Protein AF-0000000085962885 (afdb_homodimer)

pLDDT: mean 85.79, std 17.44, range [25.09, 98.56]

Foldseek 3Di:
DVVVLVVVLVVLCVLQVCVQQLVFADDDPDQLLVSQQQPQPLVLFPQPVQSVLVVVLSVLSNQLSNLSRDDDDPPPPVSVVVSVVSNVQSVLSSLQSQQKFHDDPCVVLVQQERGGFQCSLQVRAGPVDRPWHKWKKKWWKFFPVLCVPHPDDRQPRPDTRIIIHIGTPSQDFVSVQSRSCSRHRCVVVTMHTYGMGTADSAFDDCDPLNVVLVVVVVVLVVLQVVLQVVCVVCVVPVPVCVVVCPDPVNVLSNLLHCNVLVCVLQPLDDDPPDLLLLLLLLLVLLLLVLLLVLLVCCCVFSRVVVSLVQLLPLVCLSNLLSLLSLLSQLLQLLQQVQLVVLVVCVVPVVLLVDPVSVVCLLVLVLLQQPFLQVSVLSCCLNCLRNLQDFDDVSSVCPQLNVLSVVPVVCLNVLNQLQFFLSNHRPSLSLSVSLSSVLSNCCCLQNVLVSVDVVSNVVSLVVLLVQLLVQLLVLCVVLVDALDLSLCVVPNDDSVSSRSCRNRESSDNSNSNLSSSLSNVLNNVCNVCPPPQDDDDLVRLVVLLVQLVVLLSCLSSVCSVVSNPDDDDSVVSSCSNRVSSNSNSSSVSSVSVCLSNVNCPVSNVVSSRSSSSSSQSLSSQLSSCLVSLLSSVVSVVNHGDDDDDSVCSCVVRSVVSSVVSSVVSSSSCSSTNSSSSVVVVVVVCVVVVVPDPDPPPPPDPVPDPPPPPPPPVPPVPDGD/DVVVLVVLLVVLCVLQVCVQALLQNADDPDQLLVSQQQQFPLVQFPQVVQSVLVVVLSVLSNQLSNLSRDDDDPPPPVSVVVSVVSNVQSVLSSLQSQQKFHDDPCVVLVQQERGGFQCSLQPRAGPVDRPWHKWKKKWWKFFPVLCVPHPDDRQPRPDTRIIIHIGTPSADFVSVQSRSCSSDHCSVVTMHTDGMGTADSAFDDCDPLNVVLVVVVVVLVVLQVVLQVVCVVCVVPVPVCVVVCVDPVNVLSNLLHCNVLVCVLQPLDDDPPDLLLLLLLLLVLLLLVLLLVLLVCCCVFSRVVVSLVQLLPLVCLSNLLSLLSLLSQLLQLLQVVQLVVLVVCVVPVVLVVDPVSVVCLLVLVLLQQPFLQVSVLSCCLNCLRNLQDFDDVSSVCPQLNVLSVVPVVCLNVLNQLQFFLSNHRPSLSLSVSLSSVLSNCCCLQNVLVSVDVVSNVVSLVVLLVQLLVQLLVLCVVLVDALDLSLCVVPNDDSVSSRSCRNRESSDNSNSNLSSSLSNVLNNVCNVCPPPQDDDDLVRLVVLLVQLVVLLCCLSSVCSVVSNPDDDDSVVSSCSNRVSSNSNSSSVSSVSVCLSNVNCPVSNVVSSRSSSSSSQSLSSQLSSCLVSLLSSVVSVVNHGDDDDDSVCSCVVRSVVSSVVSSVVSSSSCSSTNSSSSVVVVVVVCVVVVVPPPPPPPPPDPVPDPPPPPPPPVPPCPDGD

Secondary structure (DSSP, 8-state):
-HHHHHHHHHHHHHHHHTTTSS---------GGGTT-----GGG---HHHHHHHHHHHHHHHHHHHHHH----TT-HHHHHHHHHHHHHTHHHHHHHHTS--PPS-TTTT--EE---HHHHHT---SS-TT--EEEEEEEEEEGGGGTTSSS-GGGSS--EEEEEEEETT--HHHHHHHHHT--SSGGGTEEEEEEEEEPSSPPP--HHHHHHHHHHHHHHHHHHHHHHHHHHHHHTTTTTHHHHHSHHHHHHHTT-HHHHHHHHH--PPPTT--THHHHHHHHHHHHHHHHHHHHGGGGSTTHHHHHHGGGSGGGHHHHTTTHHHHHHHHHHHHHHHHHHHHHHHH-GGGGG-HHHHHHHHHHHHHHHHHHHHHHHHHHHHHHHHH--SS-STT-THHHHHHHHHHHHHHHTT-GGGS-GGG-SSGGGHHHHHHHHHHHHTHHHHHHHHH-HHHHHHHHHHHHHHHHHHHHHHHHHHT--SSHHHHHHH---HHHHHHHIIIIIT-HHHHHHHHHHHHHHHHHHHHTTTS-----HHHHHHHHHHHHHHHHHHHHTTHHHHHT----HHHHHHHHHHHHHHHHHHHHHHHHHHHTT--THHHHHHT-TTHHHHHHTHHHHHHHHHHHHHHHHHTT-S------HHHHIIIIIHHHHHHHHHHHHHHIIIIIIHHHHHHHHHHHHHHTTT-------SSTTS-----------------/-HHHHHHHHHHHIIIIITTTS-TT--S----GGGTT-----GGG---HHHHHHHHHHHHHHHHHHHHHH----TT-HHHHHHHHHHHHHTHHHHHHHHTS--PPS-TTTT--EE---HHHHHT---SS-TT--EEEEEEEEEEGGGTTTSSS-GGGSS--EEEEEEEETT--HHHHHHHHHT--SSGGGTEEEEEEEEEPSSPPP--HHHHHHHHHHHHHHHHHHHHHHHHHHHHHTTTTTHHHHHSHHHHHHHTT-HHHHHHHHH--PPPTT--THHHHHHHHHHHHHHHHHHHHGGGGSTTHHHHHHGGGSGGGHHHHTTTHHHHHHHHHHHHHHHHHHHHHHHH-GGGGG-HHHHHHHHHHHHHHHHHHHHHHHHHHHHHHHHH--SS-STT-THHHHHHHHHHHHHHHTT-GGGS-GGG-SSGGGHHHHHHHHHHHHTHHHHHHHHH-HHHHHHHHHHHHHHHHHHHHHHHHHHT--SSHHHHHHH---HHHHHHHIIIIIT-HHHHHHHHHHHHHHHHHHHHTTTS-----HHHHHHHHHHHHHHHHHHHHTTHHHHHT----HHHHHHHHHHHHHHHHHHHHHHHHHHHTT--THHHHHHT-TTHHHHHHTHHHHHHHHHHHHHHHHHTT-S------HHHHIIIIIHHHHHHHHHHHHHHIIIIIIHHHHHHHHHHHHHHTTT-------SSTTS-----------------

Radius of gyration: 35.57 Å; Cα contacts (8 Å, |Δi|>4): 2094; chains: 2; bounding box: 86×111×86 Å

Nearest PDB structures (foldseek):
  8y6i-assembly1_A  TM=1.573E-01  e=3.511E-01  Homo sapiens
  5k3i-assembly3_F  TM=1.698E-01  e=2.902E+00  Caenorhabditis elegans
  7q86-assembly1_A  TM=1.716E-01  e=5.558E+00  Homo sapiens
  8y6i-assembly1_A  TM=1.422E-01  e=3.717E-01  Homo sapiens
  5k3i-assembly1_B  TM=1.644E-01  e=3.182E+00  Caenorhabditis elegans

Sequence (1438 aa):
LASIVSAMKVIAVLLFGCVSSHVLSYSYYKPAKELAALPFNTSVVENQQCQDDANFWVASLNTFTSWVGMNCHETDRQCNDLKAKMITDNLFAAKQIDSFGRLPSGLLELNTIWQGSWEECMGVNTPQNSDYRTHYCWVAVAPNFLAEGTNVSVCSAGMSFRWSVCMPETCNNQDVKKLIQTMGGGVQTTLSFCRVNCRPRSGPEKSGAFWFVTAYCLLVALLMVISTTIDYVISNDSEAFKPFRASPGIRALLTFSVYTNGAEILSVEKRPGQIDCLHCIRAFSLAWVIFGHVTTLFLYGDNSTALLASTKEVQNDIVFNAFFAVDSFLFISGVLLAYIFYKEMDRNPRKMKNPIYWILFYVHRILRISPPYFFFIGFYTVMYPYFTNGPTELTAGASEVEYCKKYWWRNILYINNFFPLDEMCMGHSWYLSTDMQVHIFSPLLLVPLFYSKIAGAISVAFFFILSIASCYGVHFKYDFPATLFIYMIYGKDQSGIDDYMMFLYAAPWVRCTPYIMGILTGYFLHKTKGKKLTIHPLVAIILWCASVAIALACVLGLYNNIKGIPISIATAASYNNFSRVGWALALAWVVIACQNNVAGPVKNFMELGMWAPLSRLTFCAYLIHFFVVFVFMAQIRQPIHFVATISVFLQYAIPIFIITYFVSFFWSCGFEVSFGRLEKMGIAALTGGGRRKPHNEGDDQRQQTPPTDDLPQTQKNPVLASIVSAMKVIAVLLFGCVSSHVLSYSYYKPAKELAALPFNTSVVENQQCQDDANFWVASLNTFTSWVGMNCHETDRQCNDLKAKMITDNLFAAKQIDSFGRLPSGLLELNTIWQGSWEECMGVNTPQNSDYRTHYCWVAVAPNFLAEGTNVSVCSAGMSFRWSVCMPETCNNQDVKKLIQTMGGGVQTTLSFCRVNCRPRSGPEKSGAFWFVTAYCLLVALLMVISTTIDYVISNDSEAFKPFRASPGIRALLTFSVYTNGAEILSVEKRPGQIDCLHCIRAFSLAWVIFGHVTTLFLYGDNSTALLASTKEVQNDIVFNAFFAVDSFLFISGVLLAYIFYKEMDRNPRKMKNPIYWILFYVHRILRISPPYFFFIGFYTVMYPYFTNGPTELTAGASEVEYCKKYWWRNILYINNFFPLDEMCMGHSWYLSTDMQVHIFSPLLLVPLFYSKIAGAISVAFFFILSIASCYGVHFKYDFPATLFIYMIYGKDQSGIDDYMMFLYAAPWVRCTPYIMGILTGYFLHKTKGKKLTIHPLVAIILWCASVAIALACVLGLYNNIKGIPISIATAASYNNFSRVGWALALAWVVIACQNNVAGPVKNFMELGMWAPLSRLTFCAYLIHFFVVFVFMAQIRQPIHFVATISVFLQYAIPIFIITYFVSFFWSCGFEVSFGRLEKMGIAALTGGGRRKPHNEGDDQRQQTPPTDDLPQTQKNPV

Structure (mmCIF, N/CA/C/O backbone):
data_AF-0000000085962885-model_v1
#
loop_
_entity.id
_entity.type
_entity.pdbx_description
1 polymer 'Acyltransferase 3 domain-containing protein'
#
loop_
_atom_site.group_PDB
_atom_site.id
_atom_site.type_symbol
_atom_site.label_atom_id
_atom_site.label_alt_id
_atom_site.label_comp_id
_atom_site.label_asym_id
_atom_site.label_entity_id
_atom_site.label_seq_id
_atom_site.pdbx_PDB_ins_code
_atom_site.Cartn_x
_atom_site.Cartn_y
_atom_site.Cartn_z
_atom_site.occupancy
_atom_site.B_iso_or_equiv
_atom_site.auth_seq_id
_atom_site.auth_comp_id
_atom_site.auth_asym_id
_atom_site.auth_atom_id
_atom_site.pdbx_PDB_model_num
ATOM 1 N N . LEU A 1 1 ? 21.922 -18.969 -31.688 1 51.62 1 LEU A N 1
ATOM 2 C CA . LEU A 1 1 ? 20.797 -19.75 -32.219 1 51.62 1 LEU A CA 1
ATOM 3 C C . LEU A 1 1 ? 20.75 -21.125 -31.578 1 51.62 1 LEU A C 1
ATOM 5 O O . LEU A 1 1 ? 19.688 -21.562 -31.141 1 51.62 1 LEU A O 1
ATOM 9 N N . ALA A 1 2 ? 21.859 -21.797 -31.438 1 53.44 2 ALA A N 1
ATOM 10 C CA . ALA A 1 2 ? 21.906 -23.094 -30.797 1 53.44 2 ALA A CA 1
ATOM 11 C C . ALA A 1 2 ? 21.406 -23.016 -29.359 1 53.44 2 ALA A C 1
ATOM 13 O O . ALA A 1 2 ? 20.672 -23.891 -28.891 1 53.44 2 ALA A O 1
ATOM 14 N N . SER A 1 3 ? 21.656 -21.938 -28.75 1 62.03 3 SER A N 1
ATOM 15 C CA . SER A 1 3 ? 21.234 -21.734 -27.359 1 62.03 3 SER A CA 1
ATOM 16 C C . SER A 1 3 ? 19.719 -21.547 -27.281 1 62.03 3 SER A C 1
ATOM 18 O O . SER A 1 3 ? 19.078 -22.031 -26.344 1 62.03 3 SER A O 1
ATOM 20 N N . ILE A 1 4 ? 19.188 -20.969 -28.266 1 61.97 4 ILE A N 1
ATOM 21 C CA . ILE A 1 4 ? 17.75 -20.734 -28.297 1 61.97 4 ILE A CA 1
ATOM 22 C C . ILE A 1 4 ? 17.031 -22.062 -28.516 1 61.97 4 ILE A C 1
ATOM 24 O O . ILE A 1 4 ? 16.047 -22.359 -27.828 1 61.97 4 ILE A O 1
ATOM 28 N N . VAL A 1 5 ? 17.672 -22.844 -29.422 1 62.75 5 VAL A N 1
ATOM 29 C CA . VAL A 1 5 ? 17.047 -24.125 -29.734 1 62.75 5 VAL A CA 1
ATOM 30 C C . VAL A 1 5 ? 17.094 -25.031 -28.5 1 62.75 5 VAL A C 1
ATOM 32 O O . VAL A 1 5 ? 16.109 -25.688 -28.172 1 62.75 5 VAL A O 1
ATOM 35 N N . SER A 1 6 ? 18.234 -24.969 -27.891 1 65.88 6 SER A N 1
ATOM 36 C CA . SER A 1 6 ? 18.359 -25.781 -26.688 1 65.88 6 SER A CA 1
ATOM 37 C C . SER A 1 6 ? 17.422 -25.297 -25.594 1 65.88 6 SER A C 1
ATOM 39 O O . SER A 1 6 ? 16.812 -26.109 -24.875 1 65.88 6 SER A O 1
ATOM 41 N N . ALA A 1 7 ? 17.297 -24.016 -25.531 1 68.06 7 ALA A N 1
ATOM 42 C CA . ALA A 1 7 ? 16.375 -23.453 -24.547 1 68.06 7 ALA A CA 1
ATOM 43 C C . ALA A 1 7 ? 14.938 -23.859 -24.859 1 68.06 7 ALA A C 1
ATOM 45 O O . ALA A 1 7 ? 14.172 -24.203 -23.953 1 68.06 7 ALA A O 1
ATOM 46 N N . MET A 1 8 ? 14.664 -23.891 -26.078 1 67.19 8 MET A N 1
ATOM 47 C CA . MET A 1 8 ? 13.305 -24.219 -26.484 1 67.19 8 MET A CA 1
ATOM 48 C C . MET A 1 8 ? 13.023 -25.703 -26.266 1 67.19 8 MET A C 1
ATOM 50 O O . MET A 1 8 ? 11.891 -26.078 -25.953 1 67.19 8 MET A O 1
ATOM 54 N N . LYS A 1 9 ? 14.031 -26.484 -26.375 1 64.19 9 LYS A N 1
ATOM 55 C CA . LYS A 1 9 ? 13.859 -27.906 -26.062 1 64.19 9 LYS A CA 1
ATOM 56 C C . LYS A 1 9 ? 13.484 -28.109 -24.609 1 64.19 9 LYS A C 1
ATOM 58 O O . LYS A 1 9 ? 12.578 -28.875 -24.297 1 64.19 9 LYS A O 1
ATOM 63 N N . VAL A 1 10 ? 14.125 -27.438 -23.781 1 65.06 10 VAL A N 1
ATOM 64 C CA . VAL A 1 10 ? 13.852 -27.547 -22.344 1 65.06 10 VAL A CA 1
ATOM 65 C C . VAL A 1 10 ? 12.445 -27.031 -22.062 1 65.06 10 VAL A C 1
ATOM 67 O O . VAL A 1 10 ? 11.68 -27.688 -21.344 1 65.06 10 VAL A O 1
ATOM 70 N N . ILE A 1 11 ? 12.164 -25.906 -22.656 1 64.94 11 ILE A N 1
ATOM 71 C CA . ILE A 1 11 ? 10.859 -25.297 -22.438 1 64.94 11 ILE A CA 1
ATOM 72 C C . ILE A 1 11 ? 9.758 -26.219 -22.953 1 64.94 11 ILE A C 1
ATOM 74 O O . ILE A 1 11 ? 8.727 -26.391 -22.297 1 64.94 11 ILE A O 1
ATOM 78 N N . ALA A 1 12 ? 10.078 -26.812 -24.078 1 61.91 12 ALA A N 1
ATOM 79 C CA . ALA A 1 12 ? 9.102 -27.734 -24.656 1 61.91 12 ALA A CA 1
ATOM 80 C C . ALA A 1 12 ? 8.883 -28.938 -23.75 1 61.91 12 ALA A C 1
ATOM 82 O O . ALA A 1 12 ? 7.746 -29.375 -23.547 1 61.91 12 ALA A O 1
ATOM 83 N N . VAL A 1 13 ? 9.945 -29.406 -23.188 1 60.44 13 VAL A N 1
ATOM 84 C CA . VAL A 1 13 ? 9.836 -30.531 -22.266 1 60.44 13 VAL A CA 1
ATOM 85 C C . VAL A 1 13 ? 9.031 -30.125 -21.031 1 60.44 13 VAL A C 1
ATOM 87 O O . VAL A 1 13 ? 8.164 -30.875 -20.578 1 60.44 13 VAL A O 1
ATOM 90 N N . LEU A 1 14 ? 9.328 -28.984 -20.578 1 62.81 14 LEU A N 1
ATOM 91 C CA . LEU A 1 14 ? 8.617 -28.5 -19.391 1 62.81 14 LEU A CA 1
ATOM 92 C C . LEU A 1 14 ? 7.152 -28.219 -19.719 1 62.81 14 LEU A C 1
ATOM 94 O O . LEU A 1 14 ? 6.27 -28.484 -18.906 1 62.81 14 LEU A O 1
ATOM 98 N N . LEU A 1 15 ? 7 -27.594 -20.828 1 58.66 15 LEU A N 1
ATOM 99 C CA . LEU A 1 15 ? 5.656 -27.188 -21.234 1 58.66 15 LEU A CA 1
ATOM 100 C C . LEU A 1 15 ? 4.789 -28.406 -21.516 1 58.66 15 LEU A C 1
ATOM 102 O O . LEU A 1 15 ? 3.633 -28.469 -21.094 1 58.66 15 LEU A O 1
ATOM 106 N N . PHE A 1 16 ? 5.371 -29.391 -22.266 1 52.88 16 PHE A N 1
ATOM 107 C CA . PHE A 1 16 ? 4.547 -30.469 -22.781 1 52.88 16 PHE A CA 1
ATOM 108 C C . PHE A 1 16 ? 4.812 -31.766 -22.031 1 52.88 16 PHE A C 1
ATOM 110 O O . PHE A 1 16 ? 4.047 -32.719 -22.141 1 52.88 16 PHE A O 1
ATOM 117 N N . GLY A 1 17 ? 5.98 -31.75 -21.406 1 46.59 17 GLY A N 1
ATOM 118 C CA . GLY A 1 17 ? 6.234 -32.938 -20.594 1 46.59 17 GLY A CA 1
ATOM 119 C C . GLY A 1 17 ? 5.316 -33.062 -19.391 1 46.59 17 GLY A C 1
ATOM 120 O O . GLY A 1 17 ? 4.945 -34.156 -19 1 46.59 17 GLY A O 1
ATOM 121 N N . CYS A 1 18 ? 5.273 -31.938 -18.578 1 44.5 18 CYS A N 1
ATOM 122 C CA . CYS A 1 18 ? 4.473 -31.859 -17.359 1 44.5 18 CYS A CA 1
ATOM 123 C C . CYS A 1 18 ? 3.047 -31.422 -17.672 1 44.5 18 CYS A C 1
ATOM 125 O O . CYS A 1 18 ? 2.615 -30.344 -17.266 1 44.5 18 CYS A O 1
ATOM 127 N N . VAL A 1 19 ? 2.518 -31.5 -18.781 1 36.38 19 VAL A N 1
ATOM 128 C CA . VAL A 1 19 ? 1.221 -30.875 -18.984 1 36.38 19 VAL A CA 1
ATOM 129 C C . VAL A 1 19 ? 0.346 -31.047 -17.75 1 36.38 19 VAL A C 1
ATOM 131 O O . VAL A 1 19 ? -0.203 -32.125 -17.531 1 36.38 19 VAL A O 1
ATOM 134 N N . SER A 1 20 ? 0.666 -30.875 -16.656 1 35.31 20 SER A N 1
ATOM 135 C CA . SER A 1 20 ? -0.299 -30.688 -15.578 1 35.31 20 SER A CA 1
ATOM 136 C C . SER A 1 20 ? -1.564 -30 -16.078 1 35.31 20 SER A C 1
ATOM 138 O O . SER A 1 20 ? -2.676 -30.406 -15.75 1 35.31 20 SER A O 1
ATOM 140 N N . SER A 1 21 ? -1.428 -28.609 -16.234 1 35.22 21 SER A N 1
ATOM 141 C CA . SER A 1 21 ? -2.604 -27.75 -16.375 1 35.22 21 SER A CA 1
ATOM 142 C C . SER A 1 21 ? -3.506 -28.219 -17.5 1 35.22 21 SER A C 1
ATOM 144 O O . SER A 1 21 ? -4.629 -27.734 -17.656 1 35.22 21 SER A O 1
ATOM 146 N N . HIS A 1 22 ? -2.91 -28.516 -18.547 1 33.75 22 HIS A N 1
ATOM 147 C CA . HIS A 1 22 ? -4 -29 -19.375 1 33.75 22 HIS A CA 1
ATOM 148 C C . HIS A 1 22 ? -4.613 -30.281 -18.797 1 33.75 22 HIS A C 1
ATOM 150 O O . HIS A 1 22 ? -3.979 -31.344 -18.812 1 33.75 22 HIS A O 1
ATOM 156 N N . VAL A 1 23 ? -4.945 -30.203 -17.531 1 34.59 23 VAL A N 1
ATOM 157 C CA . VAL A 1 23 ? -5.688 -31.266 -16.859 1 34.59 23 VAL A CA 1
ATOM 158 C C . VAL A 1 23 ? -6.184 -32.281 -17.875 1 34.59 23 VAL A C 1
ATOM 160 O O . VAL A 1 23 ? -6.973 -33.188 -17.547 1 34.59 23 VAL A O 1
ATOM 163 N N . LEU A 1 24 ? -6.578 -31.75 -19.047 1 30.89 24 LEU A N 1
ATOM 164 C CA . LEU A 1 24 ? -6.965 -32.625 -20.141 1 30.89 24 LEU A CA 1
ATOM 165 C C . LEU A 1 24 ? -5.941 -33.75 -20.328 1 30.89 24 LEU A C 1
ATOM 167 O O . LEU A 1 24 ? -4.789 -33.625 -19.922 1 30.89 24 LEU A O 1
ATOM 171 N N . SER A 1 25 ? -6.133 -34.719 -21.203 1 29.94 25 SER A N 1
ATOM 172 C CA . SER A 1 25 ? -6.113 -36.156 -21.453 1 29.94 25 SER A CA 1
ATOM 173 C C . SER A 1 25 ? -4.688 -36.656 -21.641 1 29.94 25 SER A C 1
ATOM 175 O O . SER A 1 25 ? -4.281 -37.625 -21.016 1 29.94 25 SER A O 1
ATOM 177 N N . TYR A 1 26 ? -4.199 -36.844 -22.953 1 28.56 26 TYR A N 1
ATOM 178 C CA . TYR A 1 26 ? -4.141 -38.125 -23.641 1 28.56 26 TYR A CA 1
ATOM 179 C C . TYR A 1 26 ? -2.744 -38.75 -23.531 1 28.56 26 TYR A C 1
ATOM 181 O O . TYR A 1 26 ? -2.582 -39.875 -23.094 1 28.56 26 TYR A O 1
ATOM 189 N N . SER A 1 27 ? -1.978 -38.75 -24.875 1 28.73 27 SER A N 1
ATOM 190 C CA . SER A 1 27 ? -1.183 -39.812 -25.453 1 28.73 27 SER A CA 1
ATOM 191 C C . SER A 1 27 ? 0.171 -39.938 -24.766 1 28.73 27 SER A C 1
ATOM 193 O O . SER A 1 27 ? 0.665 -38.969 -24.188 1 28.73 27 SER A O 1
ATOM 195 N N . TYR A 1 28 ? 0.75 -41.094 -24.703 1 27.72 28 TYR A N 1
ATOM 196 C CA . TYR A 1 28 ? 1.896 -41.969 -24.5 1 27.72 28 TYR A CA 1
ATOM 197 C C . TYR A 1 28 ? 3.205 -41.219 -24.719 1 27.72 28 TYR A C 1
ATOM 199 O O . TYR A 1 28 ? 3.279 -40.344 -25.578 1 27.72 28 TYR A O 1
ATOM 207 N N . TYR A 1 29 ? 4.094 -41.281 -23.812 1 29.97 29 TYR A N 1
ATOM 208 C CA . TYR A 1 29 ? 5.516 -41.094 -24.062 1 29.97 29 TYR A CA 1
ATOM 209 C C . TYR A 1 29 ? 5.832 -41.344 -25.547 1 29.97 29 TYR A C 1
ATOM 211 O O . TYR A 1 29 ? 6.184 -42.438 -25.938 1 29.97 29 TYR A O 1
ATOM 219 N N . LYS A 1 30 ? 5.051 -40.844 -26.469 1 36.19 30 LYS A N 1
ATOM 220 C CA . LYS A 1 30 ? 5.781 -41.062 -27.719 1 36.19 30 LYS A CA 1
ATOM 221 C C . LYS A 1 30 ? 7.043 -40.188 -27.766 1 36.19 30 LYS A C 1
ATOM 223 O O . LYS A 1 30 ? 7.121 -39.156 -27.094 1 36.19 30 LYS A O 1
ATOM 228 N N . PRO A 1 31 ? 8.078 -40.656 -28.156 1 32.91 31 PRO A N 1
ATOM 229 C CA . PRO A 1 31 ? 9.227 -39.812 -28.516 1 32.91 31 PRO A CA 1
ATOM 230 C C . PRO A 1 31 ? 8.844 -38.375 -28.844 1 32.91 31 PRO A C 1
ATOM 232 O O . PRO A 1 31 ? 7.695 -38.125 -29.219 1 32.91 31 PRO A O 1
ATOM 235 N N . ALA A 1 32 ? 9.625 -37.344 -28.406 1 36.88 32 ALA A N 1
ATOM 236 C CA . ALA A 1 32 ? 9.461 -35.938 -28.766 1 36.88 32 ALA A CA 1
ATOM 237 C C . ALA A 1 32 ? 8.539 -35.781 -29.969 1 36.88 32 ALA A C 1
ATOM 239 O O . ALA A 1 32 ? 7.863 -34.781 -30.125 1 36.88 32 ALA A O 1
ATOM 240 N N . LYS A 1 33 ? 8.484 -36.625 -30.781 1 36.97 33 LYS A N 1
ATOM 241 C CA . LYS A 1 33 ? 7.715 -36.625 -32.031 1 36.97 33 LYS A CA 1
ATOM 242 C C . LYS A 1 33 ? 6.215 -36.625 -31.734 1 36.97 33 LYS A C 1
ATOM 244 O O . LYS A 1 33 ? 5.418 -36.125 -32.531 1 36.97 33 LYS A O 1
ATOM 249 N N . GLU A 1 34 ? 5.805 -37.188 -30.594 1 38.47 34 GLU A N 1
ATOM 250 C CA . GLU A 1 34 ? 4.371 -37.375 -30.406 1 38.47 34 GLU A CA 1
ATOM 251 C C . GLU A 1 34 ? 3.834 -36.438 -29.328 1 38.47 34 GLU A C 1
ATOM 253 O O . GLU A 1 34 ? 2.713 -36.594 -28.844 1 38.47 34 GLU A O 1
ATOM 258 N N . LEU A 1 35 ? 4.613 -35.625 -28.781 1 40.16 35 LEU A N 1
ATOM 259 C CA . LEU A 1 35 ? 4.254 -34.688 -27.734 1 40.16 35 LEU A CA 1
ATOM 260 C C . LEU A 1 35 ? 3.064 -33.812 -28.172 1 40.16 35 LEU A C 1
ATOM 262 O O . LEU A 1 35 ? 2.354 -33.281 -27.328 1 40.16 35 LEU A O 1
ATOM 266 N N . ALA A 1 36 ? 2.918 -33.406 -29.469 1 42.38 36 ALA A N 1
ATOM 267 C CA . ALA A 1 36 ? 2.254 -32.188 -29.938 1 42.38 36 ALA A CA 1
ATOM 268 C C . ALA A 1 36 ? 0.738 -32.312 -29.828 1 42.38 36 ALA A C 1
ATOM 270 O O . ALA A 1 36 ? 0.004 -31.406 -30.188 1 42.38 36 ALA A O 1
ATOM 271 N N . ALA A 1 37 ? 0.004 -33.375 -29.812 1 42.91 37 ALA A N 1
ATOM 272 C CA . ALA A 1 37 ? -1.327 -33.094 -30.328 1 42.91 37 ALA A CA 1
ATOM 273 C C . ALA A 1 37 ? -2.275 -32.656 -29.219 1 42.91 37 ALA A C 1
ATOM 275 O O . ALA A 1 37 ? -2.574 -33.438 -28.312 1 42.91 37 ALA A O 1
ATOM 276 N N . LEU A 1 38 ? -2.248 -31.328 -28.781 1 52.78 38 LEU A N 1
ATOM 277 C CA . LEU A 1 38 ? -3.463 -30.906 -28.094 1 52.78 38 LEU A CA 1
ATOM 278 C C . LEU A 1 38 ? -4.699 -31.5 -28.75 1 52.78 38 LEU A C 1
ATOM 280 O O . LEU A 1 38 ? -4.922 -31.281 -29.953 1 52.78 38 LEU A O 1
ATOM 284 N N . PRO A 1 39 ? -5.328 -32.594 -28.234 1 56.12 39 PRO A N 1
ATOM 285 C CA . PRO A 1 39 ? -6.383 -33.25 -29.031 1 56.12 39 PRO A CA 1
ATOM 286 C C . PRO A 1 39 ? -7.676 -32.406 -29.047 1 56.12 39 PRO A C 1
ATOM 288 O O . PRO A 1 39 ? -8.633 -32.75 -28.344 1 56.12 39 PRO A O 1
ATOM 291 N N . PHE A 1 40 ? -7.453 -31 -29.453 1 67.12 40 PHE A N 1
ATOM 292 C CA . PHE A 1 40 ? -8.766 -30.406 -29.656 1 67.12 40 PHE A CA 1
ATOM 293 C C . PHE A 1 40 ? -9.398 -30.891 -30.953 1 67.12 40 PHE A C 1
ATOM 295 O O . PHE A 1 40 ? -8.734 -30.969 -31.984 1 67.12 40 PHE A O 1
ATOM 302 N N . ASN A 1 41 ? -10.492 -31.484 -30.719 1 77.31 41 ASN A N 1
ATOM 303 C CA . ASN A 1 41 ? -11.305 -31.672 -31.906 1 77.31 41 ASN A CA 1
ATOM 304 C C . ASN A 1 41 ? -12 -30.375 -32.312 1 77.31 41 ASN A C 1
ATOM 306 O O . ASN A 1 41 ? -13.016 -30 -31.734 1 77.31 41 ASN A O 1
ATOM 310 N N . THR A 1 42 ? -11.398 -29.688 -33.281 1 86.62 42 THR A N 1
ATOM 311 C CA . THR A 1 42 ? -11.898 -28.359 -33.656 1 86.62 42 THR A CA 1
ATOM 312 C C . THR A 1 42 ? -13.195 -28.484 -34.469 1 86.62 42 THR A C 1
ATOM 314 O O . THR A 1 42 ? -13.914 -27.5 -34.625 1 86.62 42 THR A O 1
ATOM 317 N N . SER A 1 43 ? -13.586 -29.672 -34.875 1 86.12 43 SER A N 1
ATOM 318 C CA . SER A 1 43 ? -14.766 -29.859 -35.719 1 86.12 43 SER A CA 1
ATOM 319 C C . SER A 1 43 ? -16.047 -29.625 -34.906 1 86.12 43 SER A C 1
ATOM 321 O O . SER A 1 43 ? -17.109 -29.422 -35.5 1 86.12 43 SER A O 1
ATOM 323 N N . VAL A 1 44 ? -15.945 -29.578 -33.656 1 88.75 44 VAL A N 1
ATOM 324 C CA . VAL A 1 44 ? -17.125 -29.438 -32.812 1 88.75 44 VAL A CA 1
ATOM 325 C C . VAL A 1 44 ? -17.609 -28 -32.812 1 88.75 44 VAL A C 1
ATOM 327 O O . VAL A 1 44 ? -18.766 -27.719 -32.5 1 88.75 44 VAL A O 1
ATOM 330 N N . VAL A 1 45 ? -16.734 -27.125 -33.25 1 92.5 45 VAL A N 1
ATOM 331 C CA . VAL A 1 45 ? -17.062 -25.703 -33.25 1 92.5 45 VAL A CA 1
ATOM 332 C C . VAL A 1 45 ? -17.812 -25.344 -34.5 1 92.5 45 VAL A C 1
ATOM 334 O O . VAL A 1 45 ? -17.359 -25.656 -35.625 1 92.5 45 VAL A O 1
ATOM 337 N N . GLU A 1 46 ? -19.016 -24.672 -34.406 1 90.25 46 GLU A N 1
ATOM 338 C CA . GLU A 1 46 ? -19.844 -24.297 -35.531 1 90.25 46 GLU A CA 1
ATOM 339 C C . GLU A 1 46 ? -19.359 -23 -36.156 1 90.25 46 GLU A C 1
ATOM 341 O O . GLU A 1 46 ? -19.453 -22.828 -37.375 1 90.25 46 GLU A O 1
ATOM 346 N N . ASN A 1 47 ? -18.828 -22.141 -35.406 1 94.31 47 ASN A N 1
ATOM 347 C CA . ASN A 1 47 ? -18.25 -20.906 -35.906 1 94.31 47 ASN A CA 1
ATOM 348 C C . ASN A 1 47 ? -17.031 -21.172 -36.781 1 94.31 47 ASN A C 1
ATOM 350 O O . ASN A 1 47 ? -15.961 -21.516 -36.25 1 94.31 47 ASN A O 1
ATOM 354 N N . GLN A 1 48 ? -17.141 -20.953 -38.062 1 94.69 48 GLN A N 1
ATOM 355 C CA . GLN A 1 48 ? -16.109 -21.312 -39.031 1 94.69 48 GLN A CA 1
ATOM 356 C C . GLN A 1 48 ? -14.812 -20.547 -38.719 1 94.69 48 GLN A C 1
ATOM 358 O O . GLN A 1 48 ? -13.727 -21.109 -38.844 1 94.69 48 GLN A O 1
ATOM 363 N N . GLN A 1 49 ? -14.961 -19.297 -38.469 1 95.75 49 GLN A N 1
ATOM 364 C CA . GLN A 1 49 ? -13.766 -18.516 -38.219 1 95.75 49 GLN A CA 1
ATOM 365 C C . GLN A 1 49 ? -13.008 -19.047 -37 1 95.75 49 GLN A C 1
ATOM 367 O O . GLN A 1 49 ? -11.781 -19.109 -37 1 95.75 49 GLN A O 1
ATOM 372 N N . CYS A 1 50 ? -13.727 -19.344 -35.938 1 95.38 50 CYS A N 1
ATOM 373 C CA . CYS A 1 50 ? -13.109 -19.938 -34.75 1 95.38 50 CYS A CA 1
ATOM 374 C C . CYS A 1 50 ? -12.438 -21.266 -35.094 1 95.38 50 CYS A C 1
ATOM 376 O O . CYS A 1 50 ? -11.32 -21.516 -34.625 1 95.38 50 CYS A O 1
ATOM 378 N N . GLN A 1 51 ? -13.094 -22.062 -35.875 1 94.19 51 GLN A N 1
ATOM 379 C CA . GLN A 1 51 ? -12.539 -23.359 -36.25 1 94.19 51 GLN A CA 1
ATOM 380 C C . GLN A 1 51 ? -11.234 -23.172 -37.031 1 94.19 51 GLN A C 1
ATOM 382 O O . GLN A 1 51 ? -10.258 -23.891 -36.781 1 94.19 51 GLN A O 1
ATOM 387 N N . ASP A 1 52 ? -11.25 -22.234 -37.938 1 94.56 52 ASP A N 1
ATOM 388 C CA . ASP A 1 52 ? -10.062 -21.969 -38.75 1 94.56 52 ASP A CA 1
ATOM 389 C C . ASP A 1 52 ? -8.898 -21.5 -37.875 1 94.56 52 ASP A C 1
ATOM 391 O O . ASP A 1 52 ? -7.77 -21.953 -38.031 1 94.56 52 ASP A O 1
ATOM 395 N N . ASP A 1 53 ? -9.211 -20.594 -37 1 95.06 53 ASP A N 1
ATOM 396 C CA . ASP A 1 53 ? -8.172 -20.047 -36.125 1 95.06 53 ASP A CA 1
ATOM 397 C C . ASP A 1 53 ? -7.645 -21.125 -35.188 1 95.06 53 ASP A C 1
ATOM 399 O O . ASP A 1 53 ? -6.441 -21.188 -34.906 1 95.06 53 ASP A O 1
ATOM 403 N N . ALA A 1 54 ? -8.531 -21.953 -34.656 1 92.75 54 ALA A N 1
ATOM 404 C CA . ALA A 1 54 ? -8.117 -23.047 -33.812 1 92.75 54 ALA A CA 1
ATOM 405 C C . ALA A 1 54 ? -7.246 -24.047 -34.562 1 92.75 54 ALA A C 1
ATOM 407 O O . ALA A 1 54 ? -6.238 -24.516 -34.031 1 92.75 54 ALA A O 1
ATOM 408 N N . ASN A 1 55 ? -7.629 -24.297 -35.75 1 91.75 55 ASN A N 1
ATOM 409 C CA . ASN A 1 55 ? -6.824 -25.188 -36.562 1 91.75 55 ASN A CA 1
ATOM 410 C C . ASN A 1 55 ? -5.449 -24.594 -36.875 1 91.75 55 ASN A C 1
ATOM 412 O O . ASN A 1 55 ? -4.449 -25.312 -36.875 1 91.75 55 ASN A O 1
ATOM 416 N N . PHE A 1 56 ? -5.52 -23.344 -37.156 1 93.31 56 PHE A N 1
ATOM 417 C CA . PHE A 1 56 ? -4.266 -22.625 -37.406 1 93.31 56 PHE A CA 1
ATOM 418 C C . PHE A 1 56 ? -3.334 -22.766 -36.188 1 93.31 56 PHE A C 1
ATOM 420 O O . PHE A 1 56 ? -2.146 -23.047 -36.344 1 93.31 56 PHE A O 1
ATOM 427 N N . TRP A 1 57 ? -3.822 -22.594 -35.031 1 91.88 57 TRP A N 1
ATOM 428 C CA . TRP A 1 57 ? -3.061 -22.688 -33.781 1 91.88 57 TRP A CA 1
ATOM 429 C C . TRP A 1 57 ? -2.533 -24.109 -33.594 1 91.88 57 TRP A C 1
ATOM 431 O O . TRP A 1 57 ? -1.345 -24.297 -33.312 1 91.88 57 TRP A O 1
ATOM 441 N N . VAL A 1 58 ? -3.371 -25.109 -33.75 1 85.62 58 VAL A N 1
ATOM 442 C CA . VAL A 1 58 ? -3.002 -26.516 -33.531 1 85.62 58 VAL A CA 1
ATOM 443 C C . VAL A 1 58 ? -1.934 -26.922 -34.562 1 85.62 58 VAL A C 1
ATOM 445 O O . VAL A 1 58 ? -0.973 -27.609 -34.188 1 85.62 58 VAL A O 1
ATOM 448 N N . ALA A 1 59 ? -2.107 -26.484 -35.781 1 87.88 59 ALA A N 1
ATOM 449 C CA . ALA A 1 59 ? -1.13 -26.797 -36.812 1 87.88 59 ALA A CA 1
ATOM 450 C C . ALA A 1 59 ? 0.231 -26.188 -36.469 1 87.88 59 ALA A C 1
ATOM 452 O O . ALA A 1 59 ? 1.266 -26.828 -36.656 1 87.88 59 ALA A O 1
ATOM 453 N N . SER A 1 60 ? 0.183 -24.969 -36.062 1 89.56 60 SER A N 1
ATOM 454 C CA . SER A 1 60 ? 1.427 -24.297 -35.719 1 89.56 60 SER A CA 1
ATOM 455 C C . SER A 1 60 ? 2.088 -24.938 -34.5 1 89.56 60 SER A C 1
ATOM 457 O O . SER A 1 60 ? 3.316 -25.016 -34.438 1 89.56 60 SER A O 1
ATOM 459 N N . LEU A 1 61 ? 1.29 -25.328 -33.594 1 85.56 61 LEU A N 1
ATOM 460 C CA . LEU A 1 61 ? 1.813 -26.016 -32.406 1 85.56 61 LEU A CA 1
ATOM 461 C C . LEU A 1 61 ? 2.494 -27.328 -32.781 1 85.56 61 LEU A C 1
ATOM 463 O O . LEU A 1 61 ? 3.555 -27.656 -32.25 1 85.56 61 LEU A O 1
ATOM 467 N N . ASN A 1 62 ? 1.868 -28 -33.656 1 80 62 ASN A N 1
ATOM 468 C CA . ASN A 1 62 ? 2.453 -29.25 -34.156 1 80 62 ASN A CA 1
ATOM 469 C C . ASN A 1 62 ? 3.771 -28.984 -34.875 1 80 62 ASN A C 1
ATOM 471 O O . ASN A 1 62 ? 4.723 -29.75 -34.75 1 80 62 ASN A O 1
ATOM 475 N N . THR A 1 63 ? 3.77 -27.984 -35.625 1 85.19 63 THR A N 1
ATOM 476 C CA . THR A 1 63 ? 4.996 -27.625 -36.344 1 85.19 63 THR A CA 1
ATOM 477 C C . THR A 1 63 ? 6.098 -27.266 -35.344 1 85.19 63 THR A C 1
ATOM 479 O O . THR A 1 63 ? 7.242 -27.688 -35.5 1 85.19 63 THR A O 1
ATOM 482 N N . PHE A 1 64 ? 5.773 -26.484 -34.375 1 82.56 64 PHE A N 1
ATOM 483 C CA . PHE A 1 64 ? 6.719 -26.078 -33.344 1 82.56 64 PHE A CA 1
ATOM 484 C C . PHE A 1 64 ? 7.316 -27.297 -32.656 1 82.56 64 PHE A C 1
ATOM 486 O O . PHE A 1 64 ? 8.539 -27.422 -32.562 1 82.56 64 PHE A O 1
ATOM 493 N N . THR A 1 65 ? 6.461 -28.234 -32.219 1 76.81 65 THR A N 1
ATOM 494 C CA . THR A 1 65 ? 6.914 -29.391 -31.453 1 76.81 65 THR A CA 1
ATOM 495 C C . THR A 1 65 ? 7.742 -30.328 -32.344 1 76.81 65 THR A C 1
ATOM 497 O O . THR A 1 65 ? 8.727 -30.906 -31.875 1 76.81 65 THR A O 1
ATOM 500 N N . SER A 1 66 ? 7.34 -30.438 -33.625 1 76.75 66 SER A N 1
ATOM 501 C CA . SER A 1 66 ? 8.062 -31.297 -34.562 1 76.75 66 SER A CA 1
ATOM 502 C C . SER A 1 66 ? 9.477 -30.781 -34.781 1 76.75 66 SER A C 1
ATOM 504 O O . SER A 1 66 ? 10.43 -31.562 -34.812 1 76.75 66 SER A O 1
ATOM 506 N N . TRP A 1 67 ? 9.57 -29.562 -34.875 1 79.38 67 TRP A N 1
ATOM 507 C CA . TRP A 1 67 ? 10.875 -29 -35.188 1 79.38 67 TRP A CA 1
ATOM 508 C C . TRP A 1 67 ? 11.758 -28.922 -33.969 1 79.38 67 TRP A C 1
ATOM 510 O O . TRP A 1 67 ? 12.984 -29.031 -34.062 1 79.38 67 TRP A O 1
ATOM 520 N N . VAL A 1 68 ? 11.219 -28.734 -32.812 1 76.44 68 VAL A N 1
ATOM 521 C CA . VAL A 1 68 ? 11.992 -28.766 -31.578 1 76.44 68 VAL A CA 1
ATOM 522 C C . VAL A 1 68 ? 12.594 -30.156 -31.391 1 76.44 68 VAL A C 1
ATOM 524 O O . VAL A 1 68 ? 13.727 -30.281 -30.906 1 76.44 68 VAL A O 1
ATOM 527 N N . GLY A 1 69 ? 11.852 -31.141 -31.812 1 70.69 69 GLY A N 1
ATOM 528 C CA . GLY A 1 69 ? 12.297 -32.5 -31.641 1 70.69 69 GLY A CA 1
ATOM 529 C C . GLY A 1 69 ? 13.227 -32.969 -32.75 1 70.69 69 GLY A C 1
ATOM 530 O O . GLY A 1 69 ? 13.883 -34 -32.625 1 70.69 69 GLY A O 1
ATOM 531 N N . MET A 1 70 ? 13.305 -32.188 -33.781 1 75.56 70 MET A N 1
ATOM 532 C CA . MET A 1 70 ? 14.125 -32.594 -34.906 1 75.56 70 MET A CA 1
ATOM 533 C C . MET A 1 70 ? 15.609 -32.469 -34.594 1 75.56 70 MET A C 1
ATOM 535 O O . MET A 1 70 ? 16.031 -31.531 -33.906 1 75.56 70 MET A O 1
ATOM 539 N N . ASN A 1 71 ? 16.375 -33.5 -34.906 1 75.31 71 ASN A N 1
ATOM 540 C CA . ASN A 1 71 ? 17.828 -33.469 -34.688 1 75.31 71 ASN A CA 1
ATOM 541 C C . ASN A 1 71 ? 18.578 -33.094 -35.938 1 75.31 71 ASN A C 1
ATOM 543 O O . ASN A 1 71 ? 18.484 -33.781 -36.969 1 75.31 71 ASN A O 1
ATOM 547 N N . CYS A 1 72 ? 19.188 -31.938 -35.875 1 79.12 72 CYS A N 1
ATOM 548 C CA . CYS A 1 72 ? 20.078 -31.484 -36.969 1 79.12 72 CYS A CA 1
ATOM 549 C C . CYS A 1 72 ? 21.531 -31.719 -36.562 1 79.12 72 CYS A C 1
ATOM 551 O O . CYS A 1 72 ? 21.922 -31.516 -35.438 1 79.12 72 CYS A O 1
ATOM 553 N N . HIS A 1 73 ? 22.297 -32.25 -37.562 1 78.56 73 HIS A N 1
ATOM 554 C CA . HIS A 1 73 ? 23.719 -32.406 -37.312 1 78.56 73 HIS A CA 1
ATOM 555 C C . HIS A 1 73 ? 24.375 -31.047 -37.031 1 78.56 73 HIS A C 1
ATOM 557 O O . HIS A 1 73 ? 24.016 -30.047 -37.656 1 78.56 73 HIS A O 1
ATOM 563 N N . GLU A 1 74 ? 25.297 -30.984 -36.125 1 72.94 74 GLU A N 1
ATOM 564 C CA . GLU A 1 74 ? 25.938 -29.75 -35.688 1 72.94 74 GLU A CA 1
ATOM 565 C C . GLU A 1 74 ? 26.578 -29 -36.844 1 72.94 74 GLU A C 1
ATOM 567 O O . GLU A 1 74 ? 26.609 -27.766 -36.844 1 72.94 74 GLU A O 1
ATOM 572 N N . THR A 1 75 ? 27.016 -29.75 -37.969 1 80.44 75 THR A N 1
ATOM 573 C CA . THR A 1 75 ? 27.734 -29.109 -39.062 1 80.44 75 THR A CA 1
ATOM 574 C C . THR A 1 75 ? 26.781 -28.688 -40.188 1 80.44 75 THR A C 1
ATOM 576 O O . THR A 1 75 ? 27.172 -27.984 -41.094 1 80.44 75 THR A O 1
ATOM 579 N N . ASP A 1 76 ? 25.562 -29.156 -40.062 1 87.31 76 ASP A N 1
ATOM 580 C CA . ASP A 1 76 ? 24.578 -28.797 -41.094 1 87.31 76 ASP A CA 1
ATOM 581 C C . ASP A 1 76 ? 23.953 -27.422 -40.781 1 87.31 76 ASP A C 1
ATOM 583 O O . ASP A 1 76 ? 22.891 -27.344 -40.188 1 87.31 76 ASP A O 1
ATOM 587 N N . ARG A 1 77 ? 24.516 -26.406 -41.25 1 83.69 77 ARG A N 1
ATOM 588 C CA . ARG A 1 77 ? 24.109 -25.031 -41 1 83.69 77 ARG A CA 1
ATOM 589 C C . ARG A 1 77 ? 22.719 -24.75 -41.562 1 83.69 77 ARG A C 1
ATOM 591 O O . ARG A 1 77 ? 21.922 -24.016 -40.969 1 83.69 77 ARG A O 1
ATOM 598 N N . GLN A 1 78 ? 22.438 -25.359 -42.75 1 87.81 78 GLN A N 1
ATOM 599 C CA . GLN A 1 78 ? 21.141 -25.125 -43.375 1 87.81 78 GLN A CA 1
ATOM 600 C C . GLN A 1 78 ? 20 -25.703 -42.562 1 87.81 78 GLN A C 1
ATOM 602 O O . GLN A 1 78 ? 18.984 -25.047 -42.375 1 87.81 78 GLN A O 1
ATOM 607 N N . CYS A 1 79 ? 20.234 -26.859 -42.062 1 86.75 79 CYS A N 1
ATOM 608 C CA . CYS A 1 79 ? 19.219 -27.516 -41.219 1 86.75 79 CYS A CA 1
ATOM 609 C C . CYS A 1 79 ? 19.016 -26.766 -39.906 1 86.75 79 CYS A C 1
ATOM 611 O O . CYS A 1 79 ? 17.875 -26.578 -39.469 1 86.75 79 CYS A O 1
ATOM 613 N N . ASN A 1 80 ? 20.078 -26.312 -39.406 1 83.06 80 ASN A N 1
ATOM 614 C CA . ASN A 1 80 ? 19.984 -25.609 -38.125 1 83.06 80 ASN A CA 1
ATOM 615 C C . ASN A 1 80 ? 19.312 -24.25 -38.281 1 83.06 80 ASN A C 1
ATOM 617 O O . ASN A 1 80 ? 18.531 -23.828 -37.438 1 83.06 80 ASN A O 1
ATOM 621 N N . ASP A 1 81 ? 19.547 -23.625 -39.375 1 86.62 81 ASP A N 1
ATOM 622 C CA . ASP A 1 81 ? 18.906 -22.328 -39.625 1 86.62 81 ASP A CA 1
ATOM 623 C C . ASP A 1 81 ? 17.406 -22.484 -39.875 1 86.62 81 ASP A C 1
ATOM 625 O O . ASP A 1 81 ? 16.609 -21.688 -39.375 1 86.62 81 ASP A O 1
ATOM 629 N N . LEU A 1 82 ? 17.094 -23.531 -40.625 1 88 82 LEU A N 1
ATOM 630 C CA . LEU A 1 82 ? 15.68 -23.797 -40.875 1 88 82 LEU A CA 1
ATOM 631 C C . LEU A 1 82 ? 14.953 -24.156 -39.594 1 88 82 LEU A C 1
ATOM 633 O O . LEU A 1 82 ? 13.82 -23.734 -39.375 1 88 82 LEU A O 1
ATOM 637 N N . LYS A 1 83 ? 15.602 -24.906 -38.781 1 84.62 83 LYS A N 1
ATOM 638 C CA . LYS A 1 83 ? 15.047 -25.297 -37.5 1 84.62 83 LYS A CA 1
ATOM 639 C C . LYS A 1 83 ? 14.789 -24.062 -36.625 1 84.62 83 LYS A C 1
ATOM 641 O O . LYS A 1 83 ? 13.703 -23.922 -36.062 1 84.62 83 LYS A O 1
ATOM 646 N N . ALA A 1 84 ? 15.75 -23.219 -36.594 1 83.62 84 ALA A N 1
ATOM 647 C CA . ALA A 1 84 ? 15.609 -22 -35.812 1 83.62 84 ALA A CA 1
ATOM 648 C C . ALA A 1 84 ? 14.469 -21.125 -36.344 1 83.62 84 ALA A C 1
ATOM 650 O O . ALA A 1 84 ? 13.703 -20.562 -35.562 1 83.62 84 ALA A O 1
ATOM 651 N N . LYS A 1 85 ? 14.352 -21.047 -37.562 1 86.88 85 LYS A N 1
ATOM 652 C CA . LYS A 1 85 ? 13.312 -20.234 -38.188 1 86.88 85 LYS A CA 1
ATOM 653 C C . LYS A 1 85 ? 11.922 -20.797 -37.906 1 86.88 85 LYS A C 1
ATOM 655 O O . LYS A 1 85 ? 11.008 -20.062 -37.531 1 86.88 85 LYS A O 1
ATOM 660 N N . MET A 1 86 ? 11.789 -22.125 -38.094 1 86.44 86 MET A N 1
ATOM 661 C CA . MET A 1 86 ? 10.492 -22.766 -37.875 1 86.44 86 MET A CA 1
ATOM 662 C C . MET A 1 86 ? 10.055 -22.672 -36.406 1 86.44 86 MET A C 1
ATOM 664 O O . MET A 1 86 ? 8.875 -22.5 -36.125 1 86.44 86 MET A O 1
ATOM 668 N N . ILE A 1 87 ? 11.008 -22.766 -35.562 1 83.94 87 ILE A N 1
ATOM 669 C CA . ILE A 1 87 ? 10.711 -22.641 -34.125 1 83.94 87 ILE A CA 1
ATOM 670 C C . ILE A 1 87 ? 10.273 -21.219 -33.812 1 83.94 87 ILE A C 1
ATOM 672 O O . ILE A 1 87 ? 9.25 -21.016 -33.156 1 83.94 87 ILE A O 1
ATOM 676 N N . THR A 1 88 ? 10.969 -20.234 -34.375 1 85.94 88 THR A N 1
ATOM 677 C CA . THR A 1 88 ? 10.672 -18.844 -34.094 1 85.94 88 THR A CA 1
ATOM 678 C C . THR A 1 88 ? 9.336 -18.422 -34.719 1 85.94 88 THR A C 1
ATOM 680 O O . THR A 1 88 ? 8.555 -17.719 -34.062 1 85.94 88 THR A O 1
ATOM 683 N N . ASP A 1 89 ? 9.055 -18.938 -35.844 1 89.81 89 ASP A N 1
ATOM 684 C CA . ASP A 1 89 ? 7.836 -18.578 -36.562 1 89.81 89 ASP A CA 1
ATOM 685 C C . ASP A 1 89 ? 6.602 -19.156 -35.875 1 89.81 89 ASP A C 1
ATOM 687 O O . ASP A 1 89 ? 5.504 -18.609 -35.969 1 89.81 89 ASP A O 1
ATOM 691 N N . ASN A 1 90 ? 6.832 -20.281 -35.156 1 88.25 90 ASN A N 1
ATOM 692 C CA . ASN A 1 90 ? 5.691 -20.953 -34.562 1 88.25 90 ASN A CA 1
ATOM 693 C C . ASN A 1 90 ? 5.715 -20.828 -33.031 1 88.25 90 ASN A C 1
ATOM 695 O O . ASN A 1 90 ? 4.953 -21.5 -32.344 1 88.25 90 ASN A O 1
ATOM 699 N N . LEU A 1 91 ? 6.574 -19.953 -32.531 1 88 91 LEU A N 1
ATOM 700 C CA . LEU A 1 91 ? 6.734 -19.781 -31.109 1 88 91 LEU A CA 1
ATOM 701 C C . LEU A 1 91 ? 5.449 -19.25 -30.484 1 88 91 LEU A C 1
ATOM 703 O O . LEU A 1 91 ? 5.141 -19.562 -29.328 1 88 91 LEU A O 1
ATOM 707 N N . PHE A 1 92 ? 4.621 -18.484 -31.25 1 92 92 PHE A N 1
ATOM 708 C CA . PHE A 1 92 ? 3.395 -17.891 -30.734 1 92 92 PHE A CA 1
ATOM 709 C C . PHE A 1 92 ? 2.439 -18.984 -30.25 1 92 92 PHE A C 1
ATOM 711 O O . PHE A 1 92 ? 1.691 -18.766 -29.297 1 92 92 PHE A O 1
ATOM 718 N N . ALA A 1 93 ? 2.477 -20.156 -30.906 1 88.38 93 ALA A N 1
ATOM 719 C CA . ALA A 1 93 ? 1.585 -21.25 -30.547 1 88.38 93 ALA A CA 1
ATOM 720 C C . ALA A 1 93 ? 1.966 -21.844 -29.203 1 88.38 93 ALA A C 1
ATOM 722 O O . ALA A 1 93 ? 1.094 -22.219 -28.406 1 88.38 93 ALA A O 1
ATOM 723 N N . ALA A 1 94 ? 3.246 -21.891 -28.969 1 85.06 94 ALA A N 1
ATOM 724 C CA . ALA A 1 94 ? 3.73 -22.375 -27.672 1 85.06 94 ALA A CA 1
ATOM 725 C C . ALA A 1 94 ? 3.443 -21.359 -26.562 1 85.06 94 ALA A C 1
ATOM 727 O O . ALA A 1 94 ? 3.117 -21.719 -25.438 1 85.06 94 ALA A O 1
ATOM 728 N N . LYS A 1 95 ? 3.6 -20.094 -26.922 1 89.44 95 LYS A N 1
ATOM 729 C CA . LYS A 1 95 ? 3.307 -19.031 -25.969 1 89.44 95 LYS A CA 1
ATOM 730 C C . LYS A 1 95 ? 1.839 -19.047 -25.562 1 89.44 95 LYS A C 1
ATOM 732 O O . LYS A 1 95 ? 1.512 -18.797 -24.391 1 89.44 95 LYS A O 1
ATOM 737 N N . GLN A 1 96 ? 0.981 -19.312 -26.484 1 90.5 96 GLN A N 1
ATOM 738 C CA . GLN A 1 96 ? -0.452 -19.375 -26.219 1 90.5 96 GLN A CA 1
ATOM 739 C C . GLN A 1 96 ? -0.777 -20.453 -25.203 1 90.5 96 GLN A C 1
ATOM 741 O O . GLN A 1 96 ? -1.531 -20.219 -24.25 1 90.5 96 GLN A O 1
ATOM 746 N N . ILE A 1 97 ? -0.159 -21.578 -25.312 1 85.88 97 ILE A N 1
ATOM 747 C CA . ILE A 1 97 ? -0.38 -22.656 -24.359 1 85.88 97 ILE A CA 1
ATOM 748 C C . ILE A 1 97 ? 0.312 -22.328 -23.031 1 85.88 97 ILE A C 1
ATOM 750 O O . ILE A 1 97 ? -0.194 -22.656 -21.953 1 85.88 97 ILE A O 1
ATOM 754 N N . ASP A 1 98 ? 1.493 -21.75 -23.156 1 87.5 98 ASP A N 1
ATOM 755 C CA . ASP A 1 98 ? 2.26 -21.391 -21.969 1 87.5 98 ASP A CA 1
ATOM 756 C C . ASP A 1 98 ? 1.493 -20.406 -21.094 1 87.5 98 ASP A C 1
ATOM 758 O O . ASP A 1 98 ? 1.751 -20.297 -19.891 1 87.5 98 ASP A O 1
ATOM 762 N N . SER A 1 99 ? 0.537 -19.688 -21.656 1 92.12 99 SER A N 1
ATOM 763 C CA . SER A 1 99 ? -0.219 -18.688 -20.922 1 92.12 99 SER A CA 1
ATOM 764 C C . SER A 1 99 ? -1.381 -19.312 -20.172 1 92.12 99 SER A C 1
ATOM 766 O O . SER A 1 99 ? -2.016 -18.656 -19.344 1 92.12 99 SER A O 1
ATOM 768 N N . PHE A 1 100 ? -1.666 -20.625 -20.344 1 89.75 100 PHE A N 1
ATOM 769 C CA . PHE A 1 100 ? -2.754 -21.312 -19.656 1 89.75 100 PHE A CA 1
ATOM 770 C C . PHE A 1 100 ? -2.486 -21.391 -18.172 1 89.75 100 PHE A C 1
ATOM 772 O O . PHE A 1 100 ? -1.334 -21.484 -17.734 1 89.75 100 PHE A O 1
ATOM 779 N N . GLY A 1 101 ? -3.605 -21.312 -17.453 1 90.06 101 GLY A N 1
ATOM 780 C CA . GLY A 1 101 ? -3.469 -21.641 -16.047 1 90.06 101 GLY A CA 1
ATOM 781 C C . GLY A 1 101 ? -3.004 -23.062 -15.797 1 90.06 101 GLY A C 1
ATOM 782 O O . GLY A 1 101 ? -3.365 -23.969 -16.547 1 90.06 101 GLY A O 1
ATOM 783 N N . ARG A 1 102 ? -2.156 -23.125 -14.789 1 85.38 102 ARG A N 1
ATOM 784 C CA . ARG A 1 102 ? -1.676 -24.438 -14.359 1 85.38 102 ARG A CA 1
ATOM 785 C C . ARG A 1 102 ? -2.221 -24.797 -12.984 1 85.38 102 ARG A C 1
ATOM 787 O O . ARG A 1 102 ? -2.758 -23.938 -12.281 1 85.38 102 ARG A O 1
ATOM 794 N N . LEU A 1 103 ? -2.148 -26.109 -12.664 1 83.06 103 LEU A N 1
ATOM 795 C CA . LEU A 1 103 ? -2.566 -26.531 -11.328 1 83.06 103 LEU A CA 1
ATOM 796 C C . LEU A 1 103 ? -1.688 -25.906 -10.258 1 83.06 103 LEU A C 1
ATOM 798 O O . LEU A 1 103 ? -0.466 -26.062 -10.266 1 83.06 103 LEU A O 1
ATOM 802 N N . PRO A 1 104 ? -2.287 -25.234 -9.414 1 87.94 104 PRO A N 1
ATOM 803 C CA . PRO A 1 104 ? -1.499 -24.562 -8.375 1 87.94 104 PRO A CA 1
ATOM 804 C C . PRO A 1 104 ? -1.211 -25.469 -7.18 1 87.94 104 PRO A C 1
ATOM 806 O O . PRO A 1 104 ? -1.787 -26.547 -7.07 1 87.94 104 PRO A O 1
ATOM 809 N N . SER A 1 105 ? -0.288 -25.047 -6.363 1 88.31 105 SER A N 1
ATOM 810 C CA . SER A 1 105 ? -0.134 -25.672 -5.055 1 88.31 105 SER A CA 1
ATOM 811 C C . SER A 1 105 ? -1.271 -25.281 -4.117 1 88.31 105 SER A C 1
ATOM 813 O O . SER A 1 105 ? -1.975 -24.297 -4.359 1 88.31 105 SER A O 1
ATOM 815 N N . GLY A 1 106 ? -1.469 -26.031 -3.17 1 88.56 106 GLY A N 1
ATOM 816 C CA . GLY A 1 106 ? -2.455 -25.719 -2.15 1 88.56 106 GLY A CA 1
ATOM 817 C C . GLY A 1 106 ? -3.863 -26.141 -2.531 1 88.56 106 GLY A C 1
ATOM 818 O O . GLY A 1 106 ? -4.828 -25.438 -2.223 1 88.56 106 GLY A O 1
ATOM 819 N N . LEU A 1 107 ? -3.984 -27.234 -3.324 1 84.81 107 LEU A N 1
ATOM 820 C CA . LEU A 1 107 ? -5.297 -27.766 -3.658 1 84.81 107 LEU A CA 1
ATOM 821 C C . LEU A 1 107 ? -6.055 -28.172 -2.4 1 84.81 107 LEU A C 1
ATOM 823 O O . LEU A 1 107 ? -7.27 -27.969 -2.309 1 84.81 107 LEU A O 1
ATOM 827 N N . LEU A 1 108 ? -5.293 -28.703 -1.438 1 86.12 108 LEU A N 1
ATOM 828 C CA . LEU A 1 108 ? -5.906 -29.156 -0.195 1 86.12 108 LEU A CA 1
ATOM 829 C C . LEU A 1 108 ? -6.207 -27.984 0.722 1 86.12 108 LEU A C 1
ATOM 831 O O . LEU A 1 108 ? -6.918 -28.125 1.719 1 86.12 108 LEU A O 1
ATOM 835 N N . GLU A 1 109 ? -5.703 -26.828 0.319 1 86.69 109 GLU A N 1
ATOM 836 C CA . GLU A 1 109 ? -6.086 -25.594 0.972 1 86.69 109 GLU A CA 1
ATOM 837 C C . GLU A 1 109 ? -7.199 -24.875 0.204 1 86.69 109 GLU A C 1
ATOM 839 O O . GLU A 1 109 ? -7.504 -23.719 0.47 1 86.69 109 GLU A O 1
ATOM 844 N N . LEU A 1 110 ? -7.734 -25.547 -0.765 1 83.94 110 LEU A N 1
ATOM 845 C CA . LEU A 1 110 ? -8.852 -25.109 -1.589 1 83.94 110 LEU A CA 1
ATOM 846 C C . LEU A 1 110 ? -8.422 -23.953 -2.494 1 83.94 110 LEU A C 1
ATOM 848 O O . LEU A 1 110 ? -9.117 -22.938 -2.58 1 83.94 110 LEU A O 1
ATOM 852 N N . ASN A 1 111 ? -7.211 -24.031 -2.963 1 90.62 111 ASN A N 1
ATOM 853 C CA . ASN A 1 111 ? -6.828 -23.156 -4.066 1 90.62 111 ASN A CA 1
ATOM 854 C C . ASN A 1 111 ? -7.574 -23.516 -5.352 1 90.62 111 ASN A C 1
ATOM 856 O O . ASN A 1 111 ? -7.195 -24.453 -6.051 1 90.62 111 ASN A O 1
ATOM 860 N N . THR A 1 112 ? -8.609 -22.734 -5.633 1 87.56 112 THR A N 1
ATOM 861 C CA . THR A 1 112 ? -9.484 -23.078 -6.75 1 87.56 112 THR A CA 1
ATOM 862 C C . THR A 1 112 ? -9.172 -22.203 -7.965 1 87.56 112 THR A C 1
ATOM 864 O O . THR A 1 112 ? -9.914 -22.203 -8.945 1 87.56 112 THR A O 1
ATOM 867 N N . ILE A 1 113 ? -8.117 -21.453 -7.883 1 92.12 113 ILE A N 1
ATOM 868 C CA . ILE A 1 113 ? -7.824 -20.516 -8.961 1 92.12 113 ILE A CA 1
ATOM 869 C C . ILE A 1 113 ? -6.594 -20.984 -9.734 1 92.12 113 ILE A C 1
ATOM 871 O O . ILE A 1 113 ? -5.469 -20.891 -9.234 1 92.12 113 ILE A O 1
ATOM 875 N N . TRP A 1 114 ? -6.859 -21.469 -10.898 1 90.62 114 TRP A N 1
ATOM 876 C CA . TRP A 1 114 ? -5.801 -21.844 -11.828 1 90.62 114 TRP A CA 1
ATOM 877 C C . TRP A 1 114 ? -5.535 -20.734 -12.836 1 90.62 114 TRP A C 1
ATOM 879 O O . TRP A 1 114 ? -5.902 -20.859 -14.008 1 90.62 114 TRP A O 1
ATOM 889 N N . GLN A 1 115 ? -4.848 -19.75 -12.398 1 92.5 115 GLN A N 1
ATOM 890 C CA . GLN A 1 115 ? -4.68 -18.547 -13.203 1 92.5 115 GLN A CA 1
ATOM 891 C C . GLN A 1 115 ? -3.41 -18.625 -14.047 1 92.5 115 GLN A C 1
ATOM 893 O O . GLN A 1 115 ? -2.344 -18.984 -13.539 1 92.5 115 GLN A O 1
ATOM 898 N N . GLY A 1 116 ? -3.561 -18.359 -15.312 1 92.81 116 GLY A N 1
ATOM 899 C CA . GLY A 1 116 ? -2.424 -18.266 -16.219 1 92.81 116 GLY A CA 1
ATOM 900 C C . GLY A 1 116 ? -1.928 -16.844 -16.422 1 92.81 116 GLY A C 1
ATOM 901 O O . GLY A 1 116 ? -2.227 -15.961 -15.625 1 92.81 116 GLY A O 1
ATOM 902 N N . SER A 1 117 ? -1.088 -16.672 -17.406 1 93.5 117 SER A N 1
ATOM 903 C CA . SER A 1 117 ? -0.481 -15.375 -17.672 1 93.5 117 SER A CA 1
ATOM 904 C C . SER A 1 117 ? -1.347 -14.547 -18.609 1 93.5 117 SER A C 1
ATOM 906 O O . SER A 1 117 ? -1.463 -14.859 -19.797 1 93.5 117 SER A O 1
ATOM 908 N N . TRP A 1 118 ? -1.897 -13.477 -18.078 1 93.69 118 TRP A N 1
ATOM 909 C CA . TRP A 1 118 ? -2.723 -12.562 -18.875 1 93.69 118 TRP A CA 1
ATOM 910 C C . TRP A 1 118 ? -1.899 -11.875 -19.953 1 93.69 118 TRP A C 1
ATOM 912 O O . TRP A 1 118 ? -2.307 -11.828 -21.109 1 93.69 118 TRP A O 1
ATOM 922 N N . GLU A 1 119 ? -0.72 -11.367 -19.625 1 93.12 119 GLU A N 1
ATOM 923 C CA . GLU A 1 119 ? 0.109 -10.609 -20.562 1 93.12 119 GLU A CA 1
ATOM 924 C C . GLU A 1 119 ? 0.627 -11.492 -21.688 1 93.12 119 GLU A C 1
ATOM 926 O O . GLU A 1 119 ? 0.707 -11.047 -22.844 1 93.12 119 GLU A O 1
ATOM 931 N N . GLU A 1 120 ? 0.944 -12.734 -21.328 1 93.31 120 GLU A N 1
ATOM 932 C CA . GLU A 1 120 ? 1.413 -13.656 -22.344 1 93.31 120 GLU A CA 1
ATOM 933 C C . GLU A 1 120 ? 0.304 -13.977 -23.344 1 93.31 120 GLU A C 1
ATOM 935 O O . GLU A 1 120 ? 0.552 -14.07 -24.547 1 93.31 120 GLU A O 1
ATOM 940 N N . CYS A 1 121 ? -0.876 -14.148 -22.844 1 95.06 121 CYS A N 1
ATOM 941 C CA . CYS A 1 121 ? -2.021 -14.438 -23.703 1 95.06 121 CYS A CA 1
ATOM 942 C C . CYS A 1 121 ? -2.324 -13.258 -24.625 1 95.06 121 CYS A C 1
ATOM 944 O O . CYS A 1 121 ? -2.537 -13.445 -25.812 1 95.06 121 CYS A O 1
ATOM 946 N N . MET A 1 122 ? -2.277 -12.078 -24.078 1 93.88 122 MET A N 1
ATOM 947 C CA . MET A 1 122 ? -2.604 -10.883 -24.859 1 93.88 122 MET A CA 1
ATOM 948 C C . MET A 1 122 ? -1.47 -10.531 -25.812 1 93.88 122 MET A C 1
ATOM 950 O O . MET A 1 122 ? -1.682 -9.82 -26.797 1 93.88 122 MET A O 1
ATOM 954 N N . GLY A 1 123 ? -0.306 -11.055 -25.547 1 92.12 123 GLY A N 1
ATOM 955 C CA . GLY A 1 123 ? 0.863 -10.719 -26.344 1 92.12 123 GLY A CA 1
ATOM 956 C C . GLY A 1 123 ? 1.109 -11.703 -27.484 1 92.12 123 GLY A C 1
ATOM 957 O O . GLY A 1 123 ? 2.072 -11.562 -28.234 1 92.12 123 GLY A O 1
ATOM 958 N N . VAL A 1 124 ? 0.192 -12.664 -27.656 1 94.19 124 VAL A N 1
ATOM 959 C CA . VAL A 1 124 ? 0.351 -13.648 -28.719 1 94.19 124 VAL A CA 1
ATOM 960 C C . VAL A 1 124 ? 0.203 -12.969 -30.078 1 94.19 124 VAL A C 1
ATOM 962 O O . VAL A 1 124 ? -0.82 -12.336 -30.359 1 94.19 124 VAL A O 1
ATOM 965 N N . ASN A 1 125 ? 1.261 -12.969 -30.828 1 91.81 125 ASN A N 1
ATOM 966 C CA . ASN A 1 125 ? 1.296 -12.453 -32.188 1 91.81 125 ASN A CA 1
ATOM 967 C C . ASN A 1 125 ? 2.059 -13.383 -33.125 1 91.81 125 ASN A C 1
ATOM 969 O O . ASN A 1 125 ? 3.01 -14.047 -32.719 1 91.81 125 ASN A O 1
ATOM 973 N N . THR A 1 126 ? 1.547 -13.539 -34.281 1 90.44 126 THR A N 1
ATOM 974 C CA . THR A 1 126 ? 2.201 -14.398 -35.281 1 90.44 126 THR A CA 1
ATOM 975 C C . THR A 1 126 ? 2.584 -13.602 -36.5 1 90.44 126 THR A C 1
ATOM 977 O O . THR A 1 126 ? 1.842 -12.719 -36.938 1 90.44 126 THR A O 1
ATOM 980 N N . PRO A 1 127 ? 3.748 -13.859 -37 1 87.19 127 PRO A N 1
ATOM 981 C CA . PRO A 1 127 ? 4.148 -13.195 -38.25 1 87.19 127 PRO A CA 1
ATOM 982 C C . PRO A 1 127 ? 3.359 -13.695 -39.469 1 87.19 127 PRO A C 1
ATOM 984 O O . PRO A 1 127 ? 3.291 -13.008 -40.5 1 87.19 127 PRO A O 1
ATOM 987 N N . GLN A 1 128 ? 2.777 -14.844 -39.375 1 89.31 128 GLN A N 1
ATOM 988 C CA . GLN A 1 128 ? 2.111 -15.484 -40.5 1 89.31 128 GLN A CA 1
ATOM 989 C C . GLN A 1 128 ? 0.721 -14.898 -40.719 1 89.31 128 GLN A C 1
ATOM 991 O O . GLN A 1 128 ? 0.195 -14.945 -41.844 1 89.31 128 GLN A O 1
ATOM 996 N N . ASN A 1 129 ? 0.134 -14.492 -39.719 1 91.62 129 ASN A N 1
ATOM 997 C CA . ASN A 1 129 ? -1.233 -13.984 -39.75 1 91.62 129 ASN A CA 1
ATOM 998 C C . ASN A 1 129 ? -1.43 -12.805 -38.812 1 91.62 129 ASN A C 1
ATOM 1000 O O . ASN A 1 129 ? -1.702 -13 -37.625 1 91.62 129 ASN A O 1
ATOM 1004 N N . SER A 1 130 ? -1.429 -11.664 -39.312 1 90.25 130 SER A N 1
ATOM 1005 C CA . SER A 1 130 ? -1.522 -10.453 -38.469 1 90.25 130 SER A CA 1
ATOM 1006 C C . SER A 1 130 ? -2.902 -10.32 -37.844 1 90.25 130 SER A C 1
ATOM 1008 O O . SER A 1 130 ? -3.072 -9.594 -36.875 1 90.25 130 SER A O 1
ATOM 1010 N N . ASP A 1 131 ? -3.887 -11.078 -38.344 1 91.69 131 ASP A N 1
ATOM 1011 C CA . ASP A 1 131 ? -5.25 -10.961 -37.844 1 91.69 131 ASP A CA 1
ATOM 1012 C C . ASP A 1 131 ? -5.504 -11.938 -36.719 1 91.69 131 ASP A C 1
ATOM 1014 O O . ASP A 1 131 ? -6.512 -11.836 -36 1 91.69 131 ASP A O 1
ATOM 1018 N N . TYR A 1 132 ? -4.551 -12.852 -36.531 1 94.62 132 TYR A N 1
ATOM 1019 C CA . TYR A 1 132 ? -4.719 -13.828 -35.469 1 94.62 132 TYR A CA 1
ATOM 1020 C C . TYR A 1 132 ? -4.508 -13.18 -34.094 1 94.62 132 TYR A C 1
ATOM 1022 O O . TYR A 1 132 ? -3.439 -12.625 -33.844 1 94.62 132 TYR A O 1
ATOM 1030 N N . ARG A 1 133 ? -5.531 -13.172 -33.312 1 94.19 133 ARG A N 1
ATOM 1031 C CA . ARG A 1 133 ? -5.484 -12.641 -31.953 1 94.19 133 ARG A CA 1
ATOM 1032 C C . ARG A 1 133 ? -6.098 -13.625 -30.953 1 94.19 133 ARG A C 1
ATOM 1034 O O . ARG A 1 133 ? -6.828 -14.531 -31.344 1 94.19 133 ARG A O 1
ATOM 1041 N N . THR A 1 134 ? -5.68 -13.484 -29.688 1 95.94 134 THR A N 1
ATOM 1042 C CA . THR A 1 134 ? -6.188 -14.367 -28.656 1 95.94 134 THR A CA 1
ATOM 1043 C C . THR A 1 134 ? -6.891 -13.57 -27.562 1 95.94 134 THR A C 1
ATOM 1045 O O . THR A 1 134 ? -6.797 -12.336 -27.531 1 95.94 134 THR A O 1
ATOM 1048 N N . HIS A 1 135 ? -7.719 -14.203 -26.812 1 94 135 HIS A N 1
ATOM 1049 C CA . HIS A 1 135 ? -8.305 -13.609 -25.609 1 94 135 HIS A CA 1
ATOM 1050 C C . HIS A 1 135 ? -8.25 -14.57 -24.438 1 94 135 HIS A C 1
ATOM 1052 O O . HIS A 1 135 ? -8.031 -15.766 -24.609 1 94 135 HIS A O 1
ATOM 1058 N N . TYR A 1 136 ? -8.234 -14.016 -23.297 1 94.5 136 TYR A N 1
ATOM 1059 C CA . TYR A 1 136 ? -8.117 -14.711 -22.016 1 94.5 136 TYR A CA 1
ATOM 1060 C C . TYR A 1 136 ? -9.477 -15.172 -21.531 1 94.5 136 TYR A C 1
ATOM 1062 O O . TYR A 1 136 ? -10.398 -14.367 -21.359 1 94.5 136 TYR A O 1
ATOM 1070 N N . CYS A 1 137 ? -9.695 -16.516 -21.312 1 94.38 137 CYS A N 1
ATOM 1071 C CA . CYS A 1 137 ? -10.992 -17.062 -20.938 1 94.38 137 CYS A CA 1
ATOM 1072 C C . CYS A 1 137 ? -10.906 -17.844 -19.625 1 94.38 137 CYS A C 1
ATOM 1074 O O . CYS A 1 137 ? -9.938 -18.578 -19.406 1 94.38 137 CYS A O 1
ATOM 1076 N N . TRP A 1 138 ? -11.883 -17.656 -18.766 1 92.88 138 TRP A N 1
ATOM 1077 C CA . TRP A 1 138 ? -12.031 -18.453 -17.562 1 92.88 138 TRP A CA 1
ATOM 1078 C C . TRP A 1 138 ? -13.008 -19.609 -17.781 1 92.88 138 TRP A C 1
ATOM 1080 O O . TRP A 1 138 ? -14.109 -19.406 -18.297 1 92.88 138 TRP A O 1
ATOM 1090 N N . VAL A 1 139 ? -12.594 -20.781 -17.438 1 91 139 VAL A N 1
ATOM 1091 C CA . VAL A 1 139 ? -13.43 -21.969 -17.516 1 91 139 VAL A CA 1
ATOM 1092 C C . VAL A 1 139 ? -13.727 -22.5 -16.109 1 91 139 VAL A C 1
ATOM 1094 O O . VAL A 1 139 ? -12.805 -22.781 -15.344 1 91 139 VAL A O 1
ATOM 1097 N N . ALA A 1 140 ? -14.992 -22.562 -15.773 1 89.75 140 ALA A N 1
ATOM 1098 C CA . ALA A 1 140 ? -15.383 -23.203 -14.523 1 89.75 140 ALA A CA 1
ATOM 1099 C C . ALA A 1 140 ? -15.305 -24.719 -14.625 1 89.75 140 ALA A C 1
ATOM 1101 O O . ALA A 1 140 ? -15.891 -25.312 -15.539 1 89.75 140 ALA A O 1
ATOM 1102 N N . VAL A 1 141 ? -14.539 -25.297 -13.758 1 85.56 141 VAL A N 1
ATOM 1103 C CA . VAL A 1 141 ? -14.352 -26.75 -13.742 1 85.56 141 VAL A CA 1
ATOM 1104 C C . VAL A 1 141 ? -14.938 -27.328 -12.461 1 85.56 141 VAL A C 1
ATOM 1106 O O . VAL A 1 141 ? -14.469 -27.016 -11.359 1 85.56 141 VAL A O 1
ATOM 1109 N N . ALA A 1 142 ? -15.969 -28.141 -12.641 1 82.75 142 ALA A N 1
ATOM 1110 C CA . ALA A 1 142 ? -16.641 -28.703 -11.477 1 82.75 142 ALA A CA 1
ATOM 1111 C C . ALA A 1 142 ? -16.344 -30.188 -11.336 1 82.75 142 ALA A C 1
ATOM 1113 O O . ALA A 1 142 ? -16.312 -30.922 -12.336 1 82.75 142 ALA A O 1
ATOM 1114 N N . PRO A 1 143 ? -16.031 -30.594 -10.086 1 76.62 143 PRO A N 1
ATOM 1115 C CA . PRO A 1 143 ? -15.898 -32.031 -9.867 1 76.62 143 PRO A CA 1
ATOM 1116 C C . PRO A 1 143 ? -17.234 -32.781 -9.977 1 76.62 143 PRO A C 1
ATOM 1118 O O . PRO A 1 143 ? -18.219 -32.344 -9.383 1 76.62 143 PRO A O 1
ATOM 1121 N N . ASN A 1 144 ? -17.234 -33.844 -10.641 1 73.38 144 ASN A N 1
ATOM 1122 C CA . ASN A 1 144 ? -18.453 -34.594 -10.922 1 73.38 144 ASN A CA 1
ATOM 1123 C C . ASN A 1 144 ? -19.078 -35.156 -9.641 1 73.38 144 ASN A C 1
ATOM 1125 O O . ASN A 1 144 ? -20.297 -35.312 -9.555 1 73.38 144 ASN A O 1
ATOM 1129 N N . PHE A 1 145 ? -18.234 -35.406 -8.633 1 71 145 PHE A N 1
ATOM 1130 C CA . PHE A 1 145 ? -18.75 -36.062 -7.43 1 71 145 PHE A CA 1
ATOM 1131 C C . PHE A 1 145 ? -19.719 -35.156 -6.699 1 71 145 PHE A C 1
ATOM 1133 O O . PHE A 1 145 ? -20.547 -35.625 -5.91 1 71 145 PHE A O 1
ATOM 1140 N N . LEU A 1 146 ? -19.625 -33.906 -7.008 1 70.56 146 LEU A N 1
ATOM 1141 C CA . LEU A 1 146 ? -20.516 -32.938 -6.34 1 70.56 146 LEU A CA 1
ATOM 1142 C C . LEU A 1 146 ? -21.969 -33.156 -6.773 1 70.56 146 LEU A C 1
ATOM 1144 O O . LEU A 1 146 ? -22.891 -32.812 -6.035 1 70.56 146 LEU A O 1
ATOM 1148 N N . ALA A 1 147 ? -22.109 -33.688 -7.926 1 71.38 147 ALA A N 1
ATOM 1149 C CA . ALA A 1 147 ? -23.453 -33.906 -8.445 1 71.38 147 ALA A CA 1
ATOM 1150 C C . ALA A 1 147 ? -23.906 -35.344 -8.195 1 71.38 147 ALA A C 1
ATOM 1152 O O . ALA A 1 147 ? -25.078 -35.656 -8.406 1 71.38 147 ALA A O 1
ATOM 1153 N N . GLU A 1 148 ? -23.047 -36.125 -7.695 1 70.12 148 GLU A N 1
ATOM 1154 C CA . GLU A 1 148 ? -23.406 -37.5 -7.484 1 70.12 148 GLU A CA 1
ATOM 1155 C C . GLU A 1 148 ? -24.469 -37.656 -6.395 1 70.12 148 GLU A C 1
ATOM 1157 O O . GLU A 1 148 ? -24.297 -37.125 -5.289 1 70.12 148 GLU A O 1
ATOM 1162 N N . GLY A 1 149 ? -25.5 -38.281 -6.676 1 64 149 GLY A N 1
ATOM 1163 C CA . GLY A 1 149 ? -26.562 -38.531 -5.715 1 64 149 GLY A CA 1
ATOM 1164 C C . GLY A 1 149 ? -27.516 -37.344 -5.586 1 64 149 GLY A C 1
ATOM 1165 O O . GLY A 1 149 ? -28.406 -37.344 -4.727 1 64 149 GLY A O 1
ATOM 1166 N N . THR A 1 150 ? -27.031 -36.281 -6.309 1 70.62 150 THR A N 1
ATOM 1167 C CA . THR A 1 150 ? -27.922 -35.125 -6.246 1 70.62 150 THR A CA 1
ATOM 1168 C C . THR A 1 150 ? -28.656 -34.938 -7.57 1 70.62 150 THR A C 1
ATOM 1170 O O . THR A 1 150 ? -28.312 -35.594 -8.57 1 70.62 150 THR A O 1
ATOM 1173 N N . ASN A 1 151 ? -29.75 -34.281 -7.559 1 72.44 151 ASN A N 1
ATOM 1174 C CA . ASN A 1 151 ? -30.516 -33.938 -8.758 1 72.44 151 ASN A CA 1
ATOM 1175 C C . ASN A 1 151 ? -30.047 -32.656 -9.391 1 72.44 151 ASN A C 1
ATOM 1177 O O . ASN A 1 151 ? -30.734 -32.094 -10.266 1 72.44 151 ASN A O 1
ATOM 1181 N N . VAL A 1 152 ? -28.828 -32.25 -8.859 1 72.75 152 VAL A N 1
ATOM 1182 C CA . VAL A 1 152 ? -28.344 -30.984 -9.383 1 72.75 152 VAL A CA 1
ATOM 1183 C C . VAL A 1 152 ? -27.25 -31.234 -10.422 1 72.75 152 VAL A C 1
ATOM 1185 O O . VAL A 1 152 ? -26.531 -32.219 -10.336 1 72.75 152 VAL A O 1
ATOM 1188 N N . SER A 1 153 ? -27.312 -30.375 -11.391 1 80.25 153 SER A N 1
ATOM 1189 C CA . SER A 1 153 ? -26.25 -30.453 -12.383 1 80.25 153 SER A CA 1
ATOM 1190 C C . SER A 1 153 ? -24.891 -30.141 -11.766 1 80.25 153 SER A C 1
ATOM 1192 O O . SER A 1 153 ? -24.797 -29.344 -10.836 1 80.25 153 SER A O 1
ATOM 1194 N N . VAL A 1 154 ? -23.891 -30.812 -12.148 1 78.56 154 VAL A N 1
ATOM 1195 C CA . VAL A 1 154 ? -22.531 -30.641 -11.641 1 78.56 154 VAL A CA 1
ATOM 1196 C C . VAL A 1 154 ? -22.125 -29.172 -11.703 1 78.56 154 VAL A C 1
ATOM 1198 O O . VAL A 1 154 ? -21.5 -28.656 -10.781 1 78.56 154 VAL A O 1
ATOM 1201 N N . CYS A 1 155 ? -22.562 -28.5 -12.719 1 81.94 155 CYS A N 1
ATOM 1202 C CA . CYS A 1 155 ? -22.156 -27.125 -12.938 1 81.94 155 CYS A CA 1
ATOM 1203 C C . CYS A 1 155 ? -22.953 -26.172 -12.062 1 81.94 155 CYS A C 1
ATOM 1205 O O . CYS A 1 155 ? -22.609 -24.984 -11.945 1 81.94 155 CYS A O 1
ATOM 1207 N N . SER A 1 156 ? -23.906 -26.609 -11.43 1 73.81 156 SER A N 1
ATOM 1208 C CA . SER A 1 156 ? -24.688 -25.781 -10.523 1 73.81 156 SER A CA 1
ATOM 1209 C C . SER A 1 156 ? -24.359 -26.078 -9.07 1 73.81 156 SER A C 1
ATOM 1211 O O . SER A 1 156 ? -24.938 -25.484 -8.156 1 73.81 156 SER A O 1
ATOM 1213 N N . ALA A 1 157 ? -23.344 -27.031 -9.062 1 62.75 157 ALA A N 1
ATOM 1214 C CA . ALA A 1 157 ? -22.969 -27.422 -7.703 1 62.75 157 ALA A CA 1
ATOM 1215 C C . ALA A 1 157 ? -21.984 -26.406 -7.102 1 62.75 157 ALA A C 1
ATOM 1217 O O . ALA A 1 157 ? -21.297 -25.703 -7.828 1 62.75 157 ALA A O 1
ATOM 1218 N N . GLY A 1 158 ? -22.297 -25.562 -6.121 1 63.78 158 GLY A N 1
ATOM 1219 C CA . GLY A 1 158 ? -21.766 -24.5 -5.301 1 63.78 158 GLY A CA 1
ATOM 1220 C C . GLY A 1 158 ? -20.266 -24.297 -5.477 1 63.78 158 GLY A C 1
ATOM 1221 O O . GLY A 1 158 ? -19.766 -23.172 -5.387 1 63.78 158 GLY A O 1
ATOM 1222 N N . MET A 1 159 ? -19.281 -25.453 -5.707 1 72.56 159 MET A N 1
ATOM 1223 C CA . MET A 1 159 ? -17.844 -25.25 -5.719 1 72.56 159 MET A CA 1
ATOM 1224 C C . MET A 1 159 ? -17.25 -25.594 -7.082 1 72.56 159 MET A C 1
ATOM 1226 O O . MET A 1 159 ? -17.594 -26.641 -7.656 1 72.56 159 MET A O 1
ATOM 1230 N N . SER A 1 160 ? -16.547 -24.672 -7.762 1 83.38 160 SER A N 1
ATOM 1231 C CA . SER A 1 160 ? -15.859 -24.922 -9.023 1 83.38 160 SER A CA 1
ATOM 1232 C C . SER A 1 160 ? -14.453 -24.328 -9.016 1 83.38 160 SER A C 1
ATOM 1234 O O . SER A 1 160 ? -14.188 -23.359 -8.312 1 83.38 160 SER A O 1
ATOM 1236 N N . PHE A 1 161 ? -13.602 -25.078 -9.641 1 85.56 161 PHE A N 1
ATOM 1237 C CA . PHE A 1 161 ? -12.297 -24.5 -9.945 1 85.56 161 PHE A CA 1
ATOM 1238 C C . PHE A 1 161 ? -12.391 -23.531 -11.109 1 85.56 161 PHE A C 1
ATOM 1240 O O . PHE A 1 161 ? -13.273 -23.656 -11.961 1 85.56 161 PHE A O 1
ATOM 1247 N N . ARG A 1 162 ? -11.617 -22.562 -11.07 1 90.19 162 ARG A N 1
ATOM 1248 C CA . ARG A 1 162 ? -11.523 -21.609 -12.164 1 90.19 162 ARG A CA 1
ATOM 1249 C C . ARG A 1 162 ? -10.211 -21.766 -12.922 1 90.19 162 ARG A C 1
ATOM 1251 O O . ARG A 1 162 ? -9.141 -21.5 -12.375 1 90.19 162 ARG A O 1
ATOM 1258 N N . TRP A 1 163 ? -10.312 -22.188 -14.125 1 90 163 TRP A N 1
ATOM 1259 C CA . TRP A 1 163 ? -9.148 -22.453 -14.969 1 90 163 TRP A CA 1
ATOM 1260 C C . TRP A 1 163 ? -9.07 -21.438 -16.109 1 90 163 TRP A C 1
ATOM 1262 O O . TRP A 1 163 ? -10.031 -21.281 -16.875 1 90 163 TRP A O 1
ATOM 1272 N N . SER A 1 164 ? -7.949 -20.766 -16.219 1 93.06 164 SER A N 1
ATOM 1273 C CA . SER A 1 164 ? -7.824 -19.797 -17.312 1 93.06 164 SER A CA 1
ATOM 1274 C C . SER A 1 164 ? -7.137 -20.406 -18.516 1 93.06 164 SER A C 1
ATOM 1276 O O . SER A 1 164 ? -6.184 -21.172 -18.375 1 93.06 164 SER A O 1
ATOM 1278 N N . VAL A 1 165 ? -7.656 -20.078 -19.703 1 91.75 165 VAL A N 1
ATOM 1279 C CA . VAL A 1 165 ? -7.098 -20.562 -20.953 1 91.75 165 VAL A CA 1
ATOM 1280 C C . VAL A 1 165 ? -6.973 -19.406 -21.938 1 91.75 165 VAL A C 1
ATOM 1282 O O . VAL A 1 165 ? -7.562 -18.328 -21.734 1 91.75 165 VAL A O 1
ATOM 1285 N N . CYS A 1 166 ? -6.129 -19.562 -22.875 1 94.12 166 CYS A N 1
ATOM 1286 C CA . CYS A 1 166 ? -5.906 -18.594 -23.938 1 94.12 166 CYS A CA 1
ATOM 1287 C C . CYS A 1 166 ? -6.375 -19.125 -25.281 1 94.12 166 CYS A C 1
ATOM 1289 O O . CYS A 1 166 ? -5.805 -20.078 -25.797 1 94.12 166 CYS A O 1
ATOM 1291 N N . MET A 1 167 ? -7.449 -18.562 -25.812 1 94.31 167 MET A N 1
ATOM 1292 C CA . MET A 1 167 ? -8.094 -19.062 -27.016 1 94.31 167 MET A CA 1
ATOM 1293 C C . MET A 1 167 ? -8.156 -17.984 -28.094 1 94.31 167 MET A C 1
ATOM 1295 O O . MET A 1 167 ? -8.023 -16.797 -27.797 1 94.31 167 MET A O 1
ATOM 1299 N N . PRO A 1 168 ? -8.352 -18.453 -29.344 1 94.69 168 PRO A N 1
ATOM 1300 C CA . PRO A 1 168 ? -8.516 -17.422 -30.375 1 94.69 168 PRO A CA 1
ATOM 1301 C C . PRO A 1 168 ? -9.68 -16.469 -30.094 1 94.69 168 PRO A C 1
ATOM 1303 O O . PRO A 1 168 ? -10.734 -16.906 -29.625 1 94.69 168 PRO A O 1
ATOM 1306 N N . GLU A 1 169 ? -9.43 -15.273 -30.391 1 94.81 169 GLU A N 1
ATOM 1307 C CA . GLU A 1 169 ? -10.406 -14.234 -30.094 1 94.81 169 GLU A CA 1
ATOM 1308 C C . GLU A 1 169 ? -11.711 -14.461 -30.844 1 94.81 169 GLU A C 1
ATOM 1310 O O . GLU A 1 169 ? -12.773 -14.016 -30.406 1 94.81 169 GLU A O 1
ATOM 1315 N N . THR A 1 170 ? -11.672 -15.156 -31.953 1 95.12 170 THR A N 1
ATOM 1316 C CA . THR A 1 170 ? -12.844 -15.414 -32.781 1 95.12 170 THR A CA 1
ATOM 1317 C C . THR A 1 170 ? -13.75 -16.453 -32.125 1 95.12 170 THR A C 1
ATOM 1319 O O . THR A 1 170 ? -14.898 -16.625 -32.531 1 95.12 170 THR A O 1
ATOM 1322 N N . CYS A 1 171 ? -13.234 -17.156 -31.141 1 95.38 171 CYS A N 1
ATOM 1323 C CA . CYS A 1 171 ? -14.023 -18.156 -30.438 1 95.38 171 CYS A CA 1
ATOM 1324 C C . CYS A 1 171 ? -14.836 -17.516 -29.312 1 95.38 171 CYS A C 1
ATOM 1326 O O . CYS A 1 171 ? -14.266 -16.953 -28.375 1 95.38 171 CYS A O 1
ATOM 1328 N N . ASN A 1 172 ? -16.109 -17.688 -29.375 1 94.62 172 ASN A N 1
ATOM 1329 C CA . ASN A 1 172 ? -16.938 -17.188 -28.297 1 94.62 172 ASN A CA 1
ATOM 1330 C C . ASN A 1 172 ? -16.984 -18.156 -27.125 1 94.62 172 ASN A C 1
ATOM 1332 O O . ASN A 1 172 ? -16.328 -19.203 -27.141 1 94.62 172 ASN A O 1
ATOM 1336 N N . ASN A 1 173 ? -17.734 -17.844 -26.062 1 94.88 173 ASN A N 1
ATOM 1337 C CA . ASN A 1 173 ? -17.781 -18.641 -24.844 1 94.88 173 ASN A CA 1
ATOM 1338 C C . ASN A 1 173 ? -18.234 -20.078 -25.125 1 94.88 173 ASN A C 1
ATOM 1340 O O . ASN A 1 173 ? -17.656 -21.031 -24.594 1 94.88 173 ASN A O 1
ATOM 1344 N N . GLN A 1 174 ? -19.172 -20.188 -26 1 94.75 174 GLN A N 1
ATOM 1345 C CA . GLN A 1 174 ? -19.703 -21.516 -26.312 1 94.75 174 GLN A CA 1
ATOM 1346 C C . GLN A 1 174 ? -18.703 -22.328 -27.125 1 94.75 174 GLN A C 1
ATOM 1348 O O . GLN A 1 174 ? -18.562 -23.531 -26.938 1 94.75 174 GLN A O 1
ATOM 1353 N N . ASP A 1 175 ? -18.031 -21.641 -28 1 95.31 175 ASP A N 1
ATOM 1354 C CA . ASP A 1 175 ? -17.016 -22.312 -28.812 1 95.31 175 ASP A CA 1
ATOM 1355 C C . ASP A 1 175 ? -15.898 -22.859 -27.922 1 95.31 175 ASP A C 1
ATOM 1357 O O . ASP A 1 175 ? -15.484 -24.016 -28.094 1 95.31 175 ASP A O 1
ATOM 1361 N N . VAL A 1 176 ? -15.484 -22.031 -27.031 1 94.25 176 VAL A N 1
ATOM 1362 C CA . VAL A 1 176 ? -14.391 -22.422 -26.141 1 94.25 176 VAL A CA 1
ATOM 1363 C C . VAL A 1 176 ? -14.828 -23.594 -25.266 1 94.25 176 VAL A C 1
ATOM 1365 O O . VAL A 1 176 ? -14.062 -24.531 -25.047 1 94.25 176 VAL A O 1
ATOM 1368 N N . LYS A 1 177 ? -16.062 -23.516 -24.75 1 91.38 177 LYS A N 1
ATOM 1369 C CA . LYS A 1 177 ? -16.594 -24.609 -23.938 1 91.38 177 LYS A CA 1
ATOM 1370 C C . LYS A 1 177 ? -16.578 -25.922 -24.703 1 91.38 177 LYS A C 1
ATOM 1372 O O . LYS A 1 177 ? -16.109 -26.938 -24.203 1 91.38 177 LYS A O 1
ATOM 1377 N N . LYS A 1 178 ? -17 -25.875 -25.953 1 90.25 178 LYS A N 1
ATOM 1378 C CA . LYS A 1 178 ? -17.047 -27.078 -26.797 1 90.25 178 LYS A CA 1
ATOM 1379 C C . LYS A 1 178 ? -15.648 -27.609 -27.078 1 90.25 178 LYS A C 1
ATOM 1381 O O . LYS A 1 178 ? -15.422 -28.812 -27.047 1 90.25 178 LYS A O 1
ATOM 1386 N N . LEU A 1 179 ? -14.773 -26.719 -27.328 1 87.81 179 LEU A N 1
ATOM 1387 C CA . LEU A 1 179 ? -13.406 -27.125 -27.625 1 87.81 179 LEU A CA 1
ATOM 1388 C C . LEU A 1 179 ? -12.758 -27.797 -26.422 1 87.81 179 LEU A C 1
ATOM 1390 O O . LEU A 1 179 ? -12.148 -28.859 -26.531 1 87.81 179 LEU A O 1
ATOM 1394 N N . ILE A 1 180 ? -12.938 -27.219 -25.297 1 85.44 180 ILE A N 1
ATOM 1395 C CA . ILE A 1 180 ? -12.281 -27.703 -24.094 1 85.44 180 ILE A CA 1
ATOM 1396 C C . ILE A 1 180 ? -12.867 -29.047 -23.688 1 85.44 180 ILE A C 1
ATOM 1398 O O . ILE A 1 180 ? -12.156 -29.922 -23.188 1 85.44 180 ILE A O 1
ATOM 1402 N N . GLN A 1 181 ? -14.102 -29.203 -23.938 1 82 181 GLN A N 1
ATOM 1403 C CA . GLN A 1 181 ? -14.773 -30.453 -23.594 1 82 181 GLN A CA 1
ATOM 1404 C C . GLN A 1 181 ? -14.234 -31.625 -24.422 1 82 181 GLN A C 1
ATOM 1406 O O . GLN A 1 181 ? -14.383 -32.781 -24.031 1 82 181 GLN A O 1
ATOM 1411 N N . THR A 1 182 ? -13.609 -31.25 -25.531 1 77.94 182 THR A N 1
ATOM 1412 C CA . THR A 1 182 ? -13.062 -32.312 -26.375 1 77.94 182 THR A CA 1
ATOM 1413 C C . THR A 1 182 ? -11.664 -32.719 -25.891 1 77.94 182 THR A C 1
ATOM 1415 O O . THR A 1 182 ? -11.094 -33.688 -26.375 1 77.94 182 THR A O 1
ATOM 1418 N N . MET A 1 183 ? -11.141 -31.781 -25.047 1 67.62 183 MET A N 1
ATOM 1419 C CA . MET A 1 183 ? -9.797 -32.094 -24.578 1 67.62 183 MET A CA 1
ATOM 1420 C C . MET A 1 183 ? -9.75 -33.438 -23.891 1 67.62 183 MET A C 1
ATOM 1422 O O . MET A 1 183 ? -10.625 -33.781 -23.078 1 67.62 183 MET A O 1
ATOM 1426 N N . GLY A 1 184 ? -9.539 -34.531 -24.516 1 55.72 184 GLY A N 1
ATOM 1427 C CA . GLY A 1 184 ? -9.508 -35.938 -24.156 1 55.72 184 GLY A CA 1
ATOM 1428 C C . GLY A 1 184 ? -8.68 -36.219 -22.922 1 55.72 184 GLY A C 1
ATOM 1429 O O . GLY A 1 184 ? -8.234 -35.281 -22.25 1 55.72 184 GLY A O 1
ATOM 1430 N N . GLY A 1 185 ? -8.633 -37.344 -22.203 1 52.41 185 GLY A N 1
ATOM 1431 C CA . GLY A 1 185 ? -7.668 -37.938 -21.297 1 52.41 185 GLY A CA 1
ATOM 1432 C C . GLY A 1 185 ? -8.297 -38.438 -20.016 1 52.41 185 GLY A C 1
ATOM 1433 O O . GLY A 1 185 ? -7.621 -38.594 -19 1 52.41 185 GLY A O 1
ATOM 1434 N N . GLY A 1 186 ? -9.586 -38.812 -20.062 1 51.72 186 GLY A N 1
ATOM 1435 C CA . GLY A 1 186 ? -10.203 -39.438 -18.891 1 51.72 186 GLY A CA 1
ATOM 1436 C C . GLY A 1 186 ? -10.617 -38.438 -17.844 1 51.72 186 GLY A C 1
ATOM 1437 O O . GLY A 1 186 ? -11.289 -38.781 -16.859 1 51.72 186 GLY A O 1
ATOM 1438 N N . VAL A 1 187 ? -10.25 -37.156 -18.078 1 58.53 187 VAL A N 1
ATOM 1439 C CA . VAL A 1 187 ? -10.547 -36.125 -17.062 1 58.53 187 VAL A CA 1
ATOM 1440 C C . VAL A 1 187 ? -12.047 -35.875 -17.031 1 58.53 187 VAL A C 1
ATOM 1442 O O . VAL A 1 187 ? -12.602 -35.531 -15.984 1 58.53 187 VAL A O 1
ATOM 1445 N N . GLN A 1 188 ? -12.688 -36.156 -18.109 1 61.38 188 GLN A N 1
ATOM 1446 C CA . GLN A 1 188 ? -14.109 -35.844 -18.203 1 61.38 188 GLN A CA 1
ATOM 1447 C C . GLN A 1 188 ? -14.938 -36.719 -17.281 1 61.38 188 GLN A C 1
ATOM 1449 O O . GLN A 1 188 ? -16.078 -36.406 -16.953 1 61.38 188 GLN A O 1
ATOM 1454 N N . THR A 1 189 ? -14.219 -37.75 -16.875 1 62.44 189 THR A N 1
ATOM 1455 C CA . THR A 1 189 ? -14.938 -38.625 -15.953 1 62.44 189 THR A CA 1
ATOM 1456 C C . THR A 1 189 ? -14.945 -38.062 -14.547 1 62.44 189 THR A C 1
ATOM 1458 O O . THR A 1 189 ? -15.82 -38.375 -13.734 1 62.44 189 THR A O 1
ATOM 1461 N N . THR A 1 190 ? -14.008 -37.188 -14.32 1 67 190 THR A N 1
ATOM 1462 C CA . THR A 1 190 ? -13.867 -36.688 -12.961 1 67 190 THR A CA 1
ATOM 1463 C C . THR A 1 190 ? -14.227 -35.219 -12.891 1 67 190 THR A C 1
ATOM 1465 O O . THR A 1 190 ? -14.68 -34.719 -11.852 1 67 190 THR A O 1
ATOM 1468 N N . LEU A 1 191 ? -14.008 -34.562 -14.078 1 76.06 191 LEU A N 1
ATOM 1469 C CA . LEU A 1 191 ? -14.234 -33.125 -14.094 1 76.06 191 LEU A CA 1
ATOM 1470 C C . LEU A 1 191 ? -15.18 -32.75 -15.219 1 76.06 191 LEU A C 1
ATOM 1472 O O . LEU A 1 191 ? -15.148 -33.344 -16.297 1 76.06 191 LEU A O 1
ATOM 1476 N N . SER A 1 192 ? -16.031 -31.828 -14.906 1 80.5 192 SER A N 1
ATOM 1477 C CA . SER A 1 192 ? -16.922 -31.25 -15.906 1 80.5 192 SER A CA 1
ATOM 1478 C C . SER A 1 192 ? -16.578 -29.781 -16.172 1 80.5 192 SER A C 1
ATOM 1480 O O . SER A 1 192 ? -16.234 -29.047 -15.242 1 80.5 192 SER A O 1
ATOM 1482 N N . PHE A 1 193 ? -16.547 -29.516 -17.453 1 85.88 193 PHE A N 1
ATOM 1483 C CA . PHE A 1 193 ? -16.281 -28.141 -17.859 1 85.88 193 PHE A CA 1
ATOM 1484 C C . PHE A 1 193 ? -17.594 -27.375 -18.031 1 85.88 193 PHE A C 1
ATOM 1486 O O . PHE A 1 193 ? -18.438 -27.75 -18.828 1 85.88 193 PHE A O 1
ATOM 1493 N N . CYS A 1 194 ? -17.703 -26.375 -17.234 1 88.56 194 CYS A N 1
ATOM 1494 C CA . CYS A 1 194 ? -18.969 -25.656 -17.094 1 88.56 194 CYS A CA 1
ATOM 1495 C C . CYS A 1 194 ? -18.906 -24.312 -17.828 1 88.56 194 CYS A C 1
ATOM 1497 O O . CYS A 1 194 ? -18.406 -24.234 -18.953 1 88.56 194 CYS A O 1
ATOM 1499 N N . ARG A 1 195 ? -19.25 -23.266 -17.203 1 89.38 195 ARG A N 1
ATOM 1500 C CA . ARG A 1 195 ? -19.375 -21.953 -17.812 1 89.38 195 ARG A CA 1
ATOM 1501 C C . ARG A 1 195 ? -18 -21.391 -18.203 1 89.38 195 ARG A C 1
ATOM 1503 O O . ARG A 1 195 ? -17.016 -21.594 -17.5 1 89.38 195 ARG A O 1
ATOM 1510 N N . VAL A 1 196 ? -17.984 -20.797 -19.391 1 92.5 196 VAL A N 1
ATOM 1511 C CA . VAL A 1 196 ? -16.781 -20.125 -19.875 1 92.5 196 VAL A CA 1
ATOM 1512 C C . VAL A 1 196 ? -17.047 -18.609 -19.953 1 92.5 196 VAL A C 1
ATOM 1514 O O . VAL A 1 196 ? -18.141 -18.188 -20.328 1 92.5 196 VAL A O 1
ATOM 1517 N N . ASN A 1 197 ? -16.125 -17.828 -19.453 1 91.31 197 ASN A N 1
ATOM 1518 C CA . ASN A 1 197 ? -16.188 -16.375 -19.531 1 91.31 197 ASN A CA 1
ATOM 1519 C C . ASN A 1 197 ? -14.898 -15.789 -20.094 1 91.31 197 ASN A C 1
ATOM 1521 O O . ASN A 1 197 ? -13.922 -15.633 -19.359 1 91.31 197 ASN A O 1
ATOM 1525 N N . CYS A 1 198 ? -14.922 -15.453 -21.375 1 92.75 198 CYS A N 1
ATOM 1526 C CA . CYS A 1 198 ? -13.75 -14.859 -22.016 1 92.75 198 CYS A CA 1
ATOM 1527 C C . CYS A 1 198 ? -13.711 -13.352 -21.766 1 92.75 198 CYS A C 1
ATOM 1529 O O . CYS A 1 198 ? -14.742 -12.688 -21.812 1 92.75 198 CYS A O 1
ATOM 1531 N N . ARG A 1 199 ? -12.57 -12.883 -21.5 1 89.31 199 ARG A N 1
ATOM 1532 C CA . ARG A 1 199 ? -12.367 -11.461 -21.219 1 89.31 199 ARG A CA 1
ATOM 1533 C C . ARG A 1 199 ? -11.906 -10.719 -22.469 1 89.31 199 ARG A C 1
ATOM 1535 O O . ARG A 1 199 ? -11.109 -11.25 -23.25 1 89.31 199 ARG A O 1
ATOM 1542 N N . PRO A 1 200 ? -12.414 -9.578 -22.562 1 83.56 200 PRO A N 1
ATOM 1543 C CA . PRO A 1 200 ? -11.977 -8.812 -23.719 1 83.56 200 PRO A CA 1
ATOM 1544 C C . PRO A 1 200 ? -10.523 -8.359 -23.625 1 83.56 200 PRO A C 1
ATOM 1546 O O . PRO A 1 200 ? -10.023 -8.109 -22.531 1 83.56 200 PRO A O 1
ATOM 1549 N N . ARG A 1 201 ? -9.867 -8.227 -24.734 1 82.06 201 ARG A N 1
ATOM 1550 C CA . ARG A 1 201 ? -8.469 -7.816 -24.844 1 82.06 201 ARG A CA 1
ATOM 1551 C C . ARG A 1 201 ? -8.289 -6.375 -24.375 1 82.06 201 ARG A C 1
ATOM 1553 O O . ARG A 1 201 ? -7.277 -6.031 -23.766 1 82.06 201 ARG A O 1
ATOM 1560 N N . SER A 1 202 ? -9.211 -5.598 -24.828 1 78.81 202 SER A N 1
ATOM 1561 C CA . SER A 1 202 ? -9.148 -4.184 -24.484 1 78.81 202 SER A CA 1
ATOM 1562 C C . SER A 1 202 ? -10.484 -3.678 -23.953 1 78.81 202 SER A C 1
ATOM 1564 O O . SER A 1 202 ? -11.453 -4.438 -23.891 1 78.81 202 SER A O 1
ATOM 1566 N N . GLY A 1 203 ? -10.469 -2.555 -23.453 1 75.25 203 GLY A N 1
ATOM 1567 C CA . GLY A 1 203 ? -11.711 -1.94 -23.016 1 75.25 203 GLY A CA 1
ATOM 1568 C C . GLY A 1 203 ? -12.758 -1.848 -24.125 1 75.25 203 GLY A C 1
ATOM 1569 O O . GLY A 1 203 ? -12.453 -2.1 -25.281 1 75.25 203 GLY A O 1
ATOM 1570 N N . PRO A 1 204 ? -13.984 -1.607 -23.75 1 80.06 204 PRO A N 1
ATOM 1571 C CA . PRO A 1 204 ? -15.047 -1.487 -24.75 1 80.06 204 PRO A CA 1
ATOM 1572 C C . PRO A 1 204 ? -14.781 -0.381 -25.766 1 80.06 204 PRO A C 1
ATOM 1574 O O . PRO A 1 204 ? -13.953 0.504 -25.516 1 80.06 204 PRO A O 1
ATOM 1577 N N . GLU A 1 205 ? -15.328 -0.654 -26.844 1 85.31 205 GLU A N 1
ATOM 1578 C CA . GLU A 1 205 ? -15.242 0.411 -27.828 1 85.31 205 GLU A CA 1
ATOM 1579 C C . GLU A 1 205 ? -15.758 1.732 -27.281 1 85.31 205 GLU A C 1
ATOM 1581 O O . GLU A 1 205 ? -16.719 1.751 -26.5 1 85.31 205 GLU A O 1
ATOM 1586 N N . LYS A 1 206 ? -15.133 2.77 -27.656 1 90.81 206 LYS A N 1
ATOM 1587 C CA . LYS A 1 206 ? -15.5 4.094 -27.156 1 90.81 206 LYS A CA 1
ATOM 1588 C C . LYS A 1 206 ? -16.844 4.535 -27.719 1 90.81 206 LYS A C 1
ATOM 1590 O O . LYS A 1 206 ? -16.969 4.801 -28.922 1 90.81 206 LYS A O 1
ATOM 1595 N N . SER A 1 207 ? -17.891 4.508 -26.984 1 91.25 207 SER A N 1
ATOM 1596 C CA . SER A 1 207 ? -19.25 4.863 -27.344 1 91.25 207 SER A CA 1
ATOM 1597 C C . SER A 1 207 ? -19.531 6.344 -27.094 1 91.25 207 SER A C 1
ATOM 1599 O O . SER A 1 207 ? -18.625 7.09 -26.719 1 91.25 207 SER A O 1
ATOM 1601 N N . GLY A 1 208 ? -20.75 6.742 -27.469 1 93.69 208 GLY A N 1
ATOM 1602 C CA . GLY A 1 208 ? -21.172 8.102 -27.156 1 93.69 208 GLY A CA 1
ATOM 1603 C C . GLY A 1 208 ? -21.109 8.438 -25.688 1 93.69 208 GLY A C 1
ATOM 1604 O O . GLY A 1 208 ? -20.719 9.539 -25.312 1 93.69 208 GLY A O 1
ATOM 1605 N N . ALA A 1 209 ? -21.391 7.406 -24.906 1 93.5 209 ALA A N 1
ATOM 1606 C CA . ALA A 1 209 ? -21.328 7.59 -23.469 1 93.5 209 ALA A CA 1
ATOM 1607 C C . ALA A 1 209 ? -19.906 7.855 -23 1 93.5 209 ALA A C 1
ATOM 1609 O O . ALA A 1 209 ? -19.688 8.68 -22.094 1 93.5 209 ALA A O 1
ATOM 1610 N N . PHE A 1 210 ? -18.953 7.141 -23.562 1 95 210 PHE A N 1
ATOM 1611 C CA . PHE A 1 210 ? -17.562 7.34 -23.219 1 95 210 PHE A CA 1
ATOM 1612 C C . PHE A 1 210 ? -17.141 8.773 -23.5 1 95 210 PHE A C 1
ATOM 1614 O O . PHE A 1 210 ? -16.516 9.422 -22.641 1 95 210 PHE A O 1
ATOM 1621 N N . TRP A 1 211 ? -17.484 9.305 -24.641 1 95.62 211 TRP A N 1
ATOM 1622 C CA . TRP A 1 211 ? -17.078 10.641 -25.031 1 95.62 211 TRP A CA 1
ATOM 1623 C C . TRP A 1 211 ? -17.797 11.703 -24.203 1 95.62 211 TRP A C 1
ATOM 1625 O O . TRP A 1 211 ? -17.219 12.75 -23.875 1 95.62 211 TRP A O 1
ATOM 1635 N N . PHE A 1 212 ? -19.047 11.398 -23.875 1 96.25 212 PHE A N 1
ATOM 1636 C CA . PHE A 1 212 ? -19.797 12.336 -23.047 1 96.25 212 PHE A CA 1
ATOM 1637 C C . PHE A 1 212 ? -19.172 12.453 -21.656 1 96.25 212 PHE A C 1
ATOM 1639 O O . PHE A 1 212 ? -18.953 13.562 -21.172 1 96.25 212 PHE A O 1
ATOM 1646 N N . VAL A 1 213 ? -18.922 11.289 -21.031 1 96.19 213 VAL A N 1
ATOM 1647 C CA . VAL A 1 213 ? -18.328 11.281 -19.703 1 96.19 213 VAL A CA 1
ATOM 1648 C C . VAL A 1 213 ? -16.922 11.883 -19.75 1 96.19 213 VAL A C 1
ATOM 1650 O O . VAL A 1 213 ? -16.547 12.664 -18.875 1 96.19 213 VAL A O 1
ATOM 1653 N N . THR A 1 214 ? -16.141 11.57 -20.797 1 96.38 214 THR A N 1
ATOM 1654 C CA . THR A 1 214 ? -14.805 12.133 -20.953 1 96.38 214 THR A CA 1
ATOM 1655 C C . THR A 1 214 ? -14.875 13.648 -21.125 1 96.38 214 THR A C 1
ATOM 1657 O O . THR A 1 214 ? -14.07 14.383 -20.562 1 96.38 214 THR A O 1
ATOM 1660 N N . ALA A 1 215 ? -15.875 14.094 -21.844 1 96.62 215 ALA A N 1
ATOM 1661 C CA . ALA A 1 215 ? -16.031 15.516 -22.109 1 96.62 215 ALA A CA 1
ATOM 1662 C C . ALA A 1 215 ? -16.344 16.281 -20.844 1 96.62 215 ALA A C 1
ATOM 1664 O O . ALA A 1 215 ? -15.758 17.344 -20.578 1 96.62 215 ALA A O 1
ATOM 1665 N N . TYR A 1 216 ? -17.297 15.766 -20 1 95.12 216 TYR A N 1
ATOM 1666 C CA . TYR A 1 216 ? -17.609 16.562 -18.828 1 95.12 216 TYR A CA 1
ATOM 1667 C C . TYR A 1 216 ? -16.484 16.5 -17.812 1 95.12 216 TYR A C 1
ATOM 1669 O O . TYR A 1 216 ? -16.25 17.469 -17.062 1 95.12 216 TYR A O 1
ATOM 1677 N N . CYS A 1 217 ? -15.766 15.367 -17.719 1 96.62 217 CYS A N 1
ATOM 1678 C CA . CYS A 1 217 ? -14.602 15.312 -16.828 1 96.62 217 CYS A CA 1
ATOM 1679 C C . CYS A 1 217 ? -13.531 16.297 -17.297 1 96.62 217 CYS A C 1
ATOM 1681 O O . CYS A 1 217 ? -12.945 17 -16.469 1 96.62 217 CYS A O 1
ATOM 1683 N N . LEU A 1 218 ? -13.273 16.391 -18.594 1 97.25 218 LEU A N 1
ATOM 1684 C CA . LEU A 1 218 ? -12.273 17.297 -19.141 1 97.25 218 LEU A CA 1
ATOM 1685 C C . LEU A 1 218 ? -12.711 18.75 -18.969 1 97.25 218 LEU A C 1
ATOM 1687 O O . LEU A 1 218 ? -11.875 19.625 -18.719 1 97.25 218 LEU A O 1
ATOM 1691 N N . LEU A 1 219 ? -14 18.969 -19.172 1 97.38 219 LEU A N 1
ATOM 1692 C CA . LEU A 1 219 ? -14.523 20.312 -18.984 1 97.38 219 LEU A CA 1
ATOM 1693 C C . LEU A 1 219 ? -14.32 20.781 -17.547 1 97.38 219 LEU A C 1
ATOM 1695 O O . LEU A 1 219 ? -13.852 21.906 -17.328 1 97.38 219 LEU A O 1
ATOM 1699 N N . VAL A 1 220 ? -14.633 19.938 -16.594 1 97.38 220 VAL A N 1
ATOM 1700 C CA . VAL A 1 220 ? -14.477 20.297 -15.18 1 97.38 220 VAL A CA 1
ATOM 1701 C C . VAL A 1 220 ? -13 20.469 -14.852 1 97.38 220 VAL A C 1
ATOM 1703 O O . VAL A 1 220 ? -12.625 21.391 -14.117 1 97.38 220 VAL A O 1
ATOM 1706 N N . ALA A 1 221 ? -12.164 19.562 -15.43 1 97.62 221 ALA A N 1
ATOM 1707 C CA . ALA A 1 221 ? -10.727 19.688 -15.227 1 97.62 221 ALA A CA 1
ATOM 1708 C C . ALA A 1 221 ? -10.211 21.016 -15.781 1 97.62 221 ALA A C 1
ATOM 1710 O O . ALA A 1 221 ? -9.391 21.688 -15.148 1 97.62 221 ALA A O 1
ATOM 1711 N N . LEU A 1 222 ? -10.695 21.406 -16.922 1 97.62 222 LEU A N 1
ATOM 1712 C CA . LEU A 1 222 ? -10.305 22.672 -17.547 1 97.62 222 LEU A CA 1
ATOM 1713 C C . LEU A 1 222 ? -10.781 23.859 -16.719 1 97.62 222 LEU A C 1
ATOM 1715 O O . LEU A 1 222 ? -10.039 24.828 -16.531 1 97.62 222 LEU A O 1
ATOM 1719 N N . LEU A 1 223 ? -12.016 23.766 -16.234 1 97.56 223 LEU A N 1
ATOM 1720 C CA . LEU A 1 223 ? -12.539 24.812 -15.367 1 97.56 223 LEU A CA 1
ATOM 1721 C C . LEU A 1 223 ? -11.695 24.938 -14.102 1 97.56 223 LEU A C 1
ATOM 1723 O O . LEU A 1 223 ? -11.414 26.062 -13.648 1 97.56 223 LEU A O 1
ATOM 1727 N N . MET A 1 224 ? -11.305 23.844 -13.508 1 97.75 224 MET A N 1
ATOM 1728 C CA . MET A 1 224 ? -10.469 23.859 -12.312 1 97.75 224 MET A CA 1
ATOM 1729 C C . MET A 1 224 ? -9.125 24.516 -12.594 1 97.75 224 MET A C 1
ATOM 1731 O O . MET A 1 224 ? -8.641 25.328 -11.805 1 97.75 224 MET A O 1
ATOM 1735 N N . VAL A 1 225 ? -8.523 24.219 -13.773 1 97.19 225 VAL A N 1
ATOM 1736 C CA . VAL A 1 225 ? -7.211 24.75 -14.125 1 97.19 225 VAL A CA 1
ATOM 1737 C C . VAL A 1 225 ? -7.32 26.25 -14.398 1 97.19 225 VAL A C 1
ATOM 1739 O O . VAL A 1 225 ? -6.539 27.047 -13.859 1 97.19 225 VAL A O 1
ATOM 1742 N N . ILE A 1 226 ? -8.297 26.688 -15.188 1 97.06 226 ILE A N 1
ATOM 1743 C CA . ILE A 1 226 ? -8.477 28.094 -15.562 1 97.06 226 ILE A CA 1
ATOM 1744 C C . ILE A 1 226 ? -8.812 28.922 -14.328 1 97.06 226 ILE A C 1
ATOM 1746 O O . ILE A 1 226 ? -8.211 29.969 -14.094 1 97.06 226 ILE A O 1
ATOM 1750 N N . SER A 1 227 ? -9.773 28.375 -13.57 1 97.12 227 SER A N 1
ATOM 1751 C CA . SER A 1 227 ? -10.188 29.109 -12.375 1 97.12 227 SER A CA 1
ATOM 1752 C C . SER A 1 227 ? -9.039 29.203 -11.367 1 97.12 227 SER A C 1
ATOM 1754 O O . SER A 1 227 ? -8.891 30.219 -10.695 1 97.12 227 SER A O 1
ATOM 1756 N N . THR A 1 228 ? -8.273 28.156 -11.227 1 95.75 228 THR A N 1
ATOM 1757 C CA . THR A 1 228 ? -7.141 28.156 -10.305 1 95.75 228 THR A CA 1
ATOM 1758 C C . THR A 1 228 ? -6.098 29.188 -10.727 1 95.75 228 THR A C 1
ATOM 1760 O O . THR A 1 228 ? -5.57 29.922 -9.891 1 95.75 228 THR A O 1
ATOM 1763 N N . THR A 1 229 ? -5.816 29.328 -12.039 1 94.31 229 THR A N 1
ATOM 1764 C CA . THR A 1 229 ? -4.84 30.281 -12.562 1 94.31 229 THR A CA 1
ATOM 1765 C C . THR A 1 229 ? -5.309 31.703 -12.352 1 94.31 229 THR A C 1
ATOM 1767 O O . THR A 1 229 ? -4.547 32.562 -11.867 1 94.31 229 THR A O 1
ATOM 1770 N N . ILE A 1 230 ? -6.543 31.953 -12.602 1 94.31 230 ILE A N 1
ATOM 1771 C CA . ILE A 1 230 ? -7.113 33.281 -12.43 1 94.31 230 ILE A CA 1
ATOM 1772 C C . ILE A 1 230 ? -7.125 33.656 -10.945 1 94.31 230 ILE A C 1
ATOM 1774 O O . ILE A 1 230 ? -6.715 34.75 -10.578 1 94.31 230 ILE A O 1
ATOM 1778 N N . ASP A 1 231 ? -7.598 32.719 -10.148 1 93.56 231 ASP A N 1
ATOM 1779 C CA . ASP A 1 231 ? -7.676 32.938 -8.711 1 93.56 231 ASP A CA 1
ATOM 1780 C C . ASP A 1 231 ? -6.301 33.25 -8.125 1 93.56 231 ASP A C 1
ATOM 1782 O O . ASP A 1 231 ? -6.172 34.188 -7.316 1 93.56 231 ASP A O 1
ATOM 1786 N N . TYR A 1 232 ? -5.316 32.562 -8.547 1 90.06 232 TYR A N 1
ATOM 1787 C CA . TYR A 1 232 ? -3.959 32.781 -8.047 1 90.06 232 TYR A CA 1
ATOM 1788 C C . TYR A 1 232 ? -3.432 34.125 -8.453 1 90.06 232 TYR A C 1
ATOM 1790 O O . TYR A 1 232 ? -2.83 34.844 -7.637 1 90.06 232 TYR A O 1
ATOM 1798 N N . VAL A 1 233 ? -3.684 34.594 -9.664 1 88.06 233 VAL A N 1
ATOM 1799 C CA . VAL A 1 233 ? -3.189 35.844 -10.188 1 88.06 233 VAL A CA 1
ATOM 1800 C C . VAL A 1 233 ? -3.906 37 -9.5 1 88.06 233 VAL A C 1
ATOM 1802 O O . VAL A 1 233 ? -3.273 38 -9.102 1 88.06 233 VAL A O 1
ATOM 1805 N N . ILE A 1 234 ? -5.176 36.875 -9.305 1 89.38 234 ILE A N 1
ATOM 1806 C CA . ILE A 1 234 ? -5.953 37.969 -8.742 1 89.38 234 ILE A CA 1
ATOM 1807 C C . ILE A 1 234 ? -5.695 38.062 -7.246 1 89.38 234 ILE A C 1
ATOM 1809 O O . ILE A 1 234 ? -5.836 39.156 -6.656 1 89.38 234 ILE A O 1
ATOM 1813 N N . SER A 1 235 ? -5.398 36.938 -6.605 1 85.94 235 SER A N 1
ATOM 1814 C CA . SER A 1 235 ? -5.133 36.938 -5.172 1 85.94 235 SER A CA 1
ATOM 1815 C C . SER A 1 235 ? -3.826 37.656 -4.852 1 85.94 235 SER A C 1
ATOM 1817 O O . SER A 1 235 ? -3.633 38.156 -3.732 1 85.94 235 SER A O 1
ATOM 1819 N N . ASN A 1 236 ? -2.812 37.781 -5.781 1 78.44 236 ASN A N 1
ATOM 1820 C CA . ASN A 1 236 ? -1.543 38.469 -5.586 1 78.44 236 ASN A CA 1
ATOM 1821 C C . ASN A 1 236 ? -1.727 39.969 -5.551 1 78.44 236 ASN A C 1
ATOM 1823 O O . ASN A 1 236 ? -0.932 40.688 -4.938 1 78.44 236 ASN A O 1
ATOM 1827 N N . ASP A 1 237 ? -2.754 40.5 -6.273 1 78.31 237 ASP A N 1
ATOM 1828 C CA . ASP A 1 237 ? -3.131 41.906 -6.223 1 78.31 237 ASP A CA 1
ATOM 1829 C C . ASP A 1 237 ? -4.633 42.062 -5.988 1 78.31 237 ASP A C 1
ATOM 1831 O O . ASP A 1 237 ? -5.371 42.469 -6.895 1 78.31 237 ASP A O 1
ATOM 1835 N N . SER A 1 238 ? -4.988 41.844 -4.754 1 75.25 238 SER A N 1
ATOM 1836 C CA . SER A 1 238 ? -6.402 41.719 -4.406 1 75.25 238 SER A CA 1
ATOM 1837 C C . SER A 1 238 ? -7.129 43.031 -4.559 1 75.25 238 SER A C 1
ATOM 1839 O O . SER A 1 238 ? -8.281 43.062 -5 1 75.25 238 SER A O 1
ATOM 1841 N N . GLU A 1 239 ? -6.484 44.094 -4.332 1 83.44 239 GLU A N 1
ATOM 1842 C CA . GLU A 1 239 ? -7.133 45.406 -4.387 1 83.44 239 GLU A CA 1
ATOM 1843 C C . GLU A 1 239 ? -7.422 45.812 -5.824 1 83.44 239 GLU A C 1
ATOM 1845 O O . GLU A 1 239 ? -8.5 46.344 -6.125 1 83.44 239 GLU A O 1
ATOM 1850 N N . ALA A 1 240 ? -6.523 45.531 -6.75 1 83.81 240 ALA A N 1
ATOM 1851 C CA . ALA A 1 240 ? -6.664 45.938 -8.148 1 83.81 240 ALA A CA 1
ATOM 1852 C C . ALA A 1 240 ? -7.758 45.125 -8.844 1 83.81 240 ALA A C 1
ATOM 1854 O O . ALA A 1 240 ? -8.422 45.625 -9.75 1 83.81 240 ALA A O 1
ATOM 1855 N N . PHE A 1 241 ? -8.008 43.906 -8.352 1 87.94 241 PHE A N 1
ATOM 1856 C CA . PHE A 1 241 ? -8.906 43.031 -9.078 1 87.94 241 PHE A CA 1
ATOM 1857 C C . PHE A 1 241 ? -10.227 42.844 -8.32 1 87.94 241 PHE A C 1
ATOM 1859 O O . PHE A 1 241 ? -11.016 41.969 -8.633 1 87.94 241 PHE A O 1
ATOM 1866 N N . LYS A 1 242 ? -10.469 43.594 -7.359 1 87.25 242 LYS A N 1
ATOM 1867 C CA . LYS A 1 242 ? -11.664 43.5 -6.531 1 87.25 242 LYS A CA 1
ATOM 1868 C C . LYS A 1 242 ? -12.93 43.625 -7.383 1 87.25 242 LYS A C 1
ATOM 1870 O O . LYS A 1 242 ? -13.836 42.781 -7.258 1 87.25 242 LYS A O 1
ATOM 1875 N N . PRO A 1 243 ? -13.008 44.656 -8.297 1 87.5 243 PRO A N 1
ATOM 1876 C CA . PRO A 1 243 ? -14.219 44.75 -9.117 1 87.5 243 PRO A CA 1
ATOM 1877 C C . PRO A 1 243 ? -14.367 43.531 -10.047 1 87.5 243 PRO A C 1
ATOM 1879 O O . PRO A 1 243 ? -15.484 43.062 -10.281 1 87.5 243 PRO A O 1
ATOM 1882 N N . PHE A 1 244 ? -13.242 43.062 -10.5 1 88.5 244 PHE A N 1
ATOM 1883 C CA . PHE A 1 244 ? -13.242 41.906 -11.383 1 88.5 244 PHE A CA 1
ATOM 1884 C C . PHE A 1 244 ? -13.734 40.656 -10.648 1 88.5 244 PHE A C 1
ATOM 1886 O O . PHE A 1 244 ? -14.539 39.875 -11.18 1 88.5 244 PHE A O 1
ATOM 1893 N N . ARG A 1 245 ? -13.383 40.5 -9.484 1 88.88 245 ARG A N 1
ATOM 1894 C CA . ARG A 1 245 ? -13.742 39.344 -8.664 1 88.88 245 ARG A CA 1
ATOM 1895 C C . ARG A 1 245 ? -15.219 39.406 -8.266 1 88.88 245 ARG A C 1
ATOM 1897 O O . ARG A 1 245 ? -15.844 38.375 -8.039 1 88.88 245 ARG A O 1
ATOM 1904 N N . ALA A 1 246 ? -15.766 40.625 -8.281 1 87.12 246 ALA A N 1
ATOM 1905 C CA . ALA A 1 246 ? -17.141 40.812 -7.816 1 87.12 246 ALA A CA 1
ATOM 1906 C C . ALA A 1 246 ? -18.141 40.5 -8.922 1 87.12 246 ALA A C 1
ATOM 1908 O O . ALA A 1 246 ? -19.328 40.281 -8.641 1 87.12 246 ALA A O 1
ATOM 1909 N N . SER A 1 247 ? -17.703 40.375 -10.148 1 90 247 SER A N 1
ATOM 1910 C CA . SER A 1 247 ? -18.609 40.031 -11.25 1 90 247 SER A CA 1
ATOM 1911 C C . SER A 1 247 ? -19.188 38.625 -11.078 1 90 247 SER A C 1
ATOM 1913 O O . SER A 1 247 ? -18.469 37.719 -10.703 1 90 247 SER A O 1
ATOM 1915 N N . PRO A 1 248 ? -20.5 38.5 -11.312 1 88.75 248 PRO A N 1
ATOM 1916 C CA . PRO A 1 248 ? -21.172 37.188 -11.086 1 88.75 248 PRO A CA 1
ATOM 1917 C C . PRO A 1 248 ? -20.562 36.062 -11.922 1 88.75 248 PRO A C 1
ATOM 1919 O O . PRO A 1 248 ? -20.453 34.938 -11.453 1 88.75 248 PRO A O 1
ATOM 1922 N N . GLY A 1 249 ? -20.203 36.344 -13.133 1 92 249 GLY A N 1
ATOM 1923 C CA . GLY A 1 249 ? -19.594 35.344 -13.977 1 92 249 GLY A CA 1
ATOM 1924 C C . GLY A 1 249 ? -18.266 34.812 -13.453 1 92 249 GLY A C 1
ATOM 1925 O O . GLY A 1 249 ? -18.016 33.625 -13.461 1 92 249 GLY A O 1
ATOM 1926 N N . ILE A 1 250 ? -17.531 35.75 -13.008 1 93.62 250 ILE A N 1
ATOM 1927 C CA . ILE A 1 250 ? -16.219 35.406 -12.492 1 93.62 250 ILE A CA 1
ATOM 1928 C C . ILE A 1 250 ? -16.359 34.656 -11.156 1 93.62 250 ILE A C 1
ATOM 1930 O O . ILE A 1 250 ? -15.625 33.719 -10.875 1 93.62 250 ILE A O 1
ATOM 1934 N N . ARG A 1 251 ? -17.328 35.094 -10.391 1 92.75 251 ARG A N 1
ATOM 1935 C CA . ARG A 1 251 ? -17.578 34.438 -9.117 1 92.75 251 ARG A CA 1
ATOM 1936 C C . ARG A 1 251 ? -17.984 32.969 -9.344 1 92.75 251 ARG A C 1
ATOM 1938 O O . ARG A 1 251 ? -17.547 32.094 -8.602 1 92.75 251 ARG A O 1
ATOM 1945 N N . ALA A 1 252 ? -18.781 32.812 -10.32 1 95.06 252 ALA A N 1
ATOM 1946 C CA . ALA A 1 252 ? -19.203 31.453 -10.656 1 95.06 252 ALA A CA 1
ATOM 1947 C C . ALA A 1 252 ? -18.016 30.609 -11.141 1 95.06 252 ALA A C 1
ATOM 1949 O O . ALA A 1 252 ? -17.891 29.438 -10.789 1 95.06 252 ALA A O 1
ATOM 1950 N N . LEU A 1 253 ? -17.203 31.188 -11.914 1 95.69 253 LEU A N 1
ATOM 1951 C CA . LEU A 1 253 ? -16.031 30.484 -12.438 1 95.69 253 LEU A CA 1
ATOM 1952 C C . LEU A 1 253 ? -15.07 30.125 -11.305 1 95.69 253 LEU A C 1
ATOM 1954 O O . LEU A 1 253 ? -14.516 29.016 -11.289 1 95.69 253 LEU A O 1
ATOM 1958 N N . LEU A 1 254 ? -14.93 30.969 -10.328 1 95.62 254 LEU A N 1
ATOM 1959 C CA . LEU A 1 254 ? -13.945 30.797 -9.258 1 95.62 254 LEU A CA 1
ATOM 1960 C C . LEU A 1 254 ? -14.391 29.719 -8.273 1 95.62 254 LEU A C 1
ATOM 1962 O O . LEU A 1 254 ? -13.594 29.266 -7.453 1 95.62 254 LEU A O 1
ATOM 1966 N N . THR A 1 255 ? -15.68 29.266 -8.375 1 96.31 255 THR A N 1
ATOM 1967 C CA . THR A 1 255 ? -16.125 28.188 -7.508 1 96.31 255 THR A CA 1
ATOM 1968 C C . THR A 1 255 ? -15.367 26.906 -7.805 1 96.31 255 THR A C 1
ATOM 1970 O O . THR A 1 255 ? -15.32 26 -6.965 1 96.31 255 THR A O 1
ATOM 1973 N N . PHE A 1 256 ? -14.695 26.812 -8.961 1 97.56 256 PHE A N 1
ATOM 1974 C CA . PHE A 1 256 ? -13.984 25.609 -9.375 1 97.56 256 PHE A CA 1
ATOM 1975 C C . PHE A 1 256 ? -12.5 25.719 -9.078 1 97.56 256 PHE A C 1
ATOM 1977 O O . PHE A 1 256 ? -11.719 24.828 -9.414 1 97.56 256 PHE A O 1
ATOM 1984 N N . SER A 1 257 ? -12.109 26.812 -8.438 1 97.19 257 SER A N 1
ATOM 1985 C CA . SER A 1 257 ? -10.688 27.047 -8.188 1 97.19 257 SER A CA 1
ATOM 1986 C C . SER A 1 257 ? -10.148 26.078 -7.145 1 97.19 257 SER A C 1
ATOM 1988 O O . SER A 1 257 ? -10.625 26.047 -6.008 1 97.19 257 SER A O 1
ATOM 1990 N N . VAL A 1 258 ? -9.125 25.328 -7.5 1 95.62 258 VAL A N 1
ATOM 1991 C CA . VAL A 1 258 ? -8.484 24.391 -6.582 1 95.62 258 VAL A CA 1
ATOM 1992 C C . VAL A 1 258 ? -7.66 25.156 -5.551 1 95.62 258 VAL A C 1
ATOM 1994 O O . VAL A 1 258 ? -7.461 24.688 -4.43 1 95.62 258 VAL A O 1
ATOM 1997 N N . TYR A 1 259 ? -7.281 26.359 -5.902 1 92.81 259 TYR A N 1
ATOM 1998 C CA . TYR A 1 259 ? -6.508 27.203 -4.996 1 92.81 259 TYR A CA 1
ATOM 1999 C C . TYR A 1 259 ? -7.312 27.547 -3.748 1 92.81 259 TYR A C 1
ATOM 2001 O O . TYR A 1 259 ? -6.848 27.344 -2.625 1 92.81 259 TYR A O 1
ATOM 2009 N N . THR A 1 260 ? -8.5 27.969 -3.943 1 93.31 260 THR A N 1
ATOM 2010 C CA . THR A 1 260 ? -9.352 28.344 -2.826 1 93.31 260 THR A CA 1
ATOM 2011 C C . THR A 1 260 ? -10 27.125 -2.191 1 93.31 260 THR A C 1
ATOM 2013 O O . THR A 1 260 ? -9.969 26.953 -0.97 1 93.31 260 THR A O 1
ATOM 2016 N N . ASN A 1 261 ? -10.578 26.234 -3.064 1 95.75 261 ASN A N 1
ATOM 2017 C CA . ASN A 1 261 ? -11.25 25.047 -2.559 1 95.75 261 ASN A CA 1
ATOM 2018 C C . ASN A 1 261 ? -10.273 24.109 -1.861 1 95.75 261 ASN A C 1
ATOM 2020 O O . ASN A 1 261 ? -10.594 23.531 -0.821 1 95.75 261 ASN A O 1
ATOM 2024 N N . GLY A 1 262 ? -9.133 23.938 -2.496 1 93.69 262 GLY A N 1
ATOM 2025 C CA . GLY A 1 262 ? -8.125 23.094 -1.889 1 93.69 262 GLY A CA 1
ATOM 2026 C C . GLY A 1 262 ? -7.637 23.609 -0.545 1 93.69 262 GLY A C 1
ATOM 2027 O O . GLY A 1 262 ? -7.465 22.828 0.395 1 93.69 262 GLY A O 1
ATOM 2028 N N . ALA A 1 263 ? -7.453 24.938 -0.465 1 89.88 263 ALA A N 1
ATOM 2029 C CA . ALA A 1 263 ? -7.031 25.547 0.793 1 89.88 263 ALA A CA 1
ATOM 2030 C C . ALA A 1 263 ? -8.086 25.344 1.88 1 89.88 263 ALA A C 1
ATOM 2032 O O . ALA A 1 263 ? -7.746 25.094 3.041 1 89.88 263 ALA A O 1
ATOM 2033 N N . GLU A 1 264 ? -9.281 25.438 1.446 1 92.5 264 GLU A N 1
ATOM 2034 C CA . GLU A 1 264 ? -10.367 25.234 2.396 1 92.5 264 GLU A CA 1
ATOM 2035 C C . GLU A 1 264 ? -10.445 23.781 2.859 1 92.5 264 GLU A C 1
ATOM 2037 O O . GLU A 1 264 ? -10.617 23.516 4.051 1 92.5 264 GLU A O 1
ATOM 2042 N N . ILE A 1 265 ? -10.336 22.891 1.964 1 94.69 265 ILE A N 1
ATOM 2043 C CA . ILE A 1 265 ? -10.438 21.469 2.266 1 94.69 265 ILE A CA 1
ATOM 2044 C C . ILE A 1 265 ? -9.273 21.047 3.152 1 94.69 265 ILE A C 1
ATOM 2046 O O . ILE A 1 265 ? -9.453 20.297 4.117 1 94.69 265 ILE A O 1
ATOM 2050 N N . LEU A 1 266 ? -8.047 21.578 2.883 1 91.44 266 LEU A N 1
ATOM 2051 C CA . LEU A 1 266 ? -6.84 21.125 3.557 1 91.44 266 LEU A CA 1
ATOM 2052 C C . LEU A 1 266 ? -6.57 21.953 4.809 1 91.44 266 LEU A C 1
ATOM 2054 O O . LEU A 1 266 ? -5.617 21.688 5.547 1 91.44 266 LEU A O 1
ATOM 2058 N N . SER A 1 267 ? -7.457 22.922 5.09 1 89.44 267 SER A N 1
ATOM 2059 C CA . SER A 1 267 ? -7.254 23.781 6.246 1 89.44 267 SER A CA 1
ATOM 2060 C C . SER A 1 267 ? -7.332 22.984 7.547 1 89.44 267 SER A C 1
ATOM 2062 O O . SER A 1 267 ? -8.211 22.141 7.711 1 89.44 267 SER A O 1
ATOM 2064 N N . VAL A 1 268 ? -6.418 23.234 8.422 1 87.56 268 VAL A N 1
ATOM 2065 C CA . VAL A 1 268 ? -6.387 22.531 9.703 1 87.56 268 VAL A CA 1
ATOM 2066 C C . VAL A 1 268 ? -6.875 23.469 10.812 1 87.56 268 VAL A C 1
ATOM 2068 O O . VAL A 1 268 ? -6.883 23.094 11.984 1 87.56 268 VAL A O 1
ATOM 2071 N N . GLU A 1 269 ? -7.305 24.641 10.414 1 85.31 269 GLU A N 1
ATOM 2072 C CA . GLU A 1 269 ? -7.762 25.609 11.391 1 85.31 269 GLU A CA 1
ATOM 2073 C C . GLU A 1 269 ? -9.133 25.25 11.945 1 85.31 269 GLU A C 1
ATOM 2075 O O . GLU A 1 269 ? -10 24.766 11.211 1 85.31 269 GLU A O 1
ATOM 2080 N N . LYS A 1 270 ? -9.242 25.406 13.211 1 86.88 270 LYS A N 1
ATOM 2081 C CA . LYS A 1 270 ? -10.516 25.125 13.867 1 86.88 270 LYS A CA 1
ATOM 2082 C C . LYS A 1 270 ? -11.523 26.234 13.602 1 86.88 270 LYS A C 1
ATOM 2084 O O . LYS A 1 270 ? -11.172 27.422 13.617 1 86.88 270 LYS A O 1
ATOM 2089 N N . ARG A 1 271 ? -12.648 25.797 13.219 1 83.19 271 ARG A N 1
ATOM 2090 C CA . ARG A 1 271 ? -13.727 26.75 13 1 83.19 271 ARG A CA 1
ATOM 2091 C C . ARG A 1 271 ? -14.625 26.859 14.227 1 83.19 271 ARG A C 1
ATOM 2093 O O . ARG A 1 271 ? -14.922 25.859 14.867 1 83.19 271 ARG A O 1
ATOM 2100 N N . PRO A 1 272 ? -14.977 28.062 14.516 1 82.94 272 PRO A N 1
ATOM 2101 C CA . PRO A 1 272 ? -15.836 28.219 15.688 1 82.94 272 PRO A CA 1
ATOM 2102 C C . PRO A 1 272 ? -17.172 27.5 15.547 1 82.94 272 PRO A C 1
ATOM 2104 O O . PRO A 1 272 ? -17.75 27.484 14.453 1 82.94 272 PRO A O 1
ATOM 2107 N N . GLY A 1 273 ? -17.609 26.844 16.531 1 79.5 273 GLY A N 1
ATOM 2108 C CA . GLY A 1 273 ? -18.906 26.219 16.547 1 79.5 273 GLY A CA 1
ATOM 2109 C C . GLY A 1 273 ? -18.891 24.781 16.062 1 79.5 273 GLY A C 1
ATOM 2110 O O . GLY A 1 273 ? -19.891 24.062 16.156 1 79.5 273 GLY A O 1
ATOM 2111 N N . GLN A 1 274 ? -17.797 24.344 15.602 1 86 274 GLN A N 1
ATOM 2112 C CA . GLN A 1 274 ? -17.703 22.969 15.109 1 86 274 GLN A CA 1
ATOM 2113 C C . GLN A 1 274 ? -17.328 22.016 16.234 1 86 274 GLN A C 1
ATOM 2115 O O . GLN A 1 274 ? -16.641 22.391 17.172 1 86 274 GLN A O 1
ATOM 2120 N N . ILE A 1 275 ? -17.891 20.859 16.141 1 91.44 275 ILE A N 1
ATOM 2121 C CA . ILE A 1 275 ? -17.516 19.781 17.031 1 91.44 275 ILE A CA 1
ATOM 2122 C C . ILE A 1 275 ? -16.297 19.031 16.469 1 91.44 275 ILE A C 1
ATOM 2124 O O . ILE A 1 275 ? -16.453 18.109 15.672 1 91.44 275 ILE A O 1
ATOM 2128 N N . ASP A 1 276 ? -15.172 19.297 16.906 1 92.62 276 ASP A N 1
ATOM 2129 C CA . ASP A 1 276 ? -13.914 18.906 16.281 1 92.62 276 ASP A CA 1
ATOM 2130 C C . ASP A 1 276 ? -13.688 17.406 16.391 1 92.62 276 ASP A C 1
ATOM 2132 O O . ASP A 1 276 ? -13.102 16.781 15.5 1 92.62 276 ASP A O 1
ATOM 2136 N N . CYS A 1 277 ? -14.219 16.844 17.453 1 95.12 277 CYS A N 1
ATOM 2137 C CA . CYS A 1 277 ? -13.969 15.43 17.672 1 95.12 277 CYS A CA 1
ATOM 2138 C C . CYS A 1 277 ? -14.633 14.586 16.594 1 95.12 277 CYS A C 1
ATOM 2140 O O . CYS A 1 277 ? -14.242 13.438 16.359 1 95.12 277 CYS A O 1
ATOM 2142 N N . LEU A 1 278 ? -15.633 15.102 15.93 1 96.88 278 LEU A N 1
ATOM 2143 C CA . LEU A 1 278 ? -16.344 14.352 14.898 1 96.88 278 LEU A CA 1
ATOM 2144 C C . LEU A 1 278 ? -15.453 14.086 13.695 1 96.88 278 LEU A C 1
ATOM 2146 O O . LEU A 1 278 ? -15.633 13.094 12.992 1 96.88 278 LEU A O 1
ATOM 2150 N N . HIS A 1 279 ? -14.445 15 13.453 1 96.94 279 HIS A N 1
ATOM 2151 C CA . HIS A 1 279 ? -13.531 14.82 12.328 1 96.94 279 HIS A CA 1
ATOM 2152 C C . HIS A 1 279 ? -12.75 13.516 12.461 1 96.94 279 HIS A C 1
ATOM 2154 O O . HIS A 1 279 ? -12.625 12.766 11.492 1 96.94 279 HIS A O 1
ATOM 2160 N N . CYS A 1 280 ? -12.344 13.25 13.617 1 97.25 280 CYS A N 1
ATOM 2161 C CA . CYS A 1 280 ? -11.578 12.039 13.875 1 97.25 280 CYS A CA 1
ATOM 2162 C C . CYS A 1 280 ? -12.438 10.797 13.703 1 97.25 280 CYS A C 1
ATOM 2164 O O . CYS A 1 280 ? -12 9.812 13.109 1 97.25 280 CYS A O 1
ATOM 2166 N N . ILE A 1 281 ? -13.656 10.828 14.172 1 97.88 281 ILE A N 1
ATOM 2167 C CA . ILE A 1 281 ? -14.562 9.688 14.07 1 97.88 281 ILE A CA 1
ATOM 2168 C C . ILE A 1 281 ? -14.844 9.375 12.602 1 97.88 281 ILE A C 1
ATOM 2170 O O . ILE A 1 281 ? -14.812 8.211 12.195 1 97.88 281 ILE A O 1
ATOM 2174 N N . ARG A 1 282 ? -15.031 10.398 11.828 1 97.75 282 ARG A N 1
ATOM 2175 C CA . ARG A 1 282 ? -15.312 10.211 10.406 1 97.75 282 ARG A CA 1
ATOM 2176 C C . ARG A 1 282 ? -14.125 9.562 9.695 1 97.75 282 ARG A C 1
ATOM 2178 O O . ARG A 1 282 ? -14.297 8.609 8.93 1 97.75 282 ARG A O 1
ATOM 2185 N N . ALA A 1 283 ? -12.969 10.109 9.969 1 97.25 283 ALA A N 1
ATOM 2186 C CA . ALA A 1 283 ? -11.758 9.625 9.305 1 97.25 283 ALA A CA 1
ATOM 2187 C C . ALA A 1 283 ? -11.5 8.156 9.641 1 97.25 283 ALA A C 1
ATOM 2189 O O . ALA A 1 283 ? -11.266 7.34 8.75 1 97.25 283 ALA A O 1
ATOM 2190 N N . PHE A 1 284 ? -11.641 7.773 10.875 1 96.81 284 PHE A N 1
ATOM 2191 C CA . PHE A 1 284 ? -11.383 6.406 11.312 1 96.81 284 PHE A CA 1
ATOM 2192 C C . PHE A 1 284 ? -12.453 5.461 10.789 1 96.81 284 PHE A C 1
ATOM 2194 O O . PHE A 1 284 ? -12.164 4.312 10.445 1 96.81 284 PHE A O 1
ATOM 2201 N N . SER A 1 285 ? -13.641 5.969 10.773 1 97.81 285 SER A N 1
ATOM 2202 C CA . SER A 1 285 ? -14.742 5.125 10.32 1 97.81 285 SER A CA 1
ATOM 2203 C C . SER A 1 285 ? -14.594 4.762 8.844 1 97.81 285 SER A C 1
ATOM 2205 O O . SER A 1 285 ? -14.805 3.613 8.453 1 97.81 285 SER A O 1
ATOM 2207 N N . LEU A 1 286 ? -14.172 5.746 8.062 1 97.81 286 LEU A N 1
ATOM 2208 C CA . LEU A 1 286 ? -14.016 5.43 6.648 1 97.81 286 LEU A CA 1
ATOM 2209 C C . LEU A 1 286 ? -12.812 4.516 6.43 1 97.81 286 LEU A C 1
ATOM 2211 O O . LEU A 1 286 ? -12.859 3.623 5.582 1 97.81 286 LEU A O 1
ATOM 2215 N N . ALA A 1 287 ? -11.742 4.73 7.168 1 97.38 287 ALA A N 1
ATOM 2216 C CA . ALA A 1 287 ? -10.609 3.816 7.105 1 97.38 287 ALA A CA 1
ATOM 2217 C C . ALA A 1 287 ? -11.031 2.393 7.449 1 97.38 287 ALA A C 1
ATOM 2219 O O . ALA A 1 287 ? -10.594 1.436 6.805 1 97.38 287 ALA A O 1
ATOM 2220 N N . TRP A 1 288 ? -11.867 2.326 8.438 1 97.56 288 TRP A N 1
ATOM 2221 C CA . TRP A 1 288 ? -12.375 1.036 8.891 1 97.56 288 TRP A CA 1
ATOM 2222 C C . TRP A 1 288 ? -13.258 0.392 7.82 1 97.56 288 TRP A C 1
ATOM 2224 O O . TRP A 1 288 ? -13.18 -0.819 7.598 1 97.56 288 TRP A O 1
ATOM 2234 N N . VAL A 1 289 ? -14.031 1.188 7.098 1 97.25 289 VAL A N 1
ATOM 2235 C CA . VAL A 1 289 ? -14.875 0.707 6.004 1 97.25 289 VAL A CA 1
ATOM 2236 C C . VAL A 1 289 ? -14 0.141 4.891 1 97.25 289 VAL A C 1
ATOM 2238 O O . VAL A 1 289 ? -14.227 -0.974 4.414 1 97.25 289 VAL A O 1
ATOM 2241 N N . ILE A 1 290 ? -12.992 0.819 4.52 1 97.38 290 ILE A N 1
ATOM 2242 C CA . ILE A 1 290 ? -12.109 0.398 3.438 1 97.38 290 ILE A CA 1
ATOM 2243 C C . ILE A 1 290 ? -11.398 -0.895 3.83 1 97.38 290 ILE A C 1
ATOM 2245 O O . ILE A 1 290 ? -11.336 -1.84 3.041 1 97.38 290 ILE A O 1
ATOM 2249 N N . PHE A 1 291 ? -10.922 -0.949 5.09 1 96.62 291 PHE A N 1
ATOM 2250 C CA . PHE A 1 291 ? -10.234 -2.131 5.594 1 96.62 291 PHE A CA 1
ATOM 2251 C C . PHE A 1 291 ? -11.148 -3.346 5.57 1 96.62 291 PHE A C 1
ATOM 2253 O O . PHE A 1 291 ? -10.742 -4.434 5.152 1 96.62 291 PHE A O 1
ATOM 2260 N N . GLY A 1 292 ? -12.391 -3.133 6.008 1 95.12 292 GLY A N 1
ATOM 2261 C CA . GLY A 1 292 ? -13.367 -4.211 5.988 1 95.12 292 GLY A CA 1
ATOM 2262 C C . GLY A 1 292 ? -13.688 -4.699 4.586 1 95.12 292 GLY A C 1
ATOM 2263 O O . GLY A 1 292 ? -13.719 -5.902 4.336 1 95.12 292 GLY A O 1
ATOM 2264 N N . HIS A 1 293 ? -13.867 -3.789 3.646 1 94.25 293 HIS A N 1
ATOM 2265 C CA . HIS A 1 293 ? -14.211 -4.152 2.277 1 94.25 293 HIS A CA 1
ATOM 2266 C C . HIS A 1 293 ? -13.062 -4.891 1.6 1 94.25 293 HIS A C 1
ATOM 2268 O O . HIS A 1 293 ? -13.281 -5.898 0.923 1 94.25 293 HIS A O 1
ATOM 2274 N N . VAL A 1 294 ? -11.906 -4.469 1.832 1 94.81 294 VAL A N 1
ATOM 2275 C CA . VAL A 1 294 ? -10.742 -5.113 1.227 1 94.81 294 VAL A CA 1
ATOM 2276 C C . VAL A 1 294 ? -10.586 -6.527 1.785 1 94.81 294 VAL A C 1
ATOM 2278 O O . VAL A 1 294 ? -10.32 -7.473 1.037 1 94.81 294 VAL A O 1
ATOM 2281 N N . THR A 1 295 ? -10.75 -6.66 3.109 1 94.12 295 THR A N 1
ATOM 2282 C CA . THR A 1 295 ? -10.57 -7.957 3.756 1 94.12 295 THR A CA 1
ATOM 2283 C C . THR A 1 295 ? -11.602 -8.961 3.252 1 94.12 295 THR A C 1
ATOM 2285 O O . THR A 1 295 ? -11.289 -10.133 3.037 1 94.12 295 THR A O 1
ATOM 2288 N N . THR A 1 296 ? -12.789 -8.508 2.967 1 89.88 296 THR A N 1
ATOM 2289 C CA . THR A 1 296 ? -13.852 -9.398 2.514 1 89.88 296 THR A CA 1
ATOM 2290 C C . THR A 1 296 ? -13.539 -9.953 1.128 1 89.88 296 THR A C 1
ATOM 2292 O O . THR A 1 296 ? -13.93 -11.078 0.801 1 89.88 296 THR A O 1
ATOM 2295 N N . LEU A 1 297 ? -12.797 -9.25 0.379 1 90.81 297 LEU A N 1
ATOM 2296 C CA . LEU A 1 297 ? -12.477 -9.703 -0.972 1 90.81 297 LEU A CA 1
ATOM 2297 C C . LEU A 1 297 ? -11.547 -10.914 -0.939 1 90.81 297 LEU A C 1
ATOM 2299 O O . LEU A 1 297 ? -11.445 -11.648 -1.92 1 90.81 297 LEU A O 1
ATOM 2303 N N . PHE A 1 298 ? -10.906 -11.141 0.179 1 91.25 298 PHE A N 1
ATOM 2304 C CA . PHE A 1 298 ? -9.992 -12.273 0.299 1 91.25 298 PHE A CA 1
ATOM 2305 C C . PHE A 1 298 ? -10.766 -13.586 0.406 1 91.25 298 PHE A C 1
ATOM 2307 O O . PHE A 1 298 ? -10.18 -14.664 0.291 1 91.25 298 PHE A O 1
ATOM 2314 N N . LEU A 1 299 ? -12.109 -13.523 0.541 1 86.44 299 LEU A N 1
ATOM 2315 C CA . LEU A 1 299 ? -12.945 -14.719 0.448 1 86.44 299 LEU A CA 1
ATOM 2316 C C . LEU A 1 299 ? -12.891 -15.312 -0.955 1 86.44 299 LEU A C 1
ATOM 2318 O O . LEU A 1 299 ? -13.195 -16.484 -1.145 1 86.44 299 LEU A O 1
ATOM 2322 N N . TYR A 1 300 ? -12.445 -14.453 -1.884 1 85.5 300 TYR A N 1
ATOM 2323 C CA . TYR A 1 300 ? -12.391 -14.891 -3.275 1 85.5 300 TYR A CA 1
ATOM 2324 C C . TYR A 1 300 ? -10.953 -15.086 -3.73 1 85.5 300 TYR A C 1
ATOM 2326 O O . TYR A 1 300 ? -10.672 -15.133 -4.934 1 85.5 300 TYR A O 1
ATOM 2334 N N . GLY A 1 301 ? -10.078 -15.18 -2.773 1 89.88 301 GLY A N 1
ATOM 2335 C CA . GLY A 1 301 ? -8.672 -15.391 -3.064 1 89.88 301 GLY A CA 1
ATOM 2336 C C . GLY A 1 301 ? -8.305 -16.859 -3.221 1 89.88 301 GLY A C 1
ATOM 2337 O O . GLY A 1 301 ? -9.188 -17.719 -3.299 1 89.88 301 GLY A O 1
ATOM 2338 N N . ASP A 1 302 ? -7.047 -17.172 -3.354 1 92.25 302 ASP A N 1
ATOM 2339 C CA . ASP A 1 302 ? -6.562 -18.516 -3.668 1 92.25 302 ASP A CA 1
ATOM 2340 C C . ASP A 1 302 ? -6.453 -19.375 -2.406 1 92.25 302 ASP A C 1
ATOM 2342 O O . ASP A 1 302 ? -6.133 -20.562 -2.48 1 92.25 302 ASP A O 1
ATOM 2346 N N . ASN A 1 303 ? -6.68 -18.781 -1.234 1 92.44 303 ASN A N 1
ATOM 2347 C CA . ASN A 1 303 ? -6.637 -19.516 0.026 1 92.44 303 ASN A CA 1
ATOM 2348 C C . ASN A 1 303 ? -7.684 -19 1.011 1 92.44 303 ASN A C 1
ATOM 2350 O O . ASN A 1 303 ? -7.359 -18.672 2.152 1 92.44 303 ASN A O 1
ATOM 2354 N N . SER A 1 304 ? -8.883 -19.016 0.63 1 87.31 304 SER A N 1
ATOM 2355 C CA . SER A 1 304 ? -9.984 -18.484 1.432 1 87.31 304 SER A CA 1
ATOM 2356 C C . SER A 1 304 ? -10.078 -19.203 2.775 1 87.31 304 SER A C 1
ATOM 2358 O O . SER A 1 304 ? -10.555 -18.625 3.756 1 87.31 304 SER A O 1
ATOM 2360 N N . THR A 1 305 ? -9.531 -20.422 2.857 1 88.12 305 THR A N 1
ATOM 2361 C CA . THR A 1 305 ? -9.562 -21.172 4.109 1 88.12 305 THR A CA 1
ATOM 2362 C C . THR A 1 305 ? -8.695 -20.5 5.168 1 88.12 305 THR A C 1
ATOM 2364 O O . THR A 1 305 ? -8.992 -20.578 6.363 1 88.12 305 THR A O 1
ATOM 2367 N N . ALA A 1 306 ? -7.656 -19.859 4.648 1 90.81 306 ALA A N 1
ATOM 2368 C CA . ALA A 1 306 ? -6.789 -19.141 5.586 1 90.81 306 ALA A CA 1
ATOM 2369 C C . ALA A 1 306 ? -7.527 -17.969 6.23 1 90.81 306 ALA A C 1
ATOM 2371 O O . ALA A 1 306 ? -7.359 -17.703 7.422 1 90.81 306 ALA A O 1
ATOM 2372 N N . LEU A 1 307 ? -8.312 -17.297 5.457 1 89.5 307 LEU A N 1
ATOM 2373 C CA . LEU A 1 307 ? -9.125 -16.219 6.012 1 89.5 307 LEU A CA 1
ATOM 2374 C C . LEU A 1 307 ? -10.141 -16.75 7.008 1 89.5 307 LEU A C 1
ATOM 2376 O O . LEU A 1 307 ? -10.328 -16.188 8.086 1 89.5 307 LEU A O 1
ATOM 2380 N N . LEU A 1 308 ? -10.758 -17.859 6.699 1 88.81 308 LEU A N 1
ATOM 2381 C CA . LEU A 1 308 ? -11.734 -18.484 7.59 1 88.81 308 LEU A CA 1
ATOM 2382 C C . LEU A 1 308 ? -11.07 -18.938 8.883 1 88.81 308 LEU A C 1
ATOM 2384 O O . LEU A 1 308 ? -11.641 -18.781 9.969 1 88.81 308 LEU A O 1
ATOM 2388 N N . ALA A 1 309 ? -9.883 -19.406 8.734 1 89.94 309 ALA A N 1
ATOM 2389 C CA . ALA A 1 309 ? -9.148 -19.844 9.922 1 89.94 309 ALA A CA 1
ATOM 2390 C C . ALA A 1 309 ? -8.789 -18.656 10.812 1 89.94 309 ALA A C 1
ATOM 2392 O O . ALA A 1 309 ? -8.703 -18.781 12.031 1 89.94 309 ALA A O 1
ATOM 2393 N N . SER A 1 310 ? -8.664 -17.531 10.195 1 91.88 310 SER A N 1
ATOM 2394 C CA . SER A 1 310 ? -8.266 -16.344 10.938 1 91.88 310 SER A CA 1
ATOM 2395 C C . SER A 1 310 ? -9.398 -15.844 11.828 1 91.88 310 SER A C 1
ATOM 2397 O O . SER A 1 310 ? -9.188 -15.016 12.711 1 91.88 310 SER A O 1
ATOM 2399 N N . THR A 1 311 ? -10.625 -16.359 11.68 1 88.94 311 THR A N 1
ATOM 2400 C CA . THR A 1 311 ? -11.766 -15.977 12.508 1 88.94 311 THR A CA 1
ATOM 2401 C C . THR A 1 311 ? -11.578 -16.5 13.938 1 88.94 311 THR A C 1
ATOM 2403 O O . THR A 1 311 ? -12.266 -16.047 14.859 1 88.94 311 THR A O 1
ATOM 2406 N N . LYS A 1 312 ? -10.648 -17.422 14.133 1 90.38 312 LYS A N 1
ATOM 2407 C CA . LYS A 1 312 ? -10.391 -18 15.445 1 90.38 312 LYS A CA 1
ATOM 2408 C C . LYS A 1 312 ? -9.578 -17.047 16.312 1 90.38 312 LYS A C 1
ATOM 2410 O O . LYS A 1 312 ? -9.492 -17.234 17.531 1 90.38 312 LYS A O 1
ATOM 2415 N N . GLU A 1 313 ? -9.023 -16.109 15.648 1 92.19 313 GLU A N 1
ATOM 2416 C CA . GLU A 1 313 ? -8.266 -15.094 16.391 1 92.19 313 GLU A CA 1
ATOM 2417 C C . GLU A 1 313 ? -9.148 -13.922 16.781 1 92.19 313 GLU A C 1
ATOM 2419 O O . GLU A 1 313 ? -9.648 -13.188 15.914 1 92.19 313 GLU A O 1
ATOM 2424 N N . VAL A 1 314 ? -9.219 -13.602 17.984 1 92.06 314 VAL A N 1
ATOM 2425 C CA . VAL A 1 314 ? -10.195 -12.672 18.531 1 92.06 314 VAL A CA 1
ATOM 2426 C C . VAL A 1 314 ? -9.922 -11.266 18.016 1 92.06 314 VAL A C 1
ATOM 2428 O O . VAL A 1 314 ? -10.852 -10.492 17.766 1 92.06 314 VAL A O 1
ATOM 2431 N N . GLN A 1 315 ? -8.664 -10.977 17.797 1 90.31 315 GLN A N 1
ATOM 2432 C CA . GLN A 1 315 ? -8.312 -9.625 17.375 1 90.31 315 GLN A CA 1
ATOM 2433 C C . GLN A 1 315 ? -8.852 -9.336 15.969 1 90.31 315 GLN A C 1
ATOM 2435 O O . GLN A 1 315 ? -9.07 -8.172 15.617 1 90.31 315 GLN A O 1
ATOM 2440 N N . ASN A 1 316 ? -9.102 -10.359 15.211 1 93.12 316 ASN A N 1
ATOM 2441 C CA . ASN A 1 316 ? -9.547 -10.172 13.836 1 93.12 316 ASN A CA 1
ATOM 2442 C C . ASN A 1 316 ? -11.023 -9.805 13.766 1 93.12 316 ASN A C 1
ATOM 2444 O O . ASN A 1 316 ? -11.516 -9.352 12.727 1 93.12 316 ASN A O 1
ATOM 2448 N N . ASP A 1 317 ? -11.695 -9.867 14.891 1 93.5 317 ASP A N 1
ATOM 2449 C CA . ASP A 1 317 ? -13.094 -9.445 14.938 1 93.5 317 ASP A CA 1
ATOM 2450 C C . ASP A 1 317 ? -13.227 -7.945 14.68 1 93.5 317 ASP A C 1
ATOM 2452 O O . ASP A 1 317 ? -14.289 -7.477 14.258 1 93.5 317 ASP A O 1
ATOM 2456 N N . ILE A 1 318 ? -12.172 -7.281 14.945 1 93.25 318 ILE A N 1
ATOM 2457 C CA . ILE A 1 318 ? -12.164 -5.848 14.68 1 93.25 318 ILE A CA 1
ATOM 2458 C C . ILE A 1 318 ? -12.414 -5.59 13.195 1 93.25 318 ILE A C 1
ATOM 2460 O O . ILE A 1 318 ? -13.094 -4.633 12.836 1 93.25 318 ILE A O 1
ATOM 2464 N N . VAL A 1 319 ? -11.938 -6.473 12.438 1 92.69 319 VAL A N 1
ATOM 2465 C CA . VAL A 1 319 ? -12.062 -6.27 10.992 1 92.69 319 VAL A CA 1
ATOM 2466 C C . VAL A 1 319 ? -13.344 -6.93 10.484 1 92.69 319 VAL A C 1
ATOM 2468 O O . VAL A 1 319 ? -14.023 -6.387 9.617 1 92.69 319 VAL A O 1
ATOM 2471 N N . PHE A 1 320 ? -13.742 -8.016 11.047 1 90.69 320 PHE A N 1
ATOM 2472 C CA . PHE A 1 320 ? -14.906 -8.758 10.578 1 90.69 320 PHE A CA 1
ATOM 2473 C C . PHE A 1 320 ? -16.188 -8.062 11 1 90.69 320 PHE A C 1
ATOM 2475 O O . PHE A 1 320 ? -17.25 -8.297 10.406 1 90.69 320 PHE A O 1
ATOM 2482 N N . ASN A 1 321 ? -16.062 -7.191 11.977 1 92.12 321 ASN A N 1
ATOM 2483 C CA . ASN A 1 321 ? -17.219 -6.426 12.438 1 92.12 321 ASN A CA 1
ATOM 2484 C C . ASN A 1 321 ? -17.062 -4.938 12.148 1 92.12 321 ASN A C 1
ATOM 2486 O O . ASN A 1 321 ? -17.422 -4.098 12.969 1 92.12 321 ASN A O 1
ATOM 2490 N N . ALA A 1 322 ? -16.484 -4.695 11.062 1 92.75 322 ALA A N 1
ATOM 2491 C CA . ALA A 1 322 ? -16.281 -3.309 10.656 1 92.75 322 ALA A CA 1
ATOM 2492 C C . ALA A 1 322 ? -17.594 -2.629 10.305 1 92.75 322 ALA A C 1
ATOM 2494 O O . ALA A 1 322 ? -17.625 -1.454 9.93 1 92.75 322 ALA A O 1
ATOM 2495 N N . PHE A 1 323 ? -18.703 -3.23 10.531 1 93.5 323 PHE A N 1
ATOM 2496 C CA . PHE A 1 323 ? -20.031 -2.727 10.188 1 93.5 323 PHE A CA 1
ATOM 2497 C C . PHE A 1 323 ? -20.391 -1.509 11.039 1 93.5 323 PHE A C 1
ATOM 2499 O O . PHE A 1 323 ? -21.172 -0.655 10.617 1 93.5 323 PHE A O 1
ATOM 2506 N N . PHE A 1 324 ? -19.734 -1.406 12.164 1 96.81 324 PHE A N 1
ATOM 2507 C CA . PHE A 1 324 ? -20.047 -0.316 13.086 1 96.81 324 PHE A CA 1
ATOM 2508 C C . PHE A 1 324 ? -19.531 1.013 12.539 1 96.81 324 PHE A C 1
ATOM 2510 O O . PHE A 1 324 ? -19.953 2.078 13 1 96.81 324 PHE A O 1
ATOM 2517 N N . ALA A 1 325 ? -18.656 0.918 11.547 1 96.88 325 ALA A N 1
ATOM 2518 C CA . ALA A 1 325 ? -18.219 2.145 10.898 1 96.88 325 ALA A CA 1
ATOM 2519 C C . ALA A 1 325 ? -19.391 2.883 10.258 1 96.88 325 ALA A C 1
ATOM 2521 O O . ALA A 1 325 ? -19.469 4.113 10.312 1 96.88 325 ALA A O 1
ATOM 2522 N N . VAL A 1 326 ? -20.297 2.152 9.68 1 96.62 326 VAL A N 1
ATOM 2523 C CA . VAL A 1 326 ? -21.484 2.73 9.055 1 96.62 326 VAL A CA 1
ATOM 2524 C C . VAL A 1 326 ? -22.391 3.338 10.117 1 96.62 326 VAL A C 1
ATOM 2526 O O . VAL A 1 326 ? -22.953 4.422 9.922 1 96.62 326 VAL A O 1
ATOM 2529 N N . ASP A 1 327 ? -22.484 2.691 11.219 1 97.94 327 ASP A N 1
ATOM 2530 C CA . ASP A 1 327 ? -23.297 3.193 12.336 1 97.94 327 ASP A CA 1
ATOM 2531 C C . ASP A 1 327 ? -22.719 4.504 12.875 1 97.94 327 ASP A C 1
ATOM 2533 O O . ASP A 1 327 ? -23.469 5.375 13.32 1 97.94 327 ASP A O 1
ATOM 2537 N N . SER A 1 328 ? -21.406 4.582 12.844 1 98.31 328 SER A N 1
ATOM 2538 C CA . SER A 1 328 ? -20.781 5.836 13.242 1 98.31 328 SER A CA 1
ATOM 2539 C C . SER A 1 328 ? -21.234 6.988 12.352 1 98.31 328 SER A C 1
ATOM 2541 O O . SER A 1 328 ? -21.5 8.094 12.836 1 98.31 328 SER A O 1
ATOM 2543 N N . PHE A 1 329 ? -21.359 6.727 11.094 1 98.06 329 PHE A N 1
ATOM 2544 C CA . PHE A 1 329 ? -21.766 7.77 10.156 1 98.06 329 PHE A CA 1
ATOM 2545 C C . PHE A 1 329 ? -23.219 8.148 10.359 1 98.06 329 PHE A C 1
ATOM 2547 O O . PHE A 1 329 ? -23.578 9.328 10.289 1 98.06 329 PHE A O 1
ATOM 2554 N N . LEU A 1 330 ? -24.094 7.168 10.602 1 98.25 330 LEU A N 1
ATOM 2555 C CA . LEU A 1 330 ? -25.484 7.461 10.891 1 98.25 330 LEU A CA 1
ATOM 2556 C C . LEU A 1 330 ? -25.625 8.281 12.164 1 98.25 330 LEU A C 1
ATOM 2558 O O . LEU A 1 330 ? -26.391 9.242 12.211 1 98.25 330 LEU A O 1
ATOM 2562 N N . PHE A 1 331 ? -24.844 7.883 13.156 1 98.25 331 PHE A N 1
ATOM 2563 C CA . PHE A 1 331 ? -24.828 8.602 14.422 1 98.25 331 PHE A CA 1
ATOM 2564 C C . PHE A 1 331 ? -24.406 10.055 14.211 1 98.25 331 PHE A C 1
ATOM 2566 O O . PHE A 1 331 ? -25.078 10.969 14.695 1 98.25 331 PHE A O 1
ATOM 2573 N N . ILE A 1 332 ? -23.328 10.305 13.453 1 98.25 332 ILE A N 1
ATOM 2574 C CA . ILE A 1 332 ? -22.797 11.641 13.211 1 98.25 332 ILE A CA 1
ATOM 2575 C C . ILE A 1 332 ? -23.828 12.469 12.445 1 98.25 332 ILE A C 1
ATOM 2577 O O . ILE A 1 332 ? -24.016 13.656 12.734 1 98.25 332 ILE A O 1
ATOM 2581 N N . SER A 1 333 ? -24.484 11.859 11.453 1 97.5 333 SER A N 1
ATOM 2582 C CA . SER A 1 333 ? -25.531 12.547 10.695 1 97.5 333 SER A CA 1
ATOM 2583 C C . SER A 1 333 ? -26.641 13.039 11.609 1 97.5 333 SER A C 1
ATOM 2585 O O . SER A 1 333 ? -27.109 14.18 11.484 1 97.5 333 SER A O 1
ATOM 2587 N N . GLY A 1 334 ? -27.031 12.211 12.578 1 98.12 334 GLY A N 1
ATOM 2588 C CA . GLY A 1 334 ? -28.047 12.609 13.539 1 98.12 334 GLY A CA 1
ATOM 2589 C C . GLY A 1 334 ? -27.594 13.734 14.453 1 98.12 334 GLY A C 1
ATOM 2590 O O . GLY A 1 334 ? -28.344 14.68 14.703 1 98.12 334 GLY A O 1
ATOM 2591 N N . VAL A 1 335 ? -26.359 13.656 14.891 1 98.06 335 VAL A N 1
ATOM 2592 C CA . VAL A 1 335 ? -25.812 14.656 15.805 1 98.06 335 VAL A CA 1
ATOM 2593 C C . VAL A 1 335 ? -25.812 16.031 15.125 1 98.06 335 VAL A C 1
ATOM 2595 O O . VAL A 1 335 ? -26.312 17 15.68 1 98.06 335 VAL A O 1
ATOM 2598 N N . LEU A 1 336 ? -25.281 16.062 13.938 1 95.69 336 LEU A N 1
ATOM 2599 C CA . LEU A 1 336 ? -25.094 17.328 13.234 1 95.69 336 LEU A CA 1
ATOM 2600 C C . LEU A 1 336 ? -26.438 17.906 12.812 1 95.69 336 LEU A C 1
ATOM 2602 O O . LEU A 1 336 ? -26.656 19.125 12.922 1 95.69 336 LEU A O 1
ATOM 2606 N N . LEU A 1 337 ? -27.312 17.047 12.344 1 96.75 337 LEU A N 1
ATOM 2607 C CA . LEU A 1 337 ? -28.641 17.516 11.945 1 96.75 337 LEU A CA 1
ATOM 2608 C C . LEU A 1 337 ? -29.359 18.172 13.117 1 96.75 337 LEU A C 1
ATOM 2610 O O . LEU A 1 337 ? -29.875 19.281 12.992 1 96.75 337 LEU A O 1
ATOM 2614 N N . ALA A 1 338 ? -29.375 17.5 14.242 1 97.44 338 ALA A N 1
ATOM 2615 C CA . ALA A 1 338 ? -30.078 18.016 15.422 1 97.44 338 ALA A CA 1
ATOM 2616 C C . ALA A 1 338 ? -29.406 19.266 15.969 1 97.44 338 ALA A C 1
ATOM 2618 O O . ALA A 1 338 ? -30.078 20.25 16.297 1 97.44 338 ALA A O 1
ATOM 2619 N N . TYR A 1 339 ? -28.125 19.203 16.078 1 95.19 339 TYR A N 1
ATOM 2620 C CA . TYR A 1 339 ? -27.375 20.328 16.625 1 95.19 339 TYR A CA 1
ATOM 2621 C C . TYR A 1 339 ? -27.625 21.594 15.812 1 95.19 339 TYR A C 1
ATOM 2623 O O . TYR A 1 339 ? -27.906 22.656 16.359 1 95.19 339 TYR A O 1
ATOM 2631 N N . ILE A 1 340 ? -27.578 21.531 14.508 1 93 340 ILE A N 1
ATOM 2632 C CA . ILE A 1 340 ? -27.734 22.672 13.609 1 93 340 ILE A CA 1
ATOM 2633 C C . ILE A 1 340 ? -29.203 23.094 13.594 1 93 340 ILE A C 1
ATOM 2635 O O . ILE A 1 340 ? -29.516 24.297 13.609 1 93 340 ILE A O 1
ATOM 2639 N N . PHE A 1 341 ? -30.094 22.188 13.539 1 95.75 341 PHE A N 1
ATOM 2640 C CA . PHE A 1 341 ? -31.516 22.453 13.5 1 95.75 341 PHE A CA 1
ATOM 2641 C C . PHE A 1 341 ? -31.953 23.25 14.719 1 95.75 341 PHE A C 1
ATOM 2643 O O . PHE A 1 341 ? -32.625 24.281 14.586 1 95.75 341 PHE A O 1
ATOM 2650 N N . TYR A 1 342 ? -31.609 22.875 15.859 1 95.81 342 TYR A N 1
ATOM 2651 C CA . TYR A 1 342 ? -32.062 23.531 17.078 1 95.81 342 TYR A CA 1
ATOM 2652 C C . TYR A 1 342 ? -31.391 24.875 17.25 1 95.81 342 TYR A C 1
ATOM 2654 O O . TYR A 1 342 ? -31.984 25.812 17.797 1 95.81 342 TYR A O 1
ATOM 2662 N N . LYS A 1 343 ? -30.156 24.906 16.859 1 92.62 343 LYS A N 1
ATOM 2663 C CA . LYS A 1 343 ? -29.5 26.203 16.844 1 92.62 343 LYS A CA 1
ATOM 2664 C C . LYS A 1 343 ? -30.25 27.203 15.984 1 92.62 343 LYS A C 1
ATOM 2666 O O . LYS A 1 343 ? -30.438 28.359 16.375 1 92.62 343 LYS A O 1
ATOM 2671 N N . GLU A 1 344 ? -30.703 26.734 14.875 1 93.19 344 GLU A N 1
ATOM 2672 C CA . GLU A 1 344 ? -31.438 27.578 13.953 1 93.19 344 GLU A CA 1
ATOM 2673 C C . GLU A 1 344 ? -32.812 27.922 14.508 1 93.19 344 GLU A C 1
ATOM 2675 O O . GLU A 1 344 ? -33.281 29.062 14.383 1 93.19 344 GLU A O 1
ATOM 2680 N N . MET A 1 345 ? -33.531 27.047 15.094 1 94.19 345 MET A N 1
ATOM 2681 C CA . MET A 1 345 ? -34.875 27.25 15.625 1 94.19 345 MET A CA 1
ATOM 2682 C C . MET A 1 345 ? -34.844 28.156 16.859 1 94.19 345 MET A C 1
ATOM 2684 O O . MET A 1 345 ? -35.781 28.891 17.125 1 94.19 345 MET A O 1
ATOM 2688 N N . ASP A 1 346 ? -33.781 28.016 17.578 1 91.44 346 ASP A N 1
ATOM 2689 C CA . ASP A 1 346 ? -33.625 28.906 18.734 1 91.44 346 ASP A CA 1
ATOM 2690 C C . ASP A 1 346 ? -33.438 30.359 18.281 1 91.44 346 ASP A C 1
ATOM 2692 O O . ASP A 1 346 ? -33.906 31.281 18.938 1 91.44 346 ASP A O 1
ATOM 2696 N N . ARG A 1 347 ? -32.812 30.5 17.234 1 91.88 347 ARG A N 1
ATOM 2697 C CA . ARG A 1 347 ? -32.594 31.844 16.688 1 91.88 347 ARG A CA 1
ATOM 2698 C C . ARG A 1 347 ? -33.875 32.406 16.109 1 91.88 347 ARG A C 1
ATOM 2700 O O . ARG A 1 347 ? -34.188 33.594 16.266 1 91.88 347 ARG A O 1
ATOM 2707 N N . ASN A 1 348 ? -34.656 31.531 15.367 1 93.75 348 ASN A N 1
ATOM 2708 C CA . ASN A 1 348 ? -35.906 31.953 14.766 1 93.75 348 ASN A CA 1
ATOM 2709 C C . ASN A 1 348 ? -36.969 30.844 14.836 1 93.75 348 ASN A C 1
ATOM 2711 O O . ASN A 1 348 ? -37.188 30.141 13.852 1 93.75 348 ASN A O 1
ATOM 2715 N N . PRO A 1 349 ? -37.688 30.734 15.82 1 90.69 349 PRO A N 1
ATOM 2716 C CA . PRO A 1 349 ? -38.688 29.672 16.031 1 90.69 349 PRO A CA 1
ATOM 2717 C C . PRO A 1 349 ? -39.812 29.703 15.008 1 90.69 349 PRO A C 1
ATOM 2719 O O . PRO A 1 349 ? -40.5 28.703 14.797 1 90.69 349 PRO A O 1
ATOM 2722 N N . ARG A 1 350 ? -40.125 30.922 14.367 1 90.5 350 ARG A N 1
ATOM 2723 C CA . ARG A 1 350 ? -41.188 31.062 13.398 1 90.5 350 ARG A CA 1
ATOM 2724 C C . ARG A 1 350 ? -40.969 30.172 12.18 1 90.5 350 ARG A C 1
ATOM 2726 O O . ARG A 1 350 ? -41.906 29.844 11.453 1 90.5 350 ARG A O 1
ATOM 2733 N N . LYS A 1 351 ? -39.75 29.75 12 1 92 351 LYS A N 1
ATOM 2734 C CA . LYS A 1 351 ? -39.375 28.906 10.867 1 92 351 LYS A CA 1
ATOM 2735 C C . LYS A 1 351 ? -40.062 27.531 10.961 1 92 351 LYS A C 1
ATOM 2737 O O . LYS A 1 351 ? -40.281 26.891 9.945 1 92 351 LYS A O 1
ATOM 2742 N N . MET A 1 352 ? -40.438 27.156 12.141 1 92.19 352 MET A N 1
ATOM 2743 C CA . MET A 1 352 ? -41.094 25.859 12.383 1 92.19 352 MET A CA 1
ATOM 2744 C C . MET A 1 352 ? -42.406 25.766 11.648 1 92.19 352 MET A C 1
ATOM 2746 O O . MET A 1 352 ? -42.812 24.688 11.219 1 92.19 352 MET A O 1
ATOM 2750 N N . LYS A 1 353 ? -43.062 26.891 11.5 1 92.25 353 LYS A N 1
ATOM 2751 C CA . LYS A 1 353 ? -44.375 26.906 10.898 1 92.25 353 LYS A CA 1
ATOM 2752 C C . LYS A 1 353 ? -44.312 27.312 9.43 1 92.25 353 LYS A C 1
ATOM 2754 O O . LYS A 1 353 ? -45.312 27.312 8.727 1 92.25 353 LYS A O 1
ATOM 2759 N N . ASN A 1 354 ? -43.156 27.609 8.898 1 93.38 354 ASN A N 1
ATOM 2760 C CA . ASN A 1 354 ? -42.969 28.047 7.52 1 93.38 354 ASN A CA 1
ATOM 2761 C C . ASN A 1 354 ? -42.781 26.859 6.578 1 93.38 354 ASN A C 1
ATOM 2763 O O . ASN A 1 354 ? -41.781 26.141 6.656 1 93.38 354 ASN A O 1
ATOM 2767 N N . PRO A 1 355 ? -43.688 26.656 5.695 1 93.06 355 PRO A N 1
ATOM 2768 C CA . PRO A 1 355 ? -43.594 25.531 4.766 1 93.06 355 PRO A CA 1
ATOM 2769 C C . PRO A 1 355 ? -42.375 25.625 3.857 1 93.06 355 PRO A C 1
ATOM 2771 O O . PRO A 1 355 ? -41.812 24.609 3.443 1 93.06 355 PRO A O 1
ATOM 2774 N N . ILE A 1 356 ? -41.938 26.766 3.562 1 91.31 356 ILE A N 1
ATOM 2775 C CA . ILE A 1 356 ? -40.781 26.969 2.689 1 91.31 356 ILE A CA 1
ATOM 2776 C C . ILE A 1 356 ? -39.531 26.438 3.367 1 91.31 356 ILE A C 1
ATOM 2778 O O . ILE A 1 356 ? -38.656 25.906 2.703 1 91.31 356 ILE A O 1
ATOM 2782 N N . TYR A 1 357 ? -39.438 26.625 4.637 1 93 357 TYR A N 1
ATOM 2783 C CA . TYR A 1 357 ? -38.312 26.109 5.387 1 93 357 TYR A CA 1
ATOM 2784 C C . TYR A 1 357 ? -38.188 24.609 5.211 1 93 357 TYR A C 1
ATOM 2786 O O . TYR A 1 357 ? -37.094 24.094 4.973 1 93 357 TYR A O 1
ATOM 2794 N N . TRP A 1 358 ? -39.25 23.953 5.316 1 94.62 358 TRP A N 1
ATOM 2795 C CA . TRP A 1 358 ? -39.219 22.484 5.266 1 94.62 358 TRP A CA 1
ATOM 2796 C C . TRP A 1 358 ? -38.938 22 3.852 1 94.62 358 TRP A C 1
ATOM 2798 O O . TRP A 1 358 ? -38.281 20.969 3.668 1 94.62 358 TRP A O 1
ATOM 2808 N N . ILE A 1 359 ? -39.406 22.703 2.857 1 93.56 359 ILE A N 1
ATOM 2809 C CA . ILE A 1 359 ? -39.062 22.375 1.484 1 93.56 359 ILE A CA 1
ATOM 2810 C C . ILE A 1 359 ? -37.531 22.531 1.303 1 93.56 359 ILE A C 1
ATOM 2812 O O . ILE A 1 359 ? -36.875 21.641 0.748 1 93.56 359 ILE A O 1
ATOM 2816 N N . LEU A 1 360 ? -37 23.562 1.814 1 89.5 360 LEU A N 1
ATOM 2817 C CA . LEU A 1 360 ? -35.594 23.828 1.684 1 89.5 360 LEU A CA 1
ATOM 2818 C C . LEU A 1 360 ? -34.781 22.844 2.52 1 89.5 360 LEU A C 1
ATOM 2820 O O . LEU A 1 360 ? -33.656 22.484 2.15 1 89.5 360 LEU A O 1
ATOM 2824 N N . PHE A 1 361 ? -35.469 22.406 3.645 1 92.94 361 PHE A N 1
ATOM 2825 C CA . PHE A 1 361 ? -34.844 21.406 4.504 1 92.94 361 PHE A CA 1
ATOM 2826 C C . PHE A 1 361 ? -34.469 20.156 3.707 1 92.94 361 PHE A C 1
ATOM 2828 O O . PHE A 1 361 ? -33.375 19.625 3.865 1 92.94 361 PHE A O 1
ATOM 2835 N N . TYR A 1 362 ? -35.281 19.719 2.803 1 94.56 362 TYR A N 1
ATOM 2836 C CA . TYR A 1 362 ? -35.062 18.531 1.995 1 94.56 362 TYR A CA 1
ATOM 2837 C C . TYR A 1 362 ? -34.219 18.859 0.764 1 94.56 362 TYR A C 1
ATOM 2839 O O . TYR A 1 362 ? -33.312 18.094 0.409 1 94.56 362 TYR A O 1
ATOM 2847 N N . VAL A 1 363 ? -34.438 19.969 0.151 1 90.25 363 VAL A N 1
ATOM 2848 C CA . VAL A 1 363 ? -33.75 20.344 -1.091 1 90.25 363 VAL A CA 1
ATOM 2849 C C . VAL A 1 363 ? -32.281 20.562 -0.834 1 90.25 363 VAL A C 1
ATOM 2851 O O . VAL A 1 363 ? -31.422 20.156 -1.638 1 90.25 363 VAL A O 1
ATOM 2854 N N . HIS A 1 364 ? -31.938 21.172 0.233 1 88.38 364 HIS A N 1
ATOM 2855 C CA . HIS A 1 364 ? -30.547 21.438 0.572 1 88.38 364 HIS A CA 1
ATOM 2856 C C . HIS A 1 364 ? -29.75 20.141 0.688 1 88.38 364 HIS A C 1
ATOM 2858 O O . HIS A 1 364 ? -28.625 20.047 0.193 1 88.38 364 HIS A O 1
ATOM 2864 N N . ARG A 1 365 ? -30.281 19.219 1.315 1 90 365 ARG A N 1
ATOM 2865 C CA . ARG A 1 365 ? -29.594 17.953 1.491 1 90 365 ARG A CA 1
ATOM 2866 C C . ARG A 1 365 ? -29.406 17.234 0.155 1 90 365 ARG A C 1
ATOM 2868 O O . ARG A 1 365 ? -28.328 16.719 -0.132 1 90 365 ARG A O 1
ATOM 2875 N N . ILE A 1 366 ? -30.453 17.219 -0.644 1 93 366 ILE A N 1
ATOM 2876 C CA . ILE A 1 366 ? -30.391 16.562 -1.943 1 93 366 ILE A CA 1
ATOM 2877 C C . ILE A 1 366 ? -29.359 17.234 -2.828 1 93 366 ILE A C 1
ATOM 2879 O O . ILE A 1 366 ? -28.547 16.562 -3.465 1 93 366 ILE A O 1
ATOM 2883 N N . LEU A 1 367 ? -29.328 18.531 -2.785 1 90.69 367 LEU A N 1
ATOM 2884 C CA . LEU A 1 367 ? -28.438 19.266 -3.656 1 90.69 367 LEU A CA 1
ATOM 2885 C C . LEU A 1 367 ? -27 19.188 -3.146 1 90.69 367 LEU A C 1
ATOM 2887 O O . LEU A 1 367 ? -26.047 19.312 -3.924 1 90.69 367 LEU A O 1
ATOM 2891 N N . ARG A 1 368 ? -26.875 18.938 -1.922 1 88.69 368 ARG A N 1
ATOM 2892 C CA . ARG A 1 368 ? -25.547 18.828 -1.331 1 88.69 368 ARG A CA 1
ATOM 2893 C C . ARG A 1 368 ? -24.891 17.5 -1.689 1 88.69 368 ARG A C 1
ATOM 2895 O O . ARG A 1 368 ? -23.703 17.453 -1.991 1 88.69 368 ARG A O 1
ATOM 2902 N N . ILE A 1 369 ? -25.562 16.453 -1.771 1 93.88 369 ILE A N 1
ATOM 2903 C CA . ILE A 1 369 ? -24.953 15.141 -1.892 1 93.88 369 ILE A CA 1
ATOM 2904 C C . ILE A 1 369 ? -25.078 14.641 -3.33 1 93.88 369 ILE A C 1
ATOM 2906 O O . ILE A 1 369 ? -24.266 13.836 -3.783 1 93.88 369 ILE A O 1
ATOM 2910 N N . SER A 1 370 ? -26 15.172 -4.137 1 96.38 370 SER A N 1
ATOM 2911 C CA . SER A 1 370 ? -26.375 14.562 -5.406 1 96.38 370 SER A CA 1
ATOM 2912 C C . SER A 1 370 ? -25.344 14.852 -6.492 1 96.38 370 SER A C 1
ATOM 2914 O O . SER A 1 370 ? -25 13.969 -7.27 1 96.38 370 SER A O 1
ATOM 2916 N N . PRO A 1 371 ? -24.812 16.047 -6.594 1 95.88 371 PRO A N 1
ATOM 2917 C CA . PRO A 1 371 ? -23.953 16.312 -7.742 1 95.88 371 PRO A CA 1
ATOM 2918 C C . PRO A 1 371 ? -22.719 15.398 -7.777 1 95.88 371 PRO A C 1
ATOM 2920 O O . PRO A 1 371 ? -22.531 14.664 -8.75 1 95.88 371 PRO A O 1
ATOM 2923 N N . PRO A 1 372 ? -21.891 15.359 -6.719 1 97.56 372 PRO A N 1
ATOM 2924 C CA . PRO A 1 372 ? -20.75 14.438 -6.797 1 97.56 372 PRO A CA 1
ATOM 2925 C C . PRO A 1 372 ? -21.188 12.984 -6.961 1 97.56 372 PRO A C 1
ATOM 2927 O O . PRO A 1 372 ? -20.516 12.203 -7.633 1 97.56 372 PRO A O 1
ATOM 2930 N N . TYR A 1 373 ? -22.359 12.625 -6.414 1 97.94 373 TYR A N 1
ATOM 2931 C CA . TYR A 1 373 ? -22.875 11.266 -6.473 1 97.94 373 TYR A CA 1
ATOM 2932 C C . TYR A 1 373 ? -23.344 10.914 -7.879 1 97.94 373 TYR A C 1
ATOM 2934 O O . TYR A 1 373 ? -22.922 9.906 -8.445 1 97.94 373 TYR A O 1
ATOM 2942 N N . PHE A 1 374 ? -24.094 11.812 -8.484 1 97.38 374 PHE A N 1
ATOM 2943 C CA . PHE A 1 374 ? -24.672 11.555 -9.797 1 97.38 374 PHE A CA 1
ATOM 2944 C C . PHE A 1 374 ? -23.594 11.539 -10.875 1 97.38 374 PHE A C 1
ATOM 2946 O O . PHE A 1 374 ? -23.562 10.656 -11.727 1 97.38 374 PHE A O 1
ATOM 2953 N N . PHE A 1 375 ? -22.688 12.477 -10.836 1 97.31 375 PHE A N 1
ATOM 2954 C CA . PHE A 1 375 ? -21.609 12.508 -11.812 1 97.31 375 PHE A CA 1
ATOM 2955 C C . PHE A 1 375 ? -20.703 11.289 -11.664 1 97.31 375 PHE A C 1
ATOM 2957 O O . PHE A 1 375 ? -20.172 10.789 -12.648 1 97.31 375 PHE A O 1
ATOM 2964 N N . PHE A 1 376 ? -20.562 10.82 -10.453 1 97.69 376 PHE A N 1
ATOM 2965 C CA . PHE A 1 376 ? -19.703 9.656 -10.258 1 97.69 376 PHE A CA 1
ATOM 2966 C C . PHE A 1 376 ? -20.375 8.391 -10.758 1 97.69 376 PHE A C 1
ATOM 2968 O O . PHE A 1 376 ? -19.703 7.473 -11.242 1 97.69 376 PHE A O 1
ATOM 2975 N N . ILE A 1 377 ? -21.719 8.297 -10.609 1 96.69 377 ILE A N 1
ATOM 2976 C CA . ILE A 1 377 ? -22.453 7.172 -11.18 1 96.69 377 ILE A CA 1
ATOM 2977 C C . ILE A 1 377 ? -22.156 7.074 -12.68 1 96.69 377 ILE A C 1
ATOM 2979 O O . ILE A 1 377 ? -21.891 5.988 -13.195 1 96.69 377 ILE A O 1
ATOM 2983 N N . GLY A 1 378 ? -22.203 8.242 -13.352 1 95.88 378 GLY A N 1
ATOM 2984 C CA . GLY A 1 378 ? -21.875 8.266 -14.766 1 95.88 378 GLY A CA 1
ATOM 2985 C C . GLY A 1 378 ? -20.438 7.82 -15.047 1 95.88 378 GLY A C 1
ATOM 2986 O O . GLY A 1 378 ? -20.203 6.98 -15.914 1 95.88 378 GLY A O 1
ATOM 2987 N N . PHE A 1 379 ? -19.516 8.367 -14.305 1 96.56 379 PHE A N 1
ATOM 2988 C CA . PHE A 1 379 ? -18.109 8 -14.461 1 96.56 379 PHE A CA 1
ATOM 2989 C C . PHE A 1 379 ? -17.906 6.512 -14.203 1 96.56 379 PHE A C 1
ATOM 2991 O O . PHE A 1 379 ? -17.25 5.828 -14.992 1 96.56 379 PHE A O 1
ATOM 2998 N N . TYR A 1 380 ? -18.5 6.066 -13.109 1 94.88 380 TYR A N 1
ATOM 2999 C CA . TYR A 1 380 ? -18.391 4.668 -12.703 1 94.88 380 TYR A CA 1
ATOM 3000 C C . TYR A 1 380 ? -18.922 3.74 -13.789 1 94.88 380 TYR A C 1
ATOM 3002 O O . TYR A 1 380 ? -18.25 2.77 -14.164 1 94.88 380 TYR A O 1
ATOM 3010 N N . THR A 1 381 ? -20.016 4.035 -14.32 1 93.06 381 THR A N 1
ATOM 3011 C CA . THR A 1 381 ? -20.703 3.189 -15.281 1 93.06 381 THR A CA 1
ATOM 3012 C C . THR A 1 381 ? -19.906 3.102 -16.594 1 93.06 381 THR A C 1
ATOM 3014 O O . THR A 1 381 ? -19.812 2.029 -17.188 1 93.06 381 THR A O 1
ATOM 3017 N N . VAL A 1 382 ? -19.297 4.168 -16.969 1 93.12 382 VAL A N 1
ATOM 3018 C CA . VAL A 1 382 ? -18.703 4.23 -18.297 1 93.12 382 VAL A CA 1
ATOM 3019 C C . VAL A 1 382 ? -17.219 3.881 -18.219 1 93.12 382 VAL A C 1
ATOM 3021 O O . VAL A 1 382 ? -16.688 3.168 -19.078 1 93.12 382 VAL A O 1
ATOM 3024 N N . MET A 1 383 ? -16.531 4.301 -17.188 1 92.62 383 MET A N 1
ATOM 3025 C CA . MET A 1 383 ? -15.07 4.238 -17.172 1 92.62 383 MET A CA 1
ATOM 3026 C C . MET A 1 383 ? -14.602 2.961 -16.484 1 92.62 383 MET A C 1
ATOM 3028 O O . MET A 1 383 ? -13.445 2.551 -16.656 1 92.62 383 MET A O 1
ATOM 3032 N N . TYR A 1 384 ? -15.406 2.27 -15.703 1 91 384 TYR A N 1
ATOM 3033 C CA . TYR A 1 384 ? -15.039 1.106 -14.906 1 91 384 TYR A CA 1
ATOM 3034 C C . TYR A 1 384 ? -14.344 0.054 -15.758 1 91 384 TYR A C 1
ATOM 3036 O O . TYR A 1 384 ? -13.258 -0.418 -15.414 1 91 384 TYR A O 1
ATOM 3044 N N . PRO A 1 385 ? -14.852 -0.31 -16.969 1 87.75 385 PRO A N 1
ATOM 3045 C CA . PRO A 1 385 ? -14.219 -1.373 -17.75 1 87.75 385 PRO A CA 1
ATOM 3046 C C . PRO A 1 385 ? -12.836 -0.98 -18.266 1 87.75 385 PRO A C 1
ATOM 3048 O O . PRO A 1 385 ? -12 -1.851 -18.531 1 87.75 385 PRO A O 1
ATOM 3051 N N . TYR A 1 386 ? -12.602 0.283 -18.422 1 88.81 386 TYR A N 1
ATOM 3052 C CA . TYR A 1 386 ? -11.328 0.738 -18.969 1 88.81 386 TYR A CA 1
ATOM 3053 C C . TYR A 1 386 ? -10.227 0.666 -17.906 1 88.81 386 TYR A C 1
ATOM 3055 O O . TYR A 1 386 ? -9.039 0.598 -18.25 1 88.81 386 TYR A O 1
ATOM 3063 N N . PHE A 1 387 ? -10.617 0.616 -16.656 1 88.69 387 PHE A N 1
ATOM 3064 C CA . PHE A 1 387 ? -9.625 0.635 -15.594 1 88.69 387 PHE A CA 1
ATOM 3065 C C . PHE A 1 387 ? -9.469 -0.75 -14.977 1 88.69 387 PHE A C 1
ATOM 3067 O O . PHE A 1 387 ? -8.555 -0.98 -14.18 1 88.69 387 PHE A O 1
ATOM 3074 N N . THR A 1 388 ? -10.289 -1.713 -15.289 1 88 388 THR A N 1
ATOM 3075 C CA . THR A 1 388 ? -10.273 -2.992 -14.586 1 88 388 THR A CA 1
ATOM 3076 C C . THR A 1 388 ? -9.969 -4.133 -15.555 1 88 388 THR A C 1
ATOM 3078 O O . THR A 1 388 ? -10.227 -5.301 -15.242 1 88 388 THR A O 1
ATOM 3081 N N . ASN A 1 389 ? -9.398 -3.773 -16.656 1 85.19 389 ASN A N 1
ATOM 3082 C CA . ASN A 1 389 ? -8.977 -4.82 -17.578 1 85.19 389 ASN A CA 1
ATOM 3083 C C . ASN A 1 389 ? -7.859 -5.672 -16.984 1 85.19 389 ASN A C 1
ATOM 3085 O O . ASN A 1 389 ? -6.949 -5.148 -16.344 1 85.19 389 ASN A O 1
ATOM 3089 N N . GLY A 1 390 ? -7.992 -7.008 -17.016 1 86.12 390 GLY A N 1
ATOM 3090 C CA . GLY A 1 390 ? -7.023 -7.938 -16.453 1 86.12 390 GLY A CA 1
ATOM 3091 C C . GLY A 1 390 ? -7.602 -9.312 -16.188 1 86.12 390 GLY A C 1
ATOM 3092 O O . GLY A 1 390 ? -8.758 -9.586 -16.531 1 86.12 390 GLY A O 1
ATOM 3093 N N . PRO A 1 391 ? -6.816 -10.133 -15.641 1 89.06 391 PRO A N 1
ATOM 3094 C CA . PRO A 1 391 ? -7.223 -11.523 -15.477 1 89.06 391 PRO A CA 1
ATOM 3095 C C . PRO A 1 391 ? -8.203 -11.719 -14.32 1 89.06 391 PRO A C 1
ATOM 3097 O O . PRO A 1 391 ? -8.898 -12.742 -14.258 1 89.06 391 PRO A O 1
ATOM 3100 N N . THR A 1 392 ? -8.289 -10.812 -13.406 1 82.5 392 THR A N 1
ATOM 3101 C CA . THR A 1 392 ? -9.047 -11.062 -12.188 1 82.5 392 THR A CA 1
ATOM 3102 C C . THR A 1 392 ? -10.547 -11.023 -12.469 1 82.5 392 THR A C 1
ATOM 3104 O O . THR A 1 392 ? -11.047 -10.086 -13.086 1 82.5 392 THR A O 1
ATOM 3107 N N . GLU A 1 393 ? -11.242 -12.031 -11.961 1 70.81 393 GLU A N 1
ATOM 3108 C CA . GLU A 1 393 ? -12.695 -12.117 -12.117 1 70.81 393 GLU A CA 1
ATOM 3109 C C . GLU A 1 393 ? -13.406 -11.203 -11.133 1 70.81 393 GLU A C 1
ATOM 3111 O O . GLU A 1 393 ? -14.539 -10.773 -11.375 1 70.81 393 GLU A O 1
ATOM 3116 N N . LEU A 1 394 ? -12.688 -11.055 -10.023 1 60.28 394 LEU A N 1
ATOM 3117 C CA . LEU A 1 394 ? -13.266 -10.227 -8.969 1 60.28 394 LEU A CA 1
ATOM 3118 C C . LEU A 1 394 ? -13.719 -8.883 -9.516 1 60.28 394 LEU A C 1
ATOM 3120 O O . LEU A 1 394 ? -14.711 -8.312 -9.039 1 60.28 394 LEU A O 1
ATOM 3124 N N . THR A 1 395 ? -12.906 -8.477 -10.398 1 55.22 395 THR A N 1
ATOM 3125 C CA . THR A 1 395 ? -13.125 -7.125 -10.914 1 55.22 395 THR A CA 1
ATOM 3126 C C . THR A 1 395 ? -13.867 -7.164 -12.242 1 55.22 395 THR A C 1
ATOM 3128 O O . THR A 1 395 ? -14.109 -6.121 -12.852 1 55.22 395 THR A O 1
ATOM 3131 N N . ALA A 1 396 ? -14.031 -8.492 -12.641 1 52.69 396 ALA A N 1
ATOM 3132 C CA . ALA A 1 396 ? -14.68 -8.602 -13.945 1 52.69 396 ALA A CA 1
ATOM 3133 C C . ALA A 1 396 ? -16.047 -7.93 -13.938 1 52.69 396 ALA A C 1
ATOM 3135 O O . ALA A 1 396 ? -17 -8.469 -13.367 1 52.69 396 ALA A O 1
ATOM 3136 N N . GLY A 1 397 ? -16.125 -6.664 -13.516 1 53.44 397 GLY A N 1
ATOM 3137 C CA . GLY A 1 397 ? -16.984 -5.496 -13.516 1 53.44 397 GLY A CA 1
ATOM 3138 C C . GLY A 1 397 ? -18.219 -5.664 -14.398 1 53.44 397 GLY A C 1
ATOM 3139 O O . GLY A 1 397 ? -19.047 -4.762 -14.484 1 53.44 397 GLY A O 1
ATOM 3140 N N . ALA A 1 398 ? -18.234 -6.82 -15.086 1 56.31 398 ALA A N 1
ATOM 3141 C CA . ALA A 1 398 ? -19.297 -6.867 -16.094 1 56.31 398 ALA A CA 1
ATOM 3142 C C . ALA A 1 398 ? -20.672 -6.785 -15.445 1 56.31 398 ALA A C 1
ATOM 3144 O O . ALA A 1 398 ? -21.531 -6.035 -15.906 1 56.31 398 ALA A O 1
ATOM 3145 N N . SER A 1 399 ? -20.594 -7.328 -14.219 1 67.81 399 SER A N 1
ATOM 3146 C CA . SER A 1 399 ? -21.922 -7.309 -13.625 1 67.81 399 SER A CA 1
ATOM 3147 C C . SER A 1 399 ? -22.203 -5.973 -12.953 1 67.81 399 SER A C 1
ATOM 3149 O O . SER A 1 399 ? -23.297 -5.418 -13.109 1 67.81 399 SER A O 1
ATOM 3151 N N . GLU A 1 400 ? -21.188 -5.297 -12.484 1 75.38 400 GLU A N 1
ATOM 3152 C CA . GLU A 1 400 ? -21.406 -4.031 -11.789 1 75.38 400 GLU A CA 1
ATOM 3153 C C . GLU A 1 400 ? -21.844 -2.938 -12.766 1 75.38 400 GLU A C 1
ATOM 3155 O O . GLU A 1 400 ? -22.75 -2.166 -12.477 1 75.38 400 GLU A O 1
ATOM 3160 N N . VAL A 1 401 ? -21.188 -2.984 -13.906 1 83.38 401 VAL A N 1
ATOM 3161 C CA . VAL A 1 401 ? -21.453 -1.965 -14.914 1 83.38 401 VAL A CA 1
ATOM 3162 C C . VAL A 1 401 ? -22.828 -2.184 -15.523 1 83.38 401 VAL A C 1
ATOM 3164 O O . VAL A 1 401 ? -23.562 -1.225 -15.781 1 83.38 401 VAL A O 1
ATOM 3167 N N . GLU A 1 402 ? -23.172 -3.455 -15.688 1 86.44 402 GLU A N 1
ATOM 3168 C CA . GLU A 1 402 ? -24.484 -3.76 -16.25 1 86.44 402 GLU A CA 1
ATOM 3169 C C . GLU A 1 402 ? -25.609 -3.35 -15.312 1 86.44 402 GLU A C 1
ATOM 3171 O O . GLU A 1 402 ? -26.656 -2.881 -15.758 1 86.44 402 GLU A O 1
ATOM 3176 N N . TYR A 1 403 ? -25.391 -3.486 -14.055 1 89.75 403 TYR A N 1
ATOM 3177 C CA . TYR A 1 403 ? -26.375 -3.047 -13.07 1 89.75 403 TYR A CA 1
ATOM 3178 C C . TYR A 1 403 ? -26.547 -1.533 -13.117 1 89.75 403 TYR A C 1
ATOM 3180 O O . TYR A 1 403 ? -27.656 -1.027 -13.023 1 89.75 403 TYR A O 1
ATOM 3188 N N . CYS A 1 404 ? -25.484 -0.854 -13.281 1 92.44 404 CYS A N 1
ATOM 3189 C CA . CYS A 1 404 ? -25.547 0.603 -13.297 1 92.44 404 CYS A CA 1
ATOM 3190 C C . CYS A 1 404 ? -26.203 1.104 -14.578 1 92.44 404 CYS A C 1
ATOM 3192 O O . CYS A 1 404 ? -26.922 2.102 -14.562 1 92.44 404 CYS A O 1
ATOM 3194 N N . LYS A 1 405 ? -25.984 0.41 -15.68 1 91.44 405 LYS A N 1
ATOM 3195 C CA . LYS A 1 405 ? -26.625 0.79 -16.938 1 91.44 405 LYS A CA 1
ATOM 3196 C C . LYS A 1 405 ? -28.141 0.621 -16.859 1 91.44 405 LYS A C 1
ATOM 3198 O O . LYS A 1 405 ? -28.891 1.472 -17.344 1 91.44 405 LYS A O 1
ATOM 3203 N N . LYS A 1 406 ? -28.531 -0.378 -16.172 1 93.5 406 LYS A N 1
ATOM 3204 C CA . LYS A 1 406 ? -29.953 -0.731 -16.156 1 93.5 406 LYS A CA 1
ATOM 3205 C C . LYS A 1 406 ? -30.672 -0.021 -15.023 1 93.5 406 LYS A C 1
ATOM 3207 O O . LYS A 1 406 ? -31.828 0.388 -15.172 1 93.5 406 LYS A O 1
ATOM 3212 N N . TYR A 1 407 ? -29.984 0.159 -13.828 1 95.31 407 TYR A N 1
ATOM 3213 C CA . TYR A 1 407 ? -30.734 0.519 -12.633 1 95.31 407 TYR A CA 1
ATOM 3214 C C . TYR A 1 407 ? -30.219 1.821 -12.031 1 95.31 407 TYR A C 1
ATOM 3216 O O . TYR A 1 407 ? -30.547 2.16 -10.898 1 95.31 407 TYR A O 1
ATOM 3224 N N . TRP A 1 408 ? -29.438 2.637 -12.766 1 94.88 408 TRP A N 1
ATOM 3225 C CA . TRP A 1 408 ? -28.875 3.879 -12.258 1 94.88 408 TRP A CA 1
ATOM 3226 C C . TRP A 1 408 ? -29.969 4.801 -11.727 1 94.88 408 TRP A C 1
ATOM 3228 O O . TRP A 1 408 ? -29.734 5.578 -10.797 1 94.88 408 TRP A O 1
ATOM 3238 N N . TRP A 1 409 ? -31.203 4.789 -12.281 1 95.94 409 TRP A N 1
ATOM 3239 C CA . TRP A 1 409 ? -32.281 5.695 -11.93 1 95.94 409 TRP A CA 1
ATOM 3240 C C . TRP A 1 409 ? -32.75 5.441 -10.508 1 95.94 409 TRP A C 1
ATOM 3242 O O . TRP A 1 409 ? -33.281 6.352 -9.844 1 95.94 409 TRP A O 1
ATOM 3252 N N . ARG A 1 410 ? -32.594 4.207 -9.992 1 97.44 410 ARG A N 1
ATOM 3253 C CA . ARG A 1 410 ? -32.938 3.912 -8.602 1 97.44 410 ARG A CA 1
ATOM 3254 C C . ARG A 1 410 ? -32.031 4.652 -7.637 1 97.44 410 ARG A C 1
ATOM 3256 O O . ARG A 1 410 ? -32.438 5.047 -6.551 1 97.44 410 ARG A O 1
ATOM 3263 N N . ASN A 1 411 ? -30.75 4.785 -8.055 1 96.88 411 ASN A N 1
ATOM 3264 C CA . ASN A 1 411 ? -29.781 5.535 -7.258 1 96.88 411 ASN A CA 1
ATOM 3265 C C . ASN A 1 411 ? -30.141 7.02 -7.207 1 96.88 411 ASN A C 1
ATOM 3267 O O . ASN A 1 411 ? -30.047 7.648 -6.152 1 96.88 411 ASN A O 1
ATOM 3271 N N . ILE A 1 412 ? -30.578 7.562 -8.312 1 96.44 412 ILE A N 1
ATOM 3272 C CA . ILE A 1 412 ? -30.922 8.977 -8.414 1 96.44 412 ILE A CA 1
ATOM 3273 C C . ILE A 1 412 ? -32.125 9.289 -7.52 1 96.44 412 ILE A C 1
ATOM 3275 O O . ILE A 1 412 ? -32.188 10.359 -6.914 1 96.44 412 ILE A O 1
ATOM 3279 N N . LEU A 1 413 ? -32.938 8.312 -7.348 1 96.88 413 LEU A N 1
ATOM 3280 C CA . LEU A 1 413 ? -34.156 8.492 -6.543 1 96.88 413 LEU A CA 1
ATOM 3281 C C . LEU A 1 413 ? -33.906 8.086 -5.094 1 96.88 413 LEU A C 1
ATOM 3283 O O . LEU A 1 413 ? -34.781 8.219 -4.242 1 96.88 413 LEU A O 1
ATOM 3287 N N . TYR A 1 414 ? -32.75 7.609 -4.781 1 97.19 414 TYR A N 1
ATOM 3288 C CA . TYR A 1 414 ? -32.375 7.172 -3.443 1 97.19 414 TYR A CA 1
ATOM 3289 C C . TYR A 1 414 ? -33.281 6.062 -2.945 1 97.19 414 TYR A C 1
ATOM 3291 O O . TYR A 1 414 ? -33.781 6.109 -1.81 1 97.19 414 TYR A O 1
ATOM 3299 N N . ILE A 1 415 ? -33.531 4.988 -3.828 1 97.38 415 ILE A N 1
ATOM 3300 C CA . ILE A 1 415 ? -34.375 3.885 -3.424 1 97.38 415 ILE A CA 1
ATOM 3301 C C . ILE A 1 415 ? -33.719 2.557 -3.762 1 97.38 415 ILE A C 1
ATOM 3303 O O . ILE A 1 415 ? -34.344 1.502 -3.721 1 97.38 415 ILE A O 1
ATOM 3307 N N . ASN A 1 416 ? -32.438 2.58 -4.156 1 96.12 416 ASN A N 1
ATOM 3308 C CA . ASN A 1 416 ? -31.766 1.381 -4.617 1 96.12 416 ASN A CA 1
ATOM 3309 C C . ASN A 1 416 ? -31.641 0.345 -3.502 1 96.12 416 ASN A C 1
ATOM 3311 O O . ASN A 1 416 ? -31.531 -0.853 -3.771 1 96.12 416 ASN A O 1
ATOM 3315 N N . ASN A 1 417 ? -31.703 0.72 -2.182 1 96.19 417 ASN A N 1
ATOM 3316 C CA . ASN A 1 417 ? -31.562 -0.205 -1.062 1 96.19 417 ASN A CA 1
ATOM 3317 C C . ASN A 1 417 ? -32.781 -1.096 -0.906 1 96.19 417 ASN A C 1
ATOM 3319 O O . ASN A 1 417 ? -32.75 -2.078 -0.164 1 96.19 417 ASN A O 1
ATOM 3323 N N . PHE A 1 418 ? -33.875 -0.759 -1.632 1 96.31 418 PHE A N 1
ATOM 3324 C CA . PHE A 1 418 ? -35.094 -1.551 -1.565 1 96.31 418 PHE A CA 1
ATOM 3325 C C . PHE A 1 418 ? -35.062 -2.689 -2.576 1 96.31 418 PHE A C 1
ATOM 3327 O O . PHE A 1 418 ? -36 -3.479 -2.666 1 96.31 418 PHE A O 1
ATOM 3334 N N . PHE A 1 419 ? -33.969 -2.803 -3.277 1 94.69 419 PHE A N 1
ATOM 3335 C CA . PHE A 1 419 ? -33.812 -3.824 -4.305 1 94.69 419 PHE A CA 1
ATOM 3336 C C . PHE A 1 419 ? -32.594 -4.711 -4.008 1 94.69 419 PHE A C 1
ATOM 3338 O O . PHE A 1 419 ? -31.734 -4.348 -3.209 1 94.69 419 PHE A O 1
ATOM 3345 N N . PRO A 1 420 ? -32.562 -5.883 -4.68 1 90.38 420 PRO A N 1
ATOM 3346 C CA . PRO A 1 420 ? -31.453 -6.816 -4.414 1 90.38 420 PRO A CA 1
ATOM 3347 C C . PRO A 1 420 ? -30.094 -6.246 -4.797 1 90.38 420 PRO A C 1
ATOM 3349 O O . PRO A 1 420 ? -30 -5.406 -5.699 1 90.38 420 PRO A O 1
ATOM 3352 N N . LEU A 1 421 ? -29.125 -6.75 -4.102 1 82.81 421 LEU A N 1
ATOM 3353 C CA . LEU A 1 421 ? -27.75 -6.293 -4.293 1 82.81 421 LEU A CA 1
ATOM 3354 C C . LEU A 1 421 ? -27.312 -6.496 -5.738 1 82.81 421 LEU A C 1
ATOM 3356 O O . LEU A 1 421 ? -26.562 -5.684 -6.281 1 82.81 421 LEU A O 1
ATOM 3360 N N . ASP A 1 422 ? -27.719 -7.586 -6.379 1 79.12 422 ASP A N 1
ATOM 3361 C CA . ASP A 1 422 ? -27.312 -7.91 -7.738 1 79.12 422 ASP A CA 1
ATOM 3362 C C . ASP A 1 422 ? -28.031 -7.027 -8.758 1 79.12 422 ASP A C 1
ATOM 3364 O O . ASP A 1 422 ? -27.906 -7.246 -9.969 1 79.12 422 ASP A O 1
ATOM 3368 N N . GLU A 1 423 ? -28.734 -6.016 -8.258 1 86.06 423 GLU A N 1
ATOM 3369 C CA . GLU A 1 423 ? -29.391 -5.031 -9.117 1 86.06 423 GLU A CA 1
ATOM 3370 C C . GLU A 1 423 ? -29.062 -3.609 -8.672 1 86.06 423 GLU A C 1
ATOM 3372 O O . GLU A 1 423 ? -29.734 -2.658 -9.078 1 86.06 423 GLU A O 1
ATOM 3377 N N . MET A 1 424 ? -28.109 -3.549 -7.891 1 89.44 424 MET A N 1
ATOM 3378 C CA . MET A 1 424 ? -27.797 -2.225 -7.363 1 89.44 424 MET A CA 1
ATOM 3379 C C . MET A 1 424 ? -26.562 -1.646 -8.055 1 89.44 424 MET A C 1
ATOM 3381 O O . MET A 1 424 ? -25.562 -2.334 -8.211 1 89.44 424 MET A O 1
ATOM 3385 N N . CYS A 1 425 ? -26.781 -0.449 -8.547 1 92.88 425 CYS A N 1
ATOM 3386 C CA . CYS A 1 425 ? -25.625 0.283 -9.055 1 92.88 425 CYS A CA 1
ATOM 3387 C C . CYS A 1 425 ? -24.75 0.775 -7.91 1 92.88 425 CYS A C 1
ATOM 3389 O O . CYS A 1 425 ? -25.219 1.475 -7.012 1 92.88 425 CYS A O 1
ATOM 3391 N N . MET A 1 426 ? -23.438 0.435 -7.984 1 92.12 426 MET A N 1
ATOM 3392 C CA . MET A 1 426 ? -22.531 0.798 -6.895 1 92.12 426 MET A CA 1
ATOM 3393 C C . MET A 1 426 ? -23.047 0.238 -5.566 1 92.12 426 MET A C 1
ATOM 3395 O O . MET A 1 426 ? -23.516 0.987 -4.711 1 92.12 426 MET A O 1
ATOM 3399 N N . GLY A 1 427 ? -22.906 -1.012 -5.363 1 90.25 427 GLY A N 1
ATOM 3400 C CA . GLY A 1 427 ? -23.469 -1.764 -4.25 1 90.25 427 GLY A CA 1
ATOM 3401 C C . GLY A 1 427 ? -23.328 -1.051 -2.918 1 90.25 427 GLY A C 1
ATOM 3402 O O . GLY A 1 427 ? -24.219 -1.139 -2.066 1 90.25 427 GLY A O 1
ATOM 3403 N N . HIS A 1 428 ? -22.297 -0.244 -2.672 1 92.44 428 HIS A N 1
ATOM 3404 C CA . HIS A 1 428 ? -22.078 0.408 -1.387 1 92.44 428 HIS A CA 1
ATOM 3405 C C . HIS A 1 428 ? -22.938 1.658 -1.245 1 92.44 428 HIS A C 1
ATOM 3407 O O . HIS A 1 428 ? -23.062 2.211 -0.149 1 92.44 428 HIS A O 1
ATOM 3413 N N . SER A 1 429 ? -23.656 2.037 -2.336 1 95.44 429 SER A N 1
ATOM 3414 C CA . SER A 1 429 ? -24.438 3.268 -2.318 1 95.44 429 SER A CA 1
ATOM 3415 C C . SER A 1 429 ? -25.75 3.068 -1.574 1 95.44 429 SER A C 1
ATOM 3417 O O . SER A 1 429 ? -26.516 4.023 -1.38 1 95.44 429 SER A O 1
ATOM 3419 N N . TRP A 1 430 ? -26.047 1.861 -1.124 1 96 430 TRP A N 1
ATOM 3420 C CA . TRP A 1 430 ? -27.234 1.64 -0.303 1 96 430 TRP A CA 1
ATOM 3421 C C . TRP A 1 430 ? -27.266 2.602 0.88 1 96 430 TRP A C 1
ATOM 3423 O O . TRP A 1 430 ? -28.328 3.066 1.282 1 96 430 TRP A O 1
ATOM 3433 N N . TYR A 1 431 ? -26.125 2.865 1.448 1 96.75 431 TYR A N 1
ATOM 3434 C CA . TYR A 1 431 ? -26.016 3.713 2.631 1 96.75 431 TYR A CA 1
ATOM 3435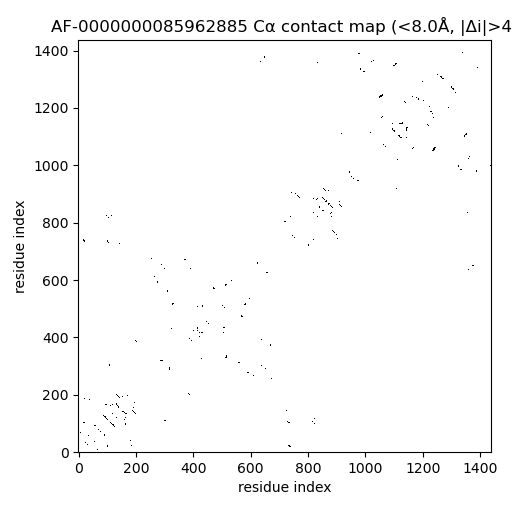 C C . TYR A 1 431 ? -26.594 5.098 2.365 1 96.75 431 TYR A C 1
ATOM 3437 O O . TYR A 1 431 ? -27.281 5.664 3.221 1 96.75 431 TYR A O 1
ATOM 3445 N N . LEU A 1 432 ? -26.297 5.688 1.197 1 96.81 432 LEU A N 1
ATOM 3446 C CA . LEU A 1 432 ? -26.781 7.02 0.862 1 96.81 432 LEU A CA 1
ATOM 3447 C C . LEU A 1 432 ? -28.312 7.031 0.793 1 96.81 432 LEU A C 1
ATOM 3449 O O . LEU A 1 432 ? -28.953 7.996 1.226 1 96.81 432 LEU A O 1
ATOM 3453 N N . SER A 1 433 ? -28.859 5.969 0.232 1 97.38 433 SER A N 1
ATOM 3454 C CA . SER A 1 433 ? -30.312 5.859 0.165 1 97.38 433 SER A CA 1
ATOM 3455 C C . SER A 1 433 ? -30.906 5.727 1.558 1 97.38 433 SER A C 1
ATOM 3457 O O . SER A 1 433 ? -31.906 6.387 1.873 1 97.38 433 SER A O 1
ATOM 3459 N N . THR A 1 434 ? -30.312 4.914 2.357 1 97.56 434 THR A N 1
ATOM 3460 C CA . THR A 1 434 ? -30.781 4.738 3.729 1 97.56 434 THR A CA 1
ATOM 3461 C C . THR A 1 434 ? -30.672 6.047 4.508 1 97.56 434 THR A C 1
ATOM 3463 O O . THR A 1 434 ? -31.625 6.441 5.195 1 97.56 434 THR A O 1
ATOM 3466 N N . ASP A 1 435 ? -29.562 6.695 4.406 1 96.88 435 ASP A N 1
ATOM 3467 C CA . ASP A 1 435 ? -29.328 7.961 5.098 1 96.88 435 ASP A CA 1
ATOM 3468 C C . ASP A 1 435 ? -30.344 9.016 4.664 1 96.88 435 ASP A C 1
ATOM 3470 O O . ASP A 1 435 ? -30.891 9.742 5.496 1 96.88 435 ASP A O 1
ATOM 3474 N N . MET A 1 436 ? -30.594 9.094 3.359 1 97 436 MET A N 1
ATOM 3475 C CA . MET A 1 436 ? -31.562 10.047 2.82 1 97 436 MET A CA 1
ATOM 3476 C C . MET A 1 436 ? -32.969 9.734 3.328 1 97 436 MET A C 1
ATOM 3478 O O . MET A 1 436 ? -33.719 10.641 3.705 1 97 436 MET A O 1
ATOM 3482 N N . GLN A 1 437 ? -33.312 8.531 3.359 1 97.56 437 GLN A N 1
ATOM 3483 C CA . GLN A 1 437 ? -34.656 8.109 3.801 1 97.56 437 GLN A CA 1
ATOM 3484 C C . GLN A 1 437 ? -34.844 8.406 5.281 1 97.56 437 GLN A C 1
ATOM 3486 O O . GLN A 1 437 ? -35.906 8.898 5.684 1 97.56 437 GLN A O 1
ATOM 3491 N N . VAL A 1 438 ? -33.875 8.133 6.082 1 97.44 438 VAL A N 1
ATOM 3492 C CA . VAL A 1 438 ? -33.969 8.445 7.504 1 97.44 438 VAL A CA 1
ATOM 3493 C C . VAL A 1 438 ? -34.031 9.961 7.691 1 97.44 438 VAL A C 1
ATOM 3495 O O . VAL A 1 438 ? -34.781 10.445 8.547 1 97.44 438 VAL A O 1
ATOM 3498 N N . HIS A 1 439 ? -33.312 10.703 6.914 1 96.88 439 HIS A N 1
ATOM 3499 C CA . HIS A 1 43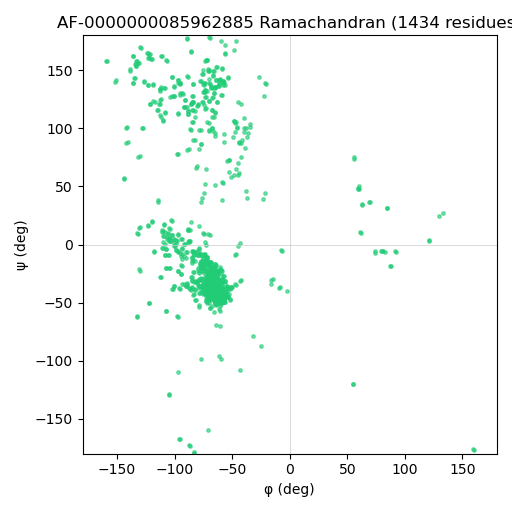9 ? -33.344 12.164 6.961 1 96.88 439 HIS A CA 1
ATOM 3500 C C . HIS A 1 439 ? -34.719 12.695 6.637 1 96.88 439 HIS A C 1
ATOM 3502 O O . HIS A 1 439 ? -35.219 13.625 7.285 1 96.88 439 HIS A O 1
ATOM 3508 N N . ILE A 1 440 ? -35.344 12.133 5.66 1 96.56 440 ILE A N 1
ATOM 3509 C CA . ILE A 1 440 ? -36.656 12.562 5.219 1 96.56 440 ILE A CA 1
ATOM 3510 C C . ILE A 1 440 ? -37.656 12.445 6.375 1 96.56 440 ILE A C 1
ATOM 3512 O O . ILE A 1 440 ? -38.531 13.297 6.539 1 96.56 440 ILE A O 1
ATOM 3516 N N . PHE A 1 441 ? -37.438 11.539 7.246 1 95.62 441 PHE A N 1
ATOM 3517 C CA . PHE A 1 441 ? -38.406 11.312 8.328 1 95.62 441 PHE A CA 1
ATOM 3518 C C . PHE A 1 441 ? -37.875 11.883 9.641 1 95.62 441 PHE A C 1
ATOM 3520 O O . PHE A 1 441 ? -38.562 11.773 10.672 1 95.62 441 PHE A O 1
ATOM 3527 N N . SER A 1 442 ? -36.812 12.508 9.648 1 97.25 442 SER A N 1
ATOM 3528 C CA . SER A 1 442 ? -36.188 13.023 10.852 1 97.25 442 SER A CA 1
ATOM 3529 C C . SER A 1 442 ? -37.031 14.094 11.523 1 97.25 442 SER A C 1
ATOM 3531 O O . SER A 1 442 ? -36.969 14.273 12.742 1 97.25 442 SER A O 1
ATOM 3533 N N . PRO A 1 443 ? -37.906 14.898 10.758 1 96.75 443 PRO A N 1
ATOM 3534 C CA . PRO A 1 443 ? -38.75 15.898 11.414 1 96.75 443 PRO A CA 1
ATOM 3535 C C . PRO A 1 443 ? -39.719 15.289 12.414 1 96.75 443 PRO A C 1
ATOM 3537 O O . PRO A 1 443 ? -40.125 15.953 13.375 1 96.75 443 PRO A O 1
ATOM 3540 N N . LEU A 1 444 ? -40 14.047 12.242 1 97 444 LEU A N 1
ATOM 3541 C CA . LEU A 1 444 ? -40.906 13.359 13.164 1 97 444 LEU A CA 1
ATOM 3542 C C . LEU A 1 444 ? -40.281 13.227 14.547 1 97 444 LEU A C 1
ATOM 3544 O O . LEU A 1 444 ? -40.969 13.023 15.539 1 97 444 LEU A O 1
ATOM 3548 N N . LEU A 1 445 ? -38.969 13.344 14.617 1 97.69 445 LEU A N 1
ATOM 3549 C CA . LEU A 1 445 ? -38.25 13.297 15.875 1 97.69 445 LEU A CA 1
ATOM 3550 C C . LEU A 1 445 ? -37.844 14.695 16.328 1 97.69 445 LEU A C 1
ATOM 3552 O O . LEU A 1 445 ? -37.969 15.031 17.516 1 97.69 445 LEU A O 1
ATOM 3556 N N . LEU A 1 446 ? -37.438 15.578 15.43 1 97.62 446 LEU A N 1
ATOM 3557 C CA . LEU A 1 446 ? -36.906 16.906 15.711 1 97.62 446 LEU A CA 1
ATOM 3558 C C . LEU A 1 446 ? -38 17.828 16.25 1 97.62 446 LEU A C 1
ATOM 3560 O O . LEU A 1 446 ? -37.812 18.531 17.25 1 97.62 446 LEU A O 1
ATOM 3564 N N . VAL A 1 447 ? -39.219 17.75 15.625 1 96.69 447 VAL A N 1
ATOM 3565 C CA . VAL A 1 447 ? -40.281 18.719 15.914 1 96.69 447 VAL A CA 1
ATOM 3566 C C . VAL A 1 447 ? -40.844 18.453 17.312 1 96.69 447 VAL A C 1
ATOM 3568 O O . VAL A 1 447 ? -40.938 19.359 18.125 1 96.69 447 VAL A O 1
ATOM 3571 N N . PRO A 1 448 ? -41.188 17.188 17.578 1 96.75 448 PRO A N 1
ATOM 3572 C CA . PRO A 1 448 ? -41.688 16.953 18.938 1 96.75 448 PRO A CA 1
ATOM 3573 C C . PRO A 1 448 ? -40.656 17.297 20.016 1 96.75 448 PRO A C 1
ATOM 3575 O O . PRO A 1 448 ? -41.031 17.797 21.078 1 96.75 448 PRO A O 1
ATOM 3578 N N . LEU A 1 449 ? -39.438 17 19.812 1 95.19 449 LEU A N 1
ATOM 3579 C CA . LEU A 1 449 ? -38.375 17.281 20.781 1 95.19 449 LEU A CA 1
ATOM 3580 C C . LEU A 1 449 ? -38.219 18.781 20.984 1 95.19 449 LEU A C 1
ATOM 3582 O O . LEU A 1 449 ? -37.781 19.219 22.062 1 95.19 449 LEU A O 1
ATOM 3586 N N . PHE A 1 450 ? -38.469 19.547 19.938 1 93.94 450 PHE A N 1
ATOM 3587 C CA . PHE A 1 450 ? -38.375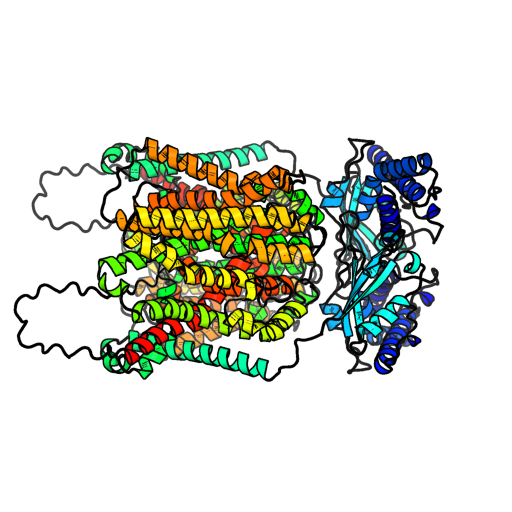 21 20.016 1 93.94 450 PHE A CA 1
ATOM 3588 C C . PHE A 1 450 ? -39.438 21.578 20.922 1 93.94 450 PHE A C 1
ATOM 3590 O O . PHE A 1 450 ? -39.188 22.469 21.734 1 93.94 450 PHE A O 1
ATOM 3597 N N . TYR A 1 451 ? -40.688 21.031 20.875 1 93.19 451 TYR A N 1
ATOM 3598 C CA . TYR A 1 451 ? -41.844 21.609 21.578 1 93.19 451 TYR A CA 1
ATOM 3599 C C . TYR A 1 451 ? -41.875 21.141 23.031 1 93.19 451 TYR A C 1
ATOM 3601 O O . TYR A 1 451 ? -42.25 21.906 23.922 1 93.19 451 TYR A O 1
ATOM 3609 N N . SER A 1 452 ? -41.625 19.859 23.203 1 94.69 452 SER A N 1
ATOM 3610 C CA . SER A 1 452 ? -41.656 19.328 24.562 1 94.69 452 SER A CA 1
ATOM 3611 C C . SER A 1 452 ? -40.719 18.141 24.719 1 94.69 452 SER A C 1
ATOM 3613 O O . SER A 1 452 ? -40.625 17.281 23.828 1 94.69 452 SER A O 1
ATOM 3615 N N . LYS A 1 453 ? -40.062 18.062 25.844 1 94.06 453 LYS A N 1
ATOM 3616 C CA . LYS A 1 453 ? -39.188 16.938 26.156 1 94.06 453 LYS A CA 1
ATOM 3617 C C . LYS A 1 453 ? -40 15.633 26.219 1 94.06 453 LYS A C 1
ATOM 3619 O O . LYS A 1 453 ? -39.5 14.578 25.797 1 94.06 453 LYS A O 1
ATOM 3624 N N . ILE A 1 454 ? -41.156 15.727 26.75 1 96.5 454 ILE A N 1
ATOM 3625 C CA . ILE A 1 454 ? -42 14.547 26.906 1 96.5 454 ILE A CA 1
ATOM 3626 C C . ILE A 1 454 ? -42.5 14.062 25.547 1 96.5 454 ILE A C 1
ATOM 3628 O O . ILE A 1 454 ? -42.438 12.867 25.25 1 96.5 454 ILE A O 1
ATOM 3632 N N . ALA A 1 455 ? -42.969 14.945 24.719 1 96.06 455 ALA A N 1
ATOM 3633 C CA . ALA A 1 455 ? -43.406 14.586 23.375 1 96.06 455 ALA A CA 1
ATOM 3634 C C . ALA A 1 455 ? -42.25 13.984 22.578 1 96.06 455 ALA A C 1
ATOM 3636 O O . ALA A 1 455 ? -42.438 13.031 21.812 1 96.06 455 ALA A O 1
ATOM 3637 N N . GLY A 1 456 ? -41.125 14.664 22.75 1 96.75 456 GLY A N 1
ATOM 3638 C CA . GLY A 1 456 ? -39.938 14.133 22.109 1 96.75 456 GLY A CA 1
ATOM 3639 C C . GLY A 1 456 ? -39.562 12.734 22.578 1 96.75 456 GLY A C 1
ATOM 3640 O O . GLY A 1 456 ? -39.25 11.859 21.766 1 96.75 456 GLY A O 1
ATOM 3641 N N . ALA A 1 457 ? -39.594 12.5 23.875 1 96.56 457 ALA A N 1
ATOM 3642 C CA . ALA A 1 457 ? -39.281 11.195 24.438 1 96.56 457 ALA A CA 1
ATOM 3643 C C . ALA A 1 457 ? -40.281 10.133 23.953 1 96.56 457 ALA A C 1
ATOM 3645 O O . ALA A 1 457 ? -39.875 8.992 23.688 1 96.56 457 ALA A O 1
ATOM 3646 N N . ILE A 1 458 ? -41.5 10.469 23.844 1 97.19 458 ILE A N 1
ATOM 3647 C CA . ILE A 1 458 ? -42.531 9.555 23.359 1 97.19 458 ILE A CA 1
ATOM 3648 C C . ILE A 1 458 ? -42.281 9.203 21.891 1 97.19 458 ILE A C 1
ATOM 3650 O O . ILE A 1 458 ? -42.375 8.039 21.5 1 97.19 458 ILE A O 1
ATOM 3654 N N . SER A 1 459 ? -41.969 10.211 21.109 1 97.44 459 SER A N 1
ATOM 3655 C CA . SER A 1 459 ? -41.656 9.977 19.703 1 97.44 459 SER A CA 1
ATOM 3656 C C . SER A 1 459 ? -40.438 9.07 19.547 1 97.44 459 SER A C 1
ATOM 3658 O O . SER A 1 459 ? -40.469 8.125 18.75 1 97.44 459 SER A O 1
ATOM 3660 N N . VAL A 1 460 ? -39.375 9.367 20.266 1 97.44 460 VAL A N 1
ATOM 3661 C CA . VAL A 1 460 ? -38.156 8.57 20.219 1 97.44 460 VAL A CA 1
ATOM 3662 C C . VAL A 1 460 ? -38.469 7.133 20.641 1 97.44 460 VAL A C 1
ATOM 3664 O O . VAL A 1 460 ? -38.062 6.188 19.969 1 97.44 460 VAL A O 1
ATOM 3667 N N . ALA A 1 461 ? -39.188 6.965 21.719 1 97.12 461 ALA A N 1
ATOM 3668 C CA . ALA A 1 461 ? -39.531 5.633 22.203 1 97.12 461 ALA A CA 1
ATOM 3669 C C . ALA A 1 461 ? -40.344 4.879 21.156 1 97.12 461 ALA A C 1
ATOM 3671 O O . ALA A 1 461 ? -40.156 3.68 20.953 1 97.12 461 ALA A O 1
ATOM 3672 N N . PHE A 1 462 ? -41.25 5.574 20.547 1 97.19 462 PHE A N 1
ATOM 3673 C CA . PHE A 1 462 ? -42.094 4.973 19.531 1 97.19 462 PHE A CA 1
ATOM 3674 C C . PHE A 1 462 ? -41.281 4.418 18.375 1 97.19 462 PHE A C 1
ATOM 3676 O O . PHE A 1 462 ? -41.438 3.254 18 1 97.19 462 PHE A O 1
ATOM 3683 N N . PHE A 1 463 ? -40.406 5.199 17.812 1 96.75 463 PHE A N 1
ATOM 3684 C CA . PHE A 1 463 ? -39.625 4.781 16.656 1 96.75 463 PHE A CA 1
ATOM 3685 C C . PHE A 1 463 ? -38.594 3.738 17.062 1 96.75 463 PHE A C 1
ATOM 3687 O O . PHE A 1 463 ? -38.25 2.846 16.281 1 96.75 463 PHE A O 1
ATOM 3694 N N . PHE A 1 464 ? -38.031 3.77 18.297 1 95.94 464 PHE A N 1
ATOM 3695 C CA . PHE A 1 464 ? -37.156 2.732 18.797 1 95.94 464 PHE A CA 1
ATOM 3696 C C . PHE A 1 464 ? -37.875 1.393 18.891 1 95.94 464 PHE A C 1
ATOM 3698 O O . PHE A 1 464 ? -37.344 0.368 18.453 1 95.94 464 PHE A O 1
ATOM 3705 N N . ILE A 1 465 ? -39.031 1.46 19.453 1 96.12 465 ILE A N 1
ATOM 3706 C CA . ILE A 1 465 ? -39.812 0.234 19.641 1 96.12 465 ILE A CA 1
ATOM 3707 C C . ILE A 1 465 ? -40.188 -0.348 18.266 1 96.12 465 ILE A C 1
ATOM 3709 O O . ILE A 1 465 ? -40.094 -1.561 18.062 1 96.12 465 ILE A O 1
ATOM 3713 N N . LEU A 1 466 ? -40.562 0.523 17.359 1 96.81 466 LEU A N 1
ATOM 3714 C CA . LEU A 1 466 ? -40.906 0.073 16.016 1 96.81 466 LEU A CA 1
ATOM 3715 C C . LEU A 1 466 ? -39.688 -0.547 15.328 1 96.81 466 LEU A C 1
ATOM 3717 O O . LEU A 1 466 ? -39.812 -1.566 14.648 1 96.81 466 LEU A O 1
ATOM 3721 N N . SER A 1 467 ? -38.562 0.054 15.445 1 97.31 467 SER A N 1
ATOM 3722 C CA . SER A 1 467 ? -37.312 -0.452 14.859 1 97.31 467 SER A CA 1
ATOM 3723 C C . SER A 1 467 ? -36.906 -1.793 15.469 1 97.31 467 SER A C 1
ATOM 3725 O O . SER A 1 467 ? -36.562 -2.723 14.75 1 97.31 467 SER A O 1
ATOM 3727 N N . ILE A 1 468 ? -37.031 -1.91 16.797 1 96.25 468 ILE A N 1
ATOM 3728 C CA . ILE A 1 468 ? -36.688 -3.139 17.5 1 96.25 468 ILE A CA 1
ATOM 3729 C C . ILE A 1 468 ? -37.625 -4.262 17.062 1 96.25 468 ILE A C 1
ATOM 3731 O O . ILE A 1 468 ? -37.188 -5.371 16.766 1 96.25 468 ILE A O 1
ATOM 3735 N N . ALA A 1 469 ? -38.875 -3.92 17.016 1 97 469 ALA A N 1
ATOM 3736 C CA . ALA A 1 469 ? -39.875 -4.91 16.609 1 97 469 ALA A CA 1
ATOM 3737 C C . ALA A 1 469 ? -39.625 -5.387 15.188 1 97 469 ALA A C 1
ATOM 3739 O O . ALA A 1 469 ? -39.75 -6.578 14.891 1 97 469 ALA A O 1
ATOM 3740 N N . SER A 1 470 ? -39.312 -4.488 14.359 1 97.44 470 SER A N 1
ATOM 3741 C CA . SER A 1 470 ? -39 -4.844 12.977 1 97.44 470 SER A CA 1
ATOM 3742 C C . SER A 1 470 ? -37.781 -5.719 12.883 1 97.44 470 SER A C 1
ATOM 3744 O O . SER A 1 470 ? -37.75 -6.684 12.117 1 97.44 470 SER A O 1
ATOM 3746 N N . CYS A 1 471 ? -36.719 -5.414 13.641 1 97.5 471 CYS A N 1
ATOM 3747 C CA . CYS A 1 471 ? -35.5 -6.184 13.648 1 97.5 471 CYS A CA 1
ATOM 3748 C C . CYS A 1 471 ? -35.75 -7.617 14.102 1 97.5 471 CYS A C 1
ATOM 3750 O O . CYS A 1 471 ? -35.344 -8.57 13.43 1 97.5 471 CYS A O 1
ATOM 3752 N N . TYR A 1 472 ? -36.5 -7.719 15.227 1 97.62 472 TYR A N 1
ATOM 3753 C CA . TYR A 1 472 ? -36.812 -9.047 15.727 1 97.62 472 TYR A CA 1
ATOM 3754 C C . TYR A 1 472 ? -37.719 -9.797 14.75 1 97.62 472 TYR A C 1
ATOM 3756 O O . TYR A 1 472 ? -37.5 -10.984 14.484 1 97.62 472 TYR A O 1
ATOM 3764 N N . GLY A 1 473 ? -38.688 -9.141 14.211 1 97.69 473 GLY A N 1
ATOM 3765 C CA . GLY A 1 473 ? -39.594 -9.758 13.258 1 97.69 473 GLY A CA 1
ATOM 3766 C C . GLY A 1 473 ? -38.906 -10.328 12.039 1 97.69 473 GLY A C 1
ATOM 3767 O O . GLY A 1 473 ? -39.156 -11.461 11.633 1 97.69 473 GLY A O 1
ATOM 3768 N N . VAL A 1 474 ? -38 -9.609 11.469 1 96.88 474 VAL A N 1
ATOM 3769 C CA . VAL A 1 474 ? -37.312 -10.031 10.266 1 96.88 474 VAL A CA 1
ATOM 3770 C C . VAL A 1 474 ? -36.375 -11.172 10.594 1 96.88 474 VAL A C 1
ATOM 3772 O O . VAL A 1 474 ? -36.219 -12.117 9.805 1 96.88 474 VAL A O 1
ATOM 3775 N N . HIS A 1 475 ? -35.656 -11.133 11.766 1 96.88 475 HIS A N 1
ATOM 3776 C CA . HIS A 1 475 ? -34.781 -12.227 12.172 1 96.88 475 HIS A CA 1
ATOM 3777 C C . HIS A 1 475 ? -35.531 -13.531 12.32 1 96.88 475 HIS A C 1
ATOM 3779 O O . HIS A 1 475 ? -35.094 -14.578 11.859 1 96.88 475 HIS A O 1
ATOM 3785 N N . PHE A 1 476 ? -36.75 -13.484 12.906 1 96.56 476 PHE A N 1
ATOM 3786 C CA . PHE A 1 476 ? -37.562 -14.68 13.148 1 96.56 476 PHE A CA 1
ATOM 3787 C C . PHE A 1 476 ? -38.219 -15.164 11.859 1 96.56 476 PHE A C 1
ATOM 3789 O O . PHE A 1 476 ? -38.375 -16.375 11.648 1 96.56 476 PHE A O 1
ATOM 3796 N N . LYS A 1 477 ? -38.5 -14.312 10.977 1 96.25 477 LYS A N 1
ATOM 3797 C CA . LYS A 1 477 ? -39.156 -14.68 9.727 1 96.25 477 LYS A CA 1
ATOM 3798 C C . LYS A 1 477 ? -38.156 -15.375 8.781 1 96.25 477 LYS A C 1
ATOM 3800 O O . LYS A 1 477 ? -38.5 -16.375 8.141 1 96.25 477 LYS A O 1
ATOM 3805 N N . TYR A 1 478 ? -36.938 -14.875 8.68 1 93.75 478 TYR A N 1
ATOM 3806 C CA . TYR A 1 478 ? -36.031 -15.352 7.656 1 93.75 478 TYR A CA 1
ATOM 3807 C C . TYR A 1 478 ? -34.875 -16.156 8.273 1 93.75 478 TYR A C 1
ATOM 3809 O O . TYR A 1 478 ? -33.969 -16.609 7.559 1 93.75 478 TYR A O 1
ATOM 3817 N N . ASP A 1 479 ? -34.781 -16.281 9.578 1 92.94 479 ASP A N 1
ATOM 3818 C CA . ASP A 1 479 ? -33.75 -17.016 10.289 1 92.94 479 ASP A CA 1
ATOM 3819 C C . ASP A 1 479 ? -32.375 -16.438 9.977 1 92.94 479 ASP A C 1
ATOM 3821 O O . ASP A 1 479 ? -31.453 -17.156 9.57 1 92.94 479 ASP A O 1
ATOM 3825 N N . PHE A 1 480 ? -32.312 -15.164 10.125 1 94.12 480 PHE A N 1
ATOM 3826 C CA . PHE A 1 480 ? -31.094 -14.453 9.781 1 94.12 480 PHE A CA 1
ATOM 3827 C C . PHE A 1 480 ? -30.047 -14.609 10.875 1 94.12 480 PHE A C 1
ATOM 3829 O O . PHE A 1 480 ? -30.375 -14.633 12.062 1 94.12 480 PHE A O 1
ATOM 3836 N N . PRO A 1 481 ? -28.734 -14.773 10.438 1 94.38 481 PRO A N 1
ATOM 3837 C CA . PRO A 1 481 ? -27.672 -14.695 11.438 1 94.38 481 PRO A CA 1
ATOM 3838 C C . PRO A 1 481 ? -27.484 -13.281 11.984 1 94.38 481 PRO A C 1
ATOM 3840 O O . PRO A 1 481 ? -28.141 -12.344 11.539 1 94.38 481 PRO A O 1
ATOM 3843 N N . ALA A 1 482 ? -26.562 -13.156 12.914 1 94.56 482 ALA A N 1
ATOM 3844 C CA . ALA A 1 482 ? -26.391 -11.906 13.648 1 94.56 482 ALA A CA 1
ATOM 3845 C C . ALA A 1 482 ? -25.797 -10.82 12.758 1 94.56 482 ALA A C 1
ATOM 3847 O O . ALA A 1 482 ? -26.094 -9.633 12.93 1 94.56 482 ALA A O 1
ATOM 3848 N N . THR A 1 483 ? -24.906 -11.203 11.875 1 92.94 483 THR A N 1
ATOM 3849 C CA . THR A 1 483 ? -24.266 -10.211 11.016 1 92.94 483 THR A CA 1
ATOM 3850 C C . THR A 1 483 ? -24.203 -10.703 9.578 1 92.94 483 THR A C 1
ATOM 3852 O O . THR A 1 483 ? -24.359 -11.898 9.312 1 92.94 483 THR A O 1
ATOM 3855 N N . LEU A 1 484 ? -23.984 -9.75 8.703 1 89.38 484 LEU A N 1
ATOM 3856 C CA . LEU A 1 484 ? -23.828 -10.055 7.281 1 89.38 484 LEU A CA 1
ATOM 3857 C C . LEU A 1 484 ? -22.594 -10.914 7.039 1 89.38 484 LEU A C 1
ATOM 3859 O O . LEU A 1 484 ? -22.594 -11.781 6.16 1 89.38 484 LEU A O 1
ATOM 3863 N N . PHE A 1 485 ? -21.578 -10.703 7.762 1 86.5 485 PHE A N 1
ATOM 3864 C CA . PHE A 1 485 ? -20.344 -11.469 7.613 1 86.5 485 PHE A CA 1
ATOM 3865 C C . PHE A 1 485 ? -20.594 -12.945 7.891 1 86.5 485 PHE A C 1
ATOM 3867 O O . PHE A 1 485 ? -20.125 -13.805 7.141 1 86.5 485 PHE A O 1
ATOM 3874 N N . ILE A 1 486 ? -21.297 -13.227 8.906 1 86.69 486 ILE A N 1
ATOM 3875 C CA . ILE A 1 486 ? -21.609 -14.609 9.266 1 86.69 486 ILE A CA 1
ATOM 3876 C C . ILE A 1 486 ? -22.469 -15.25 8.172 1 86.69 486 ILE A C 1
ATOM 3878 O O . ILE A 1 486 ? -22.281 -16.422 7.844 1 86.69 486 ILE A O 1
ATOM 3882 N N . TYR A 1 487 ? -23.297 -14.422 7.617 1 86.81 487 TYR A N 1
ATOM 3883 C CA . TYR A 1 487 ? -24.078 -14.93 6.5 1 86.81 487 TYR A CA 1
ATOM 3884 C C . TYR A 1 487 ? -23.188 -15.258 5.309 1 86.81 487 TYR A C 1
ATOM 3886 O O . TYR A 1 487 ? -23.391 -16.266 4.633 1 86.81 487 TYR A O 1
ATOM 3894 N N . MET A 1 488 ? -22.25 -14.492 5.062 1 82.69 488 MET A N 1
ATOM 3895 C CA . MET A 1 488 ? -21.359 -14.656 3.91 1 82.69 488 MET A CA 1
ATOM 3896 C C . MET A 1 488 ? -20.484 -15.898 4.07 1 82.69 488 MET A C 1
ATOM 3898 O O . MET A 1 488 ? -20.188 -16.578 3.092 1 82.69 488 MET A O 1
ATOM 3902 N N . ILE A 1 489 ? -20.141 -16.219 5.285 1 81.38 489 ILE A N 1
ATOM 3903 C CA . ILE A 1 489 ? -19.203 -17.312 5.516 1 81.38 489 ILE A CA 1
ATOM 3904 C C . ILE A 1 489 ? -19.984 -18.625 5.648 1 81.38 489 ILE A C 1
ATOM 3906 O O . ILE A 1 489 ? -19.531 -19.672 5.168 1 81.38 489 ILE A O 1
ATOM 3910 N N . TYR A 1 490 ? -21.188 -18.5 6.215 1 76.44 490 TYR A N 1
ATOM 3911 C CA . TYR A 1 490 ? -21.859 -19.75 6.535 1 76.44 490 TYR A CA 1
ATOM 3912 C C . TYR A 1 490 ? -23.172 -19.875 5.766 1 76.44 490 TYR A C 1
ATOM 3914 O O . TYR A 1 490 ? -23.828 -20.922 5.793 1 76.44 490 TYR A O 1
ATOM 3922 N N . GLY A 1 491 ? -23.438 -18.766 5.098 1 71.38 491 GLY A N 1
ATOM 3923 C CA . GLY A 1 491 ? -24.719 -18.781 4.422 1 71.38 491 GLY A CA 1
ATOM 3924 C C . GLY A 1 491 ? -24.766 -19.703 3.227 1 71.38 491 GLY A C 1
ATOM 3925 O O . GLY A 1 491 ? -23.719 -20 2.629 1 71.38 491 GLY A O 1
ATOM 3926 N N . LYS A 1 492 ? -25.891 -20.219 2.971 1 61.97 492 LYS A N 1
ATOM 3927 C CA . LYS A 1 492 ? -26.094 -21.281 1.985 1 61.97 492 LYS A CA 1
ATOM 3928 C C . LYS A 1 492 ? -26.328 -20.703 0.595 1 61.97 492 LYS A C 1
ATOM 3930 O O . LYS A 1 492 ? -25.953 -21.312 -0.411 1 61.97 492 LYS A O 1
ATOM 3935 N N . ASP A 1 493 ? -27.047 -19.594 0.532 1 67.5 493 ASP A N 1
ATOM 3936 C CA . ASP A 1 493 ? -27.484 -19.156 -0.792 1 67.5 493 ASP A CA 1
ATOM 3937 C C . ASP A 1 493 ? -27.344 -17.641 -0.952 1 67.5 493 ASP A C 1
ATOM 3939 O O . ASP A 1 493 ? -27.344 -16.906 0.036 1 67.5 493 ASP A O 1
ATOM 3943 N N . GLN A 1 494 ? -27.109 -17.25 -2.141 1 70.44 494 GLN A N 1
ATOM 3944 C CA . GLN A 1 494 ? -26.984 -15.844 -2.494 1 70.44 494 GLN A CA 1
ATOM 3945 C C . GLN A 1 494 ? -28.297 -15.094 -2.27 1 70.44 494 GLN A C 1
ATOM 3947 O O . GLN A 1 494 ? -28.297 -13.938 -1.851 1 70.44 494 GLN A O 1
ATOM 3952 N N . SER A 1 495 ? -29.375 -15.734 -2.465 1 77.38 495 SER A N 1
ATOM 3953 C CA . SER A 1 495 ? -30.672 -15.109 -2.301 1 77.38 495 SER A CA 1
ATOM 3954 C C . SER A 1 495 ? -30.906 -14.68 -0.856 1 77.38 495 SER A C 1
ATOM 3956 O O . SER A 1 495 ? -31.516 -13.633 -0.603 1 77.38 495 SER A O 1
ATOM 3958 N N . GLY A 1 496 ? -30.312 -15.383 -0.04 1 85.38 496 GLY A N 1
ATOM 3959 C CA . GLY A 1 496 ? -30.438 -15.031 1.364 1 85.38 496 GLY A CA 1
ATOM 3960 C C . GLY A 1 496 ? -29.656 -13.773 1.733 1 85.38 496 GLY A C 1
ATOM 3961 O O . GLY A 1 496 ? -30.109 -12.992 2.576 1 85.38 496 GLY A O 1
ATOM 3962 N N . ILE A 1 497 ? -28.656 -13.539 1.057 1 86.81 497 ILE A N 1
ATOM 3963 C CA . ILE A 1 497 ? -27.859 -12.344 1.29 1 86.81 497 ILE A CA 1
ATOM 3964 C C . ILE A 1 497 ? -28.625 -11.109 0.823 1 86.81 497 ILE A C 1
ATOM 3966 O O . ILE A 1 497 ? -28.609 -10.07 1.488 1 86.81 497 ILE A O 1
ATOM 3970 N N . ASP A 1 498 ? -29.312 -11.219 -0.262 1 89.69 498 ASP A N 1
ATOM 3971 C CA . ASP A 1 498 ? -30.125 -10.117 -0.78 1 89.69 498 ASP A CA 1
ATOM 3972 C C . ASP A 1 498 ? -31.219 -9.742 0.204 1 89.69 498 ASP A C 1
ATOM 3974 O O . ASP A 1 498 ? -31.438 -8.555 0.474 1 89.69 498 ASP A O 1
ATOM 3978 N N . ASP A 1 499 ? -31.859 -10.742 0.731 1 92.31 499 ASP A N 1
ATOM 3979 C CA . ASP A 1 499 ? -32.906 -10.492 1.72 1 92.31 499 ASP A CA 1
ATOM 3980 C C . ASP A 1 499 ? -32.312 -9.836 2.975 1 92.31 499 ASP A C 1
ATOM 3982 O O . ASP A 1 499 ? -32.906 -8.898 3.521 1 92.31 499 ASP A O 1
ATOM 3986 N N . TYR A 1 500 ? -31.234 -10.367 3.344 1 94.12 500 TYR A N 1
ATOM 3987 C CA . TYR A 1 500 ? -30.578 -9.805 4.516 1 94.12 500 TYR A CA 1
ATOM 3988 C C . TYR A 1 500 ? -30.266 -8.328 4.301 1 94.12 500 TYR A C 1
ATOM 3990 O O . TYR A 1 500 ? -30.469 -7.504 5.195 1 94.12 500 TYR A O 1
ATOM 3998 N N . MET A 1 501 ? -29.812 -8.008 3.139 1 93.56 501 MET A N 1
ATOM 3999 C CA . MET A 1 501 ? -29.453 -6.633 2.803 1 93.56 501 MET A CA 1
ATOM 4000 C C . MET A 1 501 ? -30.703 -5.746 2.75 1 93.56 501 MET A C 1
ATOM 4002 O O . MET A 1 501 ? -30.719 -4.672 3.355 1 93.56 501 MET A O 1
ATOM 4006 N N . MET A 1 502 ? -31.766 -6.16 2.207 1 94.25 502 MET A N 1
ATOM 4007 C CA . MET A 1 502 ? -32.969 -5.355 1.938 1 94.25 502 MET A CA 1
ATOM 4008 C C . MET A 1 502 ? -33.781 -5.141 3.211 1 94.25 502 MET A C 1
ATOM 4010 O O . MET A 1 502 ? -34.281 -4.047 3.449 1 94.25 502 MET A O 1
ATOM 4014 N N . PHE A 1 503 ? -33.75 -6.188 4.02 1 95.31 503 PHE A N 1
ATOM 4015 C CA . PHE A 1 503 ? -34.75 -6.137 5.094 1 95.31 503 PHE A CA 1
ATOM 4016 C C . PHE A 1 503 ? -34.062 -5.871 6.434 1 95.31 503 PHE A C 1
ATOM 4018 O O . PHE A 1 503 ? -34.75 -5.57 7.422 1 95.31 503 PHE A O 1
ATOM 4025 N N . LEU A 1 504 ? -32.75 -5.934 6.395 1 95.44 504 LEU A N 1
ATOM 4026 C CA . LEU A 1 504 ? -32.094 -5.77 7.688 1 95.44 504 LEU A CA 1
ATOM 4027 C C . LEU A 1 504 ? -30.953 -4.777 7.59 1 95.44 504 LEU A C 1
ATOM 4029 O O . LEU A 1 504 ? -31.047 -3.662 8.109 1 95.44 504 LEU A O 1
ATOM 4033 N N . TYR A 1 505 ? -29.984 -5.062 6.809 1 95.12 505 TYR A N 1
ATOM 4034 C CA . TYR A 1 505 ? -28.734 -4.305 6.844 1 95.12 505 TYR A CA 1
ATOM 4035 C C . TYR A 1 505 ? -28.906 -2.941 6.184 1 95.12 505 TYR A C 1
ATOM 4037 O O . TYR A 1 505 ? -28.297 -1.955 6.617 1 95.12 505 TYR A O 1
ATOM 4045 N N . ALA A 1 506 ? -29.703 -2.828 5.141 1 96.06 506 ALA A N 1
ATOM 4046 C CA . ALA A 1 506 ? -29.859 -1.559 4.434 1 96.06 506 ALA A CA 1
ATOM 4047 C C . ALA A 1 506 ? -31.234 -0.959 4.668 1 96.06 506 ALA A C 1
ATOM 4049 O O . ALA A 1 506 ? -31.594 0.053 4.062 1 96.06 506 ALA A O 1
ATOM 4050 N N . ALA A 1 507 ? -32 -1.569 5.574 1 97 507 ALA A N 1
ATOM 4051 C CA . ALA A 1 507 ? -33.375 -1.12 5.824 1 97 507 ALA A CA 1
ATOM 4052 C C . ALA A 1 507 ? -33.406 0.099 6.742 1 97 507 ALA A C 1
ATOM 4054 O O . ALA A 1 507 ? -32.969 0.023 7.895 1 97 507 ALA A O 1
ATOM 4055 N N . PRO A 1 508 ? -33.938 1.205 6.262 1 97.19 508 PRO A N 1
ATOM 4056 C CA . PRO A 1 508 ? -33.906 2.422 7.074 1 97.19 508 PRO A CA 1
ATOM 4057 C C . PRO A 1 508 ? -34.688 2.279 8.383 1 97.19 508 PRO A C 1
ATOM 4059 O O . PRO A 1 508 ? -34.312 2.881 9.391 1 97.19 508 PRO A O 1
ATOM 4062 N N . TRP A 1 509 ? -35.75 1.419 8.414 1 96.25 509 TRP A N 1
ATOM 4063 C CA . TRP A 1 509 ? -36.562 1.28 9.609 1 96.25 509 TRP A CA 1
ATOM 4064 C C . TRP A 1 509 ? -35.844 0.439 10.664 1 96.25 509 TRP A C 1
ATOM 4066 O O . TRP A 1 509 ? -36.219 0.477 11.844 1 96.25 509 TRP A O 1
ATOM 4076 N N . VAL A 1 510 ? -34.844 -0.26 10.289 1 96 510 VAL A N 1
ATOM 4077 C CA . VAL A 1 510 ? -34.062 -1.029 11.242 1 96 510 VAL A CA 1
ATOM 4078 C C . VAL A 1 510 ? -32.781 -0.269 11.586 1 96 510 VAL A C 1
ATOM 4080 O O . VAL A 1 510 ? -32.375 -0.238 12.75 1 96 510 VAL A O 1
ATOM 4083 N N . ARG A 1 511 ? -32.219 0.424 10.609 1 95.75 511 ARG A N 1
ATOM 4084 C CA . ARG A 1 511 ? -30.906 1.023 10.727 1 95.75 511 ARG A CA 1
ATOM 4085 C C . ARG A 1 511 ? -30.984 2.422 11.328 1 95.75 511 ARG A C 1
ATOM 4087 O O . ARG A 1 511 ? -29.969 3.059 11.578 1 95.75 511 ARG A O 1
ATOM 4094 N N . CYS A 1 512 ? -32.156 2.895 11.719 1 97.25 512 CYS A N 1
ATOM 4095 C CA . CYS A 1 512 ? -32.312 4.289 12.109 1 97.25 512 CYS A CA 1
ATOM 4096 C C . CYS A 1 512 ? -31.906 4.496 13.562 1 97.25 512 CYS A C 1
ATOM 4098 O O . CYS A 1 512 ? -31.766 5.637 14.016 1 97.25 512 CYS A O 1
ATOM 4100 N N . THR A 1 513 ? -31.641 3.463 14.344 1 97.25 513 THR A N 1
ATOM 4101 C CA . THR A 1 513 ? -31.406 3.578 15.781 1 97.25 513 THR A CA 1
ATOM 4102 C C . THR A 1 513 ? -30.156 4.41 16.062 1 97.25 513 THR A C 1
ATOM 4104 O O . THR A 1 513 ? -30.172 5.293 16.922 1 97.25 513 THR A O 1
ATOM 4107 N N . PRO A 1 514 ? -29.016 4.137 15.344 1 97.94 514 PRO A N 1
ATOM 4108 C CA . PRO A 1 514 ? -27.859 5.012 15.586 1 97.94 514 PRO A CA 1
ATOM 4109 C C . PRO A 1 514 ? -28.141 6.469 15.227 1 97.94 514 PRO A C 1
ATOM 4111 O O . PRO A 1 514 ? -27.641 7.379 15.883 1 97.94 514 PRO A O 1
ATOM 4114 N N . TYR A 1 515 ? -28.906 6.711 14.219 1 98.25 515 TYR A N 1
ATOM 4115 C CA . TYR A 1 515 ? -29.297 8.055 13.805 1 98.25 515 TYR A CA 1
ATOM 4116 C C . TYR A 1 515 ? -30.125 8.742 14.891 1 98.25 515 TYR A C 1
ATOM 4118 O O . TYR A 1 515 ? -29.906 9.914 15.195 1 98.25 515 TYR A O 1
ATOM 4126 N N . ILE A 1 516 ? -31.062 8.016 15.492 1 98.06 516 ILE A N 1
ATOM 4127 C CA . ILE A 1 516 ? -31.891 8.539 16.562 1 98.06 516 ILE A CA 1
ATOM 4128 C C . ILE A 1 516 ? -31.031 8.891 17.781 1 98.06 516 ILE A C 1
ATOM 4130 O O . ILE A 1 516 ? -31.203 9.953 18.375 1 98.06 516 ILE A O 1
ATOM 4134 N N . MET A 1 517 ? -30.094 8.016 18.094 1 98.06 517 MET A N 1
ATOM 4135 C CA . MET A 1 517 ? -29.156 8.312 19.172 1 98.06 517 MET A CA 1
ATOM 4136 C C . MET A 1 517 ? -28.344 9.562 18.859 1 98.06 517 MET A C 1
ATOM 4138 O O . MET A 1 517 ? -28.016 10.336 19.75 1 98.06 517 MET A O 1
ATOM 4142 N N . GLY A 1 518 ? -28 9.75 17.609 1 98.56 518 GLY A N 1
ATOM 4143 C CA . GLY A 1 518 ? -27.328 10.961 17.156 1 98.56 518 GLY A CA 1
ATOM 4144 C C . GLY A 1 518 ? -28.156 12.211 17.375 1 98.56 518 GLY A C 1
ATOM 4145 O O . GLY A 1 518 ? -27.656 13.211 17.906 1 98.56 518 GLY A O 1
ATOM 4146 N N . ILE A 1 519 ? -29.422 12.148 17.031 1 98.12 519 ILE A N 1
ATOM 4147 C CA . ILE A 1 519 ? -30.328 13.273 17.219 1 98.12 519 ILE A CA 1
ATOM 4148 C C . ILE A 1 519 ? -30.406 13.633 18.703 1 98.12 519 ILE A C 1
ATOM 4150 O O . ILE A 1 519 ? -30.312 14.805 19.078 1 98.12 519 ILE A O 1
ATOM 4154 N N . LEU A 1 520 ? -30.516 12.617 19.531 1 97.94 520 LEU A N 1
ATOM 4155 C CA . LEU A 1 520 ? -30.578 12.844 20.969 1 97.94 520 LEU A CA 1
ATOM 4156 C C . LEU A 1 520 ? -29.297 13.484 21.484 1 97.94 520 LEU A C 1
ATOM 4158 O O . LEU A 1 520 ? -29.328 14.375 22.328 1 97.94 520 LEU A O 1
ATOM 4162 N N . THR A 1 521 ? -28.188 13.031 21 1 97.88 521 THR A N 1
ATOM 4163 C CA . THR A 1 521 ? -26.906 13.586 21.391 1 97.88 521 THR A CA 1
ATOM 4164 C C . THR A 1 521 ? -26.781 15.039 20.938 1 97.88 521 THR A C 1
ATOM 4166 O O . THR A 1 521 ? -26.328 15.898 21.703 1 97.88 521 THR A O 1
ATOM 4169 N N . GLY A 1 522 ? -27.188 15.312 19.656 1 97.25 522 GLY A N 1
ATOM 4170 C CA . GLY A 1 522 ? -27.172 16.688 19.172 1 97.25 522 GLY A CA 1
ATOM 4171 C C . GLY A 1 522 ? -28.062 17.609 19.984 1 97.25 522 GLY A C 1
ATOM 4172 O O . GLY A 1 522 ? -27.703 18.75 20.281 1 97.25 522 GLY A O 1
ATOM 4173 N N . TYR A 1 523 ? -29.203 17.094 20.344 1 96.75 523 TYR A N 1
ATOM 4174 C CA . TYR A 1 523 ? -30.141 17.828 21.188 1 96.75 523 TYR A CA 1
ATOM 4175 C C . TYR A 1 523 ? -29.531 18.125 22.547 1 96.75 523 TYR A C 1
ATOM 4177 O O . TYR A 1 523 ? -29.609 19.25 23.047 1 96.75 523 TYR A O 1
ATOM 4185 N N . PHE A 1 524 ? -28.922 17.141 23.094 1 95.56 524 PHE A N 1
ATOM 4186 C CA . PHE A 1 524 ? -28.281 17.281 24.391 1 95.56 524 PHE A CA 1
ATOM 4187 C C . PHE A 1 524 ? -27.172 18.328 24.344 1 95.56 524 PHE A C 1
ATOM 4189 O O . PHE A 1 524 ? -27.078 19.172 25.234 1 95.56 524 PHE A O 1
ATOM 4196 N N . LEU A 1 525 ? -26.344 18.312 23.359 1 94.88 525 LEU A N 1
ATOM 4197 C CA . LEU A 1 525 ? -25.234 19.234 23.203 1 94.88 525 LEU A CA 1
ATOM 4198 C C . LEU A 1 525 ? -25.75 20.672 23.047 1 94.88 525 LEU A C 1
ATOM 4200 O O . LEU A 1 525 ? -25.156 21.609 23.562 1 94.88 525 LEU A O 1
ATOM 4204 N N . HIS A 1 526 ? -26.812 20.75 22.297 1 93.5 526 HIS A N 1
ATOM 4205 C CA . HIS A 1 526 ? -27.406 22.062 22.094 1 93.5 526 HIS A CA 1
ATOM 4206 C C . HIS A 1 526 ? -27.953 22.625 23.406 1 93.5 526 HIS A C 1
ATOM 4208 O O . HIS A 1 526 ? -27.703 23.797 23.734 1 93.5 526 HIS A O 1
ATOM 4214 N N . LYS A 1 527 ? -28.625 21.828 24.156 1 91.5 527 LYS A N 1
ATOM 4215 C CA . LYS A 1 527 ? -29.266 22.266 25.391 1 91.5 527 LYS A CA 1
ATOM 4216 C C . LYS A 1 527 ? -28.219 22.578 26.469 1 91.5 527 LYS A C 1
ATOM 4218 O O . LYS A 1 527 ? -28.453 23.406 27.359 1 91.5 527 LYS A O 1
ATOM 4223 N N . THR A 1 528 ? -27.125 21.953 26.375 1 90 528 THR A N 1
ATOM 4224 C CA . THR A 1 528 ? -26.109 22.141 27.406 1 90 528 THR A CA 1
ATOM 4225 C C . THR A 1 528 ? -25.031 23.109 26.922 1 90 528 THR A C 1
ATOM 4227 O O . THR A 1 528 ? -24.016 23.312 27.609 1 90 528 THR A O 1
ATOM 4230 N N . LYS A 1 529 ? -25.281 23.609 25.797 1 85.25 529 LYS A N 1
ATOM 4231 C CA . LYS A 1 529 ? -24.312 24.562 25.281 1 85.25 529 LYS A CA 1
ATOM 4232 C C . LYS A 1 529 ? -24.141 25.75 26.219 1 85.25 529 LYS A C 1
ATOM 4234 O O . LYS A 1 529 ? -25.125 26.359 26.656 1 85.25 529 LYS A O 1
ATOM 4239 N N . GLY A 1 530 ? -22.969 26.094 26.594 1 77.75 530 GLY A N 1
ATOM 4240 C CA . GLY A 1 530 ? -22.703 27.234 27.469 1 77.75 530 GLY A CA 1
ATOM 4241 C C . GLY A 1 530 ? -22.766 26.891 28.938 1 77.75 530 GLY A C 1
ATOM 4242 O O . GLY A 1 530 ? -22.344 27.688 29.781 1 77.75 530 GLY A O 1
ATOM 4243 N N . LYS A 1 531 ? -23.422 25.75 29.203 1 80.38 531 LYS A N 1
ATOM 4244 C CA . LYS A 1 531 ? -23.453 25.312 30.594 1 80.38 531 LYS A CA 1
ATOM 4245 C C . LYS A 1 531 ? -22.266 24.422 30.922 1 80.38 531 LYS A C 1
ATOM 4247 O O . LYS A 1 531 ? -21.891 23.562 30.125 1 80.38 531 LYS A O 1
ATOM 4252 N N . LYS A 1 532 ? -21.469 24.828 31.797 1 74.31 532 LYS A N 1
ATOM 4253 C CA . LYS A 1 532 ? -20.344 24 32.188 1 74.31 532 LYS A CA 1
ATOM 4254 C C . LYS A 1 532 ? -20.797 22.719 32.906 1 74.31 532 LYS A C 1
ATOM 4256 O O . LYS A 1 532 ? -21.375 22.766 33.969 1 74.31 532 LYS A O 1
ATOM 4261 N N . LEU A 1 533 ? -20.875 21.641 32.156 1 80.31 533 LEU A N 1
ATOM 4262 C CA . LEU A 1 533 ? -21.172 20.359 32.781 1 80.31 533 LEU A CA 1
ATOM 4263 C C . LEU A 1 533 ? -20 19.859 33.625 1 80.31 533 LEU A C 1
ATOM 4265 O O . LEU A 1 533 ? -18.906 19.609 33.094 1 80.31 533 LEU A O 1
ATOM 4269 N N . THR A 1 534 ? -20.047 20.078 34.938 1 85.19 534 THR A N 1
ATOM 4270 C CA . THR A 1 534 ? -18.984 19.578 35.812 1 85.19 534 THR A CA 1
ATOM 4271 C C . THR A 1 534 ? -19.25 18.125 36.219 1 85.19 534 THR A C 1
ATOM 4273 O O . THR A 1 534 ? -20.25 17.828 36.844 1 85.19 534 THR A O 1
ATOM 4276 N N . ILE A 1 535 ? -18.5 17.281 35.625 1 89.56 535 ILE A N 1
ATOM 4277 C CA . ILE A 1 535 ? -18.625 15.867 35.938 1 89.56 535 ILE A CA 1
ATOM 4278 C C . ILE A 1 535 ? -17.5 15.453 36.906 1 89.56 535 ILE A C 1
ATOM 4280 O O . ILE A 1 535 ? -16.328 15.758 36.656 1 89.56 535 ILE A O 1
ATOM 4284 N N . HIS A 1 536 ? -17.859 14.82 38.031 1 92.06 536 HIS A N 1
ATOM 4285 C CA . HIS A 1 536 ? -16.859 14.305 38.969 1 92.06 536 HIS A CA 1
ATOM 4286 C C . HIS A 1 536 ? -15.906 13.344 38.281 1 92.06 536 HIS A C 1
ATOM 4288 O O . HIS A 1 536 ? -16.328 12.523 37.438 1 92.06 536 HIS A O 1
ATOM 4294 N N . PRO A 1 537 ? -14.672 13.445 38.562 1 89.69 537 PRO A N 1
ATOM 4295 C CA . PRO A 1 537 ? -13.68 12.617 37.875 1 89.69 537 PRO A CA 1
ATOM 4296 C C . PRO A 1 537 ? -13.977 11.125 37.969 1 89.69 537 PRO A C 1
ATOM 4298 O O . PRO A 1 537 ? -13.75 10.375 37.031 1 89.69 537 PRO A O 1
ATOM 4301 N N . LEU A 1 538 ? -14.469 10.688 39.094 1 94.12 538 LEU A N 1
ATOM 4302 C CA . LEU A 1 538 ? -14.797 9.281 39.25 1 94.12 538 LEU A CA 1
ATOM 4303 C C . LEU A 1 538 ? -15.93 8.867 38.344 1 94.12 538 LEU A C 1
ATOM 4305 O O . LEU A 1 538 ? -15.922 7.758 37.781 1 94.12 538 LEU A O 1
ATOM 4309 N N . VAL A 1 539 ? -16.906 9.727 38.25 1 94.69 539 VAL A N 1
ATOM 4310 C CA . VAL A 1 539 ? -18.016 9.461 37.344 1 94.69 539 VAL A CA 1
ATOM 4311 C C . VAL A 1 539 ? -17.531 9.414 35.906 1 94.69 539 VAL A C 1
ATOM 4313 O O . VAL A 1 539 ? -17.969 8.562 35.125 1 94.69 539 VAL A O 1
ATOM 4316 N N . ALA A 1 540 ? -16.672 10.32 35.594 1 94.5 540 ALA A N 1
ATOM 4317 C CA . ALA A 1 540 ? -16.109 10.336 34.25 1 94.5 540 ALA A CA 1
ATOM 4318 C C . ALA A 1 540 ? -15.367 9.031 33.969 1 94.5 540 ALA A C 1
ATOM 4320 O O . ALA A 1 540 ? -15.508 8.477 32.875 1 94.5 540 ALA A O 1
ATOM 4321 N N . ILE A 1 541 ? -14.586 8.562 34.875 1 95.12 541 ILE A N 1
ATOM 4322 C CA . ILE A 1 541 ? -13.828 7.332 34.719 1 95.12 541 ILE A CA 1
ATOM 4323 C C . ILE A 1 541 ? -14.789 6.16 34.531 1 95.12 541 ILE A C 1
ATOM 4325 O O . ILE A 1 541 ? -14.57 5.305 33.656 1 95.12 541 ILE A O 1
ATOM 4329 N N . ILE A 1 542 ? -15.828 6.141 35.281 1 96.88 542 ILE A N 1
ATOM 4330 C CA . ILE A 1 542 ? -16.812 5.07 35.188 1 96.88 542 ILE A CA 1
ATOM 4331 C C . ILE A 1 542 ? -17.484 5.105 33.812 1 96.88 542 ILE A C 1
ATOM 4333 O O . ILE A 1 542 ? -17.672 4.062 33.188 1 96.88 542 ILE A O 1
ATOM 4337 N N . LEU A 1 543 ? -17.812 6.262 33.375 1 96.75 543 LEU A N 1
ATOM 4338 C CA . LEU A 1 543 ? -18.469 6.41 32.094 1 96.75 543 LEU A CA 1
ATOM 4339 C C . LEU A 1 543 ? -17.531 6.008 30.953 1 96.75 543 LEU A C 1
ATOM 4341 O O . LEU A 1 543 ? -17.969 5.414 29.969 1 96.75 543 LEU A O 1
ATOM 4345 N N . TRP A 1 544 ? -16.297 6.344 31.094 1 96.94 544 TRP A N 1
ATOM 4346 C CA . TRP A 1 544 ? -15.312 5.934 30.094 1 96.94 544 TRP A CA 1
ATOM 4347 C C . TRP A 1 544 ? -15.156 4.418 30.078 1 96.94 544 TRP A C 1
ATOM 4349 O O . TRP A 1 544 ? -15.156 3.799 29.016 1 96.94 544 TRP A O 1
ATOM 4359 N N . CYS A 1 545 ? -14.992 3.812 31.25 1 97.69 545 CYS A N 1
ATOM 4360 C CA . CYS A 1 545 ? -14.859 2.363 31.328 1 97.69 545 CYS A CA 1
ATOM 4361 C C . CYS A 1 545 ? -16.094 1.666 30.766 1 97.69 545 CYS A C 1
ATOM 4363 O O . CYS A 1 545 ? -15.977 0.683 30.031 1 97.69 545 CYS A O 1
ATOM 4365 N N . ALA A 1 546 ? -17.25 2.191 31.109 1 97.81 546 ALA A N 1
ATOM 4366 C CA . ALA A 1 546 ? -18.5 1.629 30.594 1 97.81 546 ALA A CA 1
ATOM 4367 C C . ALA A 1 546 ? -18.578 1.755 29.078 1 97.81 546 ALA A C 1
ATOM 4369 O O . ALA A 1 546 ? -18.984 0.812 28.391 1 97.81 546 ALA A O 1
ATOM 4370 N N . SER A 1 547 ? -18.266 2.898 28.594 1 97.75 547 SER A N 1
ATOM 4371 C CA . SER A 1 547 ? -18.312 3.133 27.156 1 97.75 547 SER A CA 1
ATOM 4372 C C . SER A 1 547 ? -17.359 2.209 26.406 1 97.75 547 SER A C 1
ATOM 4374 O O . SER A 1 547 ? -17.703 1.645 25.375 1 97.75 547 SER A O 1
ATOM 4376 N N . VAL A 1 548 ? -16.156 2.037 26.906 1 97.44 548 VAL A N 1
ATOM 4377 C CA . VAL A 1 548 ? -15.164 1.155 26.297 1 97.44 548 VAL A CA 1
ATOM 4378 C C . VAL A 1 548 ? -15.656 -0.291 26.359 1 97.44 548 VAL A C 1
ATOM 4380 O O . VAL A 1 548 ? -15.523 -1.043 25.391 1 97.44 548 VAL A O 1
ATOM 4383 N N . ALA A 1 549 ? -16.156 -0.64 27.5 1 98 549 ALA A N 1
ATOM 4384 C CA . ALA A 1 549 ? -16.672 -1.997 27.656 1 98 549 ALA A CA 1
ATOM 4385 C C . ALA A 1 549 ? -17.812 -2.277 26.672 1 98 549 ALA A C 1
ATOM 4387 O O . ALA A 1 549 ? -17.859 -3.355 26.078 1 98 549 ALA A O 1
ATOM 4388 N N . ILE A 1 550 ? -18.672 -1.353 26.5 1 98.06 550 ILE A N 1
ATOM 4389 C CA . ILE A 1 550 ? -19.781 -1.497 25.578 1 98.06 550 ILE A CA 1
ATOM 4390 C C . ILE A 1 550 ? -19.266 -1.604 24.141 1 98.06 550 ILE A C 1
ATOM 4392 O O . ILE A 1 550 ? -19.688 -2.477 23.375 1 98.06 550 ILE A O 1
ATOM 4396 N N . ALA A 1 551 ? -18.375 -0.735 23.812 1 97.69 551 ALA A N 1
ATOM 4397 C CA . ALA A 1 551 ? -17.797 -0.752 22.469 1 97.69 551 ALA A CA 1
ATOM 4398 C C . ALA A 1 551 ? -17.094 -2.08 22.188 1 97.69 551 ALA A C 1
ATOM 4400 O O . ALA A 1 551 ? -17.25 -2.652 21.094 1 97.69 551 ALA A O 1
ATOM 4401 N N . LEU A 1 552 ? -16.344 -2.594 23.125 1 97.38 552 LEU A N 1
ATOM 4402 C CA . LEU A 1 552 ? -15.641 -3.863 22.969 1 97.38 552 LEU A CA 1
ATOM 4403 C C . LEU A 1 552 ? -16.641 -5.016 22.859 1 97.38 552 LEU A C 1
ATOM 4405 O O . LEU A 1 552 ? -16.422 -5.953 22.078 1 97.38 552 LEU A O 1
ATOM 4409 N N . ALA A 1 553 ? -17.656 -4.902 23.641 1 97 553 ALA A N 1
ATOM 4410 C CA . ALA A 1 553 ? -18.688 -5.938 23.547 1 97 553 ALA A CA 1
ATOM 4411 C C . ALA A 1 553 ? -19.344 -5.938 22.172 1 97 553 ALA A C 1
ATOM 4413 O O . ALA A 1 553 ? -19.688 -7 21.656 1 97 553 ALA A O 1
ATOM 4414 N N . CYS A 1 554 ? -19.562 -4.785 21.641 1 97.06 554 CYS A N 1
ATOM 4415 C CA . CYS A 1 554 ? -20.141 -4.676 20.297 1 97.06 554 CYS A CA 1
ATOM 4416 C C . CYS A 1 554 ? -19.234 -5.309 19.25 1 97.06 554 CYS A C 1
ATOM 4418 O O . CYS A 1 554 ? -19.688 -6.086 18.422 1 97.06 554 CYS A O 1
ATOM 4420 N N . VAL A 1 555 ? -17.953 -5.121 19.312 1 96.25 555 VAL A N 1
ATOM 4421 C CA . VAL A 1 555 ? -17.016 -5.531 18.281 1 96.25 555 VAL A CA 1
ATOM 4422 C C . VAL A 1 555 ? -16.625 -6.992 18.484 1 96.25 555 VAL A C 1
ATOM 4424 O O . VAL A 1 555 ? -16.516 -7.754 17.531 1 96.25 555 VAL A O 1
ATOM 4427 N N . LEU A 1 556 ? -16.469 -7.461 19.781 1 96.12 556 LEU A N 1
ATOM 4428 C CA . LEU A 1 556 ? -15.906 -8.773 20.078 1 96.12 556 LEU A CA 1
ATOM 4429 C C . LEU A 1 556 ? -17 -9.734 20.562 1 96.12 556 LEU A C 1
ATOM 4431 O O . LEU A 1 556 ? -16.734 -10.922 20.766 1 96.12 556 LEU A O 1
ATOM 4435 N N . GLY A 1 557 ? -18.156 -9.273 20.703 1 94.31 557 GLY A N 1
ATOM 4436 C CA . GLY A 1 557 ? -19.2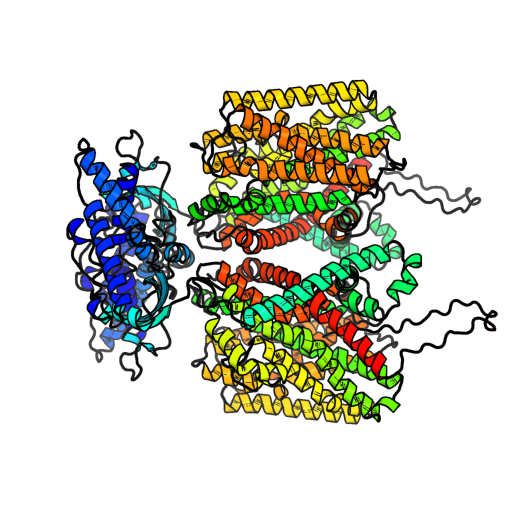19 -10.047 21.312 1 94.31 557 GLY A CA 1
ATOM 4437 C C . GLY A 1 557 ? -19.594 -11.289 20.531 1 94.31 557 GLY A C 1
ATOM 4438 O O . GLY A 1 557 ? -20.109 -12.258 21.094 1 94.31 557 GLY A O 1
ATOM 4439 N N . LEU A 1 558 ? -19.312 -11.336 19.266 1 94.5 558 LEU A N 1
ATOM 4440 C CA . LEU A 1 558 ? -19.719 -12.461 18.422 1 94.5 558 LEU A CA 1
ATOM 4441 C C . LEU A 1 558 ? -18.531 -13.383 18.141 1 94.5 558 LEU A C 1
ATOM 4443 O O . LEU A 1 558 ? -18.547 -14.141 17.172 1 94.5 558 LEU A O 1
ATOM 4447 N N . TYR A 1 559 ? -17.531 -13.32 18.953 1 93.88 559 TYR A N 1
ATOM 4448 C CA . TYR A 1 559 ? -16.312 -14.094 18.719 1 93.88 559 TYR A CA 1
ATOM 4449 C C . TYR A 1 559 ? -16.641 -15.578 18.547 1 93.88 559 TYR A C 1
ATOM 4451 O O . TYR A 1 559 ? -16.219 -16.188 17.547 1 93.88 559 TYR A O 1
ATOM 4459 N N . ASN A 1 560 ? -17.5 -16.109 19.391 1 92.62 560 ASN A N 1
ATOM 4460 C CA . ASN A 1 560 ? -17.844 -17.531 19.344 1 92.62 560 ASN A CA 1
ATOM 4461 C C . ASN A 1 560 ? -18.734 -17.844 18.141 1 92.62 560 ASN A C 1
ATOM 4463 O O . ASN A 1 560 ? -18.562 -18.875 17.5 1 92.62 560 ASN A O 1
ATOM 4467 N N . ASN A 1 561 ? -19.609 -16.969 17.844 1 92.62 561 ASN A N 1
ATOM 4468 C CA . ASN A 1 561 ? -20.484 -17.156 16.688 1 92.62 561 ASN A CA 1
ATOM 4469 C C . ASN A 1 561 ? -19.703 -17.078 15.383 1 92.62 561 ASN A C 1
ATOM 4471 O O . ASN A 1 561 ? -19.953 -17.844 14.453 1 92.62 561 ASN A O 1
ATOM 4475 N N . ILE A 1 562 ? -18.75 -16.203 15.312 1 90.06 562 ILE A N 1
ATOM 4476 C CA . ILE A 1 562 ? -17.938 -16.047 14.109 1 90.06 562 ILE A CA 1
ATOM 4477 C C . ILE A 1 562 ? -17.062 -17.281 13.922 1 90.06 562 ILE A C 1
ATOM 4479 O O . ILE A 1 562 ? -16.812 -17.703 12.789 1 90.06 562 ILE A O 1
ATOM 4483 N N . LYS A 1 563 ? -16.688 -17.953 15.031 1 87.75 563 LYS A N 1
ATOM 4484 C CA . LYS A 1 563 ? -15.875 -19.156 14.977 1 87.75 563 LYS A CA 1
ATOM 4485 C C . LYS A 1 563 ? -16.703 -20.359 14.547 1 87.75 563 LYS A C 1
ATOM 4487 O O . LYS A 1 563 ? -16.156 -21.422 14.211 1 87.75 563 LYS A O 1
ATOM 4492 N N . GLY A 1 564 ? -18.078 -20.219 14.57 1 87.06 564 GLY A N 1
ATOM 4493 C CA . GLY A 1 564 ? -18.906 -21.281 14.039 1 87.06 564 GLY A CA 1
ATOM 4494 C C . GLY A 1 564 ? -19.875 -21.859 15.062 1 87.06 564 GLY A C 1
ATOM 4495 O O . GLY A 1 564 ? -20.656 -22.766 14.75 1 87.06 564 GLY A O 1
ATOM 4496 N N . ILE A 1 565 ? -19.859 -21.281 16.234 1 91.62 565 ILE A N 1
ATOM 4497 C CA . ILE A 1 565 ? -20.797 -21.75 17.25 1 91.62 565 ILE A CA 1
ATOM 4498 C C . ILE A 1 565 ? -22.156 -21.094 17.078 1 91.62 565 ILE A C 1
ATOM 4500 O O . ILE A 1 565 ? -22.266 -19.859 17.172 1 91.62 565 ILE A O 1
ATOM 4504 N N . PRO A 1 566 ? -23.125 -21.875 16.781 1 92.12 566 PRO A N 1
ATOM 4505 C CA . PRO A 1 566 ? -24.438 -21.297 16.5 1 92.12 566 PRO A CA 1
ATOM 4506 C C . PRO A 1 566 ? -25.062 -20.625 17.734 1 92.12 566 PRO A C 1
ATOM 4508 O O . PRO A 1 566 ? -24.781 -21.016 18.859 1 92.12 566 PRO A O 1
ATOM 4511 N N . ILE A 1 567 ? -25.812 -19.641 17.5 1 95.56 567 ILE A N 1
ATOM 4512 C CA . ILE A 1 567 ? -26.578 -18.953 18.547 1 95.56 567 ILE A CA 1
ATOM 4513 C C . ILE A 1 567 ? -28.047 -18.953 18.188 1 95.56 567 ILE A C 1
ATOM 4515 O O . ILE A 1 567 ? -28.422 -19.219 17.031 1 95.56 567 ILE A O 1
ATOM 4519 N N . SER A 1 568 ? -28.891 -18.656 19.172 1 96.5 568 SER A N 1
ATOM 4520 C CA . SER A 1 568 ? -30.328 -18.609 18.922 1 96.5 568 SER A CA 1
ATOM 4521 C C . SER A 1 568 ? -30.719 -17.406 18.094 1 96.5 568 SER A C 1
ATOM 4523 O O . SER A 1 568 ? -29.984 -16.406 18.047 1 96.5 568 SER A O 1
ATOM 4525 N N . ILE A 1 569 ? -31.875 -17.5 17.453 1 96.75 569 ILE A N 1
ATOM 4526 C CA . ILE A 1 569 ? -32.375 -16.406 16.625 1 96.75 569 ILE A CA 1
ATOM 4527 C C . ILE A 1 569 ? -32.625 -15.172 17.484 1 96.75 569 ILE A C 1
ATOM 4529 O O . ILE A 1 569 ? -32.344 -14.047 17.062 1 96.75 569 ILE A O 1
ATOM 4533 N N . ALA A 1 570 ? -33.125 -15.344 18.656 1 97.06 570 ALA A N 1
ATOM 4534 C CA . ALA A 1 570 ? -33.375 -14.242 19.578 1 97.06 570 ALA A CA 1
ATOM 4535 C C . ALA A 1 570 ? -32.094 -13.539 19.969 1 97.06 570 ALA A C 1
ATOM 4537 O O . ALA A 1 570 ? -32.031 -12.312 20.062 1 97.06 570 ALA A O 1
ATOM 4538 N N . THR A 1 571 ? -31.062 -14.391 20.172 1 97.12 571 THR A N 1
ATOM 4539 C CA . THR A 1 571 ? -29.766 -13.82 20.5 1 97.12 571 THR A CA 1
ATOM 4540 C C . THR A 1 571 ? -29.172 -13.062 19.328 1 97.12 571 THR A C 1
ATOM 4542 O O . THR A 1 571 ? -28.578 -11.992 19.5 1 97.12 571 THR A O 1
ATOM 4545 N N . ALA A 1 572 ? -29.312 -13.633 18.172 1 97.12 572 ALA A N 1
ATOM 4546 C CA . ALA A 1 572 ? -28.844 -12.969 16.953 1 97.12 572 ALA A CA 1
ATOM 4547 C C . ALA A 1 572 ? -29.547 -11.633 16.75 1 97.12 572 ALA A C 1
ATOM 4549 O O . ALA A 1 572 ? -28.922 -10.617 16.469 1 97.12 572 ALA A O 1
ATOM 4550 N N . ALA A 1 573 ? -30.875 -11.633 16.922 1 97.62 573 ALA A N 1
ATOM 4551 C CA . ALA A 1 573 ? -31.672 -10.422 16.781 1 97.62 573 ALA A CA 1
ATOM 4552 C C . ALA A 1 573 ? -31.281 -9.391 17.844 1 97.62 573 ALA A C 1
ATOM 4554 O O . ALA A 1 573 ? -31.188 -8.195 17.547 1 97.62 573 ALA A O 1
ATOM 4555 N N . SER A 1 574 ? -31.078 -9.812 19.047 1 97.62 574 SER A N 1
ATOM 4556 C CA . SER A 1 574 ? -30.703 -8.93 20.141 1 97.62 574 SER A CA 1
ATOM 4557 C C . SER A 1 574 ? -29.344 -8.281 19.875 1 97.62 574 SER A C 1
ATOM 4559 O O . SER A 1 574 ? -29.172 -7.078 20.094 1 97.62 574 SER A O 1
ATOM 4561 N N . TYR A 1 575 ? -28.438 -9.148 19.469 1 97.19 575 TYR A N 1
ATOM 4562 C CA . TYR A 1 575 ? -27.125 -8.586 19.156 1 97.19 575 TYR A CA 1
ATOM 4563 C C . TYR A 1 575 ? -27.203 -7.562 18.031 1 97.19 575 TYR A C 1
ATOM 4565 O O . TYR A 1 575 ? -26.656 -6.465 18.141 1 97.19 575 TYR A O 1
ATOM 4573 N N . ASN A 1 576 ? -27.859 -7.938 16.938 1 96.56 576 ASN A N 1
ATOM 4574 C CA . ASN A 1 576 ? -27.953 -7.047 15.797 1 96.56 576 ASN A CA 1
ATOM 4575 C C . ASN A 1 576 ? -28.547 -5.691 16.172 1 96.56 576 ASN A C 1
ATOM 4577 O O . ASN A 1 576 ? -28.062 -4.648 15.734 1 96.56 576 ASN A O 1
ATOM 4581 N N . ASN A 1 577 ? -29.562 -5.699 17 1 95.94 577 ASN A N 1
ATOM 4582 C CA . ASN A 1 577 ? -30.234 -4.473 17.391 1 95.94 577 ASN A CA 1
ATOM 4583 C C . ASN A 1 577 ? -29.453 -3.703 18.453 1 95.94 577 ASN A C 1
ATOM 4585 O O . ASN A 1 577 ? -29.109 -2.537 18.25 1 95.94 577 ASN A O 1
ATOM 4589 N N . PHE A 1 578 ? -29.109 -4.309 19.469 1 96.81 578 PHE A N 1
ATOM 4590 C CA . PHE A 1 578 ? -28.625 -3.596 20.641 1 96.81 578 PHE A CA 1
ATOM 4591 C C . PHE A 1 578 ? -27.141 -3.283 20.516 1 96.81 578 PHE A C 1
ATOM 4593 O O . PHE A 1 578 ? -26.625 -2.391 21.188 1 96.81 578 PHE A O 1
ATOM 4600 N N . SER A 1 579 ? -26.422 -4.031 19.734 1 97.19 579 SER A N 1
ATOM 4601 C CA . SER A 1 579 ? -25.031 -3.637 19.484 1 97.19 579 SER A CA 1
ATOM 4602 C C . SER A 1 579 ? -24.953 -2.291 18.766 1 97.19 579 SER A C 1
ATOM 4604 O O . SER A 1 579 ? -24.078 -1.479 19.062 1 97.19 579 SER A O 1
ATOM 4606 N N . ARG A 1 580 ? -25.875 -2.006 17.875 1 96.88 580 ARG A N 1
ATOM 4607 C CA . ARG A 1 580 ? -25.891 -0.74 17.156 1 96.88 580 ARG A CA 1
ATOM 4608 C C . ARG A 1 580 ? -26.266 0.414 18.078 1 96.88 580 ARG A C 1
ATOM 4610 O O . ARG A 1 580 ? -25.688 1.498 18 1 96.88 580 ARG A O 1
ATOM 4617 N N . VAL A 1 581 ? -27.203 0.154 18.953 1 97.31 581 VAL A N 1
ATOM 4618 C CA . VAL A 1 581 ? -27.578 1.143 19.953 1 97.31 581 VAL A CA 1
ATOM 4619 C C . VAL A 1 581 ? -26.406 1.377 20.906 1 97.31 581 VAL A C 1
ATOM 4621 O O . VAL A 1 581 ? -26.094 2.521 21.234 1 97.31 581 VAL A O 1
ATOM 4624 N N . GLY A 1 582 ? -25.844 0.232 21.328 1 98.12 582 GLY A N 1
ATOM 4625 C CA . GLY A 1 582 ? -24.703 0.328 22.234 1 98.12 582 GLY A CA 1
ATOM 4626 C C . GLY A 1 582 ? -23.531 1.082 21.641 1 98.12 582 GLY A C 1
ATOM 4627 O O . GLY A 1 582 ? -22.922 1.918 22.312 1 98.12 582 GLY A O 1
ATOM 4628 N N . TRP A 1 583 ? -23.188 0.81 20.406 1 98.31 583 TRP A N 1
ATOM 4629 C CA . TRP A 1 583 ? -22.109 1.507 19.719 1 98.31 583 TRP A CA 1
ATOM 4630 C C . TRP A 1 583 ? -22.375 3.008 19.656 1 98.31 583 TRP A C 1
ATOM 4632 O O . TRP A 1 583 ? -21.484 3.814 19.953 1 98.31 583 TRP A O 1
ATOM 4642 N N . ALA A 1 584 ? -23.594 3.371 19.297 1 98.5 584 ALA A N 1
ATOM 4643 C CA . ALA A 1 584 ? -23.969 4.781 19.234 1 98.5 584 ALA A CA 1
ATOM 4644 C C . ALA A 1 584 ? -23.891 5.434 20.609 1 98.5 584 ALA A C 1
ATOM 4646 O O . ALA A 1 584 ? -23.516 6.602 20.734 1 98.5 584 ALA A O 1
ATOM 4647 N N . LEU A 1 585 ? -24.25 4.703 21.625 1 98.19 585 LEU A N 1
ATOM 4648 C CA . LEU A 1 585 ? -24.156 5.199 22.984 1 98.19 585 LEU A CA 1
ATOM 4649 C C . LEU A 1 585 ? -22.703 5.469 23.375 1 98.19 585 LEU A C 1
ATOM 4651 O O . LEU A 1 585 ? -22.406 6.48 24.016 1 98.19 585 LEU A O 1
ATOM 4655 N N . ALA A 1 586 ? -21.875 4.559 23.047 1 98.44 586 ALA A N 1
ATOM 4656 C CA . ALA A 1 586 ? -20.453 4.75 23.312 1 98.44 586 ALA A CA 1
ATOM 4657 C C . ALA A 1 586 ? -19.922 5.988 22.578 1 98.44 586 ALA A C 1
ATOM 4659 O O . ALA A 1 586 ? -19.172 6.777 23.172 1 98.44 586 ALA A O 1
ATOM 4660 N N . LEU A 1 587 ? -20.328 6.184 21.359 1 98.25 587 LEU A N 1
ATOM 4661 C CA . LEU A 1 587 ? -19.906 7.352 20.594 1 98.25 587 LEU A CA 1
ATOM 4662 C C . LEU A 1 587 ? -20.469 8.633 21.203 1 98.25 587 LEU A C 1
ATOM 4664 O O . LEU A 1 587 ? -19.797 9.672 21.203 1 98.25 587 LEU A O 1
ATOM 4668 N N . ALA A 1 588 ? -21.719 8.523 21.703 1 98.44 588 ALA A N 1
ATOM 4669 C CA . ALA A 1 588 ? -22.328 9.68 22.344 1 98.44 588 ALA A CA 1
ATOM 4670 C C . ALA A 1 588 ? -21.484 10.18 23.516 1 98.44 588 ALA A C 1
ATOM 4672 O O . ALA A 1 588 ? -21.266 11.383 23.656 1 98.44 588 ALA A O 1
ATOM 4673 N N . TRP A 1 589 ? -21 9.25 24.25 1 97.56 589 TRP A N 1
ATOM 4674 C CA . TRP A 1 589 ? -20.172 9.633 25.391 1 97.56 589 TRP A CA 1
ATOM 4675 C C . TRP A 1 589 ? -18.875 10.289 24.906 1 97.56 589 TRP A C 1
ATOM 4677 O O . TRP A 1 589 ? -18.438 11.305 25.453 1 97.56 589 TRP A O 1
ATOM 4687 N N . VAL A 1 590 ? -18.266 9.742 23.891 1 97.25 590 VAL A N 1
ATOM 4688 C CA . VAL A 1 590 ? -17.016 10.281 23.359 1 97.25 590 VAL A CA 1
ATOM 4689 C C . VAL A 1 590 ? -17.234 11.734 22.938 1 97.25 590 VAL A C 1
ATOM 4691 O O . VAL A 1 590 ? -16.438 12.617 23.281 1 97.25 590 VAL A O 1
ATOM 4694 N N . VAL A 1 591 ? -18.312 12.008 22.25 1 97.25 591 VAL A N 1
ATOM 4695 C CA . VAL A 1 591 ? -18.594 13.336 21.719 1 97.25 591 VAL A CA 1
ATOM 4696 C C . VAL A 1 591 ? -18.906 14.297 22.859 1 97.25 591 VAL A C 1
ATOM 4698 O O . VAL A 1 591 ? -18.391 15.414 22.906 1 97.25 591 VAL A O 1
ATOM 4701 N N . ILE A 1 592 ? -19.703 13.844 23.859 1 95.81 592 ILE A N 1
ATOM 4702 C CA . ILE A 1 592 ? -20.078 14.672 25 1 95.81 592 ILE A CA 1
ATOM 4703 C C . ILE A 1 592 ? -18.859 14.977 25.859 1 95.81 592 ILE A C 1
ATOM 4705 O O . ILE A 1 592 ? -18.656 16.109 26.266 1 95.81 592 ILE A O 1
ATOM 4709 N N . ALA A 1 593 ? -18.031 13.938 26.047 1 95.19 593 ALA A N 1
ATOM 4710 C CA . ALA A 1 593 ? -16.812 14.102 26.844 1 95.19 593 ALA A CA 1
ATOM 4711 C C . ALA A 1 593 ? -15.852 15.086 26.172 1 95.19 593 ALA A C 1
ATOM 4713 O O . ALA A 1 593 ? -15.219 15.891 26.859 1 95.19 593 ALA A O 1
ATOM 4714 N N . CYS A 1 594 ? -15.742 15.055 24.922 1 93.75 594 CYS A N 1
ATOM 4715 C CA . CYS A 1 594 ? -14.867 15.961 24.172 1 93.75 594 CYS A CA 1
ATOM 4716 C C . CYS A 1 594 ? -15.375 17.391 24.25 1 93.75 594 CYS A C 1
ATOM 4718 O O . CYS A 1 594 ? -14.609 18.312 24.516 1 93.75 594 CYS A O 1
ATOM 4720 N N . GLN A 1 595 ? -16.672 17.547 24.047 1 91.56 595 GLN A N 1
ATOM 4721 C CA . GLN A 1 595 ? -17.266 18.875 24 1 91.56 595 GLN A CA 1
ATOM 4722 C C . GLN A 1 595 ? -17.234 19.531 25.391 1 91.56 595 GLN A C 1
ATOM 4724 O O . GLN A 1 595 ? -17.188 20.75 25.5 1 91.56 595 GLN A O 1
ATOM 4729 N N . ASN A 1 596 ? -17.172 18.672 26.453 1 90.31 596 ASN A N 1
ATOM 4730 C CA . ASN A 1 596 ? -17.188 19.203 27.812 1 90.31 596 ASN A CA 1
ATOM 4731 C C . ASN A 1 596 ? -15.812 19.141 28.469 1 90.31 596 ASN A C 1
ATOM 4733 O O . ASN A 1 596 ? -15.688 19.281 29.688 1 90.31 596 ASN A O 1
ATOM 4737 N N . ASN A 1 597 ? -14.742 18.828 27.734 1 88.25 597 ASN A N 1
ATOM 4738 C CA . ASN A 1 597 ? -13.344 18.859 28.156 1 88.25 597 ASN A CA 1
ATOM 4739 C C . ASN A 1 597 ? -13.078 17.875 29.281 1 88.25 597 ASN A C 1
ATOM 4741 O O . ASN A 1 597 ? -12.352 18.188 30.234 1 88.25 597 ASN A O 1
ATOM 4745 N N . VAL A 1 598 ? -13.742 16.797 29.266 1 89.69 598 VAL A N 1
ATOM 4746 C CA . VAL A 1 598 ? -13.531 15.75 30.266 1 89.69 598 VAL A CA 1
ATOM 4747 C C . VAL A 1 598 ? -12.797 14.57 29.625 1 89.69 598 VAL A C 1
ATOM 4749 O O . VAL A 1 598 ? -12.531 13.57 30.297 1 89.69 598 VAL A O 1
ATOM 4752 N N . ALA A 1 599 ? -12.375 14.688 28.422 1 91.38 599 ALA A N 1
ATOM 4753 C CA . ALA A 1 599 ? -11.773 13.57 27.703 1 91.38 599 ALA A CA 1
ATOM 4754 C C . ALA A 1 599 ? -10.25 13.594 27.812 1 91.38 599 ALA A C 1
ATOM 4756 O O . ALA A 1 599 ? -9.578 12.625 27.453 1 91.38 599 ALA A O 1
ATOM 4757 N N . GLY A 1 600 ? -9.633 14.586 28.344 1 87.56 600 GLY A N 1
ATOM 4758 C CA . GLY A 1 600 ? -8.203 14.656 28.578 1 87.56 600 GLY A CA 1
ATOM 4759 C C . GLY A 1 600 ? -7.391 14.406 27.312 1 87.56 600 GLY A C 1
ATOM 4760 O O . GLY A 1 600 ? -7.582 15.078 26.297 1 87.56 600 GLY A O 1
ATOM 4761 N N . PRO A 1 601 ? -6.5 13.305 27.328 1 85.56 601 PRO A N 1
ATOM 4762 C CA . PRO A 1 601 ? -5.641 13.008 26.172 1 85.56 601 PRO A CA 1
ATOM 4763 C C . PRO A 1 601 ? -6.43 12.539 24.953 1 85.56 601 PRO A C 1
ATOM 4765 O O . PRO A 1 601 ? -5.992 12.742 23.812 1 85.56 601 PRO A O 1
ATOM 4768 N N . VAL A 1 602 ? -7.539 11.984 25.219 1 92 602 VAL A N 1
ATOM 4769 C CA . VAL A 1 602 ? -8.375 11.523 24.109 1 92 602 VAL A CA 1
ATOM 4770 C C . VAL A 1 602 ? -8.844 12.727 23.281 1 92 602 VAL A C 1
ATOM 4772 O O . VAL A 1 602 ? -8.836 12.68 22.062 1 92 602 VAL A O 1
ATOM 4775 N N . LYS A 1 603 ? -9.227 13.734 23.953 1 93.31 603 LYS A N 1
ATOM 4776 C CA . LYS A 1 603 ? -9.656 14.953 23.281 1 93.31 603 LYS A CA 1
ATOM 4777 C C . LYS A 1 603 ? -8.516 15.555 22.469 1 93.31 603 LYS A C 1
ATOM 4779 O O . LYS A 1 603 ? -8.719 15.961 21.312 1 93.31 603 LYS A O 1
ATOM 4784 N N . ASN A 1 604 ? -7.352 15.578 23.125 1 88.12 604 ASN A N 1
ATOM 4785 C CA . ASN A 1 604 ? -6.191 16.141 22.453 1 88.12 604 ASN A CA 1
ATOM 4786 C C . ASN A 1 604 ? -5.895 15.414 21.141 1 88.12 604 ASN A C 1
ATOM 4788 O O . ASN A 1 604 ? -5.543 16.031 20.141 1 88.12 604 ASN A O 1
ATOM 4792 N N . PHE A 1 605 ? -6.035 14.227 21.156 1 91.25 605 PHE A N 1
ATOM 4793 C CA . PHE A 1 605 ? -5.785 13.422 19.969 1 91.25 605 PHE A CA 1
ATOM 4794 C C . PHE A 1 605 ? -6.895 13.617 18.938 1 91.25 605 PHE A C 1
ATOM 4796 O O . PHE A 1 605 ? -6.617 13.82 17.75 1 91.25 605 PHE A O 1
ATOM 4803 N N . MET A 1 606 ? -8.102 13.539 19.312 1 95.62 606 MET A N 1
ATOM 4804 C CA . MET A 1 606 ? -9.242 13.539 18.406 1 95.62 606 MET A CA 1
ATOM 4805 C C . MET A 1 606 ? -9.469 14.922 17.797 1 95.62 606 MET A C 1
ATOM 4807 O O . MET A 1 606 ? -10.172 15.062 16.797 1 95.62 606 MET A O 1
ATOM 4811 N N . GLU A 1 607 ? -8.875 15.945 18.406 1 93.44 607 GLU A N 1
ATOM 4812 C CA . GLU A 1 607 ? -9.07 17.297 17.891 1 93.44 607 GLU A CA 1
ATOM 4813 C C . GLU A 1 607 ? -7.84 17.797 17.141 1 93.44 607 GLU A C 1
ATOM 4815 O O . GLU A 1 607 ? -7.688 18.984 16.906 1 93.44 607 GLU A O 1
ATOM 4820 N N . LEU A 1 608 ? -6.961 16.844 16.844 1 88.31 608 LEU A N 1
ATOM 4821 C CA . LEU A 1 608 ? -5.832 17.203 16 1 88.31 608 LEU A CA 1
ATOM 4822 C C . LEU A 1 608 ? -6.316 17.75 14.664 1 88.31 608 LEU A C 1
ATOM 4824 O O . LEU A 1 608 ? -7.289 17.25 14.094 1 88.31 608 LEU A O 1
ATOM 4828 N N . GLY A 1 609 ? -5.625 18.797 14.219 1 88.44 609 GLY A N 1
ATOM 4829 C CA . GLY A 1 609 ? -6.02 19.469 12.992 1 88.44 609 GLY A CA 1
ATOM 4830 C C . GLY A 1 609 ? -5.945 18.578 11.766 1 88.44 609 GLY A C 1
ATOM 4831 O O . GLY A 1 609 ? -6.688 18.781 10.805 1 88.44 609 GLY A O 1
ATOM 4832 N N . MET A 1 610 ? -5.172 17.547 11.766 1 87.81 610 MET A N 1
ATOM 4833 C CA . MET A 1 610 ? -4.953 16.688 10.594 1 87.81 610 MET A CA 1
ATOM 4834 C C . MET A 1 610 ? -6.215 15.914 10.242 1 87.81 610 MET A C 1
ATOM 4836 O O . MET A 1 610 ? -6.371 15.453 9.109 1 87.81 610 MET A O 1
ATOM 4840 N N . TRP A 1 611 ? -7.141 15.789 11.18 1 94.44 611 TRP A N 1
ATOM 4841 C CA . TRP A 1 611 ? -8.336 14.992 10.938 1 94.44 611 TRP A CA 1
ATOM 4842 C C . TRP A 1 611 ? -9.344 15.766 10.094 1 94.44 611 TRP A C 1
ATOM 4844 O O . TRP A 1 611 ? -10.164 15.172 9.391 1 94.44 611 TRP A O 1
ATOM 4854 N N . ALA A 1 612 ? -9.273 17.094 10.133 1 94.81 612 ALA A N 1
ATOM 4855 C CA . ALA A 1 612 ? -10.281 17.938 9.492 1 94.81 612 ALA A CA 1
ATOM 4856 C C . ALA A 1 612 ? -10.273 17.75 7.977 1 94.81 612 ALA A C 1
ATOM 4858 O O . ALA A 1 612 ? -11.305 17.469 7.375 1 94.81 612 ALA A O 1
ATOM 4859 N N . PRO A 1 613 ? -9.078 17.828 7.352 1 94.44 613 PRO A N 1
ATOM 4860 C CA . PRO A 1 613 ? -9.086 17.594 5.91 1 94.44 613 PRO A CA 1
ATOM 4861 C C . PRO A 1 613 ? -9.57 16.188 5.547 1 94.44 613 PRO A C 1
ATOM 4863 O O . PRO A 1 613 ? -10.305 16.016 4.566 1 94.44 613 PRO A O 1
ATOM 4866 N N . LEU A 1 614 ? -9.242 15.18 6.27 1 96.62 614 LEU A N 1
ATOM 4867 C CA . LEU A 1 614 ? -9.688 13.82 6.012 1 96.62 614 LEU A CA 1
ATOM 4868 C C . LEU A 1 614 ? -11.203 13.703 6.176 1 96.62 614 LEU A C 1
ATOM 4870 O O . LEU A 1 614 ? -11.867 13.031 5.383 1 96.62 614 LEU A O 1
ATOM 4874 N N . SER A 1 615 ? -11.625 14.383 7.141 1 96.94 615 SER A N 1
ATOM 4875 C CA . SER A 1 615 ? -13.062 14.375 7.414 1 96.94 615 SER A CA 1
ATOM 4876 C C . SER A 1 615 ? -13.844 15.031 6.281 1 96.94 615 SER A C 1
ATOM 4878 O O . SER A 1 615 ? -14.867 14.508 5.84 1 96.94 615 SER A O 1
ATOM 4880 N N . ARG A 1 616 ? -13.344 16.109 5.766 1 96.25 616 ARG A N 1
ATOM 4881 C CA . ARG A 1 616 ? -14.039 16.875 4.73 1 96.25 616 ARG A CA 1
ATOM 4882 C C . ARG A 1 616 ? -14.086 16.094 3.42 1 96.25 616 ARG A C 1
ATOM 4884 O O . ARG A 1 616 ? -14.969 16.312 2.592 1 96.25 616 ARG A O 1
ATOM 4891 N N . LEU A 1 617 ? -13.203 15.141 3.312 1 97.94 617 LEU A N 1
ATOM 4892 C CA . LEU A 1 617 ? -13.117 14.375 2.072 1 97.94 617 LEU A CA 1
ATOM 4893 C C . LEU A 1 617 ? -13.828 13.039 2.213 1 97.94 617 LEU A C 1
ATOM 4895 O O . LEU A 1 617 ? -13.914 12.266 1.252 1 97.94 617 LEU A O 1
ATOM 4899 N N . THR A 1 618 ? -14.398 12.766 3.35 1 97.56 618 THR A N 1
ATOM 4900 C CA . THR A 1 618 ? -14.93 11.438 3.662 1 97.56 618 THR A CA 1
ATOM 4901 C C . THR A 1 618 ? -16.062 11.078 2.711 1 97.56 618 THR A C 1
ATOM 4903 O O . THR A 1 618 ? -16.188 9.922 2.289 1 97.56 618 THR A O 1
ATOM 4906 N N . PHE A 1 619 ? -16.938 12.047 2.365 1 97 619 PHE A N 1
ATOM 4907 C CA . PHE A 1 619 ? -18.062 11.742 1.492 1 97 619 PHE A CA 1
ATOM 4908 C C . PHE A 1 619 ? -17.578 11.312 0.112 1 97 619 PHE A C 1
ATOM 4910 O O . PHE A 1 619 ? -17.969 10.258 -0.392 1 97 619 PHE A O 1
ATOM 4917 N N . CYS A 1 620 ? -16.719 12.102 -0.496 1 98.38 620 CYS A N 1
ATOM 4918 C CA . CYS A 1 620 ? -16.188 11.742 -1.805 1 98.38 620 CYS A CA 1
ATOM 4919 C C . CYS A 1 620 ? -15.344 10.469 -1.722 1 98.38 620 CYS A C 1
ATOM 4921 O O . CYS A 1 620 ? -15.344 9.656 -2.646 1 98.38 620 CYS A O 1
ATOM 4923 N N . ALA A 1 621 ? -14.609 10.336 -0.656 1 98.56 621 ALA A N 1
ATOM 4924 C CA . ALA A 1 621 ? -13.836 9.109 -0.465 1 98.56 621 ALA A CA 1
ATOM 4925 C C . ALA A 1 621 ? -14.758 7.891 -0.383 1 98.56 621 ALA A C 1
ATOM 4927 O O . ALA A 1 621 ? -14.43 6.824 -0.905 1 98.56 621 ALA A O 1
ATOM 4928 N N . TYR A 1 622 ? -15.867 8.086 0.276 1 97.56 622 TYR A N 1
ATOM 4929 C CA . TYR A 1 622 ? -16.859 7.02 0.353 1 97.56 622 TYR A CA 1
ATOM 4930 C C . TYR A 1 622 ? -17.375 6.652 -1.034 1 97.56 622 TYR A C 1
ATOM 4932 O O . TYR A 1 622 ? -17.484 5.469 -1.371 1 97.56 622 TYR A O 1
ATOM 4940 N N . LEU A 1 623 ? -17.625 7.613 -1.837 1 97.94 623 LEU A N 1
ATOM 4941 C CA . LEU A 1 623 ? -18.141 7.379 -3.18 1 97.94 623 LEU A CA 1
ATOM 4942 C C . LEU A 1 623 ? -17.125 6.637 -4.035 1 97.94 623 LEU A C 1
ATOM 4944 O O . LEU A 1 623 ? -17.469 5.707 -4.766 1 97.94 623 LEU A O 1
ATOM 4948 N N . ILE A 1 624 ? -15.891 6.949 -3.844 1 97.81 624 ILE A N 1
ATOM 4949 C CA . ILE A 1 624 ? -14.859 6.578 -4.812 1 97.81 624 ILE A CA 1
ATOM 4950 C C . ILE A 1 624 ? -14.172 5.293 -4.367 1 97.81 624 ILE A C 1
ATOM 4952 O O . ILE A 1 624 ? -13.586 4.582 -5.184 1 97.81 624 ILE A O 1
ATOM 4956 N N . HIS A 1 625 ? -14.188 4.934 -3.115 1 97.44 625 HIS A N 1
ATOM 4957 C CA . HIS A 1 625 ? -13.273 3.953 -2.547 1 97.44 625 HIS A CA 1
ATOM 4958 C C . HIS A 1 625 ? -13.453 2.588 -3.199 1 97.44 625 HIS A C 1
ATOM 4960 O O . HIS A 1 625 ? -12.477 1.889 -3.473 1 97.44 625 HIS A O 1
ATOM 4966 N N . PHE A 1 626 ? -14.633 2.195 -3.486 1 94.38 626 PHE A N 1
ATOM 4967 C CA . PHE A 1 626 ? -14.82 0.852 -4.023 1 94.38 626 PHE A CA 1
ATOM 4968 C C . PHE A 1 626 ? -14.32 0.771 -5.461 1 94.38 626 PHE A C 1
ATOM 4970 O O . PHE A 1 626 ? -13.828 -0.273 -5.895 1 94.38 626 PHE A O 1
ATOM 4977 N N . PHE A 1 627 ? -14.492 1.878 -6.25 1 94.31 627 PHE A N 1
ATOM 4978 C CA . PHE A 1 627 ? -13.891 1.953 -7.578 1 94.31 627 PHE A CA 1
ATOM 4979 C C . PHE A 1 627 ? -12.383 1.752 -7.504 1 94.31 627 PHE A C 1
ATOM 4981 O O . PHE A 1 627 ? -11.812 0.984 -8.281 1 94.31 627 PHE A O 1
ATOM 4988 N N . VAL A 1 628 ? -11.742 2.408 -6.516 1 95.94 628 VAL A N 1
ATOM 4989 C CA . VAL A 1 628 ? -10.297 2.326 -6.336 1 95.94 628 VAL A CA 1
ATOM 4990 C C . VAL A 1 628 ? -9.914 0.913 -5.91 1 95.94 628 VAL A C 1
ATOM 4992 O O . VAL A 1 628 ? -8.883 0.385 -6.348 1 95.94 628 VAL A O 1
ATOM 4995 N N . VAL A 1 629 ? -10.711 0.288 -5.055 1 95 629 VAL A N 1
ATOM 4996 C CA . VAL A 1 629 ? -10.445 -1.081 -4.625 1 95 629 VAL A CA 1
ATOM 4997 C C . VAL A 1 629 ? -10.398 -2.004 -5.84 1 95 629 VAL A C 1
ATOM 4999 O O . VAL A 1 629 ? -9.453 -2.781 -6 1 95 629 VAL A O 1
ATOM 5002 N N . PHE A 1 630 ? -11.328 -1.867 -6.77 1 92.25 630 PHE A N 1
ATOM 5003 C CA . PHE A 1 630 ? -11.406 -2.75 -7.93 1 92.25 630 PHE A CA 1
ATOM 5004 C C . PHE A 1 630 ? -10.266 -2.471 -8.898 1 92.25 630 PHE A C 1
ATOM 5006 O O . PHE A 1 630 ? -9.688 -3.398 -9.477 1 92.25 630 PHE A O 1
ATOM 5013 N N . VAL A 1 631 ? -9.984 -1.216 -9.062 1 92.19 631 VAL A N 1
ATOM 5014 C CA . VAL A 1 631 ? -8.883 -0.86 -9.945 1 92.19 631 VAL A CA 1
ATOM 5015 C C . VAL A 1 631 ? -7.57 -1.393 -9.367 1 92.19 631 VAL A C 1
ATOM 5017 O O . VAL A 1 631 ? -6.734 -1.926 -10.102 1 92.19 631 VAL A O 1
ATOM 5020 N N . PHE A 1 632 ? -7.41 -1.244 -8.062 1 93.69 632 PHE A N 1
ATOM 5021 C CA . PHE A 1 632 ? -6.227 -1.731 -7.363 1 93.69 632 PHE A CA 1
ATOM 5022 C C . PHE A 1 632 ? -6.09 -3.242 -7.512 1 93.69 632 PHE A C 1
ATOM 5024 O O . PHE A 1 632 ? -5.012 -3.748 -7.82 1 93.69 632 PHE A O 1
ATOM 5031 N N . MET A 1 633 ? -7.148 -3.969 -7.375 1 91.38 633 MET A N 1
ATOM 5032 C CA . MET A 1 633 ? -7.137 -5.426 -7.465 1 91.38 633 MET A CA 1
ATOM 5033 C C . MET A 1 633 ? -6.875 -5.883 -8.898 1 91.38 633 MET A C 1
ATOM 5035 O O . MET A 1 633 ? -6.199 -6.887 -9.117 1 91.38 633 MET A O 1
ATOM 5039 N N . ALA A 1 634 ? -7.414 -5.145 -9.836 1 89.06 634 ALA A N 1
ATOM 5040 C CA . ALA A 1 634 ? -7.199 -5.484 -11.242 1 89.06 634 ALA A CA 1
ATOM 5041 C C . ALA A 1 634 ? -5.727 -5.348 -11.617 1 89.06 634 ALA A C 1
ATOM 5043 O O . ALA A 1 634 ? -5.238 -6.062 -12.492 1 89.06 634 ALA A O 1
ATOM 5044 N N . GLN A 1 635 ? -5.008 -4.539 -10.898 1 90.12 635 GLN A N 1
ATOM 5045 C CA . GLN A 1 635 ?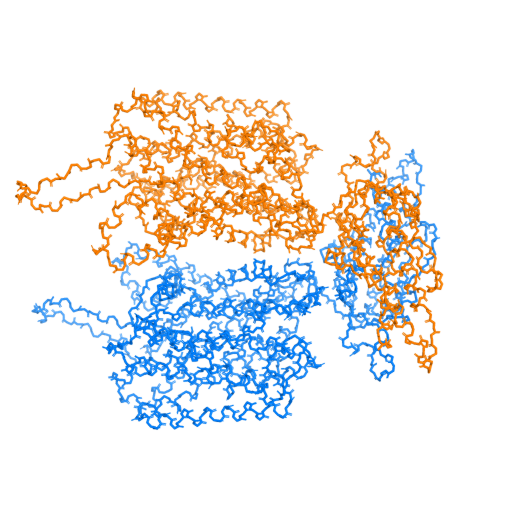 -3.615 -4.258 -11.234 1 90.12 635 GLN A CA 1
ATOM 5046 C C . GLN A 1 635 ? -2.674 -5.25 -10.555 1 90.12 635 GLN A C 1
ATOM 5048 O O . GLN A 1 635 ? -1.483 -5.301 -10.875 1 90.12 635 GLN A O 1
ATOM 5053 N N . ILE A 1 636 ? -3.102 -6.074 -9.734 1 88 636 ILE A N 1
ATOM 5054 C CA . ILE A 1 636 ? -2.26 -7.074 -9.078 1 88 636 ILE A CA 1
ATOM 5055 C C . ILE A 1 636 ? -1.942 -8.203 -10.062 1 88 636 ILE A C 1
ATOM 5057 O O . ILE A 1 636 ? -0.825 -8.719 -10.078 1 88 636 ILE A O 1
ATOM 5061 N N . ARG A 1 637 ? -2.797 -8.586 -10.992 1 90.75 637 ARG A N 1
ATOM 5062 C CA . ARG A 1 637 ? -2.635 -9.562 -12.07 1 90.75 637 ARG A CA 1
ATOM 5063 C C . ARG A 1 637 ? -2.344 -10.953 -11.516 1 90.75 637 ARG A C 1
ATOM 5065 O O . ARG A 1 637 ? -1.824 -11.812 -12.227 1 90.75 637 ARG A O 1
ATOM 5072 N N . GLN A 1 638 ? -2.477 -11.188 -10.195 1 91.5 638 GLN A N 1
ATOM 5073 C CA . GLN A 1 638 ? -2.346 -12.469 -9.508 1 91.5 638 GLN A CA 1
ATOM 5074 C C . GLN A 1 638 ? -3.484 -12.688 -8.516 1 91.5 638 GLN A C 1
ATOM 5076 O O . GLN A 1 638 ? -4.129 -11.727 -8.086 1 91.5 638 GLN A O 1
ATOM 5081 N N . PRO A 1 639 ? -3.734 -13.992 -8.258 1 92.31 639 PRO A N 1
ATOM 5082 C CA . PRO A 1 639 ? -4.73 -14.211 -7.207 1 92.31 639 PRO A CA 1
ATOM 5083 C C . PRO A 1 639 ? -4.309 -13.633 -5.859 1 92.31 639 PRO A C 1
ATOM 5085 O O . PRO A 1 639 ? -3.131 -13.688 -5.5 1 92.31 639 PRO A O 1
ATOM 5088 N N . ILE A 1 640 ? -5.203 -13.031 -5.191 1 91.88 640 ILE A N 1
ATOM 5089 C CA . ILE A 1 640 ? -4.867 -12.453 -3.891 1 91.88 640 ILE A CA 1
ATOM 5090 C C . ILE A 1 640 ? -4.719 -13.57 -2.857 1 91.88 640 ILE A C 1
ATOM 5092 O O . ILE A 1 640 ? -5.453 -14.562 -2.893 1 91.88 640 ILE A O 1
ATOM 5096 N N . HIS A 1 641 ? -3.748 -13.477 -1.997 1 93.62 641 HIS A N 1
ATOM 5097 C CA . HIS A 1 641 ? -3.359 -14.477 -1.008 1 93.62 641 HIS A CA 1
ATOM 5098 C C . HIS A 1 641 ? -3.42 -13.906 0.405 1 93.62 641 HIS A C 1
ATOM 5100 O O . HIS A 1 641 ? -2.766 -12.898 0.703 1 93.62 641 HIS A O 1
ATOM 5106 N N . PHE A 1 642 ? -4.23 -14.531 1.26 1 94.62 642 PHE A N 1
ATOM 5107 C CA . PHE A 1 642 ? -4.395 -14.055 2.629 1 94.62 642 PHE A CA 1
ATOM 5108 C C . PHE A 1 642 ? -3.289 -14.602 3.525 1 94.62 642 PHE A C 1
ATOM 5110 O O . PHE A 1 642 ? -3.119 -15.82 3.637 1 94.62 642 PHE A O 1
ATOM 5117 N N . VAL A 1 643 ? -2.553 -13.75 4.16 1 93.12 643 VAL A N 1
ATOM 5118 C CA . VAL A 1 643 ? -1.504 -14.148 5.098 1 93.12 643 VAL A CA 1
ATOM 5119 C C . VAL A 1 643 ? -1.95 -13.852 6.527 1 93.12 643 VAL A C 1
ATOM 5121 O O . VAL A 1 643 ? -2 -14.758 7.367 1 93.12 643 VAL A O 1
ATOM 5124 N N . ALA A 1 644 ? -2.268 -12.656 6.781 1 93.5 644 ALA A N 1
ATOM 5125 C CA . ALA A 1 644 ? -2.752 -12.164 8.062 1 93.5 644 ALA A CA 1
ATOM 5126 C C . ALA A 1 644 ? -3.506 -10.844 7.898 1 93.5 644 ALA A C 1
ATOM 5128 O O . ALA A 1 644 ? -3.328 -10.141 6.898 1 93.5 644 ALA A O 1
ATOM 5129 N N . THR A 1 645 ? -4.359 -10.555 8.898 1 94.62 645 THR A N 1
ATOM 5130 C CA . THR A 1 645 ? -5.148 -9.328 8.812 1 94.62 645 THR A CA 1
ATOM 5131 C C . THR A 1 645 ? -4.238 -8.102 8.805 1 94.62 645 THR A C 1
ATOM 5133 O O . THR A 1 645 ? -4.523 -7.117 8.125 1 94.62 645 THR A O 1
ATOM 5136 N N . ILE A 1 646 ? -3.166 -8.164 9.523 1 93.69 646 ILE A N 1
ATOM 5137 C CA . ILE A 1 646 ? -2.244 -7.035 9.57 1 93.69 646 ILE A CA 1
ATOM 5138 C C . ILE A 1 646 ? -1.592 -6.844 8.203 1 93.69 646 ILE A C 1
ATOM 5140 O O . ILE A 1 646 ? -1.313 -5.715 7.793 1 93.69 646 ILE A O 1
ATOM 5144 N N . SER A 1 647 ? -1.31 -7.949 7.461 1 94.06 647 SER A N 1
ATOM 5145 C CA . SER A 1 647 ? -0.753 -7.859 6.117 1 94.06 647 SER A CA 1
ATOM 5146 C C . SER A 1 647 ? -1.741 -7.211 5.152 1 94.06 647 SER A C 1
ATOM 5148 O O . SER A 1 647 ? -1.353 -6.402 4.305 1 94.06 647 SER A O 1
ATOM 5150 N N . VAL A 1 648 ? -3.037 -7.566 5.316 1 95.81 648 VAL A N 1
ATOM 5151 C CA . VAL A 1 648 ? -4.074 -6.969 4.48 1 95.81 648 VAL A CA 1
ATOM 5152 C C . VAL A 1 648 ? -4.148 -5.469 4.742 1 95.81 648 VAL A C 1
ATOM 5154 O O . VAL A 1 648 ? -4.273 -4.676 3.807 1 95.81 648 VAL A O 1
ATOM 5157 N N . PHE A 1 649 ? -4 -5.113 5.992 1 95.88 649 PHE A N 1
ATOM 5158 C CA . PHE A 1 649 ? -4.055 -3.705 6.371 1 95.88 649 PHE A CA 1
ATOM 5159 C C . PHE A 1 649 ? -2.891 -2.936 5.754 1 95.88 649 PHE A C 1
ATOM 5161 O O . PHE A 1 649 ? -3.094 -1.9 5.113 1 95.88 649 PHE A O 1
ATOM 5168 N N . LEU A 1 650 ? -1.713 -3.441 5.836 1 94.88 650 LEU A N 1
ATOM 5169 C CA . LEU A 1 650 ? -0.496 -2.738 5.445 1 94.88 650 LEU A CA 1
ATOM 5170 C C . LEU A 1 650 ? -0.321 -2.752 3.93 1 94.88 650 LEU A C 1
ATOM 5172 O O . LEU A 1 650 ? 0.094 -1.751 3.34 1 94.88 650 LEU A O 1
ATOM 5176 N N . GLN A 1 651 ? -0.695 -3.811 3.301 1 95.06 651 GLN A N 1
ATOM 5177 C CA . GLN A 1 651 ? -0.353 -3.99 1.893 1 95.06 651 GLN A CA 1
ATOM 5178 C C . GLN A 1 651 ? -1.483 -3.512 0.987 1 95.06 651 GLN A C 1
ATOM 5180 O O . GLN A 1 651 ? -1.248 -3.137 -0.164 1 95.06 651 GLN A O 1
ATOM 5185 N N . TYR A 1 652 ? -2.723 -3.514 1.495 1 96.38 652 TYR A N 1
ATOM 5186 C CA . TYR A 1 652 ? -3.855 -3.209 0.627 1 96.38 652 TYR A CA 1
ATOM 5187 C C . TYR A 1 652 ? -4.648 -2.021 1.161 1 96.38 652 TYR A C 1
ATOM 5189 O O . TYR A 1 652 ? -4.797 -1.007 0.476 1 96.38 652 TYR A O 1
ATOM 5197 N N . ALA A 1 653 ? -5.008 -2.057 2.445 1 97 653 ALA A N 1
ATOM 5198 C CA . ALA A 1 653 ? -5.906 -1.044 2.992 1 97 653 ALA A CA 1
ATOM 5199 C C . ALA A 1 653 ? -5.246 0.332 2.996 1 97 653 ALA A C 1
ATOM 5201 O O . ALA A 1 653 ? -5.871 1.327 2.617 1 97 653 ALA A O 1
ATOM 5202 N N . ILE A 1 654 ? -3.965 0.398 3.311 1 95.44 654 ILE A N 1
ATOM 5203 C CA . ILE A 1 654 ? -3.271 1.675 3.43 1 95.44 654 ILE A CA 1
ATOM 5204 C C . ILE A 1 654 ? -3.141 2.322 2.055 1 95.44 654 ILE A C 1
ATOM 5206 O O . ILE A 1 654 ? -3.57 3.461 1.854 1 95.44 654 ILE A O 1
ATOM 5210 N N . PRO A 1 655 ? -2.584 1.616 1.122 1 96.38 655 PRO A N 1
ATOM 5211 C CA . PRO A 1 655 ? -2.461 2.281 -0.177 1 96.38 655 PRO A CA 1
ATOM 5212 C C . PRO A 1 655 ? -3.816 2.635 -0.789 1 96.38 655 PRO A C 1
ATOM 5214 O O . PRO A 1 655 ? -3.963 3.695 -1.401 1 96.38 655 PRO A O 1
ATOM 5217 N N . ILE A 1 656 ? -4.816 1.81 -0.645 1 97.81 656 ILE A N 1
ATOM 5218 C CA . ILE A 1 656 ? -6.145 2.094 -1.18 1 97.81 656 ILE A CA 1
ATOM 5219 C C . ILE A 1 656 ? -6.719 3.334 -0.5 1 97.81 656 ILE A C 1
ATOM 5221 O O . ILE A 1 656 ? -7.336 4.176 -1.153 1 97.81 656 ILE A O 1
ATOM 5225 N N . PHE A 1 657 ? -6.492 3.398 0.844 1 97.44 657 PHE A N 1
ATOM 5226 C CA . PHE A 1 657 ? -6.93 4.566 1.596 1 97.44 657 PHE A CA 1
ATOM 5227 C C . PHE A 1 657 ? -6.277 5.836 1.054 1 97.44 657 PHE A C 1
ATOM 5229 O O . PHE A 1 657 ? -6.961 6.832 0.801 1 97.44 657 PHE A O 1
ATOM 5236 N N . ILE A 1 658 ? -5.023 5.809 0.757 1 96.06 658 ILE A N 1
ATOM 5237 C CA . ILE A 1 658 ? -4.266 6.973 0.308 1 96.06 658 ILE A CA 1
ATOM 5238 C C . ILE A 1 658 ? -4.695 7.355 -1.106 1 96.06 658 ILE A C 1
ATOM 5240 O O . ILE A 1 658 ? -4.957 8.523 -1.389 1 96.06 658 ILE A O 1
ATOM 5244 N N . ILE A 1 659 ? -4.855 6.406 -1.974 1 97.25 659 ILE A N 1
ATOM 5245 C CA . ILE A 1 659 ? -5.246 6.668 -3.354 1 97.25 659 ILE A CA 1
ATOM 5246 C C . ILE A 1 659 ? -6.672 7.223 -3.391 1 97.25 659 ILE A C 1
ATOM 5248 O O . ILE A 1 659 ? -6.953 8.18 -4.117 1 97.25 659 ILE A O 1
ATOM 5252 N N . THR A 1 660 ? -7.508 6.645 -2.529 1 98.38 660 THR A N 1
ATOM 5253 C CA . THR A 1 660 ? -8.898 7.078 -2.467 1 98.38 660 THR A CA 1
ATOM 5254 C C . THR A 1 660 ? -8.992 8.539 -2.043 1 98.38 660 THR A C 1
ATOM 5256 O O . THR A 1 660 ? -9.68 9.336 -2.686 1 98.38 660 THR A O 1
ATOM 5259 N N . TYR A 1 661 ? -8.281 8.898 -1.025 1 97.75 661 TYR A N 1
ATOM 5260 C CA . TYR A 1 661 ? -8.352 10.273 -0.53 1 97.75 661 TYR A CA 1
ATOM 5261 C C . TYR A 1 661 ? -7.695 11.234 -1.511 1 97.75 661 TYR A C 1
ATOM 5263 O O . TYR A 1 661 ? -8.141 12.375 -1.661 1 97.75 661 TYR A O 1
ATOM 5271 N N . PHE A 1 662 ? -6.703 10.812 -2.244 1 96.19 662 PHE A N 1
ATOM 5272 C CA . PHE A 1 662 ? -6.055 11.656 -3.24 1 96.19 662 PHE A CA 1
ATOM 5273 C C . PHE A 1 662 ? -7.012 11.977 -4.383 1 96.19 662 PHE A C 1
ATOM 5275 O O . PHE A 1 662 ? -7.164 13.141 -4.758 1 96.19 662 PHE A O 1
ATOM 5282 N N . VAL A 1 663 ? -7.684 10.945 -4.859 1 97.56 663 VAL A N 1
ATOM 5283 C CA . VAL A 1 663 ? -8.625 11.133 -5.953 1 97.56 663 VAL A CA 1
ATOM 5284 C C . VAL A 1 663 ? -9.844 11.922 -5.461 1 97.56 663 VAL A C 1
ATOM 5286 O O . VAL A 1 663 ? -10.391 12.75 -6.191 1 97.56 663 VAL A O 1
ATOM 5289 N N . SER A 1 664 ? -10.203 11.68 -4.211 1 98.31 664 SER A N 1
ATOM 5290 C CA . SER A 1 664 ? -11.352 12.359 -3.629 1 98.31 664 SER A CA 1
ATOM 5291 C C . SER A 1 664 ? -11.109 13.859 -3.508 1 98.31 664 SER A C 1
ATOM 5293 O O . SER A 1 664 ? -12.039 14.656 -3.607 1 98.31 664 SER A O 1
ATOM 5295 N N . PHE A 1 665 ? -9.859 14.297 -3.328 1 97.38 665 PHE A N 1
ATOM 5296 C CA . PHE A 1 665 ? -9.516 15.711 -3.236 1 97.38 665 PHE A CA 1
ATOM 5297 C C . PHE A 1 665 ? -9.914 16.438 -4.508 1 97.38 665 PHE A C 1
ATOM 5299 O O . PHE A 1 665 ? -10.586 17.469 -4.449 1 97.38 665 PHE A O 1
ATOM 5306 N N . PHE A 1 666 ? -9.633 15.898 -5.605 1 97.31 666 PHE A N 1
ATOM 5307 C CA . PHE A 1 666 ? -9.938 16.547 -6.879 1 97.31 666 PHE A CA 1
ATOM 5308 C C . PHE A 1 666 ? -11.422 16.438 -7.195 1 97.31 666 PHE A C 1
ATOM 5310 O O . PHE A 1 666 ? -12.016 17.359 -7.738 1 97.31 666 PHE A O 1
ATOM 5317 N N . TRP A 1 667 ? -11.977 15.242 -6.887 1 98.25 667 TRP A N 1
ATOM 5318 C CA . TRP A 1 667 ? -13.406 15.07 -7.121 1 98.25 667 TRP A CA 1
ATOM 5319 C C . TRP A 1 667 ? -14.219 16.047 -6.277 1 98.25 667 TRP A C 1
ATOM 5321 O O . TRP A 1 667 ? -15.234 16.594 -6.738 1 98.25 667 TRP A O 1
ATOM 5331 N N . SER A 1 668 ? -13.766 16.266 -5.043 1 98 668 SER A N 1
ATOM 5332 C CA . SER A 1 668 ? -14.438 17.203 -4.152 1 98 668 SER A CA 1
ATOM 5333 C C . SER A 1 668 ? -14.328 18.625 -4.668 1 98 668 SER A C 1
ATOM 5335 O O . SER A 1 668 ? -15.305 19.375 -4.66 1 98 668 SER A O 1
ATOM 5337 N N . CYS A 1 669 ? -13.195 19.016 -5.156 1 97.25 669 CYS A N 1
ATOM 5338 C CA . CYS A 1 669 ? -13.008 20.344 -5.703 1 97.25 669 CYS A CA 1
ATOM 5339 C C . CYS A 1 669 ? -13.859 20.562 -6.945 1 97.25 669 CYS A C 1
ATOM 5341 O O . CYS A 1 669 ? -14.406 21.641 -7.148 1 97.25 669 CYS A O 1
ATOM 5343 N N . GLY A 1 670 ? -13.992 19.578 -7.711 1 96.81 670 GLY A N 1
ATOM 5344 C CA . GLY A 1 670 ? -14.641 19.703 -9.008 1 96.81 670 GLY A CA 1
ATOM 5345 C C . GLY A 1 670 ? -16.156 19.578 -8.93 1 96.81 670 GLY A C 1
ATOM 5346 O O . GLY A 1 670 ? -16.875 20.188 -9.711 1 96.81 670 GLY A O 1
ATOM 5347 N N . PHE A 1 671 ? -16.656 18.75 -7.945 1 97.06 671 PHE A N 1
ATOM 5348 C CA . PHE A 1 671 ? -18.078 18.406 -8.047 1 97.06 671 PHE A CA 1
ATOM 5349 C C . PHE A 1 671 ? -18.781 18.641 -6.719 1 97.06 671 PHE A C 1
ATOM 5351 O O . PHE A 1 671 ? -20.016 18.734 -6.672 1 97.06 671 PHE A O 1
ATOM 5358 N N . GLU A 1 672 ? -18.094 18.656 -5.637 1 96.94 672 GLU A N 1
ATOM 5359 C CA . GLU A 1 672 ? -18.75 18.797 -4.336 1 96.94 672 GLU A CA 1
ATOM 5360 C C . GLU A 1 672 ? -18.734 20.25 -3.857 1 96.94 672 GLU A C 1
ATOM 5362 O O . GLU A 1 672 ? -19.781 20.891 -3.824 1 96.94 672 GLU A O 1
ATOM 5367 N N . VAL A 1 673 ? -17.547 20.781 -3.654 1 96.19 673 VAL A N 1
ATOM 5368 C CA . VAL A 1 673 ? -17.422 22.141 -3.143 1 96.19 673 VAL A CA 1
ATOM 5369 C C . VAL A 1 673 ? -17.906 23.141 -4.199 1 96.19 673 VAL A C 1
ATOM 5371 O O . VAL A 1 673 ? -18.625 24.094 -3.883 1 96.19 673 VAL A O 1
ATOM 5374 N N . SER A 1 674 ? -17.5 22.953 -5.426 1 95.81 674 SER A N 1
ATOM 5375 C CA . SER A 1 674 ? -17.875 23.844 -6.516 1 95.81 674 SER A CA 1
ATOM 5376 C C . SER A 1 674 ? -19.391 23.938 -6.656 1 95.81 674 SER A C 1
ATOM 5378 O O . SER A 1 674 ? -19.969 25.031 -6.68 1 95.81 674 SER A O 1
ATOM 5380 N N . PHE A 1 675 ? -20.078 22.828 -6.699 1 94.31 675 PHE A N 1
ATOM 5381 C CA . PHE A 1 675 ? -21.531 22.812 -6.887 1 94.31 675 PHE A CA 1
ATOM 5382 C C . PHE A 1 675 ? -22.25 23.297 -5.629 1 94.31 675 PHE A C 1
ATOM 5384 O O . PHE A 1 675 ? -23.359 23.828 -5.703 1 94.31 675 PHE A O 1
ATOM 5391 N N . GLY A 1 676 ? -21.609 23.016 -4.457 1 93 676 GLY A N 1
ATOM 5392 C CA . GLY A 1 676 ? -22.156 23.594 -3.236 1 93 676 GLY A CA 1
ATOM 5393 C C . GLY A 1 676 ? -22.172 25.125 -3.26 1 93 676 GLY A C 1
ATOM 5394 O O . GLY A 1 676 ? -23.172 25.734 -2.855 1 93 676 GLY A O 1
ATOM 5395 N N . ARG A 1 677 ? -21.156 25.688 -3.785 1 93.25 677 ARG A N 1
ATOM 5396 C CA . ARG A 1 677 ? -21.062 27.141 -3.885 1 93.25 677 ARG A CA 1
ATOM 5397 C C . ARG A 1 677 ? -22.016 27.672 -4.957 1 93.25 677 ARG A C 1
ATOM 5399 O O . ARG A 1 677 ? -22.625 28.719 -4.781 1 93.25 677 ARG A O 1
ATOM 5406 N N . LEU A 1 678 ? -22.078 27 -6.023 1 92.44 678 LEU A N 1
ATOM 5407 C CA . LEU A 1 678 ? -23 27.406 -7.086 1 92.44 678 LEU A CA 1
ATOM 5408 C C . LEU A 1 678 ? -24.453 27.375 -6.598 1 92.44 678 LEU A C 1
ATOM 5410 O O . LEU A 1 678 ? -25.25 28.234 -6.965 1 92.44 678 LEU A O 1
ATOM 5414 N N . GLU A 1 679 ? -24.734 26.344 -5.824 1 89.69 679 GLU A N 1
ATOM 5415 C CA . GLU A 1 679 ? -26.078 26.234 -5.25 1 89.69 679 GLU A CA 1
ATOM 5416 C C . GLU A 1 679 ? -26.391 27.438 -4.371 1 89.69 679 GLU A C 1
ATOM 5418 O O . GLU A 1 679 ? -27.484 28.016 -4.461 1 89.69 679 GLU A O 1
ATOM 5423 N N . LYS A 1 680 ? -25.484 27.75 -3.57 1 87.5 680 LYS A N 1
ATOM 5424 C CA . LYS A 1 680 ? -25.688 28.906 -2.699 1 87.5 680 LYS A CA 1
ATOM 5425 C C . LYS A 1 680 ? -25.891 30.172 -3.516 1 87.5 680 LYS A C 1
ATOM 5427 O O . LYS A 1 680 ? -26.75 31 -3.186 1 87.5 680 LYS A O 1
ATOM 5432 N N . MET A 1 681 ? -25.172 30.312 -4.551 1 88.75 681 MET A N 1
ATOM 5433 C CA . MET A 1 681 ? -25.297 31.469 -5.438 1 88.75 681 MET A CA 1
ATOM 5434 C C . MET A 1 681 ? -26.641 31.469 -6.145 1 88.75 681 MET A C 1
ATOM 5436 O O . MET A 1 681 ? -27.281 32.5 -6.293 1 88.75 681 MET A O 1
ATOM 5440 N N . GLY A 1 682 ? -27.047 30.312 -6.555 1 86.69 682 GLY A N 1
ATOM 5441 C CA . GLY A 1 682 ? -28.328 30.188 -7.234 1 86.69 682 GLY A CA 1
ATOM 5442 C C . GLY A 1 682 ? -29.516 30.484 -6.34 1 86.69 682 GLY A C 1
ATOM 5443 O O . GLY A 1 682 ? -30.438 31.203 -6.742 1 86.69 682 GLY A O 1
ATOM 5444 N N . ILE A 1 683 ? -29.5 30.016 -5.145 1 83.69 683 ILE A N 1
ATOM 5445 C CA . ILE A 1 683 ? -30.578 30.234 -4.188 1 83.69 683 ILE A CA 1
ATOM 5446 C C . ILE A 1 683 ? -30.641 31.719 -3.811 1 83.69 683 ILE A C 1
ATOM 5448 O O . ILE A 1 683 ? -31.719 32.281 -3.693 1 83.69 683 ILE A O 1
ATOM 5452 N N . ALA A 1 684 ? -29.453 32.281 -3.645 1 83.06 684 ALA A N 1
ATOM 5453 C CA . ALA A 1 684 ? -29.406 33.688 -3.338 1 83.06 684 ALA A CA 1
ATOM 5454 C C . ALA A 1 684 ? -30 34.531 -4.477 1 83.06 684 ALA A C 1
ATOM 5456 O O . ALA A 1 684 ? -30.672 35.531 -4.238 1 83.06 684 ALA A O 1
ATOM 5457 N N . ALA A 1 685 ? -29.75 34.125 -5.609 1 82.75 685 ALA A N 1
ATOM 5458 C CA . ALA A 1 685 ? -30.266 34.812 -6.785 1 82.75 685 ALA A CA 1
ATOM 5459 C C . ALA A 1 685 ? -31.781 34.656 -6.879 1 82.75 685 ALA A C 1
ATOM 5461 O O . ALA A 1 685 ? -32.469 35.594 -7.312 1 82.75 685 ALA A O 1
ATOM 5462 N N . LEU A 1 686 ? -32.281 33.562 -6.449 1 80.25 686 LEU A N 1
ATOM 5463 C CA . LEU A 1 686 ? -33.688 33.281 -6.555 1 80.25 686 LEU A CA 1
ATOM 5464 C C . LEU A 1 686 ? -34.469 33.938 -5.41 1 80.25 686 LEU A C 1
ATOM 5466 O O . LEU A 1 686 ? -35.625 34.344 -5.586 1 80.25 686 LEU A O 1
ATOM 5470 N N . THR A 1 687 ? -33.906 33.938 -4.18 1 72.94 687 THR A N 1
ATOM 5471 C CA . THR A 1 687 ? -34.625 34.469 -3.02 1 72.94 687 THR A CA 1
ATOM 5472 C C . THR A 1 687 ? -34.375 35.969 -2.879 1 72.94 687 THR A C 1
ATOM 5474 O O . THR A 1 687 ? -34.969 36.625 -2 1 72.94 687 THR A O 1
ATOM 5477 N N . GLY A 1 688 ? -33.812 36.812 -3.797 1 63.12 688 GLY A N 1
ATOM 5478 C CA . GLY A 1 688 ? -33.625 38.25 -3.82 1 63.12 688 GLY A CA 1
ATOM 5479 C C . GLY A 1 688 ? -32.531 38.719 -2.891 1 63.12 688 GLY A C 1
ATOM 5480 O O . GLY A 1 688 ? -32.406 39.938 -2.668 1 63.12 688 GLY A O 1
ATOM 5481 N N . GLY A 1 689 ? -31.953 38.062 -2.16 1 52.97 689 GLY A N 1
ATOM 5482 C CA . GLY A 1 689 ? -31.047 38.5 -1.106 1 52.97 689 GLY A CA 1
ATOM 5483 C C . GLY A 1 689 ? -29.719 39 -1.63 1 52.97 689 GLY A C 1
ATOM 5484 O O . GLY A 1 689 ? -28.797 39.281 -0.854 1 52.97 689 GLY A O 1
ATOM 5485 N N . GLY A 1 690 ? -29.531 39.031 -2.797 1 47.31 690 GLY A N 1
ATOM 5486 C CA . GLY A 1 690 ? -28.234 39.531 -3.246 1 47.31 690 GLY A CA 1
ATOM 5487 C C . GLY A 1 690 ? -28.094 41.031 -3.107 1 47.31 690 GLY A C 1
ATOM 5488 O O . GLY A 1 690 ? -27.094 41.594 -3.541 1 47.31 690 GLY A O 1
ATOM 5489 N N . ARG A 1 691 ? -29.203 41.969 -3 1 43.53 691 ARG A N 1
ATOM 5490 C CA . ARG A 1 691 ? -29 43.406 -3.049 1 43.53 691 ARG A CA 1
ATOM 5491 C C . ARG A 1 691 ? -28.562 43.938 -1.69 1 43.53 691 ARG A C 1
ATOM 5493 O O . ARG A 1 691 ? -29.391 44.094 -0.788 1 43.53 691 ARG A O 1
ATOM 5500 N N . ARG A 1 692 ? -27.438 43.625 -1.179 1 44.19 692 ARG A N 1
ATOM 5501 C CA . ARG A 1 692 ? -26.922 44.5 -0.132 1 44.19 692 ARG A CA 1
ATOM 5502 C C . ARG A 1 692 ? -27 45.969 -0.555 1 44.19 692 ARG A C 1
ATOM 5504 O O . ARG A 1 692 ? -26.5 46.344 -1.624 1 44.19 692 ARG A O 1
ATOM 5511 N N . LYS A 1 693 ? -27.938 46.875 -0.029 1 39.59 693 LYS A N 1
ATOM 5512 C CA . LYS A 1 693 ? -27.938 48.344 -0.119 1 39.59 693 LYS A CA 1
ATOM 5513 C C . LYS A 1 693 ? -26.547 48.906 0.172 1 39.59 693 LYS A C 1
ATOM 5515 O O . LYS A 1 693 ? -25.875 48.438 1.104 1 39.59 693 LYS A O 1
ATOM 5520 N N . PRO A 1 694 ? -25.938 49.656 -0.708 1 34.22 694 PRO A N 1
ATOM 5521 C CA . PRO A 1 694 ? -24.734 50.438 -0.356 1 34.22 694 PRO A CA 1
ATOM 5522 C C . PRO A 1 694 ? -24.891 51.219 0.943 1 34.22 694 PRO A C 1
ATOM 5524 O O . PRO A 1 694 ? -25.922 51.844 1.159 1 34.22 694 PRO A O 1
ATOM 5527 N N . HIS A 1 695 ? -24.453 50.75 2.061 1 31.72 695 HIS A N 1
ATOM 5528 C CA . HIS A 1 695 ? -24.391 51.594 3.242 1 31.72 695 HIS A CA 1
ATOM 5529 C C . HIS A 1 695 ? -23.922 53 2.883 1 31.72 695 HIS A C 1
ATOM 5531 O O . HIS A 1 695 ? -22.875 53.188 2.26 1 31.72 695 HIS A O 1
ATOM 5537 N N . ASN A 1 696 ? -24.781 53.969 2.68 1 29.41 696 ASN A N 1
ATOM 5538 C CA . ASN A 1 696 ? -24.406 55.375 2.713 1 29.41 696 ASN A CA 1
ATOM 5539 C C . ASN A 1 696 ? -23.516 55.719 3.91 1 29.41 696 ASN A C 1
ATOM 5541 O O . ASN A 1 696 ? -23.875 55.438 5.055 1 29.41 696 ASN A O 1
ATOM 5545 N N . GLU A 1 697 ? -22.188 55.844 3.809 1 31.94 697 GLU A N 1
ATOM 5546 C CA . GLU A 1 697 ? -21.109 56.25 4.711 1 31.94 697 GLU A CA 1
ATOM 5547 C C . GLU A 1 697 ? -21.453 57.531 5.465 1 31.94 697 GLU A C 1
ATOM 5549 O O . GLU A 1 697 ? -20.625 58.094 6.176 1 31.94 697 GLU A O 1
ATOM 5554 N N . GLY A 1 698 ? -22.562 58.281 5.164 1 29.77 698 GLY A N 1
ATOM 5555 C CA . GLY A 1 698 ? -22.531 59.562 5.805 1 29.77 698 GLY A CA 1
ATOM 5556 C C . GLY A 1 698 ? -22.5 59.5 7.32 1 29.77 698 GLY A C 1
ATOM 5557 O O . GLY A 1 698 ? -21.734 60.219 7.973 1 29.77 698 GLY A O 1
ATOM 5558 N N . ASP A 1 699 ? -23.594 59.094 8 1 29.02 699 ASP A N 1
ATOM 5559 C CA . ASP A 1 699 ? -23.797 59.594 9.352 1 29.02 699 ASP A CA 1
ATOM 5560 C C . ASP A 1 699 ? -22.938 58.844 10.367 1 29.02 699 ASP A C 1
ATOM 5562 O O . ASP A 1 699 ? -22.922 59.156 11.547 1 29.02 699 ASP A O 1
ATOM 5566 N N . ASP A 1 700 ? -22.688 57.469 10.172 1 28.81 700 ASP A N 1
ATOM 5567 C CA . ASP A 1 700 ? -22.188 56.781 11.367 1 28.81 700 ASP A CA 1
ATOM 5568 C C . ASP A 1 700 ? -20.719 57.094 11.602 1 28.81 700 ASP A C 1
ATOM 5570 O O . ASP A 1 700 ? -19.844 56.406 11.07 1 28.81 700 ASP A O 1
ATOM 5574 N N . GLN A 1 701 ? -20.188 58.281 11.352 1 28.22 701 GLN A N 1
ATOM 5575 C CA . GLN A 1 701 ? -18.844 58.656 11.812 1 28.22 701 GLN A CA 1
ATOM 5576 C C . GLN A 1 701 ? -18.656 58.281 13.289 1 28.22 701 GLN A C 1
ATOM 5578 O O . GLN A 1 701 ? -17.578 58.531 13.852 1 28.22 701 GLN A O 1
ATOM 5583 N N . ARG A 1 702 ? -19.812 58.406 14.078 1 31.47 702 ARG A N 1
ATOM 5584 C CA . ARG A 1 702 ? -19.375 58.438 15.469 1 31.47 702 ARG A CA 1
ATOM 5585 C C . ARG A 1 702 ? -18.625 57.156 15.844 1 31.47 702 ARG A C 1
ATOM 5587 O O . ARG A 1 702 ? -17.531 57.219 16.406 1 31.47 702 ARG A O 1
ATOM 5594 N N . GLN A 1 703 ? -19.375 56.188 16.516 1 28.05 703 GLN A N 1
ATOM 5595 C CA . GLN A 1 703 ? -18.688 55.25 17.406 1 28.05 703 GLN A CA 1
ATOM 5596 C C . GLN A 1 703 ? -17.969 54.156 16.625 1 28.05 703 GLN A C 1
ATOM 5598 O O . GLN A 1 703 ? -18.609 53.406 15.891 1 28.05 703 GLN A O 1
ATOM 5603 N N . GLN A 1 704 ? -16.719 54.344 16.172 1 25.59 704 GLN A N 1
ATOM 5604 C CA . GLN A 1 704 ? -15.664 53.594 15.484 1 25.59 704 GLN A CA 1
ATOM 5605 C C . GLN A 1 704 ? -15.523 52.188 16.062 1 25.59 704 GLN A C 1
ATOM 5607 O O . GLN A 1 704 ? -14.461 51.562 15.961 1 25.59 704 GLN A O 1
ATOM 5612 N N . THR A 1 705 ? -16.375 51.781 17.094 1 28.19 705 THR A N 1
ATOM 5613 C CA . THR A 1 705 ? -15.844 50.5 17.547 1 28.19 705 THR A CA 1
ATOM 5614 C C . THR A 1 705 ? -15.953 49.438 16.438 1 28.19 705 THR A C 1
ATOM 5616 O O . THR A 1 705 ? -16.984 49.344 15.758 1 28.19 705 THR A O 1
ATOM 5619 N N . PRO A 1 706 ? -14.828 48.969 15.914 1 27.12 706 PRO A N 1
ATOM 5620 C CA . PRO A 1 706 ? -14.742 48.031 14.781 1 27.12 706 PRO A CA 1
ATOM 5621 C C . PRO A 1 706 ? -15.773 46.938 14.859 1 27.12 706 PRO A C 1
ATOM 5623 O O . PRO A 1 706 ? -15.906 46.281 15.898 1 27.12 706 PRO A O 1
ATOM 5626 N N . PRO A 1 707 ? -17.031 47.156 14.25 1 26.81 707 PRO A N 1
ATOM 5627 C CA . PRO A 1 707 ? -18.031 46.062 14.352 1 26.81 707 PRO A CA 1
ATOM 5628 C C . PRO A 1 707 ? -17.453 44.719 13.984 1 26.81 707 PRO A C 1
ATOM 5630 O O . PRO A 1 707 ? -16.625 44.594 13.07 1 26.81 707 PRO A O 1
ATOM 5633 N N . THR A 1 708 ? -17.203 43.844 14.992 1 27.12 708 THR A N 1
ATOM 5634 C CA . THR A 1 708 ? -16.906 42.438 14.836 1 27.12 708 THR A CA 1
ATOM 5635 C C . THR A 1 708 ? -17.859 41.781 13.836 1 27.12 708 THR A C 1
ATOM 5637 O O . THR A 1 708 ? -19.062 41.688 14.102 1 27.12 708 THR A O 1
ATOM 5640 N N . ASP A 1 709 ? -17.875 42.25 12.57 1 25.11 709 ASP A N 1
ATOM 5641 C CA . ASP A 1 709 ? -18.672 41.656 11.5 1 25.11 709 ASP A CA 1
ATOM 5642 C C . ASP A 1 709 ? -18.719 40.125 11.648 1 25.11 709 ASP A C 1
ATOM 5644 O O . ASP A 1 709 ? -17.688 39.469 11.672 1 25.11 709 ASP A O 1
ATOM 5648 N N . ASP A 1 710 ? -19.75 39.656 12.25 1 25.55 710 ASP A N 1
ATOM 5649 C CA . ASP A 1 710 ? -20.188 38.281 12.336 1 25.55 710 ASP A CA 1
ATOM 5650 C C . ASP A 1 710 ? -20.281 37.656 10.945 1 25.55 710 ASP A C 1
ATOM 5652 O O . ASP A 1 710 ? -21.125 38.062 10.133 1 25.55 710 ASP A O 1
ATOM 5656 N N . LEU A 1 711 ? -19.188 37.531 10.188 1 25.53 711 LEU A N 1
ATOM 5657 C CA . LEU A 1 711 ? -19.25 36.688 9.008 1 25.53 711 LEU A CA 1
ATOM 5658 C C . LEU A 1 711 ? -20.172 35.5 9.25 1 25.53 711 LEU A C 1
ATOM 5660 O O . LEU A 1 711 ? -20.047 34.812 10.273 1 25.53 711 LEU A O 1
ATOM 5664 N N . PRO A 1 712 ? -21.359 35.656 8.648 1 27 712 PRO A N 1
ATOM 5665 C CA . PRO A 1 712 ? -22.203 34.469 8.734 1 27 712 PRO A CA 1
ATOM 5666 C C . PRO A 1 712 ? -21.438 33.188 8.453 1 27 712 PRO A C 1
ATOM 5668 O O . PRO A 1 712 ? -20.766 33.062 7.426 1 27 712 PRO A O 1
ATOM 5671 N N . GLN A 1 713 ? -20.844 32.594 9.461 1 25.2 713 GLN A N 1
ATOM 5672 C CA . GLN A 1 713 ? -20.203 31.281 9.477 1 25.2 713 GLN A CA 1
ATOM 5673 C C . GLN A 1 713 ? -21.094 30.234 8.812 1 25.2 713 GLN A C 1
ATOM 5675 O O . GLN A 1 713 ? -22.156 29.875 9.336 1 25.2 713 GLN A O 1
ATOM 5680 N N . THR A 1 714 ? -21.344 30.375 7.473 1 28.72 714 THR A N 1
ATOM 5681 C CA . THR A 1 714 ? -21.906 29.188 6.828 1 28.72 714 THR A CA 1
ATOM 5682 C C . THR A 1 714 ? -21.203 27.922 7.301 1 28.72 714 THR A C 1
ATOM 5684 O O . THR A 1 714 ? -20.016 27.719 7.02 1 28.72 714 THR A O 1
ATOM 5687 N N . GLN A 1 715 ? -21.484 27.531 8.422 1 27.34 715 GLN A N 1
ATOM 5688 C CA . GLN A 1 715 ? -21.047 26.281 9.031 1 27.34 715 GLN A CA 1
ATOM 5689 C C . GLN A 1 715 ? -21.375 25.078 8.133 1 27.34 715 GLN A C 1
ATOM 5691 O O . GLN A 1 715 ? -22.531 24.703 7.984 1 27.34 715 GLN A O 1
ATOM 5696 N N . LYS A 1 716 ? -20.688 24.875 7.047 1 32.28 716 LYS A N 1
ATOM 5697 C CA . LYS A 1 716 ? -20.797 23.688 6.203 1 32.28 716 LYS A CA 1
ATOM 5698 C C . LYS A 1 716 ? -20.625 22.406 7.023 1 32.28 716 LYS A C 1
ATOM 5700 O O . LYS A 1 716 ? -19.5 22.047 7.395 1 32.28 716 LYS A O 1
ATOM 5705 N N . ASN A 1 717 ? -21.703 22.156 7.793 1 26.08 717 ASN A N 1
ATOM 5706 C CA . ASN A 1 717 ? -21.641 21 8.68 1 26.08 717 ASN A CA 1
ATOM 5707 C C . ASN A 1 717 ? -21.422 19.703 7.895 1 26.08 717 ASN A C 1
ATOM 5709 O O . ASN A 1 717 ? -21.688 19.656 6.691 1 26.08 717 ASN A O 1
ATOM 5713 N N . PRO A 1 718 ? -21.234 18.547 8.781 1 32.25 718 PRO A N 1
ATOM 5714 C CA . PRO A 1 718 ? -20.688 17.203 8.938 1 32.25 718 PRO A CA 1
ATOM 5715 C C . PRO A 1 718 ? -21.484 16.141 8.172 1 32.25 718 PRO A C 1
ATOM 5717 O O . PRO A 1 718 ? -22.656 15.93 8.445 1 32.25 718 PRO A O 1
ATOM 5720 N N . VAL A 1 719 ? -21.672 15.969 6.785 1 28.17 719 VAL A N 1
ATOM 5721 C CA . VAL A 1 719 ? -21.906 14.562 6.488 1 28.17 719 VAL A CA 1
ATOM 5722 C C . VAL A 1 719 ? -20.719 13.734 6.961 1 28.17 719 VAL A C 1
ATOM 5724 O O . VAL A 1 719 ? -19.562 14.133 6.789 1 28.17 719 VAL A O 1
ATOM 5727 N N . LEU B 1 1 ? -18.828 -37.938 4.973 1 50.44 1 LEU B N 1
ATOM 5728 C CA . LEU B 1 1 ? -17.641 -38.781 4.773 1 50.44 1 LEU B CA 1
ATOM 5729 C C . LEU B 1 1 ? -17.5 -39.188 3.311 1 50.44 1 LEU B C 1
ATOM 5731 O O . LEU B 1 1 ? -16.422 -39.031 2.727 1 50.44 1 LEU B O 1
ATOM 5735 N N . ALA B 1 2 ? -18.547 -39.594 2.656 1 52.59 2 ALA B N 1
ATOM 5736 C CA . ALA B 1 2 ? -18.5 -39.938 1.24 1 52.59 2 ALA B CA 1
ATOM 5737 C C . ALA B 1 2 ? -18.062 -38.75 0.391 1 52.59 2 ALA B C 1
ATOM 5739 O O . ALA B 1 2 ? -17.281 -38.906 -0.548 1 52.59 2 ALA B O 1
ATOM 5740 N N . SER B 1 3 ? -18.438 -37.594 0.804 1 61.69 3 SER B N 1
ATOM 5741 C CA . SER B 1 3 ? -18.078 -36.406 0.075 1 61.69 3 SER B CA 1
ATOM 5742 C C . SER B 1 3 ? -16.594 -36.094 0.219 1 61.69 3 SER B C 1
ATOM 5744 O O . SER B 1 3 ? -15.953 -35.625 -0.734 1 61.69 3 SER B O 1
ATOM 5746 N N . ILE B 1 4 ? -16.078 -36.406 1.333 1 61.59 4 ILE B N 1
ATOM 5747 C CA . ILE B 1 4 ? -14.656 -36.188 1.57 1 61.59 4 ILE B CA 1
ATOM 5748 C C . ILE B 1 4 ? -13.82 -37.156 0.725 1 61.59 4 ILE B C 1
ATOM 5750 O O . ILE B 1 4 ? -12.844 -36.719 0.09 1 61.59 4 ILE B O 1
ATOM 5754 N N . VAL B 1 5 ? -14.375 -38.375 0.703 1 62.78 5 VAL B N 1
ATOM 5755 C CA . VAL B 1 5 ? -13.641 -39.375 -0.046 1 62.78 5 VAL B CA 1
ATOM 5756 C C . VAL B 1 5 ? -13.664 -39.031 -1.534 1 62.78 5 VAL B C 1
ATOM 5758 O O . VAL B 1 5 ? -12.633 -39.125 -2.213 1 62.78 5 VAL B O 1
ATOM 5761 N N . SER B 1 6 ? -14.82 -38.656 -1.933 1 65.5 6 SER B N 1
ATOM 5762 C CA . SER B 1 6 ? -14.93 -38.25 -3.338 1 65.5 6 SER B CA 1
ATOM 5763 C C . SER B 1 6 ? -14.062 -37.062 -3.648 1 65.5 6 SER B C 1
ATOM 5765 O O . SER B 1 6 ? -13.422 -37 -4.699 1 65.5 6 SER B O 1
ATOM 5767 N N . ALA B 1 7 ? -14.055 -36.156 -2.709 1 67.81 7 ALA B N 1
ATOM 5768 C CA . ALA B 1 7 ? -13.211 -34.969 -2.881 1 67.81 7 ALA B CA 1
ATOM 5769 C C . ALA B 1 7 ? -11.734 -35.375 -2.934 1 67.81 7 ALA B C 1
ATOM 5771 O O . ALA B 1 7 ? -10.977 -34.844 -3.75 1 67.81 7 ALA B O 1
ATOM 5772 N N . MET B 1 8 ? -11.43 -36.281 -2.15 1 67 8 MET B N 1
ATOM 5773 C CA . MET B 1 8 ? -10.031 -36.719 -2.092 1 67 8 MET B CA 1
ATOM 5774 C C . MET B 1 8 ? -9.641 -37.469 -3.355 1 67 8 MET B C 1
ATOM 5776 O O . MET B 1 8 ? -8.492 -37.375 -3.803 1 67 8 MET B O 1
ATOM 5780 N N . LYS B 1 9 ? -10.578 -38.125 -3.91 1 64.19 9 LYS B N 1
ATOM 5781 C CA . LYS B 1 9 ? -10.312 -38.781 -5.18 1 64.19 9 LYS B CA 1
ATOM 5782 C C . LYS B 1 9 ? -9.977 -37.781 -6.273 1 64.19 9 LYS B C 1
ATOM 5784 O O . LYS B 1 9 ? -9.016 -37.969 -7.023 1 64.19 9 LYS B O 1
ATOM 5789 N N . VAL B 1 10 ? -10.695 -36.781 -6.328 1 64.88 10 VAL B N 1
ATOM 5790 C CA . VAL B 1 10 ? -10.461 -35.75 -7.32 1 64.88 10 VAL B CA 1
ATOM 5791 C C . VAL B 1 10 ? -9.109 -35.062 -7.066 1 64.88 10 VAL B C 1
ATOM 5793 O O . VAL B 1 10 ? -8.32 -34.875 -7.996 1 64.88 10 VAL B O 1
ATOM 5796 N N . ILE B 1 11 ? -8.906 -34.781 -5.805 1 65.06 11 ILE B N 1
ATOM 5797 C CA . ILE B 1 11 ? -7.656 -34.125 -5.438 1 65.06 11 ILE B CA 1
ATOM 5798 C C . ILE B 1 11 ? -6.473 -35 -5.77 1 65.06 11 ILE B C 1
ATOM 5800 O O . ILE B 1 11 ? -5.453 -34.531 -6.281 1 65.06 11 ILE B O 1
ATOM 5804 N N . ALA B 1 12 ? -6.695 -36.281 -5.488 1 62.28 12 ALA B N 1
ATOM 5805 C CA . ALA B 1 12 ? -5.629 -37.219 -5.781 1 62.28 12 ALA B CA 1
ATOM 5806 C C . ALA B 1 12 ? -5.344 -37.281 -7.277 1 62.28 12 ALA B C 1
ATOM 5808 O O . ALA B 1 12 ? -4.184 -37.312 -7.695 1 62.28 12 ALA B O 1
ATOM 5809 N N . VAL B 1 13 ? -6.395 -37.25 -8.039 1 60.62 13 VAL B N 1
ATOM 5810 C CA . VAL B 1 13 ? -6.227 -37.281 -9.484 1 60.62 13 VAL B CA 1
ATOM 5811 C C . VAL B 1 13 ? -5.496 -36 -9.945 1 60.62 13 VAL B C 1
ATOM 5813 O O . VAL B 1 13 ? -4.594 -36.094 -10.781 1 60.62 13 VAL B O 1
ATOM 5816 N N . LEU B 1 14 ? -5.906 -34.938 -9.383 1 62.88 14 LEU B N 1
ATOM 5817 C CA . LEU B 1 14 ? -5.285 -33.688 -9.758 1 62.88 14 LEU B CA 1
ATOM 5818 C C . LEU B 1 14 ? -3.838 -33.625 -9.281 1 62.88 14 LEU B C 1
ATOM 5820 O O . LEU B 1 14 ? -2.969 -33.094 -9.977 1 62.88 14 LEU B O 1
ATOM 5824 N N . LEU B 1 15 ? -3.707 -34.062 -8.07 1 58.78 15 LEU B N 1
ATOM 5825 C CA . LEU B 1 15 ? -2.387 -34 -7.453 1 58.78 15 LEU B CA 1
ATOM 5826 C C . LEU B 1 15 ? -1.411 -34.906 -8.172 1 58.78 15 LEU B C 1
ATOM 5828 O O . LEU B 1 15 ? -0.27 -34.531 -8.438 1 58.78 15 LEU B O 1
ATOM 5832 N N . PHE B 1 16 ? -1.895 -36.156 -8.461 1 52.88 16 PHE B N 1
ATOM 5833 C CA . PHE B 1 16 ? -0.965 -37.156 -8.922 1 52.88 16 PHE B CA 1
ATOM 5834 C C . PHE B 1 16 ? -1.151 -37.438 -10.406 1 52.88 16 PHE B C 1
ATOM 5836 O O . PHE B 1 16 ? -0.305 -38.094 -11.039 1 52.88 16 PHE B O 1
ATOM 5843 N N . GLY B 1 17 ? -2.369 -37.062 -10.852 1 46.09 17 GLY B N 1
ATOM 5844 C CA . GLY B 1 17 ? -2.551 -37.219 -12.289 1 46.09 17 GLY B CA 1
ATOM 5845 C C . GLY B 1 17 ? -1.669 -36.312 -13.102 1 46.09 17 GLY B C 1
ATOM 5846 O O . GLY B 1 17 ? -1.198 -36.656 -14.18 1 46.09 17 GLY B O 1
ATOM 5847 N N . CYS B 1 18 ? -1.847 -35.031 -12.82 1 44.47 18 CYS B N 1
ATOM 5848 C CA . CYS B 1 18 ? -1.104 -33.938 -13.484 1 44.47 18 CYS B CA 1
ATOM 5849 C C . CYS B 1 18 ? 0.291 -33.812 -12.891 1 44.47 18 CYS B C 1
ATOM 5851 O O . CYS B 1 18 ? 0.638 -32.75 -12.367 1 44.47 18 CYS B O 1
ATOM 5853 N N . VAL B 1 19 ? 0.813 -34.656 -12.219 1 36.03 19 VAL B N 1
ATOM 5854 C CA . VAL B 1 19 ? 2.076 -34.312 -11.586 1 36.03 19 VAL B CA 1
ATOM 5855 C C . VAL B 1 19 ? 2.893 -33.438 -12.531 1 36.03 19 VAL B C 1
ATOM 5857 O O . VAL B 1 19 ? 3.504 -33.938 -13.484 1 36.03 19 VAL B O 1
ATOM 5860 N N . SER B 1 20 ? 2.43 -32.594 -13.188 1 35.56 20 SER B N 1
ATOM 5861 C CA . SER B 1 20 ? 3.316 -31.562 -13.711 1 35.56 20 SER B CA 1
ATOM 5862 C C . SER B 1 20 ? 4.562 -31.406 -12.844 1 35.56 20 SER B C 1
ATOM 5864 O O . SER B 1 20 ? 5.684 -31.391 -13.359 1 35.56 20 SER B O 1
ATOM 5866 N N . SER B 1 21 ? 4.371 -30.516 -11.781 1 35.81 21 SER B N 1
ATOM 5867 C CA . SER B 1 21 ? 5.523 -30.016 -11.047 1 35.81 21 SER B CA 1
ATOM 5868 C C . SER B 1 21 ? 6.41 -31.141 -10.547 1 35.81 21 SER B C 1
ATOM 5870 O O . SER B 1 21 ? 7.488 -30.906 -10 1 35.81 21 SER B O 1
ATOM 5872 N N . HIS B 1 22 ? 5.855 -32.219 -10.023 1 32.97 22 HIS B N 1
ATOM 5873 C CA . HIS B 1 22 ? 7.016 -33 -9.586 1 32.97 22 HIS B CA 1
ATOM 5874 C C . HIS B 1 22 ? 7.871 -33.438 -10.773 1 32.97 22 HIS B C 1
ATOM 5876 O O . HIS B 1 22 ? 7.348 -33.906 -11.773 1 32.97 22 HIS B O 1
ATOM 5882 N N . VAL B 1 23 ? 8.938 -32.656 -11.164 1 34.81 23 VAL B N 1
ATOM 5883 C CA . VAL B 1 23 ? 10.047 -33.219 -11.922 1 34.81 23 VAL B CA 1
ATOM 5884 C C . VAL B 1 23 ? 9.828 -34.719 -12.102 1 34.81 23 VAL B C 1
ATOM 5886 O O . VAL B 1 23 ? 10.43 -35.344 -12.984 1 34.81 23 VAL B O 1
ATOM 5889 N N . LEU B 1 24 ? 9.297 -35.406 -10.977 1 31.64 24 LEU B N 1
ATOM 5890 C CA . LEU B 1 24 ? 9.359 -36.844 -10.742 1 31.64 24 LEU B CA 1
ATOM 5891 C C . LEU B 1 24 ? 8.188 -37.562 -11.398 1 31.64 24 LEU B C 1
ATOM 5893 O O . LEU B 1 24 ? 7.387 -38.219 -10.727 1 31.64 24 LEU B O 1
ATOM 5897 N N . SER B 1 25 ? 7.324 -36.938 -12.117 1 31.34 25 SER B N 1
ATOM 5898 C CA . SER B 1 25 ? 6.262 -37.844 -12.586 1 31.34 25 SER B CA 1
ATOM 5899 C C . SER B 1 25 ? 6.828 -39.125 -13.188 1 31.34 25 SER B C 1
ATOM 5901 O O . SER B 1 25 ? 7.277 -39.125 -14.336 1 31.34 25 SER B O 1
ATOM 5903 N N . TYR B 1 26 ? 7.508 -39.844 -12.516 1 29.12 26 TYR B N 1
ATOM 5904 C CA . TYR B 1 26 ? 7.789 -41.125 -13.156 1 29.12 26 TYR B CA 1
ATOM 5905 C C . TYR B 1 26 ? 6.535 -41.688 -13.812 1 29.12 26 TYR B C 1
ATOM 5907 O O . TYR B 1 26 ? 6.535 -42 -15.008 1 29.12 26 TYR B O 1
ATOM 5915 N N . SER B 1 27 ? 5.938 -42.906 -13.055 1 28.73 27 SER B N 1
ATOM 5916 C CA . SER B 1 27 ? 5.281 -44.125 -13.57 1 28.73 27 SER B CA 1
ATOM 5917 C C . SER B 1 27 ? 3.908 -43.781 -14.148 1 28.73 27 SER B C 1
ATOM 5919 O O . SER B 1 27 ? 3.262 -42.844 -13.719 1 28.73 27 SER B O 1
ATOM 5921 N N . TYR B 1 28 ? 3.402 -44.375 -15.258 1 28.11 28 TYR B N 1
ATOM 5922 C CA . TYR B 1 28 ? 2.314 -44.719 -16.156 1 28.11 28 TYR B CA 1
ATOM 5923 C C . TYR B 1 28 ? 0.979 -44.75 -15.43 1 28.11 28 TYR B C 1
ATOM 5925 O O . TYR B 1 28 ? 0.938 -44.938 -14.211 1 28.11 28 TYR B O 1
ATOM 5933 N N . TYR B 1 29 ? -0.108 -44.312 -16.141 1 30.56 29 TYR B N 1
ATOM 5934 C CA . TYR B 1 29 ? -1.502 -44.688 -15.891 1 30.56 29 TYR B CA 1
ATOM 5935 C C . TYR B 1 29 ? -1.608 -46 -15.172 1 30.56 29 TYR B C 1
ATOM 5937 O O . TYR B 1 29 ? -1.771 -47.062 -15.805 1 30.56 29 TYR B O 1
ATOM 5945 N N . LYS B 1 30 ? -0.799 -46.281 -14.258 1 36.22 30 LYS B N 1
ATOM 5946 C CA . LYS B 1 30 ? -1.378 -47.469 -13.633 1 36.22 30 LYS B CA 1
ATOM 5947 C C . LYS B 1 30 ? -2.691 -47.156 -12.938 1 36.22 30 LYS B C 1
ATOM 5949 O O . LYS B 1 30 ? -2.918 -46 -12.547 1 36.22 30 LYS B O 1
ATOM 5954 N N . PRO B 1 31 ? -3.684 -47.875 -13.062 1 33.81 31 PRO B N 1
ATOM 5955 C CA . PRO B 1 31 ? -4.836 -47.75 -12.164 1 33.81 31 PRO B CA 1
ATOM 5956 C C . PRO B 1 31 ? -4.492 -47.062 -10.844 1 33.81 31 PRO B C 1
ATOM 5958 O O . PRO B 1 31 ? -3.334 -47.062 -10.422 1 33.81 31 PRO B O 1
ATOM 5961 N N . ALA B 1 32 ? -5.391 -46.125 -10.336 1 37.91 32 ALA B N 1
ATOM 5962 C CA . ALA B 1 32 ? -5.242 -45.5 -9.023 1 37.91 32 ALA B CA 1
ATOM 5963 C C . ALA B 1 32 ? -4.254 -46.281 -8.156 1 37.91 32 ALA B C 1
ATOM 5965 O O . ALA B 1 32 ? -3.607 -45.688 -7.273 1 37.91 32 ALA B O 1
ATOM 5966 N N . LYS B 1 33 ? -4.141 -47.438 -8.297 1 38.38 33 LYS B N 1
ATOM 5967 C CA . LYS B 1 33 ? -3.297 -48.312 -7.504 1 38.38 33 LYS B CA 1
ATOM 5968 C C . LYS B 1 33 ? -1.818 -48 -7.711 1 38.38 33 LYS B C 1
ATOM 5970 O O . LYS B 1 33 ? -1.004 -48.219 -6.809 1 38.38 33 LYS B O 1
ATOM 5975 N N . GLU B 1 34 ? -1.457 -47.5 -8.859 1 39.56 34 GLU B N 1
ATOM 5976 C CA . GLU B 1 34 ? -0.027 -47.375 -9.125 1 39.56 34 GLU B CA 1
ATOM 5977 C C . GLU B 1 34 ? 0.416 -45.906 -9.086 1 39.56 34 GLU B C 1
ATOM 5979 O O . GLU B 1 34 ? 1.542 -45.594 -9.461 1 39.56 34 GLU B O 1
ATOM 5984 N N . LEU B 1 35 ? -0.451 -45.031 -8.828 1 41.16 35 LEU B N 1
ATOM 5985 C CA . LEU B 1 35 ? -0.186 -43.594 -8.781 1 41.16 35 LEU B CA 1
ATOM 5986 C C . LEU B 1 35 ? 0.969 -43.312 -7.832 1 41.16 35 LEU B C 1
ATOM 5988 O O . LEU B 1 35 ? 1.629 -42.25 -7.961 1 41.16 35 LEU B O 1
ATOM 5992 N N . ALA B 1 36 ? 1.161 -44.031 -6.648 1 43.25 36 ALA B N 1
ATOM 5993 C CA . ALA B 1 36 ? 1.79 -43.562 -5.414 1 43.25 36 ALA B CA 1
ATOM 5994 C C . ALA B 1 36 ? 3.309 -43.531 -5.551 1 43.25 36 ALA B C 1
ATOM 5996 O O . ALA B 1 36 ? 4.02 -43.25 -4.586 1 43.25 36 ALA B O 1
ATOM 5997 N N . ALA B 1 37 ? 4.055 -44.125 -6.41 1 43.53 37 ALA B N 1
ATOM 5998 C CA . ALA B 1 37 ? 5.398 -44.281 -5.863 1 43.53 37 ALA B CA 1
ATOM 5999 C C . ALA B 1 37 ? 6.258 -43.062 -6.152 1 43.53 37 ALA B C 1
ATOM 6001 O O . ALA B 1 37 ? 6.551 -42.75 -7.312 1 43.53 37 ALA B O 1
ATOM 6002 N N . LEU B 1 38 ? 6.129 -41.938 -5.297 1 53.34 38 LEU B N 1
ATOM 6003 C CA . LEU B 1 38 ? 7.242 -41 -5.371 1 53.34 38 LEU B CA 1
ATOM 6004 C C . LEU B 1 38 ? 8.57 -41.75 -5.477 1 53.34 38 LEU B C 1
ATOM 6006 O O . LEU B 1 38 ? 8.875 -42.594 -4.656 1 53.34 38 LEU B O 1
ATOM 6010 N N . PRO B 1 39 ? 9.25 -41.719 -6.664 1 57.12 39 PRO B N 1
ATOM 6011 C CA . PRO B 1 39 ? 10.43 -42.562 -6.836 1 57.12 39 PRO B CA 1
ATOM 6012 C C . PRO B 1 39 ? 11.648 -42.031 -6.078 1 57.12 39 PRO B C 1
ATOM 6014 O O . PRO B 1 39 ? 12.633 -41.625 -6.695 1 57.12 39 PRO B O 1
ATOM 6017 N N . PHE B 1 40 ? 11.32 -41.594 -4.719 1 67.56 40 PHE B N 1
ATOM 6018 C CA . PHE B 1 40 ? 12.578 -41.281 -4.051 1 67.56 40 PHE B CA 1
ATOM 6019 C C . PHE B 1 40 ? 13.273 -42.531 -3.557 1 67.56 40 PHE B C 1
ATOM 6021 O O . PHE B 1 40 ? 12.625 -43.406 -2.994 1 67.56 40 PHE B O 1
ATOM 6028 N N . ASN B 1 41 ? 14.422 -42.656 -4.055 1 77.44 41 ASN B N 1
ATOM 6029 C CA . ASN B 1 41 ? 15.273 -43.625 -3.393 1 77.44 41 ASN B CA 1
ATOM 6030 C C . ASN B 1 41 ? 15.875 -43.062 -2.105 1 77.44 41 ASN B C 1
ATOM 6032 O O . ASN B 1 41 ? 16.844 -42.312 -2.146 1 77.44 41 ASN B O 1
ATOM 6036 N N . THR B 1 42 ? 15.258 -43.406 -0.978 1 86.75 42 THR B N 1
ATOM 6037 C CA . THR B 1 42 ? 15.656 -42.812 0.293 1 86.75 42 THR B CA 1
ATOM 6038 C C . THR B 1 42 ? 16.984 -43.406 0.77 1 86.75 42 THR B C 1
ATOM 6040 O O . THR B 1 42 ? 17.625 -42.844 1.667 1 86.75 42 THR B O 1
ATOM 6043 N N . SER B 1 43 ? 17.484 -44.438 0.137 1 86.25 43 SER B N 1
ATOM 6044 C CA . SER B 1 43 ? 18.703 -45.125 0.583 1 86.25 43 SER B CA 1
ATOM 6045 C C . SER B 1 43 ? 19.938 -44.281 0.303 1 86.25 43 SER B C 1
ATOM 6047 O O . SER B 1 43 ? 21 -44.5 0.878 1 86.25 43 SER B O 1
ATOM 6049 N N . VAL B 1 44 ? 19.797 -43.281 -0.485 1 88.88 44 VAL B N 1
ATOM 6050 C CA . VAL B 1 44 ? 20.922 -42.438 -0.874 1 88.88 44 VAL B CA 1
ATOM 6051 C C . VAL B 1 44 ? 21.297 -41.5 0.267 1 88.88 44 VAL B C 1
ATOM 6053 O O . VAL B 1 44 ? 22.406 -40.969 0.312 1 88.88 44 VAL B O 1
ATOM 6056 N N . VAL B 1 45 ? 20.359 -41.312 1.167 1 92.5 45 VAL B N 1
ATOM 6057 C CA . VAL B 1 45 ? 20.578 -40.375 2.262 1 92.5 45 VAL B CA 1
ATOM 6058 C C . VAL B 1 45 ? 21.344 -41.062 3.387 1 92.5 45 VAL B C 1
ATOM 6060 O O . VAL B 1 45 ? 20.969 -42.156 3.846 1 92.5 45 VAL B O 1
ATOM 6063 N N . GLU B 1 46 ? 22.484 -40.469 3.871 1 90.25 46 GLU B N 1
ATOM 6064 C CA . GLU B 1 46 ? 23.328 -41.031 4.922 1 90.25 46 GLU B CA 1
ATOM 6065 C C . GLU B 1 46 ? 22.766 -40.719 6.305 1 90.25 46 GLU B C 1
ATOM 6067 O O . GLU B 1 46 ? 22.875 -41.531 7.223 1 90.25 46 GLU B O 1
ATOM 6072 N N . ASN B 1 47 ? 22.125 -39.625 6.438 1 94.31 47 ASN B N 1
ATOM 6073 C CA . ASN B 1 47 ? 21.484 -39.25 7.695 1 94.31 47 ASN B CA 1
ATOM 6074 C C . ASN B 1 47 ? 20.312 -40.188 8.008 1 94.31 47 ASN B C 1
ATOM 6076 O O . ASN B 1 47 ? 19.25 -40.094 7.375 1 94.31 47 ASN B O 1
ATOM 6080 N N . GLN B 1 48 ? 20.453 -41.031 9.008 1 94.69 48 GLN B N 1
ATOM 6081 C CA . GLN B 1 48 ? 19.484 -42.062 9.32 1 94.69 48 GLN B CA 1
ATOM 6082 C C . GLN B 1 48 ? 18.125 -41.469 9.664 1 94.69 48 GLN B C 1
ATOM 6084 O O . GLN B 1 48 ? 17.094 -42 9.25 1 94.69 48 GLN B O 1
ATOM 6089 N N . GLN B 1 49 ? 18.172 -40.438 10.461 1 95.75 49 GLN B N 1
ATOM 6090 C CA . GLN B 1 49 ? 16.891 -39.844 10.844 1 95.75 49 GLN B CA 1
ATOM 6091 C C . GLN B 1 49 ? 16.156 -39.312 9.625 1 95.75 49 GLN B C 1
ATOM 6093 O O . GLN B 1 49 ? 14.93 -39.438 9.531 1 95.75 49 GLN B O 1
ATOM 6098 N N . CYS B 1 50 ? 16.844 -38.656 8.75 1 95.38 50 CYS B N 1
ATOM 6099 C CA . CYS B 1 50 ? 16.234 -38.156 7.516 1 95.38 50 CYS B CA 1
ATOM 6100 C C . CYS B 1 50 ? 15.688 -39.312 6.688 1 95.38 50 CYS B C 1
ATOM 6102 O O . CYS B 1 50 ? 14.586 -39.219 6.152 1 95.38 50 CYS B O 1
ATOM 6104 N N . GLN B 1 51 ? 16.438 -40.375 6.594 1 94.25 51 GLN B N 1
ATOM 6105 C CA . GLN B 1 51 ? 16 -41.531 5.84 1 94.25 51 GLN B CA 1
ATOM 6106 C C . GLN B 1 51 ? 14.711 -42.125 6.422 1 94.25 51 GLN B C 1
ATOM 6108 O O . GLN B 1 51 ? 13.789 -42.469 5.68 1 94.25 51 GLN B O 1
ATOM 6113 N N . ASP B 1 52 ? 14.68 -42.219 7.727 1 94.5 52 ASP B N 1
ATOM 6114 C CA . ASP B 1 52 ? 13.5 -42.75 8.398 1 94.5 52 ASP B CA 1
ATOM 6115 C C . ASP B 1 52 ? 12.281 -41.875 8.156 1 94.5 52 ASP B C 1
ATOM 6117 O O . ASP B 1 52 ? 11.188 -42.375 7.871 1 94.5 52 ASP B O 1
ATOM 6121 N N . ASP B 1 53 ? 12.477 -40.594 8.312 1 95.06 53 ASP B N 1
ATOM 6122 C CA . ASP B 1 53 ? 11.375 -39.688 8.117 1 95.06 53 ASP B CA 1
ATOM 6123 C C . ASP B 1 53 ? 10.898 -39.688 6.664 1 95.06 53 ASP B C 1
ATOM 6125 O O . ASP B 1 53 ? 9.695 -39.594 6.402 1 95.06 53 ASP B O 1
ATOM 6129 N N . ALA B 1 54 ? 11.828 -39.75 5.742 1 92.69 54 ALA B N 1
ATOM 6130 C CA . ALA B 1 54 ? 11.477 -39.844 4.328 1 92.69 54 ALA B CA 1
ATOM 6131 C C . ALA B 1 54 ? 10.711 -41.125 4.023 1 92.69 54 ALA B C 1
ATOM 6133 O O . ALA B 1 54 ? 9.727 -41.094 3.279 1 92.69 54 ALA B O 1
ATOM 6134 N N . ASN B 1 55 ? 11.156 -42.156 4.605 1 91.81 55 ASN B N 1
ATOM 6135 C CA . ASN B 1 55 ? 10.453 -43.406 4.434 1 91.81 55 ASN B CA 1
ATOM 6136 C C . ASN B 1 55 ? 9.055 -43.375 5.027 1 91.81 55 ASN B C 1
ATOM 6138 O O . ASN B 1 55 ? 8.109 -43.906 4.453 1 91.81 55 ASN B O 1
ATOM 6142 N N . PHE B 1 56 ? 9.023 -42.781 6.168 1 93.38 56 PHE B N 1
ATOM 6143 C CA . PHE B 1 56 ? 7.73 -42.594 6.816 1 93.38 56 PHE B CA 1
ATOM 6144 C C . PHE B 1 56 ? 6.766 -41.844 5.91 1 93.38 56 PHE B C 1
ATOM 6146 O O . PHE B 1 56 ? 5.613 -42.25 5.746 1 93.38 56 PHE B O 1
ATOM 6153 N N . TRP B 1 57 ? 7.207 -40.812 5.309 1 91.75 57 TRP B N 1
ATOM 6154 C CA . TRP B 1 57 ? 6.414 -40 4.402 1 91.75 57 TRP B CA 1
ATOM 6155 C C . TRP B 1 57 ? 5.988 -40.781 3.174 1 91.75 57 TRP B C 1
ATOM 6157 O O . TRP B 1 57 ? 4.812 -40.781 2.809 1 91.75 57 TRP B O 1
ATOM 6167 N N . VAL B 1 58 ? 6.898 -41.5 2.551 1 85.5 58 VAL B N 1
ATOM 6168 C CA . VAL B 1 58 ? 6.633 -42.25 1.338 1 85.5 58 VAL B CA 1
ATOM 6169 C C . VAL B 1 58 ? 5.637 -43.375 1.64 1 85.5 58 VAL B C 1
ATOM 6171 O O . VAL B 1 58 ? 4.719 -43.625 0.855 1 85.5 58 VAL B O 1
ATOM 6174 N N . ALA B 1 59 ? 5.816 -44 2.764 1 87.81 59 ALA B N 1
ATOM 6175 C CA . ALA B 1 59 ? 4.906 -45.062 3.162 1 87.81 59 ALA B CA 1
ATOM 6176 C C . ALA B 1 59 ? 3.49 -44.531 3.361 1 87.81 59 ALA B C 1
ATOM 6178 O O . ALA B 1 59 ? 2.518 -45.188 2.945 1 87.81 59 ALA B O 1
ATOM 6179 N N . SER B 1 60 ? 3.428 -43.438 4.027 1 89.56 60 SER B N 1
ATOM 6180 C CA . SER B 1 60 ? 2.123 -42.844 4.27 1 89.56 60 SER B CA 1
ATOM 6181 C C . SER B 1 60 ? 1.472 -42.406 2.967 1 89.56 60 SER B C 1
ATOM 6183 O O . SER B 1 60 ? 0.251 -42.469 2.816 1 89.56 60 SER B O 1
ATOM 6185 N N . LEU B 1 61 ? 2.262 -41.875 2.102 1 85.56 61 LEU B N 1
ATOM 6186 C CA . LEU B 1 61 ? 1.75 -41.438 0.802 1 85.56 61 LEU B CA 1
ATOM 6187 C C . LEU B 1 61 ? 1.188 -42.625 0.028 1 85.56 61 LEU B C 1
ATOM 6189 O O . LEU B 1 61 ? 0.137 -42.531 -0.607 1 85.56 61 LEU B O 1
ATOM 6193 N N . ASN B 1 62 ? 1.9 -43.688 0.099 1 80 62 ASN B N 1
ATOM 6194 C CA . ASN B 1 62 ? 1.431 -44.906 -0.548 1 80 62 ASN B CA 1
ATOM 6195 C C . ASN B 1 62 ? 0.125 -45.406 0.067 1 80 62 ASN B C 1
ATOM 6197 O O . ASN B 1 62 ? -0.772 -45.844 -0.647 1 80 62 ASN B O 1
ATOM 6201 N N . THR B 1 63 ? 0.077 -45.344 1.317 1 85.06 63 THR B N 1
ATOM 6202 C CA . THR B 1 63 ? -1.146 -45.719 2.006 1 85.06 63 THR B CA 1
ATOM 6203 C C . THR B 1 63 ? -2.309 -44.812 1.602 1 85.06 63 THR B C 1
ATOM 6205 O O . THR B 1 63 ? -3.408 -45.312 1.323 1 85.06 63 THR B O 1
ATOM 6208 N N . PHE B 1 64 ? -2.086 -43.562 1.583 1 82.38 64 PHE B N 1
ATOM 6209 C CA . PHE B 1 64 ? -3.096 -42.594 1.19 1 82.38 64 PHE B CA 1
ATOM 6210 C C . PHE B 1 64 ? -3.621 -42.875 -0.208 1 82.38 64 PHE B C 1
ATOM 6212 O O . PHE B 1 64 ? -4.832 -43 -0.413 1 82.38 64 PHE B O 1
ATOM 6219 N N . THR B 1 65 ? -2.723 -43.094 -1.178 1 76.69 65 THR B N 1
ATOM 6220 C CA . THR B 1 65 ? -3.111 -43.281 -2.568 1 76.69 65 THR B CA 1
ATOM 6221 C C . THR B 1 65 ? -3.83 -44.625 -2.736 1 76.69 65 THR B C 1
ATOM 6223 O O . THR B 1 65 ? -4.785 -44.719 -3.506 1 76.69 65 THR B O 1
ATOM 6226 N N . SER B 1 66 ? -3.371 -45.656 -1.982 1 76.75 66 SER B N 1
ATOM 6227 C CA . SER B 1 66 ? -3.99 -46.969 -2.064 1 76.75 66 SER B CA 1
ATOM 6228 C C . SER B 1 66 ? -5.43 -46.938 -1.564 1 76.75 66 SER B C 1
ATOM 6230 O O . SER B 1 66 ? -6.32 -47.531 -2.178 1 76.75 66 SER B O 1
ATOM 6232 N N . TRP B 1 67 ? -5.613 -46.219 -0.594 1 79.25 67 TRP B N 1
ATOM 6233 C CA . TRP B 1 67 ? -6.941 -46.188 0.007 1 79.25 67 TRP B CA 1
ATOM 6234 C C . TRP B 1 67 ? -7.875 -45.281 -0.772 1 79.25 67 TRP B C 1
ATOM 6236 O O . TRP B 1 67 ? -9.086 -45.5 -0.832 1 79.25 67 TRP B O 1
ATOM 6246 N N . VAL B 1 68 ? -7.395 -44.25 -1.335 1 76.38 68 VAL B N 1
ATOM 6247 C CA . VAL B 1 68 ? -8.211 -43.375 -2.184 1 76.38 68 VAL B CA 1
ATOM 6248 C C . VAL B 1 68 ? -8.711 -44.156 -3.393 1 76.38 68 VAL B C 1
ATOM 6250 O O . VAL B 1 68 ? -9.844 -43.969 -3.836 1 76.38 68 VAL B O 1
ATOM 6253 N N . GLY B 1 69 ? -7.879 -45.062 -3.848 1 70.81 69 GLY B N 1
ATOM 6254 C CA . GLY B 1 69 ? -8.227 -45.844 -5.02 1 70.81 69 GLY B CA 1
ATOM 6255 C C . GLY B 1 69 ? -9.07 -47.062 -4.691 1 70.81 69 GLY B C 1
ATOM 6256 O O . GLY B 1 69 ? -9.641 -47.688 -5.59 1 70.81 69 GLY B O 1
ATOM 6257 N N . MET B 1 70 ? -9.18 -47.375 -3.439 1 75.5 70 MET B N 1
ATOM 6258 C CA . MET B 1 70 ? -9.922 -48.531 -3.033 1 75.5 70 MET B CA 1
ATOM 6259 C C . MET B 1 70 ? -11.422 -48.344 -3.209 1 75.5 70 MET B C 1
ATOM 6261 O O . MET B 1 70 ? -11.938 -47.25 -2.938 1 75.5 70 MET B O 1
ATOM 6265 N N . ASN B 1 71 ? -12.102 -49.281 -3.799 1 75.38 71 ASN B N 1
ATOM 6266 C CA . ASN B 1 71 ? -13.547 -49.219 -3.979 1 75.38 71 ASN B CA 1
ATOM 6267 C C . ASN B 1 71 ? -14.289 -50 -2.896 1 75.38 71 ASN B C 1
ATOM 6269 O O . ASN B 1 71 ? -14.094 -51.219 -2.758 1 75.38 71 ASN B O 1
ATOM 6273 N N . CYS B 1 72 ? -14.992 -49.25 -2.068 1 78.94 72 CYS B N 1
ATOM 6274 C CA . CYS B 1 72 ? -15.875 -49.844 -1.072 1 78.94 72 CYS B CA 1
ATOM 6275 C C . CYS B 1 72 ? -17.328 -49.812 -1.539 1 78.94 72 CYS B C 1
ATOM 6277 O O . CYS B 1 72 ? -17.766 -48.844 -2.152 1 78.94 72 CYS B O 1
ATOM 6279 N N . HIS B 1 73 ? -18.016 -50.969 -1.331 1 78.56 73 HIS B N 1
ATOM 6280 C CA . HIS B 1 73 ? -19.438 -50.969 -1.647 1 78.56 73 HIS B CA 1
ATOM 6281 C C . HIS B 1 73 ? -20.188 -49.938 -0.813 1 78.56 73 HIS B C 1
ATOM 6283 O O . HIS B 1 73 ? -19.891 -49.75 0.366 1 78.56 73 HIS B O 1
ATOM 6289 N N . GLU B 1 74 ? -21.156 -49.281 -1.392 1 72.94 74 GLU B N 1
ATOM 6290 C CA . GLU B 1 74 ? -21.891 -48.188 -0.769 1 72.94 74 GLU B CA 1
ATOM 6291 C C . GLU B 1 74 ? -22.547 -48.656 0.537 1 72.94 74 GLU B C 1
ATOM 6293 O O . GLU B 1 74 ? -22.672 -47.875 1.479 1 72.94 74 GLU B O 1
ATOM 6298 N N . THR B 1 75 ? -22.875 -50 0.691 1 80.5 75 THR B N 1
ATOM 6299 C CA . THR B 1 75 ? -23.609 -50.5 1.855 1 80.5 75 THR B CA 1
ATOM 6300 C C . THR B 1 75 ? -22.641 -51 2.928 1 80.5 75 THR B C 1
ATOM 6302 O O . THR B 1 75 ? -23.047 -51.281 4.059 1 80.5 75 THR B O 1
ATOM 6305 N N . ASP B 1 76 ? -21.406 -51.125 2.531 1 86.44 76 ASP B N 1
ATOM 6306 C CA . ASP B 1 76 ? -20.422 -51.594 3.494 1 86.44 76 ASP B CA 1
ATOM 6307 C C . ASP B 1 76 ? -19.922 -50.438 4.371 1 86.44 76 ASP B C 1
ATOM 6309 O O . ASP B 1 76 ? -18.875 -49.875 4.09 1 86.44 76 ASP B O 1
ATOM 6313 N N . ARG B 1 77 ? -20.516 -50.188 5.418 1 82 77 ARG B N 1
ATOM 6314 C CA . ARG B 1 77 ? -20.234 -49.094 6.32 1 82 77 ARG B CA 1
ATOM 6315 C C . ARG B 1 77 ? -18.844 -49.25 6.941 1 82 77 ARG B C 1
ATOM 6317 O O . ARG B 1 77 ? -18.141 -48.25 7.145 1 82 77 ARG B O 1
ATOM 6324 N N . GLN B 1 78 ? -18.484 -50.5 7.254 1 87.75 78 GLN B N 1
ATOM 6325 C CA . GLN B 1 78 ? -17.203 -50.719 7.895 1 87.75 78 GLN B CA 1
ATOM 6326 C C . GLN B 1 78 ? -16.047 -50.375 6.957 1 87.75 78 GLN B C 1
ATOM 6328 O O . GLN B 1 78 ? -15.086 -49.719 7.359 1 87.75 78 GLN B O 1
ATOM 6333 N N . CYS B 1 79 ? -16.188 -50.781 5.75 1 86.69 79 CYS B N 1
ATOM 6334 C CA . CYS B 1 79 ? -15.156 -50.5 4.75 1 86.69 79 CYS B CA 1
ATOM 6335 C C . CYS B 1 79 ? -15.055 -49 4.484 1 86.69 79 CYS B C 1
ATOM 6337 O O . CYS B 1 79 ? -13.961 -48.438 4.371 1 86.69 79 CYS B O 1
ATOM 6339 N N . ASN B 1 80 ? -16.172 -48.406 4.453 1 83 80 ASN B N 1
ATOM 6340 C CA . ASN B 1 80 ? -16.188 -46.969 4.172 1 83 80 ASN B CA 1
ATOM 6341 C C . ASN B 1 80 ? -15.602 -46.156 5.332 1 83 80 ASN B C 1
ATOM 6343 O O . ASN B 1 80 ? -14.891 -45.188 5.117 1 83 80 ASN B O 1
ATOM 6347 N N . ASP B 1 81 ? -15.859 -46.594 6.496 1 86.5 81 ASP B N 1
ATOM 6348 C CA . ASP B 1 81 ? -15.32 -45.906 7.672 1 86.5 81 ASP B CA 1
ATOM 6349 C C . ASP B 1 81 ? -13.805 -46.062 7.754 1 86.5 81 ASP B C 1
ATOM 6351 O O . ASP B 1 81 ? -13.086 -45.125 8.086 1 86.5 81 ASP B O 1
ATOM 6355 N N . LEU B 1 82 ? -13.375 -47.312 7.473 1 88 82 LEU B N 1
ATOM 6356 C CA . LEU B 1 82 ? -11.938 -47.562 7.488 1 88 82 LEU B CA 1
ATOM 6357 C C . LEU B 1 82 ? -11.234 -46.75 6.395 1 88 82 LEU B C 1
ATOM 6359 O O . LEU B 1 82 ? -10.148 -46.219 6.613 1 88 82 LEU B O 1
ATOM 6363 N N . LYS B 1 83 ? -11.836 -46.656 5.285 1 84.38 83 LYS B N 1
ATOM 6364 C CA . LYS B 1 83 ? -11.297 -45.875 4.176 1 84.38 83 LYS B CA 1
ATOM 6365 C C . LYS B 1 83 ? -11.172 -44.406 4.551 1 84.38 83 LYS B C 1
ATOM 6367 O O . LYS B 1 83 ? -10.117 -43.812 4.336 1 84.38 83 LYS B O 1
ATOM 6372 N N . ALA B 1 84 ? -12.195 -43.938 5.16 1 83.44 84 ALA B N 1
ATOM 6373 C CA . ALA B 1 84 ? -12.18 -42.531 5.574 1 83.44 84 ALA B CA 1
ATOM 6374 C C . ALA B 1 84 ? -11.086 -42.281 6.613 1 83.44 84 ALA B C 1
ATOM 6376 O O . ALA B 1 84 ? -10.398 -41.281 6.566 1 83.44 84 ALA B O 1
ATOM 6377 N N . LYS B 1 85 ? -10.938 -43.156 7.48 1 86.81 85 LYS B N 1
ATOM 6378 C CA . LYS B 1 85 ? -9.938 -43.031 8.539 1 86.81 85 LYS B CA 1
ATOM 6379 C C . LYS B 1 85 ? -8.523 -43.062 7.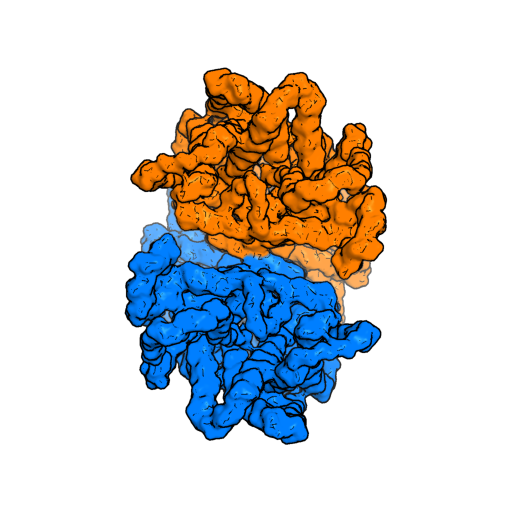973 1 86.81 85 LYS B C 1
ATOM 6381 O O . LYS B 1 85 ? -7.684 -42.25 8.32 1 86.81 85 LYS B O 1
ATOM 6386 N N . MET B 1 86 ? -8.281 -44.062 7.074 1 86.38 86 MET B N 1
ATOM 6387 C CA . MET B 1 86 ? -6.949 -44.219 6.504 1 86.38 86 MET B CA 1
ATOM 6388 C C . MET B 1 86 ? -6.578 -43 5.641 1 86.38 86 MET B C 1
ATOM 6390 O O . MET B 1 86 ? -5.422 -42.594 5.633 1 86.38 86 MET B O 1
ATOM 6394 N N . ILE B 1 87 ? -7.543 -42.5 4.992 1 83.62 87 ILE B N 1
ATOM 6395 C CA . ILE B 1 87 ? -7.305 -41.312 4.168 1 83.62 87 ILE B CA 1
ATOM 6396 C C . ILE B 1 87 ? -6.988 -40.094 5.062 1 83.62 87 ILE B C 1
ATOM 6398 O O . ILE B 1 87 ? -6.008 -39.406 4.832 1 83.62 87 ILE B O 1
ATOM 6402 N N . THR B 1 88 ? -7.742 -39.969 6.145 1 85.88 88 THR B N 1
ATOM 6403 C CA . THR B 1 88 ? -7.57 -38.812 7.039 1 85.88 88 THR B CA 1
ATOM 6404 C C . THR B 1 88 ? -6.246 -38.906 7.789 1 85.88 88 THR B C 1
ATOM 6406 O O . THR B 1 88 ? -5.543 -37.938 7.949 1 85.88 88 THR B O 1
ATOM 6409 N N . ASP B 1 89 ? -5.895 -40.094 8.148 1 89.75 89 ASP B N 1
ATOM 6410 C CA . ASP B 1 89 ? -4.68 -40.312 8.93 1 89.75 89 ASP B CA 1
ATOM 6411 C C . ASP B 1 89 ? -3.432 -40.062 8.086 1 89.75 89 ASP B C 1
ATOM 6413 O O . ASP B 1 89 ? -2.377 -39.688 8.617 1 89.75 89 ASP B O 1
ATOM 6417 N N . ASN B 1 90 ? -3.588 -40.25 6.773 1 88.12 90 ASN B N 1
ATOM 6418 C CA . ASN B 1 90 ? -2.422 -40.156 5.902 1 88.12 90 ASN B CA 1
ATOM 6419 C C . ASN B 1 90 ? -2.512 -38.906 5.012 1 88.12 90 ASN B C 1
ATOM 6421 O O . ASN B 1 90 ? -1.727 -38.75 4.074 1 88.12 90 ASN B O 1
ATOM 6425 N N . LEU B 1 91 ? -3.443 -38.062 5.332 1 87.88 91 LEU B N 1
ATOM 6426 C CA . LEU B 1 91 ? -3.67 -36.844 4.535 1 87.88 91 LEU B CA 1
ATOM 6427 C C . LEU B 1 91 ? -2.453 -35.938 4.578 1 87.88 91 LEU B C 1
ATOM 6429 O O . LEU B 1 91 ? -2.16 -35.25 3.604 1 87.88 91 LEU B O 1
ATOM 6433 N N . PHE B 1 92 ? -1.659 -35.969 5.691 1 91.94 92 PHE B N 1
ATOM 6434 C CA . PHE B 1 92 ? -0.5 -35.094 5.848 1 91.94 92 PHE B CA 1
ATOM 6435 C C . PHE B 1 92 ? 0.517 -35.344 4.738 1 91.94 92 PHE B C 1
ATOM 6437 O O . PHE B 1 92 ? 1.209 -34.406 4.305 1 91.94 92 PHE B O 1
ATOM 6444 N N . ALA B 1 93 ? 0.597 -36.594 4.266 1 88.31 93 ALA B N 1
ATOM 6445 C CA . ALA B 1 93 ? 1.558 -36.969 3.227 1 88.31 93 ALA B CA 1
ATOM 6446 C C . ALA B 1 93 ? 1.177 -36.344 1.887 1 88.31 93 ALA B C 1
ATOM 6448 O O . ALA B 1 93 ? 2.045 -35.906 1.13 1 88.31 93 ALA B O 1
ATOM 6449 N N . ALA B 1 94 ? -0.101 -36.281 1.654 1 84.88 94 ALA B N 1
ATOM 6450 C CA . ALA B 1 94 ? -0.592 -35.656 0.439 1 84.88 94 ALA B CA 1
ATOM 6451 C C . ALA B 1 94 ? -0.427 -34.125 0.517 1 84.88 94 ALA B C 1
ATOM 6453 O O . ALA B 1 94 ? -0.113 -33.469 -0.485 1 84.88 94 ALA B O 1
ATOM 6454 N N . LYS B 1 95 ? -0.669 -33.625 1.707 1 89.31 95 LYS B N 1
ATOM 6455 C CA . LYS B 1 95 ? -0.496 -32.188 1.91 1 89.31 95 LYS B CA 1
ATOM 6456 C C . LYS B 1 95 ? 0.953 -31.766 1.679 1 89.31 95 LYS B C 1
ATOM 6458 O O . LYS B 1 95 ? 1.217 -30.688 1.133 1 89.31 95 LYS B O 1
ATOM 6463 N N . GLN B 1 96 ? 1.86 -32.562 2.109 1 90.5 96 GLN B N 1
ATOM 6464 C CA . GLN B 1 96 ? 3.283 -32.281 1.945 1 90.5 96 GLN B CA 1
ATOM 6465 C C . GLN B 1 96 ? 3.656 -32.188 0.469 1 90.5 96 GLN B C 1
ATOM 6467 O O . GLN B 1 96 ? 4.355 -31.25 0.068 1 90.5 96 GLN B O 1
ATOM 6472 N N . ILE B 1 97 ? 3.129 -33.031 -0.335 1 85.88 97 ILE B N 1
ATOM 6473 C CA . ILE B 1 97 ? 3.4 -32.969 -1.768 1 85.88 97 ILE B CA 1
ATOM 6474 C C . ILE B 1 97 ? 2.637 -31.812 -2.396 1 85.88 97 ILE B C 1
ATOM 6476 O O . ILE B 1 97 ? 3.127 -31.172 -3.328 1 85.88 97 ILE B O 1
ATOM 6480 N N . ASP B 1 98 ? 1.417 -31.625 -1.915 1 87.5 98 ASP B N 1
ATOM 6481 C CA . ASP B 1 98 ? 0.583 -30.547 -2.443 1 87.5 98 ASP B CA 1
ATOM 6482 C C . ASP B 1 98 ? 1.237 -29.188 -2.223 1 87.5 98 ASP B C 1
ATOM 6484 O O . ASP B 1 98 ? 0.927 -28.219 -2.926 1 87.5 98 ASP B O 1
ATOM 6488 N N . SER B 1 99 ? 2.156 -29.094 -1.274 1 92.19 99 SER B N 1
ATOM 6489 C CA . SER B 1 99 ? 2.805 -27.828 -0.95 1 92.19 99 SER B CA 1
ATOM 6490 C C . SER B 1 99 ? 3.986 -27.547 -1.877 1 92.19 99 SER B C 1
ATOM 6492 O O . SER B 1 99 ? 4.535 -26.453 -1.884 1 92.19 99 SER B O 1
ATOM 6494 N N . PHE B 1 100 ? 4.379 -28.516 -2.758 1 89.88 100 PHE B N 1
ATOM 6495 C CA . PHE B 1 100 ? 5.496 -28.359 -3.684 1 89.88 100 PHE B CA 1
ATOM 6496 C C . PHE B 1 100 ? 5.188 -27.297 -4.723 1 89.88 100 PHE B C 1
ATOM 6498 O O . PHE B 1 100 ? 4.031 -27.109 -5.113 1 89.88 100 PHE B O 1
ATOM 6505 N N . GLY B 1 101 ? 6.262 -26.609 -5.078 1 90.19 101 GLY B N 1
ATOM 6506 C CA . GLY B 1 101 ? 6.105 -25.75 -6.238 1 90.19 101 GLY B CA 1
ATOM 6507 C C . GLY B 1 101 ? 5.746 -26.516 -7.504 1 90.19 101 GLY B C 1
ATOM 6508 O O . GLY B 1 101 ? 6.211 -27.641 -7.711 1 90.19 101 GLY B O 1
ATOM 6509 N N . ARG B 1 102 ? 4.875 -25.859 -8.234 1 85.44 102 ARG B N 1
ATOM 6510 C CA . ARG B 1 102 ? 4.484 -26.391 -9.531 1 85.44 102 ARG B CA 1
ATOM 6511 C C . ARG B 1 102 ? 5.004 -25.531 -10.672 1 85.44 102 ARG B C 1
ATOM 6513 O O . ARG B 1 102 ? 5.441 -24.391 -10.445 1 85.44 102 ARG B O 1
ATOM 6520 N N . LEU B 1 103 ? 5.012 -26.125 -11.883 1 83.25 103 LEU B N 1
ATOM 6521 C CA . LEU B 1 103 ? 5.414 -25.344 -13.055 1 83.25 103 LEU B CA 1
ATOM 6522 C C . LEU B 1 103 ? 4.445 -24.188 -13.289 1 83.25 103 LEU B C 1
ATOM 6524 O O . LEU B 1 103 ? 3.242 -24.406 -13.453 1 83.25 103 LEU B O 1
ATOM 6528 N N . PRO B 1 104 ? 4.957 -23.062 -13.305 1 88 104 PRO B N 1
ATOM 6529 C CA . PRO B 1 104 ? 4.082 -21.906 -13.492 1 88 104 PRO B CA 1
ATOM 6530 C C . PRO B 1 104 ? 3.82 -21.594 -14.969 1 88 104 PRO B C 1
ATOM 6532 O O . PRO B 1 104 ? 4.473 -22.172 -15.844 1 88 104 PRO B O 1
ATOM 6535 N N . SER B 1 105 ? 2.846 -20.766 -15.195 1 88.31 105 SER B N 1
ATOM 6536 C CA . SER B 1 105 ? 2.689 -20.188 -16.531 1 88.31 105 SER B CA 1
ATOM 6537 C C . SER B 1 105 ? 3.756 -19.125 -16.797 1 88.31 105 SER B C 1
ATOM 6539 O O . SER B 1 105 ? 4.387 -18.625 -15.859 1 88.31 105 SER B O 1
ATOM 6541 N N . GLY B 1 106 ? 3.98 -18.891 -17.969 1 88.69 106 GLY B N 1
ATOM 6542 C CA . GLY B 1 106 ? 4.902 -17.828 -18.359 1 88.69 106 GLY B CA 1
ATOM 6543 C C . GLY B 1 106 ? 6.352 -18.281 -18.375 1 88.69 106 GLY B C 1
ATOM 6544 O O . GLY B 1 106 ? 7.246 -17.516 -18 1 88.69 106 GLY B O 1
ATOM 6545 N N . LEU B 1 107 ? 6.59 -19.562 -18.688 1 84.94 107 LEU B N 1
ATOM 6546 C CA . LEU B 1 107 ? 7.953 -20.062 -18.844 1 84.94 107 LEU B CA 1
ATOM 6547 C C . LEU B 1 107 ? 8.695 -19.297 -19.938 1 84.94 107 LEU B C 1
ATOM 6549 O O . LEU B 1 107 ? 9.883 -19 -19.797 1 84.94 107 LEU B O 1
ATOM 6553 N N . LEU B 1 108 ? 7.938 -18.969 -21 1 86.19 108 LEU B N 1
ATOM 6554 C CA . LEU B 1 108 ? 8.539 -18.266 -22.125 1 86.19 108 LEU B CA 1
ATOM 6555 C C . LEU B 1 108 ? 8.719 -16.781 -21.812 1 86.19 108 LEU B C 1
ATOM 6557 O O . LEU B 1 108 ? 9.406 -16.062 -22.531 1 86.19 108 LEU B O 1
ATOM 6561 N N . GLU B 1 109 ? 8.141 -16.391 -20.688 1 86.75 109 GLU B N 1
ATOM 6562 C CA . GLU B 1 109 ? 8.398 -15.07 -20.141 1 86.75 109 GLU B CA 1
ATOM 6563 C C . GLU B 1 109 ? 9.477 -15.117 -19.062 1 86.75 109 GLU B C 1
ATOM 6565 O O . GLU B 1 109 ? 9.68 -14.141 -18.344 1 86.75 109 GLU B O 1
ATOM 6570 N N . LEU B 1 110 ? 10.094 -16.25 -18.938 1 84 110 LEU B N 1
ATOM 6571 C CA . LEU B 1 110 ? 11.195 -16.5 -18.016 1 84 110 LEU B CA 1
ATOM 6572 C C . LEU B 1 110 ? 10.719 -16.484 -16.562 1 84 110 LEU B C 1
ATOM 6574 O O . LEU B 1 110 ? 11.336 -15.852 -15.711 1 84 110 LEU B O 1
ATOM 6578 N N . ASN B 1 111 ? 9.539 -17 -16.375 1 90.62 111 ASN B N 1
ATOM 6579 C CA . ASN B 1 111 ? 9.125 -17.312 -15 1 90.62 111 ASN B CA 1
ATOM 6580 C C . ASN B 1 111 ? 9.945 -18.453 -14.422 1 90.62 111 ASN B C 1
ATOM 6582 O O . ASN B 1 111 ? 9.664 -19.625 -14.703 1 90.62 111 ASN B O 1
ATOM 6586 N N . THR B 1 112 ? 10.93 -18.094 -13.609 1 87.62 112 THR B N 1
ATOM 6587 C CA . THR B 1 112 ? 11.867 -19.094 -13.117 1 87.62 112 THR B CA 1
ATOM 6588 C C . THR B 1 112 ? 11.531 -19.484 -11.68 1 87.62 112 THR B C 1
ATOM 6590 O O . THR B 1 112 ? 12.312 -20.172 -11.023 1 87.62 112 THR B O 1
ATOM 6593 N N . ILE B 1 113 ? 10.422 -19.031 -11.195 1 92.12 113 ILE B N 1
ATOM 6594 C CA . ILE B 1 113 ? 10.094 -19.281 -9.797 1 92.12 113 ILE B CA 1
ATOM 6595 C C . ILE B 1 113 ? 8.938 -20.266 -9.703 1 92.12 113 ILE B C 1
ATOM 6597 O O . ILE B 1 113 ? 7.789 -19.922 -10 1 92.12 113 ILE B O 1
ATOM 6601 N N . TRP B 1 114 ? 9.281 -21.438 -9.305 1 90.69 114 TRP B N 1
ATOM 6602 C CA . TRP B 1 114 ? 8.289 -22.484 -9.039 1 90.69 114 TRP B CA 1
ATOM 6603 C C . TRP B 1 114 ? 7.973 -22.562 -7.551 1 90.69 114 TRP B C 1
ATOM 6605 O O . TRP B 1 114 ? 8.398 -23.5 -6.875 1 90.69 114 TRP B O 1
ATOM 6615 N N . GLN B 1 115 ? 7.184 -21.656 -7.109 1 92.44 115 GLN B N 1
ATOM 6616 C CA . GLN B 1 115 ? 6.957 -21.516 -5.676 1 92.44 115 GLN B CA 1
ATOM 6617 C C . GLN B 1 115 ? 5.727 -22.312 -5.234 1 92.44 115 GLN B C 1
ATOM 6619 O O . GLN B 1 115 ? 4.676 -22.234 -5.875 1 92.44 115 GLN B O 1
ATOM 6624 N N . GLY B 1 116 ? 5.902 -23.094 -4.203 1 92.81 116 GLY B N 1
ATOM 6625 C CA . GLY B 1 116 ? 4.793 -23.812 -3.6 1 92.81 116 GLY B CA 1
ATOM 6626 C C . GLY B 1 116 ? 4.199 -23.094 -2.398 1 92.81 116 GLY B C 1
ATOM 6627 O O . GLY B 1 116 ? 4.398 -21.891 -2.227 1 92.81 116 GLY B O 1
ATOM 6628 N N . SER B 1 117 ? 3.379 -23.797 -1.657 1 93.38 117 SER B N 1
ATOM 6629 C CA . SER B 1 117 ? 2.684 -23.203 -0.518 1 93.38 117 SER B CA 1
ATOM 6630 C C . SER B 1 117 ? 3.516 -23.312 0.756 1 93.38 117 SER B C 1
ATOM 6632 O O . SER B 1 117 ? 3.699 -24.422 1.288 1 93.38 117 SER B O 1
ATOM 6634 N N . TRP B 1 118 ? 3.969 -22.188 1.251 1 93.56 118 TRP B N 1
ATOM 6635 C CA . TRP B 1 118 ? 4.746 -22.125 2.484 1 93.56 118 TRP B CA 1
ATOM 6636 C C . TRP B 1 118 ? 3.91 -22.578 3.678 1 93.56 118 TRP B C 1
ATOM 6638 O O . TRP B 1 118 ? 4.355 -23.406 4.48 1 93.56 118 TRP B O 1
ATOM 6648 N N . GLU B 1 119 ? 2.678 -22.109 3.809 1 93 119 GLU B N 1
ATOM 6649 C CA . GLU B 1 119 ? 1.825 -22.391 4.961 1 93 119 GLU B CA 1
ATOM 6650 C C . GLU B 1 119 ? 1.423 -23.859 5 1 93 119 GLU B C 1
ATOM 6652 O O . GLU B 1 119 ? 1.355 -24.469 6.07 1 93 119 GLU B O 1
ATOM 6657 N N . GLU B 1 120 ? 1.192 -24.406 3.803 1 93.31 120 GLU B N 1
ATOM 6658 C CA . GLU B 1 120 ? 0.839 -25.828 3.744 1 93.31 120 GLU B CA 1
ATOM 6659 C C . GLU B 1 120 ? 2.008 -26.703 4.18 1 93.31 120 GLU B C 1
ATOM 6661 O O . GLU B 1 120 ? 1.814 -27.703 4.879 1 93.31 120 GLU B O 1
ATOM 6666 N N . CYS B 1 121 ? 3.172 -26.328 3.762 1 95.06 121 CYS B N 1
ATOM 6667 C CA . CYS B 1 121 ? 4.367 -27.078 4.137 1 95.06 121 CYS B CA 1
ATOM 6668 C C . CYS B 1 121 ? 4.609 -27 5.637 1 95.06 121 CYS B C 1
ATOM 6670 O O . CYS B 1 121 ? 4.883 -28.016 6.281 1 95.06 121 CYS B O 1
ATOM 6672 N N . MET B 1 122 ? 4.453 -25.828 6.191 1 93.81 122 MET B N 1
ATOM 6673 C CA . MET B 1 122 ? 4.711 -25.625 7.613 1 93.81 122 MET B CA 1
ATOM 6674 C C . MET B 1 122 ? 3.588 -26.219 8.461 1 93.81 122 MET B C 1
ATOM 6676 O O . MET B 1 122 ? 3.779 -26.5 9.648 1 93.81 122 MET B O 1
ATOM 6680 N N . GLY B 1 123 ? 2.455 -26.453 7.848 1 92.06 123 GLY B N 1
ATOM 6681 C CA . GLY B 1 123 ? 1.294 -26.938 8.578 1 92.06 123 GLY B CA 1
ATOM 6682 C C . GLY B 1 123 ? 1.166 -28.453 8.547 1 92.06 123 GLY B C 1
ATOM 6683 O O . GLY B 1 123 ? 0.217 -29.016 9.102 1 92.06 123 GLY B O 1
ATOM 6684 N N . VAL B 1 124 ? 2.166 -29.125 7.965 1 94.12 124 VAL B N 1
ATOM 6685 C CA . VAL B 1 124 ? 2.123 -30.594 7.898 1 94.12 124 VAL B CA 1
ATOM 6686 C C . VAL B 1 124 ? 2.264 -31.172 9.305 1 94.12 124 VAL B C 1
ATOM 6688 O O . VAL B 1 124 ? 3.248 -30.906 10 1 94.12 124 VAL B O 1
ATOM 6691 N N . ASN B 1 125 ? 1.236 -31.828 9.75 1 91.81 125 ASN B N 1
ATOM 6692 C CA . ASN B 1 125 ? 1.21 -32.531 11.023 1 91.81 125 ASN B CA 1
ATOM 6693 C C . ASN B 1 125 ? 0.56 -33.906 10.883 1 91.81 125 ASN B C 1
ATOM 6695 O O . ASN B 1 125 ? -0.35 -34.094 10.078 1 91.81 125 ASN B O 1
ATOM 6699 N N . THR B 1 126 ? 1.124 -34.875 11.531 1 90.62 126 THR B N 1
ATOM 6700 C CA . THR B 1 126 ? 0.576 -36.219 11.484 1 90.62 126 THR B CA 1
ATOM 6701 C C . THR B 1 126 ? 0.171 -36.688 12.883 1 90.62 126 THR B C 1
ATOM 6703 O O . THR B 1 126 ? 0.855 -36.375 13.867 1 90.62 126 THR B O 1
ATOM 6706 N N . PRO B 1 127 ? -0.96 -37.312 12.969 1 87.38 127 PRO B N 1
ATOM 6707 C CA . PRO B 1 127 ? -1.366 -37.875 14.258 1 87.38 127 PRO B CA 1
ATOM 6708 C C . PRO B 1 127 ? -0.498 -39.062 14.688 1 87.38 127 PRO B C 1
ATOM 6710 O O . PRO B 1 127 ? -0.452 -39.406 15.875 1 87.38 127 PRO B O 1
ATOM 6713 N N . GLN B 1 128 ? 0.173 -39.656 13.773 1 89.25 128 GLN B N 1
ATOM 6714 C CA . GLN B 1 128 ? 0.924 -40.875 14.039 1 89.25 128 GLN B CA 1
ATOM 6715 C C . GLN B 1 128 ? 2.271 -40.562 14.68 1 89.25 128 GLN B C 1
ATOM 6717 O O . GLN B 1 128 ? 2.836 -41.406 15.391 1 89.25 128 GLN B O 1
ATOM 6722 N N . ASN B 1 129 ? 2.793 -39.5 14.344 1 91.62 129 ASN B N 1
ATOM 6723 C CA . ASN B 1 129 ? 4.117 -39.094 14.812 1 91.62 129 ASN B CA 1
ATOM 6724 C C . ASN B 1 129 ? 4.188 -37.594 15.102 1 91.62 129 ASN B C 1
ATOM 6726 O O . ASN B 1 129 ? 4.438 -36.812 14.203 1 91.62 129 ASN B O 1
ATOM 6730 N N . SER B 1 130 ? 4.105 -37.25 16.297 1 90.31 130 SER B N 1
ATOM 6731 C CA . SER B 1 130 ? 4.074 -35.844 16.688 1 90.31 130 SER B CA 1
ATOM 6732 C C . SER B 1 130 ? 5.422 -35.156 16.438 1 90.31 130 SER B C 1
ATOM 6734 O O . SER B 1 130 ? 5.5 -33.938 16.359 1 90.31 130 SER B O 1
ATOM 6736 N N . ASP B 1 131 ? 6.48 -35.969 16.234 1 91.69 131 ASP B N 1
ATOM 6737 C CA . ASP B 1 131 ? 7.816 -35.406 16.047 1 91.69 131 ASP B CA 1
ATOM 6738 C C . ASP B 1 131 ? 8.109 -35.125 14.578 1 91.69 131 ASP B C 1
ATOM 6740 O O . ASP B 1 131 ? 9.078 -34.438 14.242 1 91.69 131 ASP B O 1
ATOM 6744 N N . TYR B 1 132 ? 7.23 -35.656 13.734 1 94.62 132 TYR B N 1
ATOM 6745 C CA . TYR B 1 132 ? 7.438 -35.469 12.305 1 94.62 132 TYR B CA 1
ATOM 6746 C C . TYR B 1 132 ? 7.125 -34 11.914 1 94.62 132 TYR B C 1
ATOM 6748 O O . TYR B 1 132 ? 6.008 -33.531 12.117 1 94.62 132 TYR B O 1
ATOM 6756 N N . ARG B 1 133 ? 8.109 -33.312 11.438 1 94.25 133 ARG B N 1
ATOM 6757 C CA . ARG B 1 133 ? 7.969 -31.938 10.969 1 94.25 133 ARG B CA 1
ATOM 6758 C C . ARG B 1 133 ? 8.625 -31.766 9.602 1 94.25 133 ARG B C 1
ATOM 6760 O O . ARG B 1 133 ? 9.438 -32.594 9.188 1 94.25 133 ARG B O 1
ATOM 6767 N N . THR B 1 134 ? 8.156 -30.75 8.875 1 95.94 134 THR B N 1
ATOM 6768 C CA . THR B 1 134 ? 8.695 -30.469 7.551 1 95.94 134 THR B CA 1
ATOM 6769 C C . THR B 1 134 ? 9.289 -29.078 7.484 1 95.94 134 THR B C 1
ATOM 6771 O O . THR B 1 134 ? 9.102 -28.266 8.398 1 95.94 134 THR B O 1
ATOM 6774 N N . HIS B 1 135 ? 10.133 -28.844 6.551 1 93.88 135 HIS B N 1
ATOM 6775 C CA . HIS B 1 135 ? 10.633 -27.5 6.254 1 93.88 135 HIS B CA 1
ATOM 6776 C C . HIS B 1 135 ? 10.602 -27.219 4.758 1 93.88 135 HIS B C 1
ATOM 6778 O O . HIS B 1 135 ? 10.492 -28.156 3.951 1 93.88 135 HIS B O 1
ATOM 6784 N N . TYR B 1 136 ? 10.5 -26.016 4.441 1 94.44 136 TYR B N 1
ATOM 6785 C CA . TYR B 1 136 ? 10.391 -25.5 3.084 1 94.44 136 TYR B CA 1
ATOM 6786 C C . TYR B 1 136 ? 11.766 -25.312 2.457 1 94.44 136 TYR B C 1
ATOM 6788 O O . TYR B 1 136 ? 12.609 -24.594 2.996 1 94.44 136 TYR B O 1
ATOM 6796 N N . CYS B 1 137 ? 12.086 -25.984 1.298 1 94.38 137 CYS B N 1
ATOM 6797 C CA . CYS B 1 137 ? 13.414 -25.953 0.688 1 94.38 137 CYS B CA 1
ATOM 6798 C C . CYS B 1 137 ? 13.336 -25.453 -0.751 1 94.38 137 CYS B C 1
ATOM 6800 O O . CYS B 1 137 ? 12.43 -25.828 -1.494 1 94.38 137 CYS B O 1
ATOM 6802 N N . TRP B 1 138 ? 14.266 -24.594 -1.122 1 92.81 138 TRP B N 1
ATOM 6803 C CA . TRP B 1 138 ? 14.43 -24.172 -2.51 1 92.81 138 TRP B CA 1
ATOM 6804 C C . TRP B 1 138 ? 15.5 -25.016 -3.205 1 92.81 138 TRP B C 1
ATOM 6806 O O . TRP B 1 138 ? 16.609 -25.172 -2.682 1 92.81 138 TRP B O 1
ATOM 6816 N N . VAL B 1 139 ? 15.18 -25.531 -4.344 1 91.06 139 VAL B N 1
ATOM 6817 C CA . VAL B 1 139 ? 16.109 -26.281 -5.168 1 91.06 139 VAL B CA 1
ATOM 6818 C C . VAL B 1 139 ? 16.406 -25.531 -6.465 1 91.06 139 VAL B C 1
ATOM 6820 O O . VAL B 1 139 ? 15.477 -25.203 -7.211 1 91.06 139 VAL B O 1
ATOM 6823 N N . ALA B 1 140 ? 17.641 -25.219 -6.684 1 89.81 140 ALA B N 1
ATOM 6824 C CA . ALA B 1 140 ? 18.047 -24.625 -7.961 1 89.81 140 ALA B CA 1
ATOM 6825 C C . ALA B 1 140 ? 18.094 -25.688 -9.055 1 89.81 140 ALA B C 1
ATOM 6827 O O . ALA B 1 140 ? 18.75 -26.719 -8.898 1 89.81 140 ALA B O 1
ATOM 6828 N N . VAL B 1 141 ? 17.344 -25.453 -10.094 1 85.75 141 VAL B N 1
ATOM 6829 C CA . VAL B 1 141 ? 17.281 -26.391 -11.211 1 85.75 141 VAL B CA 1
ATOM 6830 C C . VAL B 1 141 ? 17.859 -25.734 -12.461 1 85.75 141 VAL B C 1
ATOM 6832 O O . VAL B 1 141 ? 17.328 -24.734 -12.953 1 85.75 141 VAL B O 1
ATOM 6835 N N . ALA B 1 142 ? 18.953 -26.312 -12.922 1 82.94 142 ALA B N 1
ATOM 6836 C CA . ALA B 1 142 ? 19.625 -25.734 -14.086 1 82.94 142 ALA B CA 1
ATOM 6837 C C . ALA B 1 142 ? 19.453 -26.609 -15.32 1 82.94 142 ALA B C 1
ATOM 6839 O O . ALA B 1 142 ? 19.516 -27.828 -15.227 1 82.94 142 ALA B O 1
ATOM 6840 N N . PRO B 1 143 ? 19.125 -25.938 -16.453 1 77 143 PRO B N 1
ATOM 6841 C CA . PRO B 1 143 ? 19.094 -26.703 -17.703 1 77 143 PRO B CA 1
ATOM 6842 C C . PRO B 1 143 ? 20.484 -27.156 -18.141 1 77 143 PRO B C 1
ATOM 6844 O O . PRO B 1 143 ? 21.422 -26.359 -18.156 1 77 143 PRO B O 1
ATOM 6847 N N . ASN B 1 144 ? 20.594 -28.359 -18.547 1 73.69 144 ASN B N 1
ATOM 6848 C CA . ASN B 1 144 ? 21.875 -28.953 -18.891 1 73.69 144 ASN B CA 1
ATOM 6849 C C . ASN B 1 144 ? 22.5 -28.281 -20.109 1 73.69 144 ASN B C 1
ATOM 6851 O O . ASN B 1 144 ? 23.719 -28.219 -20.234 1 73.69 144 ASN B O 1
ATOM 6855 N N . PHE B 1 145 ? 21.656 -27.75 -21 1 71.31 145 PHE B N 1
ATOM 6856 C CA . PHE B 1 145 ? 22.172 -27.203 -22.25 1 71.31 145 PHE B CA 1
ATOM 6857 C C . PHE B 1 145 ? 23.047 -25.984 -21.984 1 71.31 145 PHE B C 1
ATOM 6859 O O . PHE B 1 145 ? 23.875 -25.609 -22.812 1 71.31 145 PHE B O 1
ATOM 6866 N N . LEU B 1 146 ? 22.859 -25.422 -20.828 1 71 146 LEU B N 1
ATOM 6867 C CA . LEU B 1 146 ? 23.656 -24.234 -20.5 1 71 146 LEU B CA 1
ATOM 6868 C C . LEU B 1 146 ? 25.125 -24.594 -20.328 1 71 146 LEU B C 1
ATOM 6870 O O . LEU B 1 146 ? 26 -23.75 -20.516 1 71 146 LEU B O 1
ATOM 6874 N N . ALA B 1 147 ? 25.344 -25.797 -19.984 1 71.88 147 ALA B N 1
ATOM 6875 C CA . ALA B 1 147 ? 26.719 -26.219 -19.766 1 71.88 147 ALA B CA 1
ATOM 6876 C C . ALA B 1 147 ? 27.281 -26.922 -21.016 1 71.88 147 ALA B C 1
ATOM 6878 O O . ALA B 1 147 ? 28.484 -27.203 -21.094 1 71.88 147 ALA B O 1
ATOM 6879 N N . GLU B 1 148 ? 26.453 -27.125 -21.953 1 70.38 148 GLU B N 1
ATOM 6880 C CA . GLU B 1 148 ? 26.922 -27.828 -23.141 1 70.38 148 GLU B CA 1
ATOM 6881 C C . GLU B 1 148 ? 27.953 -27 -23.906 1 70.38 148 GLU B C 1
ATOM 6883 O O . GLU B 1 148 ? 27.703 -25.844 -24.219 1 70.38 148 GLU B O 1
ATOM 6888 N N . GLY B 1 149 ? 29.031 -27.547 -24.172 1 64.44 149 GLY B N 1
ATOM 6889 C CA . GLY B 1 149 ? 30.078 -26.891 -24.938 1 64.44 149 GLY B CA 1
ATOM 6890 C C . GLY B 1 149 ? 30.922 -25.953 -24.094 1 64.44 149 GLY B C 1
ATOM 6891 O O . GLY B 1 149 ? 31.781 -25.25 -24.609 1 64.44 149 GLY B O 1
ATOM 6892 N N . THR B 1 150 ? 30.391 -25.875 -22.828 1 70.56 150 THR B N 1
ATOM 6893 C CA . THR B 1 150 ? 31.188 -25.016 -21.953 1 70.56 150 THR B CA 1
ATOM 6894 C C . THR B 1 150 ? 31.953 -25.844 -20.922 1 70.56 150 THR B C 1
ATOM 6896 O O . THR B 1 150 ? 31.703 -27.047 -20.781 1 70.56 150 THR B O 1
ATOM 6899 N N . ASN B 1 151 ? 32.969 -25.312 -20.391 1 72.62 151 ASN B N 1
ATOM 6900 C CA . ASN B 1 151 ? 33.781 -25.969 -19.344 1 72.62 151 ASN B CA 1
ATOM 6901 C C . ASN B 1 151 ? 33.219 -25.656 -17.953 1 72.62 151 ASN B C 1
ATOM 6903 O O . ASN B 1 151 ? 33.875 -25.906 -16.938 1 72.62 151 ASN B O 1
ATOM 6907 N N . VAL B 1 152 ? 31.969 -25.094 -18.031 1 72.94 152 VAL B N 1
ATOM 6908 C CA . VAL B 1 152 ? 31.406 -24.719 -16.734 1 72.94 152 VAL B CA 1
ATOM 6909 C C . VAL B 1 152 ? 30.375 -25.75 -16.312 1 72.94 152 VAL B C 1
ATOM 6911 O O . VAL B 1 152 ? 29.719 -26.391 -17.156 1 72.94 152 VAL B O 1
ATOM 6914 N N . SER B 1 153 ? 30.391 -25.938 -15.016 1 80.38 153 SER B N 1
ATOM 6915 C CA . SER B 1 153 ? 29.375 -26.828 -14.477 1 80.38 153 SER B CA 1
ATOM 6916 C C . SER B 1 153 ? 27.969 -26.25 -14.688 1 80.38 153 SER B C 1
ATOM 6918 O O . SER B 1 153 ? 27.781 -25.031 -14.68 1 80.38 153 SER B O 1
ATOM 6920 N N . VAL B 1 154 ? 27.047 -27.047 -14.984 1 78.69 154 VAL B N 1
ATOM 6921 C CA . VAL B 1 154 ? 25.656 -26.656 -15.234 1 78.69 154 VAL B CA 1
ATOM 6922 C C . VAL B 1 154 ? 25.141 -25.797 -14.086 1 78.69 154 VAL B C 1
ATOM 6924 O O . VAL B 1 154 ? 24.438 -24.812 -14.312 1 78.69 154 VAL B O 1
ATOM 6927 N N . CYS B 1 155 ? 25.547 -26.109 -12.906 1 81.94 155 CYS B N 1
ATOM 6928 C CA . CYS B 1 155 ? 25.047 -25.422 -11.719 1 81.94 155 CYS B CA 1
ATOM 6929 C C . CYS B 1 155 ? 25.75 -24.078 -11.531 1 81.94 155 CYS B C 1
ATOM 6931 O O . CYS B 1 155 ? 25.312 -23.25 -10.719 1 81.94 155 CYS B O 1
ATOM 6933 N N . SER B 1 156 ? 26.703 -23.828 -12.242 1 73.88 156 SER B N 1
ATOM 6934 C CA . SER B 1 156 ? 27.391 -22.547 -12.164 1 73.88 156 SER B CA 1
ATOM 6935 C C . SER B 1 156 ? 27.031 -21.641 -13.336 1 73.88 156 SER B C 1
ATOM 6937 O O . SER B 1 156 ? 27.531 -20.516 -13.438 1 73.88 156 SER B O 1
ATOM 6939 N N . ALA B 1 157 ? 26.094 -22.297 -14.094 1 62.84 157 ALA B N 1
ATOM 6940 C CA . ALA B 1 157 ? 25.688 -21.531 -15.266 1 62.84 157 ALA B CA 1
ATOM 6941 C C . ALA B 1 157 ? 24.625 -20.5 -14.906 1 62.84 157 ALA B C 1
ATOM 6943 O O . ALA B 1 157 ? 23.922 -20.641 -13.898 1 62.84 157 ALA B O 1
ATOM 6944 N N . GLY B 1 158 ? 24.812 -19.203 -14.977 1 63.78 158 GLY B N 1
ATOM 6945 C CA . GLY B 1 158 ? 24.172 -17.922 -14.695 1 63.78 158 GLY B CA 1
ATOM 6946 C C . GLY B 1 158 ? 22.672 -18.047 -14.484 1 63.78 158 GLY B C 1
ATOM 6947 O O . GLY B 1 158 ? 22.094 -17.297 -13.703 1 63.78 158 GLY B O 1
ATOM 6948 N N . MET B 1 159 ? 21.797 -19.047 -15.219 1 72.56 159 MET B N 1
ATOM 6949 C CA . MET B 1 159 ? 20.344 -19.031 -15.109 1 72.56 159 MET B CA 1
ATOM 6950 C C . MET B 1 159 ? 19.844 -20.344 -14.516 1 72.56 159 MET B C 1
ATOM 6952 O O . MET B 1 159 ? 20.281 -21.422 -14.922 1 72.56 159 MET B O 1
ATOM 6956 N N . SER B 1 160 ? 19.078 -20.312 -13.398 1 83.44 160 SER B N 1
ATOM 6957 C CA . SER B 1 160 ? 18.469 -21.5 -12.797 1 83.44 160 SER B CA 1
ATOM 6958 C C . SER B 1 160 ? 17.016 -21.219 -12.406 1 83.44 160 SER B C 1
ATOM 6960 O O . SER B 1 160 ? 16.656 -20.078 -12.125 1 83.44 160 SER B O 1
ATOM 6962 N N . PHE B 1 161 ? 16.25 -22.25 -12.609 1 85.62 161 PHE B N 1
ATOM 6963 C CA . PHE B 1 161 ? 14.914 -22.219 -12.031 1 85.62 161 PHE B CA 1
ATOM 6964 C C . PHE B 1 161 ? 14.977 -22.484 -10.531 1 85.62 161 PHE B C 1
ATOM 6966 O O . PHE B 1 161 ? 15.898 -23.141 -10.039 1 85.62 161 PHE B O 1
ATOM 6973 N N . ARG B 1 162 ? 14.125 -21.891 -9.859 1 90.31 162 ARG B N 1
ATOM 6974 C CA . ARG B 1 162 ? 13.992 -22.125 -8.422 1 90.31 162 ARG B CA 1
ATOM 6975 C C . ARG B 1 162 ? 12.727 -22.906 -8.109 1 90.31 162 ARG B C 1
ATOM 6977 O O . ARG B 1 162 ? 11.617 -22.406 -8.312 1 90.31 162 ARG B O 1
ATOM 6984 N N . TRP B 1 163 ? 12.898 -24.094 -7.637 1 90.12 163 TRP B N 1
ATOM 6985 C CA . TRP B 1 163 ? 11.797 -25 -7.34 1 90.12 163 TRP B CA 1
ATOM 6986 C C . TRP B 1 163 ? 11.68 -25.234 -5.836 1 90.12 163 TRP B C 1
ATOM 6988 O O . TRP B 1 163 ? 12.648 -25.641 -5.188 1 90.12 163 TRP B O 1
ATOM 6998 N N . SER B 1 164 ? 10.508 -24.969 -5.289 1 93.12 164 SER B N 1
ATOM 6999 C CA . SER B 1 164 ? 10.352 -25.188 -3.855 1 93.12 164 SER B CA 1
ATOM 7000 C C . SER B 1 164 ? 9.758 -26.562 -3.566 1 93.12 164 SER B C 1
ATOM 7002 O O . SER B 1 164 ? 8.859 -27.016 -4.281 1 93.12 164 SER B O 1
ATOM 7004 N N . VAL B 1 165 ? 10.297 -27.219 -2.543 1 91.75 165 VAL B N 1
ATOM 7005 C CA . VAL B 1 165 ? 9.82 -28.516 -2.109 1 91.75 165 VAL B CA 1
ATOM 7006 C C . VAL B 1 165 ? 9.633 -28.531 -0.594 1 91.75 165 VAL B C 1
ATOM 7008 O O . VAL B 1 165 ? 10.133 -27.641 0.103 1 91.75 165 VAL B O 1
ATOM 7011 N N . CYS B 1 166 ? 8.836 -29.422 -0.146 1 94.12 166 CYS B N 1
ATOM 7012 C CA . CYS B 1 166 ? 8.578 -29.609 1.276 1 94.12 166 CYS B CA 1
ATOM 7013 C C . CYS B 1 166 ? 9.141 -30.953 1.751 1 94.12 166 CYS B C 1
ATOM 7015 O O . CYS B 1 166 ? 8.664 -32 1.334 1 94.12 166 CYS B O 1
ATOM 7017 N N . MET B 1 167 ? 10.18 -30.906 2.566 1 94.25 167 MET B N 1
ATOM 7018 C CA . MET B 1 167 ? 10.906 -32.094 2.984 1 94.25 167 MET B CA 1
ATOM 7019 C C . MET B 1 167 ? 10.93 -32.219 4.504 1 94.25 167 MET B C 1
ATOM 7021 O O . MET B 1 167 ? 10.688 -31.25 5.211 1 94.25 167 MET B O 1
ATOM 7025 N N . PRO B 1 168 ? 11.195 -33.438 4.969 1 94.62 168 PRO B N 1
ATOM 7026 C CA . PRO B 1 168 ? 11.312 -33.562 6.422 1 94.62 168 PRO B CA 1
ATOM 7027 C C . PRO B 1 168 ? 12.383 -32.656 7.008 1 94.62 168 PRO B C 1
ATOM 7029 O O . PRO B 1 168 ? 13.453 -32.5 6.414 1 94.62 168 PRO B O 1
ATOM 7032 N N . GLU B 1 169 ? 12.055 -32.125 8.109 1 94.75 169 GLU B N 1
ATOM 7033 C CA . GLU B 1 169 ? 12.93 -31.156 8.742 1 94.75 169 GLU B CA 1
ATOM 7034 C C . GLU B 1 169 ? 14.273 -31.781 9.102 1 94.75 169 GLU B C 1
ATOM 7036 O O . GLU B 1 169 ? 15.281 -31.078 9.203 1 94.75 169 GLU B O 1
ATOM 7041 N N . THR B 1 170 ? 14.336 -33.062 9.297 1 95.12 170 THR B N 1
ATOM 7042 C CA . THR B 1 170 ? 15.555 -33.781 9.672 1 95.12 170 THR B CA 1
ATOM 7043 C C . THR B 1 170 ? 16.516 -33.875 8.492 1 95.12 170 THR B C 1
ATOM 7045 O O . THR B 1 170 ? 17.688 -34.219 8.664 1 95.12 170 THR B O 1
ATOM 7048 N N . CYS B 1 171 ? 16.016 -33.625 7.301 1 95.38 171 CYS B N 1
ATOM 7049 C CA . CYS B 1 171 ? 16.859 -33.656 6.109 1 95.38 171 CYS B CA 1
ATOM 7050 C C . CYS B 1 171 ? 17.578 -32.312 5.898 1 95.38 171 CYS B C 1
ATOM 7052 O O . CYS B 1 171 ? 16.922 -31.297 5.703 1 95.38 171 CYS B O 1
ATOM 7054 N N . ASN B 1 172 ? 18.859 -32.375 5.863 1 94.62 172 ASN B N 1
ATOM 7055 C CA . ASN B 1 172 ? 19.609 -31.156 5.578 1 94.62 172 ASN B CA 1
ATOM 7056 C C . ASN B 1 172 ? 19.703 -30.891 4.078 1 94.62 172 ASN B C 1
ATOM 7058 O O . ASN B 1 172 ? 19.125 -31.625 3.279 1 94.62 172 ASN B O 1
ATOM 7062 N N . ASN B 1 173 ? 20.375 -29.812 3.666 1 94.94 173 ASN B N 1
ATOM 7063 C CA . ASN B 1 173 ? 20.438 -29.391 2.271 1 94.94 173 ASN B CA 1
ATOM 7064 C C . ASN B 1 173 ? 21.016 -30.484 1.378 1 94.94 173 ASN B C 1
ATOM 7066 O O . ASN B 1 173 ? 20.5 -30.734 0.288 1 94.94 173 ASN B O 1
ATOM 7070 N N . GLN B 1 174 ? 22 -31.156 1.894 1 94.75 174 GLN B N 1
ATOM 7071 C CA . GLN B 1 174 ? 22.641 -32.188 1.105 1 94.75 174 GLN B CA 1
ATOM 7072 C C . GLN B 1 174 ? 21.734 -33.406 0.98 1 94.75 174 GLN B C 1
ATOM 7074 O O . GLN B 1 174 ? 21.688 -34.062 -0.072 1 94.75 174 GLN B O 1
ATOM 7079 N N . ASP B 1 175 ? 21.047 -33.719 2.033 1 95.31 175 ASP B N 1
ATOM 7080 C CA . ASP B 1 175 ? 20.109 -34.812 2.006 1 95.31 175 ASP B CA 1
ATOM 7081 C C . ASP B 1 175 ? 19.016 -34.594 0.975 1 95.31 175 ASP B C 1
ATOM 7083 O O . ASP B 1 175 ? 18.703 -35.5 0.186 1 95.31 175 ASP B O 1
ATOM 7087 N N . VAL B 1 176 ? 18.5 -33.438 1.007 1 94.31 176 VAL B N 1
ATOM 7088 C CA . VAL B 1 176 ? 17.406 -33.094 0.094 1 94.31 176 VAL B CA 1
ATOM 7089 C C . VAL B 1 176 ? 17.906 -33.125 -1.348 1 94.31 176 VAL B C 1
ATOM 7091 O O . VAL B 1 176 ? 17.219 -33.625 -2.238 1 94.31 176 VAL B O 1
ATOM 7094 N N . LYS B 1 177 ? 19.125 -32.594 -1.57 1 91.56 177 LYS B N 1
ATOM 7095 C CA . LYS B 1 177 ? 19.703 -32.625 -2.906 1 91.56 177 LYS B CA 1
ATOM 7096 C C . LYS B 1 177 ? 19.844 -34.062 -3.412 1 91.56 177 LYS B C 1
ATOM 7098 O O . LYS B 1 177 ? 19.438 -34.344 -4.535 1 91.56 177 LYS B O 1
ATOM 7103 N N . LYS B 1 178 ? 20.297 -34.938 -2.562 1 90.44 178 LYS B N 1
ATOM 7104 C CA . LYS B 1 178 ? 20.469 -36.344 -2.932 1 90.44 178 LYS B CA 1
ATOM 7105 C C . LYS B 1 178 ? 19.125 -37 -3.219 1 90.44 178 LYS B C 1
ATOM 7107 O O . LYS B 1 178 ? 19 -37.781 -4.176 1 90.44 178 LYS B O 1
ATOM 7112 N N . LEU B 1 179 ? 18.188 -36.719 -2.418 1 88 179 LEU B N 1
ATOM 7113 C CA . LEU B 1 179 ? 16.875 -37.312 -2.588 1 88 179 LEU B CA 1
ATOM 7114 C C . LEU B 1 179 ? 16.234 -36.875 -3.902 1 88 179 LEU B C 1
ATOM 7116 O O . LEU B 1 179 ? 15.727 -37.688 -4.664 1 88 179 LEU B O 1
ATOM 7120 N N . ILE B 1 180 ? 16.344 -35.625 -4.168 1 85.75 180 ILE B N 1
ATOM 7121 C CA . ILE B 1 180 ? 15.68 -35.062 -5.344 1 85.75 180 ILE B CA 1
ATOM 7122 C C . ILE B 1 180 ? 16.359 -35.562 -6.609 1 85.75 180 ILE B C 1
ATOM 7124 O O . ILE B 1 180 ? 15.703 -35.781 -7.629 1 85.75 180 ILE B O 1
ATOM 7128 N N . GLN B 1 181 ? 17.609 -35.781 -6.527 1 82.38 181 GLN B N 1
ATOM 7129 C CA . GLN B 1 181 ? 18.375 -36.25 -7.676 1 82.38 181 GLN B CA 1
ATOM 7130 C C . GLN B 1 181 ? 17.969 -37.656 -8.062 1 82.38 181 GLN B C 1
ATOM 7132 O O . GLN B 1 181 ? 18.203 -38.094 -9.188 1 82.38 181 GLN B O 1
ATOM 7137 N N . THR B 1 182 ? 17.359 -38.312 -7.105 1 78.19 182 THR B N 1
ATOM 7138 C CA . THR B 1 182 ? 16.922 -39.688 -7.391 1 78.19 182 THR B CA 1
ATOM 7139 C C . THR B 1 182 ? 15.555 -39.688 -8.062 1 78.19 182 THR B C 1
ATOM 7141 O O . THR B 1 182 ? 15.078 -40.75 -8.508 1 78.19 182 THR B O 1
ATOM 7144 N N . MET B 1 183 ? 14.961 -38.5 -7.957 1 67.88 183 MET B N 1
ATOM 7145 C CA . MET B 1 183 ? 13.633 -38.438 -8.555 1 67.88 183 MET B CA 1
ATOM 7146 C C . MET B 1 183 ? 13.68 -38.812 -10.031 1 67.88 183 MET B C 1
ATOM 7148 O O . MET B 1 183 ? 14.57 -38.344 -10.758 1 67.88 183 MET B O 1
ATOM 7152 N N . GLY B 1 184 ? 13.445 -39.969 -10.469 1 56.03 184 GLY B N 1
ATOM 7153 C CA . GLY B 1 184 ? 13.508 -40.594 -11.789 1 56.03 184 GLY B CA 1
ATOM 7154 C C . GLY B 1 184 ? 12.672 -39.875 -12.828 1 56.03 184 GLY B C 1
ATOM 7155 O O . GLY B 1 184 ? 12.164 -38.781 -12.57 1 56.03 184 GLY B O 1
ATOM 7156 N N . GLY B 1 185 ? 12.641 -40.094 -14.102 1 52.81 185 GLY B N 1
ATOM 7157 C CA . GLY B 1 185 ? 11.688 -39.812 -15.156 1 52.81 185 GLY B CA 1
ATOM 7158 C C . GLY B 1 185 ? 12.32 -39.125 -16.344 1 52.81 185 GLY B C 1
ATOM 7159 O O . GLY B 1 185 ? 11.625 -38.438 -17.125 1 52.81 185 GLY B O 1
ATOM 7160 N N . GLY B 1 186 ? 13.625 -39.281 -16.578 1 52.03 186 GLY B N 1
ATOM 7161 C CA . GLY B 1 186 ? 14.266 -38.719 -17.766 1 52.03 186 GLY B CA 1
ATOM 7162 C C . GLY B 1 186 ? 14.562 -37.25 -17.641 1 52.03 186 GLY B C 1
ATOM 7163 O O . GLY B 1 186 ? 15.234 -36.656 -18.5 1 52.03 186 GLY B O 1
ATOM 7164 N N . VAL B 1 187 ? 14.086 -36.656 -16.516 1 58.88 187 VAL B N 1
ATOM 7165 C CA . VAL B 1 187 ? 14.273 -35.219 -16.375 1 58.88 187 VAL B CA 1
ATOM 7166 C C . VAL B 1 187 ? 15.75 -34.906 -16.125 1 58.88 187 VAL B C 1
ATOM 7168 O O . VAL B 1 187 ? 16.25 -33.844 -16.5 1 58.88 187 VAL B O 1
ATOM 7171 N N . GLN B 1 188 ? 16.453 -35.875 -15.648 1 61.81 188 GLN B N 1
ATOM 7172 C CA . GLN B 1 188 ? 17.844 -35.656 -15.289 1 61.81 188 GLN B CA 1
ATOM 7173 C C . GLN B 1 188 ? 18.703 -35.469 -16.531 1 61.81 188 GLN B C 1
ATOM 7175 O O . GLN B 1 188 ? 19.812 -34.906 -16.438 1 61.81 188 GLN B O 1
ATOM 7180 N N . THR B 1 189 ? 18.062 -35.844 -17.609 1 62.75 189 THR B N 1
ATOM 7181 C CA . THR B 1 189 ? 18.812 -35.656 -18.844 1 62.75 189 THR B CA 1
ATOM 7182 C C . THR B 1 189 ? 18.75 -34.219 -19.297 1 62.75 189 THR B C 1
ATOM 7184 O O . THR B 1 189 ? 19.625 -33.75 -20.047 1 62.75 189 THR B O 1
ATOM 7187 N N . THR B 1 190 ? 17.75 -33.562 -18.828 1 67.19 190 THR B N 1
ATOM 7188 C CA . THR B 1 190 ? 17.531 -32.188 -19.328 1 67.19 190 THR B CA 1
ATOM 7189 C C . THR B 1 190 ? 17.781 -31.172 -18.234 1 67.19 190 THR B C 1
ATOM 7191 O O . THR B 1 190 ? 18.156 -30.031 -18.516 1 67.19 190 THR B O 1
ATOM 7194 N N . LEU B 1 191 ? 17.547 -31.688 -16.984 1 76.12 191 LEU B N 1
ATOM 7195 C CA . LEU B 1 191 ? 17.672 -30.766 -15.867 1 76.12 191 LEU B CA 1
ATOM 7196 C C . LEU B 1 191 ? 18.625 -31.297 -14.805 1 76.12 191 LEU B C 1
ATOM 7198 O O . LEU B 1 191 ? 18.672 -32.5 -14.562 1 76.12 191 LEU B O 1
ATOM 7202 N N . SER B 1 192 ? 19.391 -30.406 -14.281 1 80.75 192 SER B N 1
ATOM 7203 C CA . SER B 1 192 ? 20.25 -30.734 -13.148 1 80.75 192 SER B CA 1
ATOM 7204 C C . SER B 1 192 ? 19.797 -30.031 -11.883 1 80.75 192 SER B C 1
ATOM 7206 O O . SER B 1 192 ? 19.375 -28.875 -11.93 1 80.75 192 SER B O 1
ATOM 7208 N N . PHE B 1 193 ? 19.797 -30.828 -10.859 1 86.12 193 PHE B N 1
ATOM 7209 C CA . PHE B 1 193 ? 19.438 -30.281 -9.555 1 86.12 193 PHE B CA 1
ATOM 7210 C C . PHE B 1 193 ? 20.688 -29.812 -8.805 1 86.12 193 PHE B C 1
ATOM 7212 O O . PHE B 1 193 ? 21.594 -30.609 -8.547 1 86.12 193 PHE B O 1
ATOM 7219 N N . CYS B 1 194 ? 20.703 -28.562 -8.547 1 88.75 194 CYS B N 1
ATOM 7220 C CA . CYS B 1 194 ? 21.891 -27.906 -8.031 1 88.75 194 CYS B CA 1
ATOM 7221 C C . CYS B 1 194 ? 21.75 -27.594 -6.547 1 88.75 194 CYS B C 1
ATOM 7223 O O . CYS B 1 194 ? 21.281 -28.438 -5.777 1 88.75 194 CYS B O 1
ATOM 7225 N N . ARG B 1 195 ? 21.984 -26.422 -6.133 1 89.44 195 ARG B N 1
ATOM 7226 C CA . ARG B 1 195 ? 22.031 -26.047 -4.727 1 89.44 195 ARG B CA 1
ATOM 7227 C C . ARG B 1 195 ? 20.625 -26.094 -4.105 1 89.44 195 ARG B C 1
ATOM 7229 O O . ARG B 1 195 ? 19.641 -25.75 -4.758 1 89.44 195 ARG B O 1
ATOM 7236 N N . VAL B 1 196 ? 20.594 -26.609 -2.883 1 92.56 196 VAL B N 1
ATOM 7237 C CA . VAL B 1 196 ? 19.375 -26.641 -2.094 1 92.56 196 VAL B CA 1
ATOM 7238 C C . VAL B 1 196 ? 19.516 -25.719 -0.888 1 92.56 196 VAL B C 1
ATOM 7240 O O . VAL B 1 196 ? 20.578 -25.641 -0.276 1 92.56 196 VAL B O 1
ATOM 7243 N N . ASN B 1 197 ? 18.531 -24.891 -0.657 1 91.25 197 ASN B N 1
ATOM 7244 C CA . ASN B 1 197 ? 18.484 -24.016 0.509 1 91.25 197 ASN B CA 1
ATOM 7245 C C . ASN B 1 197 ? 17.172 -24.172 1.271 1 91.25 197 ASN B C 1
ATOM 7247 O O . ASN B 1 197 ? 16.141 -23.609 0.882 1 91.25 197 ASN B O 1
ATOM 7251 N N . CYS B 1 198 ? 17.203 -24.922 2.352 1 92.69 198 CYS B N 1
ATOM 7252 C CA . CYS B 1 198 ? 16.016 -25.125 3.174 1 92.69 198 CYS B CA 1
ATOM 7253 C C . CYS B 1 198 ? 15.852 -23.984 4.164 1 92.69 198 CYS B C 1
ATOM 7255 O O . CYS B 1 198 ? 16.828 -23.5 4.738 1 92.69 198 CYS B O 1
ATOM 7257 N N . ARG B 1 199 ? 14.656 -23.562 4.309 1 89.12 199 ARG B N 1
ATOM 7258 C CA . ARG B 1 199 ? 14.336 -22.453 5.207 1 89.12 199 ARG B CA 1
ATOM 7259 C C . ARG B 1 199 ? 13.859 -22.969 6.559 1 89.12 199 ARG B C 1
ATOM 7261 O O . ARG B 1 199 ? 13.141 -23.969 6.629 1 89.12 199 ARG B O 1
ATOM 7268 N N . PRO B 1 200 ? 14.281 -22.266 7.508 1 83.06 200 PRO B N 1
ATOM 7269 C CA . PRO B 1 200 ? 13.828 -22.703 8.828 1 83.06 200 PRO B CA 1
ATOM 7270 C C . PRO B 1 200 ? 12.344 -22.453 9.06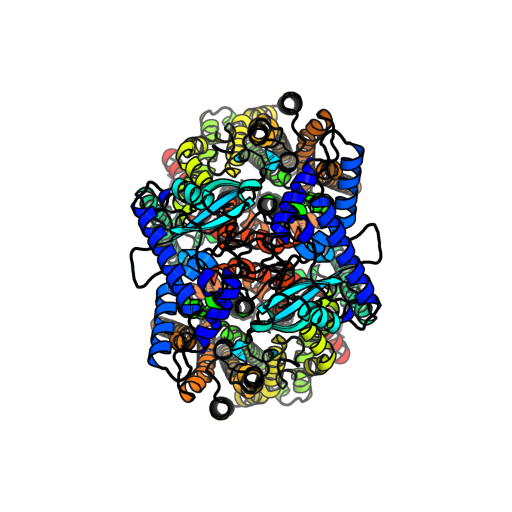2 1 83.06 200 PRO B C 1
ATOM 7272 O O . PRO B 1 200 ? 11.781 -21.5 8.523 1 83.06 200 PRO B O 1
ATOM 7275 N N . ARG B 1 201 ? 11.719 -23.281 9.844 1 81.81 201 ARG B N 1
ATOM 7276 C CA . ARG B 1 201 ? 10.297 -23.203 10.172 1 81.81 201 ARG B CA 1
ATOM 7277 C C . ARG B 1 201 ? 9.984 -21.938 10.969 1 81.81 201 ARG B C 1
ATOM 7279 O O . ARG B 1 201 ? 8.922 -21.344 10.805 1 81.81 201 ARG B O 1
ATOM 7286 N N . SER B 1 202 ? 10.852 -21.719 11.898 1 78.56 202 SER B N 1
ATOM 7287 C CA . SER B 1 202 ? 10.664 -20.562 12.758 1 78.56 202 SER B CA 1
ATOM 7288 C C . SER B 1 202 ? 11.93 -19.719 12.844 1 78.56 202 SER B C 1
ATOM 7290 O O . SER B 1 202 ? 12.953 -20.062 12.258 1 78.56 202 SER B O 1
ATOM 7292 N N . GLY B 1 203 ? 11.797 -18.625 13.375 1 74.75 203 GLY B N 1
ATOM 7293 C CA . GLY B 1 203 ? 12.969 -17.781 13.609 1 74.75 203 GLY B CA 1
ATOM 7294 C C . GLY B 1 203 ? 14.039 -18.484 14.43 1 74.75 203 GLY B C 1
ATOM 7295 O O . GLY B 1 203 ? 13.797 -19.562 14.984 1 74.75 203 GLY B O 1
ATOM 7296 N N . PRO B 1 204 ? 15.234 -17.953 14.422 1 79.5 204 PRO B N 1
ATOM 7297 C CA . PRO B 1 204 ? 16.328 -18.547 15.195 1 79.5 204 PRO B CA 1
ATOM 7298 C C . PRO B 1 204 ? 16 -18.625 16.688 1 79.5 204 PRO B C 1
ATOM 7300 O O . PRO B 1 204 ? 15.109 -17.938 17.172 1 79.5 204 PRO B O 1
ATOM 7303 N N . GLU B 1 205 ? 16.609 -19.594 17.203 1 85.06 205 GLU B N 1
ATOM 7304 C CA . GLU B 1 205 ? 16.469 -19.672 18.656 1 85.06 205 GLU B CA 1
ATOM 7305 C C . GLU B 1 205 ? 16.859 -18.359 19.312 1 85.06 205 GLU B C 1
ATOM 7307 O O . GLU B 1 205 ? 17.797 -17.672 18.859 1 85.06 205 GLU B O 1
ATOM 7312 N N . LYS B 1 206 ? 16.172 -18.031 20.344 1 90.5 206 LYS B N 1
ATOM 7313 C CA . LYS B 1 206 ? 16.422 -16.766 21.031 1 90.5 206 LYS B CA 1
ATOM 7314 C C . LYS B 1 206 ? 17.75 -16.812 21.797 1 90.5 206 LYS B C 1
ATOM 7316 O O . LYS B 1 206 ? 17.891 -17.531 22.781 1 90.5 206 LYS B O 1
ATOM 7321 N N . SER B 1 207 ? 18.75 -16.172 21.312 1 91.19 207 SER B N 1
ATOM 7322 C CA . SER B 1 207 ? 20.109 -16.125 21.859 1 91.19 207 SER B CA 1
ATOM 7323 C C . SER B 1 207 ? 20.25 -14.969 22.859 1 91.19 207 SER B C 1
ATOM 7325 O O . SER B 1 207 ? 19.281 -14.273 23.156 1 91.19 207 SER B O 1
ATOM 7327 N N . GLY B 1 208 ? 21.453 -14.883 23.438 1 93.62 208 GLY B N 1
ATOM 7328 C CA . GLY B 1 208 ? 21.75 -13.75 24.297 1 93.62 208 GLY B CA 1
ATOM 7329 C C . GLY B 1 208 ? 21.625 -12.414 23.594 1 93.62 208 GLY B C 1
ATOM 7330 O O . GLY B 1 208 ? 21.141 -11.445 24.188 1 93.62 208 GLY B O 1
ATOM 7331 N N . ALA B 1 209 ? 21.938 -12.477 22.328 1 93.44 209 ALA B N 1
ATOM 7332 C CA . ALA B 1 209 ? 21.828 -11.258 21.531 1 93.44 209 ALA B CA 1
ATOM 7333 C C . ALA B 1 209 ? 20.375 -10.836 21.375 1 93.44 209 ALA B C 1
ATOM 7335 O O . ALA B 1 209 ? 20.047 -9.648 21.406 1 93.44 209 ALA B O 1
ATOM 7336 N N . PHE B 1 210 ? 19.5 -11.797 21.156 1 94.94 210 PHE B N 1
ATOM 7337 C CA . PHE B 1 210 ? 18.078 -11.523 21.047 1 94.94 210 PHE B CA 1
ATOM 7338 C C . PHE B 1 210 ? 17.547 -10.844 22.312 1 94.94 210 PHE B C 1
ATOM 7340 O O . PHE B 1 210 ? 16.859 -9.82 22.219 1 94.94 210 PHE B O 1
ATOM 7347 N N . TRP B 1 211 ? 17.906 -11.336 23.438 1 95.56 211 TRP B N 1
ATOM 7348 C CA . TRP B 1 211 ? 17.406 -10.805 24.703 1 95.56 211 TRP B CA 1
ATOM 7349 C C . TRP B 1 211 ? 18.016 -9.438 25 1 95.56 211 TRP B C 1
ATOM 7351 O O . TRP B 1 211 ? 17.344 -8.57 25.562 1 95.56 211 TRP B O 1
ATOM 7361 N N . PHE B 1 212 ? 19.281 -9.281 24.609 1 96.25 212 PHE B N 1
ATOM 7362 C CA . PHE B 1 212 ? 19.922 -7.984 24.812 1 96.25 212 PHE B CA 1
ATOM 7363 C C . PHE B 1 212 ? 19.219 -6.906 23.984 1 96.25 212 PHE B C 1
ATOM 7365 O O . PHE B 1 212 ? 18.891 -5.836 24.5 1 96.25 212 PHE B O 1
ATOM 7372 N N . VAL B 1 213 ? 19.047 -7.203 22.672 1 96.19 213 VAL B N 1
ATOM 7373 C CA . VAL B 1 213 ? 18.406 -6.238 21.781 1 96.19 213 VAL B CA 1
ATOM 7374 C C . VAL B 1 213 ? 16.953 -6.004 22.219 1 96.19 213 VAL B C 1
ATOM 7376 O O . VAL B 1 213 ? 16.484 -4.863 22.234 1 96.19 213 VAL B O 1
ATOM 7379 N N . THR B 1 214 ? 16.25 -7.059 22.641 1 96.38 214 THR B N 1
ATOM 7380 C CA . THR B 1 214 ? 14.875 -6.926 23.125 1 96.38 214 THR B CA 1
ATOM 7381 C C . THR B 1 214 ? 14.836 -6.082 24.391 1 96.38 214 THR B C 1
ATOM 7383 O O . THR B 1 214 ? 13.945 -5.238 24.547 1 96.38 214 THR B O 1
ATOM 7386 N N . ALA B 1 215 ? 15.82 -6.258 25.219 1 96.62 215 ALA B N 1
ATOM 7387 C CA . ALA B 1 215 ? 15.875 -5.539 26.484 1 96.62 215 ALA B CA 1
ATOM 7388 C C . ALA B 1 215 ? 16.078 -4.039 26.266 1 96.62 215 ALA B C 1
ATOM 7390 O O . ALA B 1 215 ? 15.391 -3.221 26.891 1 96.62 215 ALA B O 1
ATOM 7391 N N . TYR B 1 216 ? 17.031 -3.664 25.359 1 95.12 216 TYR B N 1
ATOM 7392 C CA . TYR B 1 216 ? 17.234 -2.227 25.234 1 95.12 216 TYR B CA 1
ATOM 7393 C C . TYR B 1 216 ? 16.078 -1.58 24.484 1 95.12 216 TYR B C 1
ATOM 7395 O O . TYR B 1 216 ? 15.742 -0.415 24.719 1 95.12 216 TYR B O 1
ATOM 7403 N N . CYS B 1 217 ? 15.461 -2.297 23.531 1 96.62 217 CYS B N 1
ATOM 7404 C CA . CYS B 1 217 ? 14.273 -1.757 22.875 1 96.62 217 CYS B CA 1
ATOM 7405 C C . CYS B 1 217 ? 13.141 -1.56 23.875 1 96.62 217 CYS B C 1
ATOM 7407 O O . CYS B 1 217 ? 12.469 -0.528 23.859 1 96.62 217 CYS B O 1
ATOM 7409 N N . LEU B 1 218 ? 12.93 -2.516 24.781 1 97.25 218 LEU B N 1
ATOM 7410 C CA . LEU B 1 218 ? 11.875 -2.426 25.781 1 97.25 218 LEU B CA 1
ATOM 7411 C C . LEU B 1 218 ? 12.195 -1.332 26.797 1 97.25 218 LEU B C 1
ATOM 7413 O O . LEU B 1 218 ? 11.289 -0.643 27.281 1 97.25 218 LEU B O 1
ATOM 7417 N N . LEU B 1 219 ? 13.461 -1.25 27.141 1 97.38 219 LEU B N 1
ATOM 7418 C CA . LEU B 1 219 ? 13.875 -0.202 28.078 1 97.38 219 LEU B CA 1
ATOM 7419 C C . LEU B 1 219 ? 13.578 1.18 27.5 1 97.38 219 LEU B C 1
ATOM 7421 O O . LEU B 1 219 ? 13.023 2.035 28.188 1 97.38 219 LEU B O 1
ATOM 7425 N N . VAL B 1 220 ? 13.922 1.401 26.234 1 97.38 220 VAL B N 1
ATOM 7426 C CA . VAL B 1 220 ? 13.688 2.693 25.594 1 97.38 220 VAL B CA 1
ATOM 7427 C C . VAL B 1 220 ? 12.188 2.939 25.469 1 97.38 220 VAL B C 1
ATOM 7429 O O . VAL B 1 220 ? 11.719 4.059 25.672 1 97.38 220 VAL B O 1
ATOM 7432 N N . ALA B 1 221 ? 11.445 1.86 25.109 1 97.62 221 ALA B N 1
ATOM 7433 C CA . ALA B 1 221 ? 9.992 1.981 25.031 1 97.62 221 ALA B CA 1
ATOM 7434 C C . ALA B 1 221 ? 9.391 2.367 26.375 1 97.62 221 ALA B C 1
ATOM 7436 O O . ALA B 1 221 ? 8.5 3.219 26.453 1 97.62 221 ALA B O 1
ATOM 7437 N N . LEU B 1 222 ? 9.891 1.774 27.438 1 97.62 222 LEU B N 1
ATOM 7438 C CA . LEU B 1 222 ? 9.422 2.078 28.781 1 97.62 222 LEU B CA 1
ATOM 7439 C C . LEU B 1 222 ? 9.773 3.51 29.172 1 97.62 222 LEU B C 1
ATOM 7441 O O . LEU B 1 222 ? 8.953 4.215 29.766 1 97.62 222 LEU B O 1
ATOM 7445 N N . LEU B 1 223 ? 10.992 3.914 28.828 1 97.56 223 LEU B N 1
ATOM 7446 C CA . LEU B 1 223 ? 11.398 5.289 29.094 1 97.56 223 LEU B CA 1
ATOM 7447 C C . LEU B 1 223 ? 10.5 6.273 28.344 1 97.56 223 LEU B C 1
ATOM 7449 O O . LEU B 1 223 ? 10.125 7.312 28.891 1 97.56 223 LEU B O 1
ATOM 7453 N N . MET B 1 224 ? 10.18 5.996 27.109 1 97.75 224 MET B N 1
ATOM 7454 C CA . MET B 1 224 ? 9.312 6.863 26.328 1 97.75 224 MET B CA 1
ATOM 7455 C C . MET B 1 224 ? 7.926 6.957 26.953 1 97.75 224 MET B C 1
ATOM 7457 O O . MET B 1 224 ? 7.359 8.047 27.062 1 97.75 224 MET B O 1
ATOM 7461 N N . VAL B 1 225 ? 7.391 5.816 27.469 1 97.19 225 VAL B N 1
ATOM 7462 C CA . VAL B 1 225 ? 6.055 5.789 28.062 1 97.19 225 VAL B CA 1
ATOM 7463 C C . VAL B 1 225 ? 6.055 6.551 29.375 1 97.19 225 VAL B C 1
ATOM 7465 O O . VAL B 1 225 ? 5.199 7.406 29.609 1 97.19 225 VAL B O 1
ATOM 7468 N N . ILE B 1 226 ? 7.031 6.301 30.266 1 97.12 226 ILE B N 1
ATOM 7469 C CA . ILE B 1 226 ? 7.117 6.922 31.578 1 97.12 226 ILE B CA 1
ATOM 7470 C C . ILE B 1 226 ? 7.34 8.422 31.422 1 97.12 226 ILE B C 1
ATOM 7472 O O . ILE B 1 226 ? 6.648 9.227 32.062 1 97.12 226 ILE B O 1
ATOM 7476 N N . SER B 1 227 ? 8.305 8.734 30.578 1 97.12 227 SER B N 1
ATOM 7477 C CA . SER B 1 227 ? 8.617 10.148 30.375 1 97.12 227 SER B CA 1
ATOM 7478 C C . SER B 1 227 ? 7.438 10.891 29.766 1 97.12 227 SER B C 1
ATOM 7480 O O . SER B 1 227 ? 7.18 12.047 30.109 1 97.12 227 SER B O 1
ATOM 7482 N N . THR B 1 228 ? 6.75 10.266 28.828 1 95.75 228 THR B N 1
ATOM 7483 C CA . THR B 1 228 ? 5.59 10.883 28.188 1 95.75 228 THR B CA 1
ATOM 7484 C C . THR B 1 228 ? 4.484 11.133 29.219 1 95.75 228 THR B C 1
ATOM 7486 O O . THR B 1 228 ? 3.869 12.203 29.219 1 95.75 228 THR B O 1
ATOM 7489 N N . THR B 1 229 ? 4.234 10.203 30.156 1 94.38 229 THR B N 1
ATOM 7490 C CA . THR B 1 229 ? 3.205 10.328 31.188 1 94.38 229 THR B CA 1
ATOM 7491 C C . THR B 1 229 ? 3.551 11.453 32.156 1 94.38 229 THR B C 1
ATOM 7493 O O . THR B 1 229 ? 2.707 12.297 32.469 1 94.38 229 THR B O 1
ATOM 7496 N N . ILE B 1 230 ? 4.777 11.516 32.562 1 94.44 230 ILE B N 1
ATOM 7497 C CA . ILE B 1 230 ? 5.234 12.547 33.469 1 94.44 230 ILE B CA 1
ATOM 7498 C C . ILE B 1 230 ? 5.164 13.914 32.812 1 94.44 230 ILE B C 1
ATOM 7500 O O . ILE B 1 230 ? 4.652 14.875 33.375 1 94.44 230 ILE B O 1
ATOM 7504 N N . ASP B 1 231 ? 5.672 13.953 31.578 1 93.62 231 ASP B N 1
ATOM 7505 C CA . ASP B 1 231 ? 5.676 15.203 30.828 1 93.62 231 ASP B CA 1
ATOM 7506 C C . ASP B 1 231 ? 4.262 15.742 30.641 1 93.62 231 ASP B C 1
ATOM 7508 O O . ASP B 1 231 ? 4.023 16.938 30.812 1 93.62 231 ASP B O 1
ATOM 7512 N N . TYR B 1 232 ? 3.354 14.898 30.344 1 90.19 232 TYR B N 1
ATOM 7513 C CA . TYR B 1 232 ? 1.967 15.297 30.125 1 90.19 232 TYR B CA 1
ATOM 7514 C C . TYR B 1 232 ? 1.344 15.828 31.406 1 90.19 232 TYR B C 1
ATOM 7516 O O . TYR B 1 232 ? 0.655 16.844 31.391 1 90.19 232 TYR B O 1
ATOM 7524 N N . VAL B 1 233 ? 1.604 15.203 32.562 1 88.19 233 VAL B N 1
ATOM 7525 C CA . VAL B 1 233 ? 1.024 15.57 33.844 1 88.19 233 VAL B CA 1
ATOM 7526 C C . VAL B 1 233 ? 1.617 16.891 34.312 1 88.19 233 VAL B C 1
ATOM 7528 O O . VAL B 1 233 ? 0.891 17.781 34.781 1 88.19 233 VAL B O 1
ATOM 7531 N N . ILE B 1 234 ? 2.887 17.062 34.125 1 89.44 234 ILE B N 1
ATOM 7532 C CA . ILE B 1 234 ? 3.549 18.25 34.656 1 89.44 234 ILE B CA 1
ATOM 7533 C C . ILE B 1 234 ? 3.236 19.438 33.75 1 89.44 234 ILE B C 1
ATOM 7535 O O . ILE B 1 234 ? 3.271 20.594 34.188 1 89.44 234 ILE B O 1
ATOM 7539 N N . SER B 1 235 ? 3.012 19.188 32.469 1 86.06 235 SER B N 1
ATOM 7540 C CA . SER B 1 235 ? 2.697 20.266 31.516 1 86.06 235 SER B CA 1
ATOM 7541 C C . SER B 1 235 ? 1.33 20.875 31.812 1 86.06 235 SER B C 1
ATOM 7543 O O . SER B 1 235 ? 1.062 22.016 31.453 1 86.06 235 SER B O 1
ATOM 7545 N N . ASN B 1 236 ? 0.348 20.156 32.469 1 78.38 236 ASN B N 1
ATOM 7546 C CA . ASN B 1 236 ? -0.978 20.641 32.812 1 78.38 236 ASN B CA 1
ATOM 7547 C C . ASN B 1 236 ? -0.913 21.656 33.969 1 78.38 236 ASN B C 1
ATOM 7549 O O . ASN B 1 236 ? -1.78 22.531 34.094 1 78.38 236 ASN B O 1
ATOM 7553 N N . ASP B 1 237 ? 0.1 21.516 34.844 1 78.31 237 ASP B N 1
ATOM 7554 C CA . ASP B 1 237 ? 0.364 22.484 35.906 1 78.31 237 ASP B CA 1
ATOM 7555 C C . ASP B 1 237 ? 1.838 22.875 35.938 1 78.31 237 ASP B C 1
ATOM 7557 O O . ASP B 1 237 ? 2.576 22.5 36.844 1 78.31 237 ASP B O 1
ATOM 7561 N N . SER B 1 238 ? 2.176 23.688 34.969 1 75.38 238 SER B N 1
ATOM 7562 C CA . SER B 1 238 ? 3.58 23.984 34.688 1 75.38 238 SER B CA 1
ATOM 7563 C C . SER B 1 238 ? 4.207 24.781 35.844 1 75.38 238 SER B C 1
ATOM 7565 O O . SER B 1 238 ? 5.363 24.547 36.188 1 75.38 238 SER B O 1
ATOM 7567 N N . GLU B 1 239 ? 3.469 25.594 36.469 1 83.44 239 GLU B N 1
ATOM 7568 C CA . GLU B 1 239 ? 4.016 26.438 37.531 1 83.44 239 GLU B CA 1
ATOM 7569 C C . GLU B 1 239 ? 4.316 25.625 38.781 1 83.44 239 GLU B C 1
ATOM 7571 O O . GLU B 1 239 ? 5.363 25.812 39.406 1 83.44 239 GLU B O 1
ATOM 7576 N N . ALA B 1 240 ? 3.48 24.656 39.125 1 83.94 240 ALA B N 1
ATOM 7577 C CA . ALA B 1 240 ? 3.637 23.859 40.344 1 83.94 240 ALA B CA 1
ATOM 7578 C C . ALA B 1 240 ? 4.812 22.891 40.219 1 83.94 240 ALA B C 1
ATOM 7580 O O . ALA B 1 240 ? 5.469 22.578 41.219 1 83.94 240 ALA B O 1
ATOM 7581 N N . PHE B 1 241 ? 5.129 22.5 39 1 88 241 PHE B N 1
ATOM 7582 C CA . PHE B 1 241 ? 6.125 21.453 38.812 1 88 241 PHE B CA 1
ATOM 7583 C C . PHE B 1 241 ? 7.422 22.016 38.25 1 88 241 PHE B C 1
ATOM 7585 O O . PHE B 1 241 ? 8.297 21.281 37.812 1 88 241 PHE B O 1
ATOM 7592 N N . LYS B 1 242 ? 7.562 23.25 38.219 1 87.19 242 LYS B N 1
ATOM 7593 C CA . LYS B 1 242 ? 8.734 23.922 37.656 1 87.19 242 LYS B CA 1
ATOM 7594 C C . LYS B 1 242 ? 10.016 23.438 38.344 1 87.19 242 LYS B C 1
ATOM 7596 O O . LYS B 1 242 ? 10.977 23.078 37.656 1 87.19 242 LYS B O 1
ATOM 7601 N N . PRO B 1 243 ? 10.062 23.422 39.75 1 87.56 243 PRO B N 1
ATOM 7602 C CA . PRO B 1 243 ? 11.289 22.938 40.375 1 87.56 243 PRO B CA 1
ATOM 7603 C C . PRO B 1 243 ? 11.57 21.469 40.062 1 87.56 243 PRO B C 1
ATOM 7605 O O . PRO B 1 243 ? 12.727 21.078 39.906 1 87.56 243 PRO B O 1
ATOM 7608 N N . PHE B 1 244 ? 10.5 20.734 39.938 1 88.62 244 PHE B N 1
ATOM 7609 C CA . PHE B 1 244 ? 10.617 19.312 39.625 1 88.62 244 PHE B CA 1
ATOM 7610 C C . PHE B 1 244 ? 11.18 19.125 38.219 1 88.62 244 PHE B C 1
ATOM 7612 O O . PHE B 1 244 ? 12.055 18.281 38 1 88.62 244 PHE B O 1
ATOM 7619 N N . ARG B 1 245 ? 10.789 19.875 37.312 1 89 245 ARG B N 1
ATOM 7620 C CA . ARG B 1 245 ? 11.211 19.797 35.938 1 89 245 ARG B CA 1
ATOM 7621 C C . ARG B 1 245 ? 12.664 20.25 35.781 1 89 245 ARG B C 1
ATOM 7623 O O . ARG B 1 245 ? 13.352 19.797 34.844 1 89 245 ARG B O 1
ATOM 7630 N N . ALA B 1 246 ? 13.109 21.062 36.719 1 87.25 246 ALA B N 1
ATOM 7631 C CA . ALA B 1 246 ? 14.445 21.656 36.625 1 87.25 246 ALA B CA 1
ATOM 7632 C C . ALA B 1 246 ? 15.516 20.688 37.125 1 87.25 246 ALA B C 1
ATOM 7634 O O . ALA B 1 246 ? 16.703 20.844 36.844 1 87.25 246 ALA B O 1
ATOM 7635 N N . SER B 1 247 ? 15.133 19.625 37.812 1 90.06 247 SER B N 1
ATOM 7636 C CA . SER B 1 247 ? 16.094 18.641 38.312 1 90.06 247 SER B CA 1
ATOM 7637 C C . SER B 1 247 ? 16.781 17.922 37.156 1 90.06 247 SER B C 1
ATOM 7639 O O . SER B 1 247 ? 16.141 17.562 36.156 1 90.06 247 SER B O 1
ATOM 7641 N N . PRO B 1 248 ? 18.125 17.75 37.219 1 88.94 248 PRO B N 1
ATOM 7642 C CA . PRO B 1 248 ? 18.875 17.156 36.125 1 88.94 248 PRO B CA 1
ATOM 7643 C C . PRO B 1 248 ? 18.406 15.75 35.781 1 88.94 248 PRO B C 1
ATOM 7645 O O . PRO B 1 248 ? 18.359 15.375 34.594 1 88.94 248 PRO B O 1
ATOM 7648 N N . GLY B 1 249 ? 18.047 14.977 36.75 1 92.06 249 GLY B N 1
ATOM 7649 C CA . GLY B 1 249 ? 17.562 13.633 36.5 1 92.06 249 GLY B CA 1
ATOM 7650 C C . GLY B 1 249 ? 16.266 13.602 35.719 1 92.06 249 GLY B C 1
ATOM 7651 O O . GLY B 1 249 ? 16.094 12.805 34.812 1 92.06 249 GLY B O 1
ATOM 7652 N N . ILE B 1 250 ? 15.445 14.484 36.125 1 93.69 250 ILE B N 1
ATOM 7653 C CA . ILE B 1 250 ? 14.141 14.547 35.469 1 93.69 250 ILE B CA 1
ATOM 7654 C C . ILE B 1 250 ? 14.297 15.109 34.062 1 93.69 250 ILE B C 1
ATOM 7656 O O . ILE B 1 250 ? 13.625 14.656 33.125 1 93.69 250 ILE B O 1
ATOM 7660 N N . ARG B 1 251 ? 15.18 16.047 33.938 1 92.81 251 ARG B N 1
ATOM 7661 C CA . ARG B 1 251 ? 15.453 16.609 32.594 1 92.81 251 ARG B CA 1
ATOM 7662 C C . ARG B 1 251 ? 15.969 15.531 31.656 1 92.81 251 ARG B C 1
ATOM 7664 O O . ARG B 1 251 ? 15.586 15.5 30.484 1 92.81 251 ARG B O 1
ATOM 7671 N N . ALA B 1 252 ? 16.812 14.742 32.188 1 95.12 252 ALA B N 1
ATOM 7672 C CA . ALA B 1 252 ? 17.344 13.648 31.375 1 95.12 252 ALA B CA 1
ATOM 7673 C C . ALA B 1 252 ? 16.25 12.648 31 1 95.12 252 ALA B C 1
ATOM 7675 O O . ALA B 1 252 ? 16.203 12.156 29.875 1 95.12 252 ALA B O 1
ATOM 7676 N N . LEU B 1 253 ? 15.422 12.367 31.906 1 95.69 253 LEU B N 1
ATOM 7677 C CA . LEU B 1 253 ? 14.328 11.43 31.672 1 95.69 253 LEU B CA 1
ATOM 7678 C C . LEU B 1 253 ? 13.359 11.977 30.625 1 95.69 253 LEU B C 1
ATOM 7680 O O . LEU B 1 253 ? 12.898 11.242 29.75 1 95.69 253 LEU B O 1
ATOM 7684 N N . LEU B 1 254 ? 13.125 13.25 30.641 1 95.62 254 LEU B N 1
ATOM 7685 C CA . LEU B 1 254 ? 12.125 13.883 29.781 1 95.62 254 LEU B CA 1
ATOM 7686 C C . LEU B 1 254 ? 12.617 13.984 28.344 1 95.62 254 LEU B C 1
ATOM 7688 O O . LEU B 1 254 ? 11.828 14.258 27.438 1 95.62 254 LEU B O 1
ATOM 7692 N N . THR B 1 255 ? 13.93 13.727 28.109 1 96.38 255 THR B N 1
ATOM 7693 C CA . THR B 1 255 ? 14.438 13.734 26.75 1 96.38 255 THR B CA 1
ATOM 7694 C C . THR B 1 255 ? 13.789 12.625 25.922 1 96.38 255 THR B C 1
ATOM 7696 O O . THR B 1 255 ? 13.773 12.68 24.688 1 96.38 255 THR B O 1
ATOM 7699 N N . PHE B 1 256 ? 13.172 11.625 26.578 1 97.56 256 PHE B N 1
ATOM 7700 C CA . PHE B 1 256 ? 12.578 10.484 25.906 1 97.56 256 PHE B CA 1
ATOM 7701 C C . PHE B 1 256 ? 11.07 10.664 25.734 1 97.56 256 PHE B C 1
ATOM 7703 O O . PHE B 1 256 ? 10.375 9.773 25.25 1 97.56 256 PHE B O 1
ATOM 7710 N N . SER B 1 257 ? 10.57 11.836 26.156 1 97.19 257 SER B N 1
ATOM 7711 C CA . SER B 1 257 ? 9.133 12.062 26.109 1 97.19 257 SER B CA 1
ATOM 7712 C C . SER B 1 257 ? 8.633 12.195 24.672 1 97.19 257 SER B C 1
ATOM 7714 O O . SER B 1 257 ? 9.078 13.078 23.938 1 97.19 257 SER B O 1
ATOM 7716 N N . VAL B 1 258 ? 7.691 11.367 24.297 1 95.62 258 VAL B N 1
ATOM 7717 C CA . VAL B 1 258 ? 7.094 11.422 22.969 1 95.62 258 VAL B CA 1
ATOM 7718 C C . VAL B 1 258 ? 6.176 12.633 22.859 1 95.62 258 VAL B C 1
ATOM 7720 O O . VAL B 1 258 ? 5.973 13.172 21.766 1 95.62 258 VAL B O 1
ATOM 7723 N N . TYR B 1 259 ? 5.719 13.109 23.984 1 92.88 259 TYR B N 1
ATOM 7724 C CA . TYR B 1 259 ? 4.852 14.281 24 1 92.88 259 TYR B CA 1
ATOM 7725 C C . TYR B 1 259 ? 5.586 15.516 23.5 1 92.88 259 TYR B C 1
ATOM 7727 O O . TYR B 1 259 ? 5.094 16.203 22.594 1 92.88 259 TYR B O 1
ATOM 7735 N N . THR B 1 260 ? 6.73 15.719 23.984 1 93.38 260 THR B N 1
ATOM 7736 C CA . THR B 1 260 ? 7.512 16.891 23.578 1 93.38 260 THR B CA 1
ATOM 7737 C C . THR B 1 260 ? 8.234 16.625 22.266 1 93.38 260 THR B C 1
ATOM 7739 O O . THR B 1 260 ? 8.172 17.453 21.344 1 93.38 260 THR B O 1
ATOM 7742 N N . ASN B 1 261 ? 8.906 15.445 22.188 1 95.81 261 ASN B N 1
ATOM 7743 C CA . ASN B 1 261 ? 9.656 15.117 20.969 1 95.81 261 ASN B CA 1
ATOM 7744 C C . ASN B 1 261 ? 8.734 14.969 19.766 1 95.81 261 ASN B C 1
ATOM 7746 O O . ASN B 1 261 ? 9.062 15.414 18.672 1 95.81 261 ASN B O 1
ATOM 7750 N N . GLY B 1 262 ? 7.625 14.289 20 1 93.81 262 GLY B N 1
ATOM 7751 C CA . GLY B 1 262 ? 6.668 14.125 18.922 1 93.81 262 GLY B CA 1
ATOM 7752 C C . GLY B 1 262 ? 6.098 15.438 18.422 1 93.81 262 GLY B C 1
ATOM 7753 O O . GLY B 1 262 ? 5.953 15.641 17.219 1 93.81 262 GLY B O 1
ATOM 7754 N N . ALA B 1 263 ? 5.812 16.344 19.375 1 89.94 263 ALA B N 1
ATOM 7755 C CA . ALA B 1 263 ? 5.301 17.656 19.016 1 89.94 263 ALA B CA 1
ATOM 7756 C C . ALA B 1 263 ? 6.328 18.438 18.203 1 89.94 263 ALA B C 1
ATOM 7758 O O . ALA B 1 263 ? 5.973 19.141 17.25 1 89.94 263 ALA B O 1
ATOM 7759 N N . GLU B 1 264 ? 7.52 18.266 18.594 1 92.62 264 GLU B N 1
ATOM 7760 C CA . GLU B 1 264 ? 8.594 18.953 17.875 1 92.62 264 GLU B CA 1
ATOM 7761 C C . GLU B 1 264 ? 8.773 18.375 16.484 1 92.62 264 GLU B C 1
ATOM 7763 O O . GLU B 1 264 ? 8.922 19.125 15.508 1 92.62 264 GLU B O 1
ATOM 7768 N N . ILE B 1 265 ? 8.766 17.109 16.359 1 94.75 265 ILE B N 1
ATOM 7769 C CA . ILE B 1 265 ? 8.969 16.438 15.086 1 94.75 265 ILE B CA 1
ATOM 7770 C C . ILE B 1 265 ? 7.805 16.75 14.148 1 94.75 265 ILE B C 1
ATOM 7772 O O . ILE B 1 265 ? 8.016 17.016 12.969 1 94.75 265 ILE B O 1
ATOM 7776 N N . LEU B 1 266 ? 6.547 16.797 14.688 1 91.62 266 LEU B N 1
ATOM 7777 C CA . LEU B 1 266 ? 5.355 16.922 13.859 1 91.62 266 LEU B CA 1
ATOM 7778 C C . LEU B 1 266 ? 4.973 18.391 13.672 1 91.62 266 LEU B C 1
ATOM 7780 O O . LEU B 1 266 ? 4.027 18.703 12.945 1 91.62 266 LEU B O 1
ATOM 7784 N N . SER B 1 267 ? 5.77 19.297 14.266 1 89.56 267 SER B N 1
ATOM 7785 C CA . SER B 1 267 ? 5.453 20.719 14.164 1 89.56 267 SER B CA 1
ATOM 7786 C C . SER B 1 267 ? 5.551 21.203 12.719 1 89.56 267 SER B C 1
ATOM 7788 O O . SER B 1 267 ? 6.488 20.844 12 1 89.56 267 SER B O 1
ATOM 7790 N N . VAL B 1 268 ? 4.586 21.938 12.305 1 87.56 268 VAL B N 1
ATOM 7791 C CA . VAL B 1 268 ? 4.566 22.469 10.938 1 87.56 268 VAL B CA 1
ATOM 7792 C C . VAL B 1 268 ? 4.938 23.953 10.953 1 87.56 268 VAL B C 1
ATOM 7794 O O . VAL B 1 268 ? 4.938 24.609 9.906 1 87.56 268 VAL B O 1
ATOM 7797 N N . GLU B 1 269 ? 5.301 24.422 12.117 1 85.19 269 GLU B N 1
ATOM 7798 C CA . GLU B 1 269 ? 5.641 25.844 12.25 1 85.19 269 GLU B CA 1
ATOM 7799 C C . GLU B 1 269 ? 7.016 26.125 11.664 1 85.19 269 GLU B C 1
ATOM 7801 O O . GLU B 1 269 ? 7.945 25.328 11.812 1 85.19 269 GLU B O 1
ATOM 7806 N N . LYS B 1 270 ? 7.062 27.203 10.977 1 86.88 270 LYS B N 1
ATOM 7807 C CA . LYS B 1 270 ? 8.328 27.641 10.391 1 86.88 270 LYS B CA 1
ATOM 7808 C C . LYS B 1 270 ? 9.25 28.219 11.453 1 86.88 270 LYS B C 1
ATOM 7810 O O . LYS B 1 270 ? 8.805 28.953 12.336 1 86.88 270 LYS B O 1
ATOM 7815 N N . ARG B 1 271 ? 10.438 27.75 11.406 1 83 271 ARG B N 1
ATOM 7816 C CA . ARG B 1 271 ? 11.445 28.281 12.312 1 83 271 ARG B CA 1
ATOM 7817 C C . ARG B 1 271 ? 12.289 29.359 11.633 1 83 271 ARG B C 1
ATOM 7819 O O . ARG B 1 271 ? 12.648 29.219 10.461 1 83 271 ARG B O 1
ATOM 7826 N N . PRO B 1 272 ? 12.539 30.359 12.375 1 82.88 272 PRO B N 1
ATOM 7827 C CA . PRO B 1 272 ? 13.344 31.422 11.773 1 82.88 272 PRO B CA 1
ATOM 7828 C C . PRO B 1 272 ? 14.742 30.953 11.375 1 82.88 272 PRO B C 1
ATOM 7830 O O . PRO B 1 272 ? 15.352 30.156 12.086 1 82.88 272 PRO B O 1
ATOM 7833 N N . GLY B 1 273 ? 15.188 31.312 10.273 1 79.56 273 GLY B N 1
ATOM 7834 C CA . GLY B 1 273 ? 16.547 31.031 9.836 1 79.56 273 GLY B CA 1
ATOM 7835 C C . GLY B 1 273 ? 16.641 29.734 9.047 1 79.56 273 GLY B C 1
ATOM 7836 O O . GLY B 1 273 ? 17.703 29.438 8.477 1 79.56 273 GLY B O 1
ATOM 7837 N N . GLN B 1 274 ? 15.617 29.016 8.969 1 86.06 274 GLN B N 1
ATOM 7838 C CA . GLN B 1 274 ? 15.656 27.75 8.234 1 86.06 274 GLN B CA 1
ATOM 7839 C C . GLN B 1 274 ? 15.312 27.969 6.766 1 86.06 274 GLN B C 1
ATOM 7841 O O . GLN B 1 274 ? 14.57 28.891 6.422 1 86.06 274 GLN B O 1
ATOM 7846 N N . ILE B 1 275 ? 15.961 27.203 5.969 1 91.44 275 ILE B N 1
ATOM 7847 C CA . ILE B 1 275 ? 15.633 27.172 4.547 1 91.44 275 ILE B CA 1
ATOM 7848 C C . ILE B 1 275 ? 14.508 26.172 4.293 1 91.44 275 ILE B C 1
ATOM 7850 O O . ILE B 1 275 ? 14.758 24.984 4.102 1 91.44 275 ILE B O 1
ATOM 7854 N N . ASP B 1 276 ? 13.344 26.594 4.176 1 92.62 276 ASP B N 1
ATOM 7855 C CA . ASP B 1 276 ? 12.141 25.766 4.23 1 92.62 276 ASP B CA 1
ATOM 7856 C C . ASP B 1 276 ? 12.039 24.875 2.998 1 92.62 276 ASP B C 1
ATOM 7858 O O . ASP B 1 276 ? 11.531 23.75 3.084 1 92.62 276 ASP B O 1
ATOM 7862 N N . CYS B 1 277 ? 12.57 25.359 1.915 1 95.12 277 CYS B N 1
ATOM 7863 C CA . CYS B 1 277 ? 12.422 24.609 0.677 1 95.12 277 CYS B CA 1
ATOM 7864 C C . CYS B 1 277 ? 13.188 23.297 0.748 1 95.12 277 CYS B C 1
ATOM 7866 O O . CYS B 1 277 ? 12.891 22.359 0.009 1 95.12 277 CYS B O 1
ATOM 7868 N N . LEU B 1 278 ? 14.164 23.203 1.604 1 96.88 278 LEU B N 1
ATOM 7869 C CA . LEU B 1 278 ? 14.977 21.984 1.722 1 96.88 278 LEU B CA 1
ATOM 7870 C C . LEU B 1 278 ? 14.141 20.828 2.264 1 96.88 278 LEU B C 1
ATOM 7872 O O . LEU B 1 278 ? 14.422 19.672 1.966 1 96.88 278 LEU B O 1
ATOM 7876 N N . HIS B 1 279 ? 13.078 21.156 3.08 1 96.88 279 HIS B N 1
ATOM 7877 C CA . HIS B 1 279 ? 12.227 20.109 3.635 1 96.88 279 HIS B CA 1
ATOM 7878 C C . HIS B 1 279 ? 11.547 19.312 2.527 1 96.88 279 HIS B C 1
ATOM 7880 O O . HIS B 1 279 ? 11.516 18.078 2.574 1 96.88 279 HIS B O 1
ATOM 7886 N N . CYS B 1 280 ? 11.109 19.984 1.576 1 97.19 280 CYS B N 1
ATOM 7887 C CA . CYS B 1 280 ? 10.43 19.344 0.454 1 97.19 280 CYS B CA 1
ATOM 7888 C C . CYS B 1 280 ? 11.391 18.484 -0.348 1 97.19 280 CYS B C 1
ATOM 7890 O O . CYS B 1 280 ? 11.055 17.359 -0.733 1 97.19 280 CYS B O 1
ATOM 7892 N N . ILE B 1 281 ? 12.594 18.953 -0.591 1 97.88 281 ILE B N 1
ATOM 7893 C CA . ILE B 1 281 ? 13.594 18.219 -1.364 1 97.88 281 ILE B CA 1
ATOM 7894 C C . ILE B 1 281 ? 13.945 16.922 -0.645 1 97.88 281 ILE B C 1
ATOM 7896 O O . ILE B 1 281 ? 14.031 15.859 -1.269 1 97.88 281 ILE B O 1
ATOM 7900 N N . ARG B 1 282 ? 14.078 17 0.647 1 97.75 282 ARG B N 1
ATOM 7901 C CA . ARG B 1 282 ? 14.422 15.812 1.433 1 97.75 282 ARG B CA 1
ATOM 7902 C C . ARG B 1 282 ? 13.312 14.766 1.354 1 97.75 282 ARG B C 1
ATOM 7904 O O . ARG B 1 282 ? 13.586 13.586 1.13 1 97.75 282 ARG B O 1
ATOM 7911 N N . ALA B 1 283 ? 12.109 15.234 1.549 1 97.25 283 ALA B N 1
ATOM 7912 C CA . ALA B 1 283 ? 10.961 14.328 1.559 1 97.25 283 ALA B CA 1
ATOM 7913 C C . ALA B 1 283 ? 10.812 13.625 0.212 1 97.25 283 ALA B C 1
ATOM 7915 O O . ALA B 1 283 ? 10.672 12.398 0.157 1 97.25 283 ALA B O 1
ATOM 7916 N N . PHE B 1 284 ? 10.938 14.328 -0.872 1 96.81 284 PHE B N 1
ATOM 7917 C CA . PHE B 1 284 ? 10.773 13.758 -2.203 1 96.81 284 PHE B CA 1
ATOM 7918 C C . PHE B 1 284 ? 11.938 12.844 -2.549 1 96.81 284 PHE B C 1
ATOM 7920 O O . PHE B 1 284 ? 11.75 11.82 -3.217 1 96.81 284 PHE B O 1
ATOM 7927 N N . SER B 1 285 ? 13.086 13.242 -2.1 1 97.75 285 SER B N 1
ATOM 7928 C CA . SER B 1 285 ? 14.266 12.438 -2.41 1 97.75 285 SER B CA 1
ATOM 7929 C C . SER B 1 285 ? 14.188 11.07 -1.741 1 97.75 285 SER B C 1
ATOM 7931 O O . SER B 1 285 ? 14.508 10.055 -2.359 1 97.75 285 SER B O 1
ATOM 7933 N N . LEU B 1 286 ? 13.727 11.078 -0.502 1 97.81 286 LEU B N 1
ATOM 7934 C CA . LEU B 1 286 ? 13.648 9.781 0.162 1 97.81 286 LEU B CA 1
ATOM 7935 C C . LEU B 1 286 ? 12.531 8.938 -0.437 1 97.81 286 LEU B C 1
ATOM 7937 O O . LEU B 1 286 ? 12.672 7.715 -0.56 1 97.81 286 LEU B O 1
ATOM 7941 N N . ALA B 1 287 ? 11.414 9.555 -0.788 1 97.38 287 ALA B N 1
ATOM 7942 C CA . ALA B 1 287 ? 10.359 8.828 -1.486 1 97.38 287 ALA B CA 1
ATOM 7943 C C . ALA B 1 287 ? 10.875 8.211 -2.781 1 97.38 287 ALA B C 1
ATOM 7945 O O . ALA B 1 287 ? 10.539 7.07 -3.109 1 97.38 287 ALA B O 1
ATOM 7946 N N . TRP B 1 288 ? 11.688 8.977 -3.434 1 97.56 288 TRP B N 1
ATOM 7947 C CA . TRP B 1 288 ? 12.281 8.539 -4.691 1 97.56 288 TRP B CA 1
ATOM 7948 C C . TRP B 1 288 ? 13.242 7.379 -4.461 1 97.56 288 TRP B C 1
ATOM 7950 O O . TRP B 1 288 ? 13.273 6.426 -5.242 1 97.56 288 TRP B O 1
ATOM 7960 N N . VAL B 1 289 ? 13.977 7.398 -3.355 1 97.25 289 VAL B N 1
ATOM 7961 C CA . VAL B 1 289 ? 14.891 6.324 -2.986 1 97.25 289 VAL B CA 1
ATOM 7962 C C . VAL B 1 289 ? 14.109 5.039 -2.732 1 97.25 289 VAL B C 1
ATOM 7964 O O . VAL B 1 289 ? 14.445 3.98 -3.27 1 97.25 289 VAL B O 1
ATOM 7967 N N . ILE B 1 290 ? 13.07 5.117 -2.018 1 97.31 290 ILE B N 1
ATOM 7968 C CA . ILE B 1 290 ? 12.258 3.951 -1.676 1 97.31 290 ILE B CA 1
ATOM 7969 C C . ILE B 1 290 ? 11.633 3.367 -2.941 1 97.31 290 ILE B C 1
ATOM 7971 O O . ILE B 1 290 ? 11.672 2.154 -3.156 1 97.31 290 ILE B O 1
ATOM 7975 N N . PHE B 1 291 ? 11.125 4.258 -3.811 1 96.62 291 PHE B N 1
ATOM 7976 C CA . PHE B 1 291 ? 10.508 3.832 -5.062 1 96.62 291 PHE B CA 1
ATOM 7977 C C . PHE B 1 291 ? 11.523 3.105 -5.941 1 96.62 291 PHE B C 1
ATOM 7979 O O . PHE B 1 291 ? 11.211 2.057 -6.512 1 96.62 291 PHE B O 1
ATOM 7986 N N . GLY B 1 292 ? 12.727 3.668 -6.012 1 95.06 292 GLY B N 1
ATOM 7987 C CA . GLY B 1 292 ? 13.781 3.037 -6.785 1 95.06 292 GLY B CA 1
ATOM 7988 C C . GLY B 1 292 ? 14.195 1.682 -6.242 1 95.06 292 GLY B C 1
ATOM 7989 O O . GLY B 1 292 ? 14.328 0.718 -6.996 1 95.06 292 GLY B O 1
ATOM 7990 N N . HIS B 1 293 ? 14.336 1.563 -4.938 1 94.19 293 HIS B N 1
ATOM 7991 C CA . HIS B 1 293 ? 14.758 0.312 -4.312 1 94.19 293 HIS B CA 1
ATOM 7992 C C . HIS B 1 293 ? 13.695 -0.771 -4.484 1 94.19 293 HIS B C 1
ATOM 7994 O O . HIS B 1 293 ? 14.016 -1.916 -4.809 1 94.19 293 HIS B O 1
ATOM 8000 N N . VAL B 1 294 ? 12.5 -0.416 -4.359 1 94.81 294 VAL B N 1
ATOM 8001 C CA . VAL B 1 294 ? 11.414 -1.383 -4.504 1 94.81 294 VAL B CA 1
ATOM 8002 C C . VAL B 1 294 ? 11.344 -1.875 -5.949 1 94.81 294 VAL B C 1
ATOM 8004 O O . VAL B 1 294 ? 11.188 -3.072 -6.195 1 94.81 294 VAL B O 1
ATOM 8007 N N . THR B 1 295 ? 11.477 -0.938 -6.891 1 94.06 295 THR B N 1
ATOM 8008 C CA . THR B 1 295 ? 11.375 -1.289 -8.305 1 94.06 295 THR B CA 1
ATOM 8009 C C . THR B 1 295 ? 12.5 -2.236 -8.703 1 94.06 295 THR B C 1
ATOM 8011 O O . THR B 1 295 ? 12.281 -3.178 -9.477 1 94.06 295 THR B O 1
ATOM 8014 N N . THR B 1 296 ? 13.656 -2.066 -8.141 1 89.69 296 THR B N 1
ATOM 8015 C CA . THR B 1 296 ? 14.805 -2.9 -8.492 1 89.69 296 THR B CA 1
ATOM 8016 C C . THR B 1 296 ? 14.586 -4.34 -8.031 1 89.69 296 THR B C 1
ATOM 8018 O O . THR B 1 296 ? 15.07 -5.277 -8.664 1 89.69 296 THR B O 1
ATOM 8021 N N . LEU B 1 297 ? 13.812 -4.523 -7.043 1 90.62 297 LEU B N 1
ATOM 8022 C CA . LEU B 1 297 ? 13.586 -5.867 -6.523 1 90.62 297 LEU B CA 1
ATOM 8023 C C . LEU B 1 297 ? 12.75 -6.691 -7.5 1 90.62 297 LEU B C 1
ATOM 8025 O O . LEU B 1 297 ? 12.742 -7.922 -7.43 1 90.62 297 LEU B O 1
ATOM 8029 N N . PHE B 1 298 ? 12.094 -6.051 -8.422 1 91.12 298 PHE B N 1
ATOM 8030 C CA . PHE B 1 298 ? 11.266 -6.758 -9.391 1 91.12 298 PHE B CA 1
ATOM 8031 C C . PHE B 1 298 ? 12.141 -7.457 -10.43 1 91.12 298 PHE B C 1
ATOM 8033 O O . PHE B 1 298 ? 11.656 -8.289 -11.195 1 91.12 298 PHE B O 1
ATOM 8040 N N . LEU B 1 299 ? 13.461 -7.203 -10.422 1 86.25 299 LEU B N 1
ATOM 8041 C CA . LEU B 1 299 ? 14.398 -7.969 -11.234 1 86.25 299 LEU B CA 1
ATOM 8042 C C . LEU B 1 299 ? 14.445 -9.43 -10.781 1 86.25 299 LEU B C 1
ATOM 8044 O O . LEU B 1 299 ? 14.852 -10.305 -11.547 1 86.25 299 LEU B O 1
ATOM 8048 N N . TYR B 1 300 ? 13.969 -9.617 -9.539 1 85.31 300 TYR B N 1
ATOM 8049 C CA . TYR B 1 300 ? 14 -10.961 -8.977 1 85.31 300 TYR B CA 1
ATOM 8050 C C . TYR B 1 300 ? 12.602 -11.547 -8.883 1 85.31 300 TYR B C 1
ATOM 8052 O O . TYR B 1 300 ? 12.367 -12.508 -8.148 1 85.31 300 TYR B O 1
ATOM 8060 N N . GLY B 1 301 ? 11.703 -10.953 -9.617 1 89.81 301 GLY B N 1
ATOM 8061 C CA . GLY B 1 301 ? 10.328 -11.422 -9.641 1 89.81 301 GLY B CA 1
ATOM 8062 C C . GLY B 1 301 ? 10.094 -12.508 -10.672 1 89.81 301 GLY B C 1
ATOM 8063 O O . GLY B 1 301 ? 11.039 -13.055 -11.234 1 89.81 301 GLY B O 1
ATOM 8064 N N . ASP B 1 302 ? 8.867 -12.906 -10.883 1 92.19 302 ASP B N 1
ATOM 8065 C CA . ASP B 1 302 ? 8.5 -14.039 -11.719 1 92.19 302 ASP B CA 1
ATOM 8066 C C . ASP B 1 302 ? 8.414 -13.633 -13.188 1 92.19 302 ASP B C 1
ATOM 8068 O O . ASP B 1 302 ? 8.195 -14.484 -14.055 1 92.19 302 ASP B O 1
ATOM 8072 N N . ASN B 1 303 ? 8.547 -12.344 -13.484 1 92.5 303 ASN B N 1
ATOM 8073 C CA . ASN B 1 303 ? 8.516 -11.859 -14.859 1 92.5 303 ASN B CA 1
ATOM 8074 C C . ASN B 1 303 ? 9.484 -10.695 -15.07 1 92.5 303 ASN B C 1
ATOM 8076 O O . ASN B 1 303 ? 9.094 -9.641 -15.562 1 92.5 303 ASN B O 1
ATOM 8080 N N . SER B 1 304 ? 10.695 -10.898 -14.789 1 87.31 304 SER B N 1
ATOM 8081 C CA . SER B 1 304 ? 11.719 -9.859 -14.867 1 87.31 304 SER B CA 1
ATOM 8082 C C . SER B 1 304 ? 11.82 -9.289 -16.281 1 87.31 304 SER B C 1
ATOM 8084 O O . SER B 1 304 ? 12.219 -8.133 -16.453 1 87.31 304 SER B O 1
ATOM 8086 N N . THR B 1 305 ? 11.375 -10.055 -17.281 1 88.19 305 THR B N 1
ATOM 8087 C CA . THR B 1 305 ? 11.414 -9.578 -18.672 1 88.19 305 THR B CA 1
ATOM 8088 C C . THR B 1 305 ? 10.461 -8.406 -18.859 1 88.19 305 THR B C 1
ATOM 8090 O O . THR B 1 305 ? 10.719 -7.523 -19.688 1 88.19 305 THR B O 1
ATOM 8093 N N . ALA B 1 306 ? 9.383 -8.469 -18.078 1 90.94 306 ALA B N 1
ATOM 8094 C CA . ALA B 1 306 ? 8.43 -7.367 -18.156 1 90.94 306 ALA B CA 1
ATOM 8095 C C . ALA B 1 306 ? 9.047 -6.066 -17.656 1 90.94 306 ALA B C 1
ATOM 8097 O O . ALA B 1 306 ? 8.812 -5 -18.234 1 90.94 306 ALA B O 1
ATOM 8098 N N . LEU B 1 307 ? 9.805 -6.164 -16.609 1 89.75 307 LEU B N 1
ATOM 8099 C CA . LEU B 1 307 ? 10.508 -4.984 -16.109 1 89.75 307 LEU B CA 1
ATOM 8100 C C . LEU B 1 307 ? 11.531 -4.492 -17.141 1 89.75 307 LEU B C 1
ATOM 8102 O O . LEU B 1 307 ? 11.633 -3.289 -17.375 1 89.75 307 LEU B O 1
ATOM 8106 N N . LEU B 1 308 ? 12.25 -5.387 -17.766 1 88.94 308 LEU B N 1
ATOM 8107 C CA . LEU B 1 308 ? 13.234 -5.023 -18.766 1 88.94 308 LEU B CA 1
ATOM 8108 C C . LEU B 1 308 ? 12.562 -4.379 -19.984 1 88.94 308 LEU B C 1
ATOM 8110 O O . LEU B 1 308 ? 13.078 -3.404 -20.531 1 88.94 308 LEU B O 1
ATOM 8114 N N . ALA B 1 309 ? 11.43 -4.883 -20.281 1 90.06 309 ALA B N 1
ATOM 8115 C CA . ALA B 1 309 ? 10.688 -4.312 -21.406 1 90.06 309 ALA B CA 1
ATOM 8116 C C . ALA B 1 309 ? 10.203 -2.9 -21.078 1 90.06 309 ALA B C 1
ATOM 8118 O O . ALA B 1 309 ? 10.086 -2.059 -21.984 1 90.06 309 ALA B O 1
ATOM 8119 N N . SER B 1 310 ? 10 -2.668 -19.844 1 91.81 310 SER B N 1
ATOM 8120 C CA . SER B 1 310 ? 9.484 -1.369 -19.422 1 91.81 310 SER B CA 1
ATOM 8121 C C . SER B 1 310 ? 10.547 -0.282 -19.562 1 91.81 310 SER B C 1
ATOM 8123 O O . SER B 1 310 ? 10.234 0.909 -19.516 1 91.81 310 SER B O 1
ATOM 8125 N N . THR B 1 311 ? 11.82 -0.62 -19.812 1 88.88 311 THR B N 1
ATOM 8126 C CA . THR B 1 311 ? 12.891 0.344 -20.031 1 88.88 311 THR B CA 1
ATOM 8127 C C . THR B 1 311 ? 12.703 1.084 -21.344 1 88.88 311 THR B C 1
ATOM 8129 O O . THR B 1 311 ? 13.32 2.129 -21.578 1 88.88 311 THR B O 1
ATOM 8132 N N . LYS B 1 312 ? 11.844 0.561 -22.219 1 90.38 312 LYS B N 1
ATOM 8133 C CA . LYS B 1 312 ? 11.586 1.175 -23.516 1 90.38 312 LYS B CA 1
ATOM 8134 C C . LYS B 1 312 ? 10.672 2.387 -23.391 1 90.38 312 LYS B C 1
ATOM 8136 O O . LYS B 1 312 ? 10.562 3.193 -24.312 1 90.38 312 LYS B O 1
ATOM 8141 N N . GLU B 1 313 ? 10.07 2.436 -22.25 1 92 313 GLU B N 1
ATOM 8142 C CA . GLU B 1 313 ? 9.203 3.584 -21.984 1 92 313 GLU B CA 1
ATOM 8143 C C . GLU B 1 313 ? 9.977 4.711 -21.312 1 92 313 GLU B C 1
ATOM 8145 O O . GLU B 1 313 ? 10.438 4.559 -20.172 1 92 313 GLU B O 1
ATOM 8150 N N . VAL B 1 314 ? 9.969 5.848 -21.859 1 91.94 314 VAL B N 1
ATOM 8151 C CA . VAL B 1 314 ? 10.852 6.938 -21.469 1 91.94 314 VAL B CA 1
ATOM 8152 C C . VAL B 1 314 ? 10.492 7.418 -20.062 1 91.94 314 VAL B C 1
ATOM 8154 O O . VAL B 1 314 ? 11.367 7.801 -19.281 1 91.94 314 VAL B O 1
ATOM 8157 N N . GLN B 1 315 ? 9.227 7.332 -19.75 1 90.12 315 GLN B N 1
ATOM 8158 C CA . GLN B 1 315 ? 8.789 7.852 -18.453 1 90.12 315 GLN B CA 1
ATOM 8159 C C . GLN B 1 315 ? 9.352 7.012 -17.312 1 90.12 315 GLN B C 1
ATOM 8161 O O . GLN B 1 315 ? 9.5 7.504 -16.188 1 90.12 315 GLN B O 1
ATOM 8166 N N . ASN B 1 316 ? 9.703 5.785 -17.594 1 93.06 316 ASN B N 1
ATOM 8167 C CA . ASN B 1 316 ? 10.188 4.891 -16.547 1 93.06 316 ASN B CA 1
ATOM 8168 C C . ASN B 1 316 ? 11.633 5.188 -16.172 1 93.06 316 ASN B C 1
ATOM 8170 O O . ASN B 1 316 ? 12.125 4.719 -15.141 1 93.06 316 ASN B O 1
ATOM 8174 N N . ASP B 1 317 ? 12.258 6.059 -16.922 1 93.5 317 ASP B N 1
ATOM 8175 C CA . ASP B 1 317 ? 13.617 6.465 -16.578 1 93.5 317 ASP B CA 1
ATOM 8176 C C . ASP B 1 317 ? 13.648 7.238 -15.258 1 93.5 317 ASP B C 1
ATOM 8178 O O . ASP B 1 317 ? 14.68 7.297 -14.586 1 93.5 317 ASP B O 1
ATOM 8182 N N . ILE B 1 318 ? 12.531 7.797 -14.953 1 93.19 318 ILE B N 1
ATOM 8183 C CA . ILE B 1 318 ? 12.422 8.516 -13.688 1 93.19 318 ILE B CA 1
ATOM 8184 C C . ILE B 1 318 ? 12.703 7.566 -12.531 1 93.19 318 ILE B C 1
ATOM 8186 O O . ILE B 1 318 ? 13.32 7.957 -11.531 1 93.19 318 ILE B O 1
ATOM 8190 N N . VAL B 1 319 ? 12.344 6.379 -12.742 1 92.62 319 VAL B N 1
ATOM 8191 C CA . VAL B 1 319 ? 12.492 5.418 -11.648 1 92.62 319 VAL B CA 1
ATOM 8192 C C . VAL B 1 319 ? 13.828 4.695 -11.781 1 92.62 319 VAL B C 1
ATOM 8194 O O . VAL B 1 319 ? 14.492 4.422 -10.781 1 92.62 319 VAL B O 1
ATOM 8197 N N . PHE B 1 320 ? 14.289 4.457 -12.953 1 90.56 320 PHE B N 1
ATOM 8198 C CA . PHE B 1 320 ? 15.516 3.707 -13.172 1 90.56 320 PHE B CA 1
ATOM 8199 C C . PHE B 1 320 ? 16.734 4.566 -12.875 1 90.56 320 PHE B C 1
ATOM 8201 O O . PHE B 1 320 ? 17.828 4.043 -12.633 1 90.56 320 PHE B O 1
ATOM 8208 N N . ASN B 1 321 ? 16.5 5.863 -12.852 1 91.94 321 ASN B N 1
ATOM 8209 C CA . ASN B 1 321 ? 17.578 6.793 -12.523 1 91.94 321 ASN B CA 1
ATOM 8210 C C . ASN B 1 321 ? 17.312 7.523 -11.211 1 91.94 321 ASN B C 1
ATOM 8212 O O . ASN B 1 321 ? 17.562 8.727 -11.102 1 91.94 321 ASN B O 1
ATOM 8216 N N . ALA B 1 322 ? 16.781 6.809 -10.32 1 92.69 322 ALA B N 1
ATOM 8217 C CA . ALA B 1 322 ? 16.469 7.383 -9.016 1 92.69 322 ALA B CA 1
ATOM 8218 C C . ALA B 1 322 ? 17.734 7.664 -8.219 1 92.69 322 ALA B C 1
ATOM 8220 O O . ALA B 1 322 ? 17.672 8.133 -7.082 1 92.69 322 ALA B O 1
ATOM 8221 N N . PHE B 1 323 ? 18.875 7.551 -8.789 1 93.62 323 PHE B N 1
ATOM 8222 C CA . PHE B 1 323 ? 20.172 7.719 -8.133 1 93.62 323 PHE B CA 1
ATOM 8223 C C . PHE B 1 323 ? 20.391 9.172 -7.73 1 93.62 323 PHE B C 1
ATOM 8225 O O . PHE B 1 323 ? 21.125 9.453 -6.781 1 93.62 323 PHE B O 1
ATOM 8232 N N . PHE B 1 324 ? 19.703 10.055 -8.398 1 96.88 324 PHE B N 1
ATOM 8233 C CA . PHE B 1 324 ? 19.891 11.477 -8.141 1 96.88 324 PHE B CA 1
ATOM 8234 C C . PHE B 1 324 ? 19.297 11.867 -6.797 1 96.88 324 PHE B C 1
ATOM 8236 O O . PHE B 1 324 ? 19.609 12.93 -6.258 1 96.88 324 PHE B O 1
ATOM 8243 N N . ALA B 1 325 ? 18.453 10.984 -6.27 1 96.88 325 ALA B N 1
ATOM 8244 C CA . ALA B 1 325 ? 17.938 11.242 -4.926 1 96.88 325 ALA B CA 1
ATOM 8245 C C . ALA B 1 325 ? 19.078 11.312 -3.906 1 96.88 325 ALA B C 1
ATOM 8247 O O . ALA B 1 325 ? 19.047 12.141 -2.998 1 96.88 325 ALA B O 1
ATOM 8248 N N . VAL B 1 326 ? 20.062 10.477 -4.059 1 96.56 326 VAL B N 1
ATOM 8249 C CA . VAL B 1 326 ? 21.219 10.453 -3.168 1 96.56 326 VAL B CA 1
ATOM 8250 C C . VAL B 1 326 ? 22.031 11.727 -3.352 1 96.56 326 VAL B C 1
ATOM 8252 O O . VAL B 1 326 ? 22.516 12.312 -2.375 1 96.56 326 VAL B O 1
ATOM 8255 N N . ASP B 1 327 ? 22.156 12.156 -4.555 1 97.94 327 ASP B N 1
ATOM 8256 C CA . ASP B 1 327 ? 22.875 13.391 -4.855 1 97.94 327 ASP B CA 1
ATOM 8257 C C . ASP B 1 327 ? 22.188 14.602 -4.227 1 97.94 327 ASP B C 1
ATOM 8259 O O . ASP B 1 327 ? 22.844 15.555 -3.816 1 97.94 327 ASP B O 1
ATOM 8263 N N . SER B 1 328 ? 20.875 14.523 -4.195 1 98.31 328 SER B N 1
ATOM 8264 C CA . SER B 1 328 ? 20.125 15.586 -3.52 1 98.31 328 SER B CA 1
ATOM 8265 C C . SER B 1 328 ? 20.516 15.68 -2.049 1 98.31 328 SER B C 1
ATOM 8267 O O . SER B 1 328 ? 20.672 16.781 -1.514 1 98.31 328 SER B O 1
ATOM 8269 N N . PHE B 1 329 ? 20.703 14.57 -1.428 1 98.06 329 PHE B N 1
ATOM 8270 C CA . PHE B 1 329 ? 21.047 14.555 -0.012 1 98.06 329 PHE B CA 1
ATOM 8271 C C . PHE B 1 329 ? 22.469 15.07 0.203 1 98.06 329 PHE B C 1
ATOM 8273 O O . PHE B 1 329 ? 22.734 15.805 1.16 1 98.06 329 PHE B O 1
ATOM 8280 N N . LEU B 1 330 ? 23.406 14.695 -0.676 1 98.25 330 LEU B N 1
ATOM 8281 C CA . LEU B 1 330 ? 24.766 15.203 -0.583 1 98.25 330 LEU B CA 1
ATOM 8282 C C . LEU B 1 330 ? 24.797 16.719 -0.778 1 98.25 330 LEU B C 1
ATOM 8284 O O . LEU B 1 330 ? 25.484 17.438 -0.046 1 98.25 330 LEU B O 1
ATOM 8288 N N . PHE B 1 331 ? 24 17.141 -1.742 1 98.38 331 PHE B N 1
ATOM 8289 C CA . PHE B 1 331 ? 23.875 18.578 -2.014 1 98.38 331 PHE B CA 1
ATOM 8290 C C . PHE B 1 331 ? 23.359 19.312 -0.787 1 98.38 331 PHE B C 1
ATOM 8292 O O . PHE B 1 331 ? 23.938 20.328 -0.375 1 98.38 331 PHE B O 1
ATOM 8299 N N . ILE B 1 332 ? 22.297 18.812 -0.154 1 98.25 332 ILE B N 1
ATOM 8300 C CA . ILE B 1 332 ? 21.672 19.453 1.003 1 98.25 332 ILE B CA 1
ATOM 8301 C C . ILE B 1 332 ? 22.656 19.484 2.17 1 98.25 332 ILE B C 1
ATOM 8303 O O . ILE B 1 332 ? 22.75 20.484 2.891 1 98.25 332 ILE B O 1
ATOM 8307 N N . SER B 1 333 ? 23.406 18.375 2.375 1 97.5 333 SER B N 1
ATOM 8308 C CA . SER B 1 333 ? 24.422 18.328 3.428 1 97.5 333 SER B CA 1
ATOM 8309 C C . SER B 1 333 ? 25.453 19.438 3.26 1 97.5 333 SER B C 1
ATOM 8311 O O . SER B 1 333 ? 25.828 20.094 4.23 1 97.5 333 SER B O 1
ATOM 8313 N N . GLY B 1 334 ? 25.859 19.656 2.016 1 98.12 334 GLY B N 1
ATOM 8314 C CA . GLY B 1 334 ? 26.812 20.734 1.74 1 98.12 334 GLY B CA 1
ATOM 8315 C C . GLY B 1 334 ? 26.234 22.109 1.991 1 98.12 334 GLY B C 1
ATOM 8316 O O . GLY B 1 334 ? 26.906 22.969 2.578 1 98.12 334 GLY B O 1
ATOM 8317 N N . VAL B 1 335 ? 25.016 22.297 1.589 1 98 335 VAL B N 1
ATOM 8318 C CA . VAL B 1 335 ? 24.359 23.594 1.743 1 98 335 VAL B CA 1
ATOM 8319 C C . VAL B 1 335 ? 24.266 23.953 3.225 1 98 335 VAL B C 1
ATOM 8321 O O . VAL B 1 335 ? 24.672 25.047 3.629 1 98 335 VAL B O 1
ATOM 8324 N N . LEU B 1 336 ? 23.766 23.031 3.992 1 95.69 336 LEU B N 1
ATOM 8325 C CA . LEU B 1 336 ? 23.516 23.297 5.402 1 95.69 336 LEU B CA 1
ATOM 8326 C C . LEU B 1 336 ? 24.812 23.469 6.176 1 95.69 336 LEU B C 1
ATOM 8328 O O . LEU B 1 336 ? 24.922 24.344 7.035 1 95.69 336 LEU B O 1
ATOM 8332 N N . LEU B 1 337 ? 25.766 22.625 5.855 1 96.75 337 LEU B N 1
ATOM 8333 C CA . LEU B 1 337 ? 27.062 22.719 6.516 1 96.75 337 LEU B CA 1
ATOM 8334 C C . LEU B 1 337 ? 27.688 24.094 6.289 1 96.75 337 LEU B C 1
ATOM 8336 O O . LEU B 1 337 ? 28.125 24.75 7.238 1 96.75 337 LEU B O 1
ATOM 8340 N N . ALA B 1 338 ? 27.719 24.516 5.047 1 97.44 338 ALA B N 1
ATOM 8341 C CA . ALA B 1 338 ? 28.344 25.797 4.699 1 97.44 338 ALA B CA 1
ATOM 8342 C C . ALA B 1 338 ? 27.547 26.969 5.281 1 97.44 338 ALA B C 1
ATOM 8344 O O . ALA B 1 338 ? 28.141 27.891 5.84 1 97.44 338 ALA B O 1
ATOM 8345 N N . TYR B 1 339 ? 26.281 26.906 5.121 1 95.12 339 TYR B N 1
ATOM 8346 C CA . TYR B 1 339 ? 25.438 28 5.598 1 95.12 339 TYR B CA 1
ATOM 8347 C C . TYR B 1 339 ? 25.594 28.203 7.098 1 95.12 339 TYR B C 1
ATOM 8349 O O . TYR B 1 339 ? 25.781 29.328 7.562 1 95.12 339 TYR B O 1
ATOM 8357 N N . ILE B 1 340 ? 25.594 27.156 7.883 1 92.88 340 ILE B N 1
ATOM 8358 C CA . ILE B 1 340 ? 25.703 27.219 9.336 1 92.88 340 ILE B CA 1
ATOM 8359 C C . ILE B 1 340 ? 27.125 27.594 9.734 1 92.88 340 ILE B C 1
ATOM 8361 O O . ILE B 1 340 ? 27.328 28.391 10.648 1 92.88 340 ILE B O 1
ATOM 8365 N N . PHE B 1 341 ? 28.094 27.047 9.117 1 95.44 341 PHE B N 1
ATOM 8366 C CA . PHE B 1 341 ? 29.5 27.312 9.398 1 95.44 341 PHE B CA 1
ATOM 8367 C C . PHE B 1 341 ? 29.828 28.781 9.242 1 95.44 341 PHE B C 1
ATOM 8369 O O . PHE B 1 341 ? 30.406 29.391 10.141 1 95.44 341 PHE B O 1
ATOM 8376 N N . TYR B 1 342 ? 29.453 29.375 8.188 1 95.75 342 TYR B N 1
ATOM 8377 C CA . TYR B 1 342 ? 29.812 30.75 7.914 1 95.75 342 TYR B CA 1
ATOM 8378 C C . TYR B 1 342 ? 29.031 31.703 8.805 1 95.75 342 TYR B C 1
ATOM 8380 O O . TYR B 1 342 ? 29.531 32.781 9.188 1 95.75 342 TYR B O 1
ATOM 8388 N N . LYS B 1 343 ? 27.828 31.312 9.039 1 92.56 343 LYS B N 1
ATOM 8389 C CA . LYS B 1 343 ? 27.062 32.094 10.008 1 92.56 343 LYS B CA 1
ATOM 8390 C C . LYS B 1 343 ? 27.766 32.156 11.359 1 92.56 343 LYS B C 1
ATOM 8392 O O . LYS B 1 343 ? 27.844 33.188 11.984 1 92.56 343 LYS B O 1
ATOM 8397 N N . GLU B 1 344 ? 28.281 31.031 11.727 1 93.19 344 GLU B N 1
ATOM 8398 C CA . GLU B 1 344 ? 28.984 30.922 13 1 93.19 344 GLU B CA 1
ATOM 8399 C C . GLU B 1 344 ? 30.312 31.672 12.961 1 93.19 344 GLU B C 1
ATOM 8401 O O . GLU B 1 344 ? 30.688 32.344 13.922 1 93.19 344 GLU B O 1
ATOM 8406 N N . MET B 1 345 ? 31.062 31.594 11.922 1 94.12 345 MET B N 1
ATOM 8407 C CA . MET B 1 345 ? 32.375 32.25 11.789 1 94.12 345 MET B CA 1
ATOM 8408 C C . MET B 1 345 ? 32.219 33.75 11.68 1 94.12 345 MET B C 1
ATOM 8410 O O . MET B 1 345 ? 33.094 34.5 12.102 1 94.12 345 MET B O 1
ATOM 8414 N N . ASP B 1 346 ? 31.141 34.156 11.07 1 91.38 346 ASP B N 1
ATOM 8415 C CA . ASP B 1 346 ? 30.875 35.594 11 1 91.38 346 ASP B CA 1
ATOM 8416 C C . ASP B 1 346 ? 30.594 36.156 12.391 1 91.38 346 ASP B C 1
ATOM 8418 O O . ASP B 1 346 ? 30.984 37.281 12.695 1 91.38 346 ASP B O 1
ATOM 8422 N N . ARG B 1 347 ? 30 35.406 13.164 1 91.81 347 ARG B N 1
ATOM 8423 C CA . ARG B 1 347 ? 29.703 35.844 14.531 1 91.81 347 ARG B CA 1
ATOM 8424 C C . ARG B 1 347 ? 30.969 35.844 15.383 1 91.81 347 ARG B C 1
ATOM 8426 O O . ARG B 1 347 ? 31.156 36.75 16.203 1 91.81 347 ARG B O 1
ATOM 8433 N N . ASN B 1 348 ? 31.812 34.781 15.234 1 93.75 348 ASN B N 1
ATOM 8434 C CA . ASN B 1 348 ? 33.062 34.688 15.984 1 93.75 348 ASN B CA 1
ATOM 8435 C C . ASN B 1 348 ? 34.188 34.125 15.133 1 93.75 348 ASN B C 1
ATOM 8437 O O . ASN B 1 348 ? 34.5 32.938 15.242 1 93.75 348 ASN B O 1
ATOM 8441 N N . PRO B 1 349 ? 34.906 34.875 14.438 1 91 349 PRO B N 1
ATOM 8442 C CA . PRO B 1 349 ? 35.969 34.406 13.523 1 91 349 PRO B CA 1
ATOM 8443 C C . PRO B 1 349 ? 37.125 33.75 14.258 1 91 349 PRO B C 1
ATOM 8445 O O . PRO B 1 349 ? 37.906 33 13.648 1 91 349 PRO B O 1
ATOM 8448 N N . ARG B 1 350 ? 37.344 34.031 15.617 1 91.25 350 ARG B N 1
ATOM 8449 C CA . ARG B 1 350 ? 38.469 33.469 16.391 1 91.25 350 ARG B CA 1
ATOM 8450 C C . ARG B 1 350 ? 38.344 31.969 16.5 1 91.25 350 ARG B C 1
ATOM 8452 O O . ARG B 1 350 ? 39.312 31.266 16.75 1 91.25 350 ARG B O 1
ATOM 8459 N N . LYS B 1 351 ? 37.156 31.469 16.219 1 92.12 351 LYS B N 1
ATOM 8460 C CA . LYS B 1 351 ? 36.906 30.031 16.297 1 92.12 351 LYS B CA 1
ATOM 8461 C C . LYS B 1 351 ? 37.688 29.281 15.219 1 92.12 351 LYS B C 1
ATOM 8463 O O . LYS B 1 351 ? 38 28.109 15.383 1 92.12 351 LYS B O 1
ATOM 8468 N N . MET B 1 352 ? 38.062 29.969 14.172 1 92.25 352 MET B N 1
ATOM 8469 C CA . MET B 1 352 ? 38.781 29.375 13.062 1 92.25 352 MET B CA 1
ATOM 8470 C C . MET B 1 352 ? 40.156 28.859 13.516 1 92.25 352 MET B C 1
ATOM 8472 O O . MET B 1 352 ? 40.656 27.859 12.984 1 92.25 352 MET B O 1
ATOM 8476 N N . LYS B 1 353 ? 40.719 29.5 14.484 1 92.19 353 LYS B N 1
ATOM 8477 C CA . LYS B 1 353 ? 42.062 29.156 14.938 1 92.19 353 LYS B CA 1
ATOM 8478 C C . LYS B 1 353 ? 42 28.297 16.203 1 92.19 353 LYS B C 1
ATOM 8480 O O . LYS B 1 353 ? 43.031 27.844 16.688 1 92.19 353 LYS B O 1
ATOM 8485 N N . ASN B 1 354 ? 40.844 28 16.719 1 93.44 354 ASN B N 1
ATOM 8486 C CA . ASN B 1 354 ? 40.688 27.203 17.938 1 93.44 354 ASN B CA 1
ATOM 8487 C C . ASN B 1 354 ? 40.625 25.703 17.625 1 93.44 354 ASN B C 1
ATOM 8489 O O . ASN B 1 354 ? 39.688 25.234 17 1 93.44 354 ASN B O 1
ATOM 8493 N N . PRO B 1 355 ? 41.594 24.969 18.078 1 93.19 355 PRO B N 1
ATOM 8494 C CA . PRO B 1 355 ? 41.594 23.531 17.812 1 93.19 355 PRO B CA 1
ATOM 8495 C C . PRO B 1 355 ? 40.406 22.812 18.438 1 93.19 355 PRO B C 1
ATOM 8497 O O . PRO B 1 355 ? 39.938 21.797 17.906 1 93.19 355 PRO B O 1
ATOM 8500 N N . ILE B 1 356 ? 39.906 23.297 19.484 1 91.44 356 ILE B N 1
ATOM 8501 C CA . ILE B 1 356 ? 38.75 22.656 20.156 1 91.44 356 ILE B CA 1
ATOM 8502 C C . ILE B 1 356 ? 37.531 22.734 19.266 1 91.44 356 ILE B C 1
ATOM 8504 O O . ILE B 1 356 ? 36.719 21.812 19.25 1 91.44 356 ILE B O 1
ATOM 8508 N N . TYR B 1 357 ? 37.375 23.812 18.594 1 93.06 357 TYR B N 1
ATOM 8509 C CA . TYR B 1 357 ? 36.25 23.969 17.672 1 93.06 357 TYR B CA 1
ATOM 8510 C C . TYR B 1 357 ? 36.25 22.859 16.625 1 93.06 357 TYR B C 1
ATOM 8512 O O . TYR B 1 357 ? 35.188 22.25 16.359 1 93.06 357 TYR B O 1
ATOM 8520 N N . TRP B 1 358 ? 37.375 22.594 16.094 1 94.69 358 TRP B N 1
ATOM 8521 C CA . TRP B 1 358 ? 37.438 21.609 15.016 1 94.69 358 TRP B CA 1
ATOM 8522 C C . TRP B 1 358 ? 37.25 20.203 15.547 1 94.69 358 TRP B C 1
ATOM 8524 O O . TRP B 1 358 ? 36.688 19.344 14.852 1 94.69 358 TRP B O 1
ATOM 8534 N N . ILE B 1 359 ? 37.719 19.938 16.75 1 93.62 359 ILE B N 1
ATOM 8535 C CA . ILE B 1 359 ? 37.438 18.641 17.375 1 93.62 359 ILE B CA 1
ATOM 8536 C C . ILE B 1 359 ? 35.938 18.484 17.547 1 93.62 359 ILE B C 1
ATOM 8538 O O . ILE B 1 359 ? 35.344 17.438 17.203 1 93.62 359 ILE B O 1
ATOM 8542 N N . LEU B 1 360 ? 35.281 19.5 17.984 1 89.44 360 LEU B N 1
ATOM 8543 C CA . LEU B 1 360 ? 33.844 19.469 18.219 1 89.44 360 LEU B CA 1
ATOM 8544 C C . LEU B 1 360 ? 33.094 19.406 16.906 1 89.44 360 LEU B C 1
ATOM 8546 O O . LEU B 1 360 ? 32 18.812 16.828 1 89.44 360 LEU B O 1
ATOM 8550 N N . PHE B 1 361 ? 33.781 20.047 15.867 1 93 361 PHE B N 1
ATOM 8551 C CA . PHE B 1 361 ? 33.219 20 14.523 1 93 361 PHE B CA 1
ATOM 8552 C C . PHE B 1 361 ? 32.969 18.578 14.078 1 93 361 PHE B C 1
ATOM 8554 O O . PHE B 1 361 ? 31.906 18.25 13.523 1 93 361 PHE B O 1
ATOM 8561 N N . TYR B 1 362 ? 33.812 17.672 14.352 1 94.56 362 TYR B N 1
ATOM 8562 C CA . TYR B 1 362 ? 33.719 16.266 13.961 1 94.56 362 TYR B CA 1
ATOM 8563 C C . TYR B 1 362 ? 32.906 15.469 14.969 1 94.56 362 TYR B C 1
ATOM 8565 O O . TYR B 1 362 ? 32.062 14.641 14.586 1 94.56 362 TYR B O 1
ATOM 8573 N N . VAL B 1 363 ? 33.031 15.734 16.219 1 90.25 363 VAL B N 1
ATOM 8574 C CA . VAL B 1 363 ? 32.406 14.984 17.281 1 90.25 363 VAL B CA 1
ATOM 8575 C C . VAL B 1 363 ? 30.891 15.211 17.234 1 90.25 363 VAL B C 1
ATOM 8577 O O . VAL B 1 363 ? 30.109 14.273 17.406 1 90.25 363 VAL B O 1
ATOM 8580 N N . HIS B 1 364 ? 30.469 16.391 16.984 1 88.44 364 HIS B N 1
ATOM 8581 C CA . HIS B 1 364 ? 29.047 16.703 16.906 1 88.44 364 HIS B CA 1
ATOM 8582 C C . HIS B 1 364 ? 28.359 15.898 15.812 1 88.44 364 HIS B C 1
ATOM 8584 O O . HIS B 1 364 ? 27.266 15.375 16.016 1 88.44 364 HIS B O 1
ATOM 8590 N N . ARG B 1 365 ? 28.953 15.828 14.734 1 90.12 365 ARG B N 1
ATOM 8591 C CA . ARG B 1 365 ? 28.359 15.094 13.625 1 90.12 365 ARG B CA 1
ATOM 8592 C C . ARG B 1 365 ? 28.266 13.602 13.938 1 90.12 365 ARG B C 1
ATOM 8594 O O . ARG B 1 365 ? 27.234 12.969 13.688 1 90.12 365 ARG B O 1
ATOM 8601 N N . ILE B 1 366 ? 29.328 13.062 14.492 1 93 366 ILE B N 1
ATOM 8602 C CA . ILE B 1 366 ? 29.375 11.641 14.82 1 93 366 ILE B CA 1
ATOM 8603 C C . ILE B 1 366 ? 28.312 11.32 15.875 1 93 366 ILE B C 1
ATOM 8605 O O . ILE B 1 366 ? 27.578 10.336 15.742 1 93 366 ILE B O 1
ATOM 8609 N N . LEU B 1 367 ? 28.188 12.18 16.828 1 90.75 367 LEU B N 1
ATOM 8610 C CA . LEU B 1 367 ? 27.25 11.922 17.906 1 90.75 367 LEU B CA 1
ATOM 8611 C C . LEU B 1 367 ? 25.812 12.148 17.453 1 90.75 367 LEU B C 1
ATOM 8613 O O . LEU B 1 367 ? 24.875 11.57 18.031 1 90.75 367 LEU B O 1
ATOM 8617 N N . ARG B 1 368 ? 25.672 12.906 16.469 1 88.75 368 ARG B N 1
ATOM 8618 C CA . ARG B 1 368 ? 24.344 13.195 15.953 1 88.75 368 ARG B CA 1
ATOM 8619 C C . ARG B 1 368 ? 23.797 12.016 15.148 1 88.75 368 ARG B C 1
ATOM 8621 O O . ARG B 1 368 ? 22.625 11.664 15.266 1 88.75 368 ARG B O 1
ATOM 8628 N N . ILE B 1 369 ? 24.562 11.336 14.445 1 93.81 369 ILE B N 1
ATOM 8629 C CA . ILE B 1 369 ? 24.062 10.352 13.5 1 93.81 369 ILE B CA 1
ATOM 8630 C C . ILE B 1 369 ? 24.281 8.945 14.055 1 93.81 369 ILE B C 1
ATOM 8632 O O . ILE B 1 369 ? 23.547 8.008 13.703 1 93.81 369 ILE B O 1
ATOM 8636 N N . SER B 1 370 ? 25.188 8.734 15.016 1 96.38 370 SER B N 1
ATOM 8637 C CA . SER B 1 370 ? 25.672 7.406 15.383 1 96.38 370 SER B CA 1
ATOM 8638 C C . SER B 1 370 ? 24.656 6.68 16.266 1 96.38 370 SER B C 1
ATOM 8640 O O . SER B 1 370 ? 24.406 5.488 16.078 1 96.38 370 SER B O 1
ATOM 8642 N N . PRO B 1 371 ? 24.016 7.324 17.234 1 95.88 371 PRO B N 1
ATOM 8643 C CA . PRO B 1 371 ? 23.172 6.551 18.141 1 95.88 371 PRO B CA 1
ATOM 8644 C C . PRO B 1 371 ? 22.031 5.84 17.406 1 95.88 371 PRO B C 1
ATOM 8646 O O . PRO B 1 371 ? 21.922 4.613 17.469 1 95.88 371 PRO B O 1
ATOM 8649 N N . PRO B 1 372 ? 21.156 6.566 16.672 1 97.56 372 PRO B N 1
ATOM 8650 C CA . PRO B 1 372 ? 20.109 5.824 15.969 1 97.56 372 PRO B CA 1
ATOM 8651 C C . PRO B 1 372 ? 20.672 4.801 14.984 1 97.56 372 PRO B C 1
ATOM 8653 O O . PRO B 1 372 ? 20.078 3.732 14.797 1 97.56 372 PRO B O 1
ATOM 8656 N N . TYR B 1 373 ? 21.844 5.07 14.414 1 97.94 373 TYR B N 1
ATOM 8657 C CA . TYR B 1 373 ? 22.469 4.195 13.43 1 97.94 373 TYR B CA 1
ATOM 8658 C C . TYR B 1 373 ? 23.016 2.934 14.094 1 97.94 373 TYR B C 1
ATOM 8660 O O . TYR B 1 373 ? 22.688 1.818 13.672 1 97.94 373 TYR B O 1
ATOM 8668 N N . PHE B 1 374 ? 23.703 3.104 15.195 1 97.38 374 PHE B N 1
ATOM 8669 C CA . PHE B 1 374 ? 24.359 1.981 15.867 1 97.38 374 PHE B CA 1
ATOM 8670 C C . PHE B 1 374 ? 23.312 1.068 16.516 1 97.38 374 PHE B C 1
ATOM 8672 O O . PHE B 1 374 ? 23.391 -0.156 16.391 1 97.38 374 PHE B O 1
ATOM 8679 N N . PHE B 1 375 ? 22.344 1.625 17.156 1 97.31 375 PHE B N 1
ATOM 8680 C CA . PHE B 1 375 ? 21.297 0.813 17.766 1 97.31 375 PHE B CA 1
ATOM 8681 C C . PHE B 1 375 ? 20.484 0.078 16.703 1 97.31 375 PHE B C 1
ATOM 8683 O O . PHE B 1 375 ? 20.031 -1.044 16.938 1 97.31 375 PHE B O 1
ATOM 8690 N N . PHE B 1 376 ? 20.328 0.684 15.57 1 97.69 376 PHE B N 1
ATOM 8691 C CA . PHE B 1 376 ? 19.562 0.026 14.531 1 97.69 376 PHE B CA 1
ATOM 8692 C C . PHE B 1 376 ? 20.359 -1.121 13.906 1 97.69 376 PHE B C 1
ATOM 8694 O O . PHE B 1 376 ? 19.781 -2.131 13.5 1 97.69 376 PHE B O 1
ATOM 8701 N N . ILE B 1 377 ? 21.703 -0.958 13.789 1 96.75 377 ILE B N 1
ATOM 8702 C CA . ILE B 1 377 ? 22.531 -2.061 13.328 1 96.75 377 ILE B CA 1
ATOM 8703 C C . ILE B 1 377 ? 22.297 -3.287 14.203 1 96.75 377 ILE B C 1
ATOM 8705 O O . ILE B 1 377 ? 22.141 -4.402 13.703 1 96.75 377 ILE B O 1
ATOM 8709 N N . GLY B 1 378 ? 22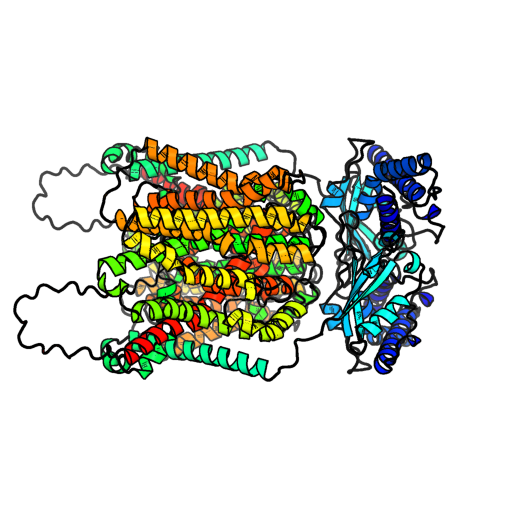.281 -3.053 15.531 1 95.88 378 GLY B N 1
ATOM 8710 C CA . GLY B 1 378 ? 22 -4.148 16.438 1 95.88 378 GLY B CA 1
ATOM 8711 C C . GLY B 1 378 ? 20.625 -4.754 16.234 1 95.88 378 GLY B C 1
ATOM 8712 O O . GLY B 1 378 ? 20.484 -5.973 16.141 1 95.88 378 GLY B O 1
ATOM 8713 N N . PHE B 1 379 ? 19.625 -3.914 16.141 1 96.56 379 PHE B N 1
ATOM 8714 C CA . PHE B 1 379 ? 18.25 -4.371 15.898 1 96.56 379 PHE B CA 1
ATOM 8715 C C . PHE B 1 379 ? 18.156 -5.148 14.594 1 96.56 379 PHE B C 1
ATOM 8717 O O . PHE B 1 379 ? 17.594 -6.242 14.547 1 96.56 379 PHE B O 1
ATOM 8724 N N . TYR B 1 380 ? 18.75 -4.555 13.57 1 94.75 380 TYR B N 1
ATOM 8725 C CA . TYR B 1 380 ? 18.734 -5.152 12.242 1 94.75 380 TYR B CA 1
ATOM 8726 C C . TYR B 1 380 ? 19.375 -6.535 12.258 1 94.75 380 TYR B C 1
ATOM 8728 O O . TYR B 1 380 ? 18.812 -7.496 11.734 1 94.75 380 TYR B O 1
ATOM 8736 N N . THR B 1 381 ? 20.469 -6.664 12.867 1 93 381 THR B N 1
ATOM 8737 C CA . THR B 1 381 ? 21.25 -7.891 12.875 1 93 381 THR B CA 1
ATOM 8738 C C . THR B 1 381 ? 20.516 -9 13.617 1 93 381 THR B C 1
ATOM 8740 O O . THR B 1 381 ? 20.516 -10.156 13.18 1 93 381 THR B O 1
ATOM 8743 N N . VAL B 1 382 ? 19.844 -8.648 14.648 1 93.06 382 VAL B N 1
ATOM 8744 C CA . VAL B 1 382 ? 19.281 -9.664 15.531 1 93.06 382 VAL B CA 1
ATOM 8745 C C . VAL B 1 382 ? 17.828 -9.945 15.148 1 93.06 382 VAL B C 1
ATOM 8747 O O . VAL B 1 382 ? 17.391 -11.102 15.133 1 93.06 382 VAL B O 1
ATOM 8750 N N . MET B 1 383 ? 17.078 -8.953 14.781 1 92.5 383 MET B N 1
ATOM 8751 C CA . MET B 1 383 ? 15.633 -9.086 14.648 1 92.5 383 MET B CA 1
ATOM 8752 C C . MET B 1 383 ? 15.234 -9.422 13.219 1 92.5 383 MET B C 1
ATOM 8754 O O . MET B 1 383 ? 14.133 -9.906 12.969 1 92.5 383 MET B O 1
ATOM 8758 N N . TYR B 1 384 ? 16.062 -9.203 12.227 1 90.88 384 TYR B N 1
ATOM 8759 C CA . TYR B 1 384 ? 15.773 -9.367 10.805 1 90.88 384 TYR B CA 1
ATOM 8760 C C . TYR B 1 384 ? 15.188 -10.75 10.531 1 90.88 384 TYR B C 1
ATOM 8762 O O . TYR B 1 384 ? 14.133 -10.875 9.906 1 90.88 384 TYR B O 1
ATOM 8770 N N . PRO B 1 385 ? 15.773 -11.867 11.055 1 87.5 385 PRO B N 1
ATOM 8771 C CA . PRO B 1 385 ? 15.258 -13.195 10.727 1 87.5 385 PRO B CA 1
ATOM 8772 C C . PRO B 1 385 ? 13.867 -13.453 11.305 1 87.5 385 PRO B C 1
ATOM 8774 O O . PRO B 1 385 ? 13.109 -14.273 10.781 1 87.5 385 PRO B O 1
ATOM 8777 N N . TYR B 1 386 ? 13.539 -12.773 12.367 1 88.56 386 TYR B N 1
ATOM 8778 C CA . TYR B 1 386 ? 12.25 -12.992 13.008 1 88.56 386 TYR B CA 1
ATOM 8779 C C . TYR B 1 386 ? 11.125 -12.328 12.234 1 88.56 386 TYR B C 1
ATOM 8781 O O . TYR B 1 386 ? 9.961 -12.719 12.344 1 88.56 386 TYR B O 1
ATOM 8789 N N . PHE B 1 387 ? 11.477 -11.367 11.406 1 88.44 387 PHE B N 1
ATOM 8790 C CA . PHE B 1 387 ? 10.453 -10.617 10.688 1 88.44 387 PHE B CA 1
ATOM 8791 C C . PHE B 1 387 ? 10.383 -11.055 9.227 1 88.44 387 PHE B C 1
ATOM 8793 O O . PHE B 1 387 ? 9.461 -10.672 8.508 1 88.44 387 PHE B O 1
ATOM 8800 N N . THR B 1 388 ? 11.289 -11.859 8.734 1 87.75 388 THR B N 1
ATOM 8801 C CA . THR B 1 388 ? 11.352 -12.148 7.309 1 87.75 388 THR B CA 1
ATOM 8802 C C . THR B 1 388 ? 11.172 -13.641 7.051 1 87.75 388 THR B C 1
ATOM 8804 O O . THR B 1 388 ? 11.508 -14.141 5.973 1 87.75 388 THR B O 1
ATOM 8807 N N . ASN B 1 389 ? 10.617 -14.289 8.016 1 84.88 389 ASN B N 1
ATOM 8808 C CA . ASN B 1 389 ? 10.305 -15.695 7.805 1 84.88 389 ASN B CA 1
ATOM 8809 C C . ASN B 1 389 ? 9.242 -15.883 6.727 1 84.88 389 ASN B C 1
ATOM 8811 O O . ASN B 1 389 ? 8.273 -15.125 6.664 1 84.88 389 ASN B O 1
ATOM 8815 N N . GLY B 1 390 ? 9.469 -16.766 5.746 1 85.88 390 GLY B N 1
ATOM 8816 C CA . GLY B 1 390 ? 8.562 -17 4.637 1 85.88 390 GLY B CA 1
ATOM 8817 C C . GLY B 1 390 ? 9.242 -17.641 3.436 1 85.88 390 GLY B C 1
ATOM 8818 O O . GLY B 1 390 ? 10.43 -17.969 3.492 1 85.88 390 GLY B O 1
ATOM 8819 N N . PRO B 1 391 ? 8.516 -17.797 2.424 1 89 391 PRO B N 1
ATOM 8820 C CA . PRO B 1 391 ? 9.023 -18.531 1.261 1 89 391 PRO B CA 1
ATOM 8821 C C . PRO B 1 391 ? 9.961 -17.688 0.4 1 89 391 PRO B C 1
ATOM 8823 O O . PRO B 1 391 ? 10.727 -18.234 -0.404 1 89 391 PRO B O 1
ATOM 8826 N N . THR B 1 392 ? 9.945 -16.391 0.52 1 82.25 392 THR B N 1
ATOM 8827 C CA . THR B 1 392 ? 10.672 -15.555 -0.425 1 82.25 392 THR B CA 1
ATOM 8828 C C . THR B 1 392 ? 12.172 -15.625 -0.17 1 82.25 392 THR B C 1
ATOM 8830 O O . THR B 1 392 ? 12.625 -15.43 0.959 1 82.25 392 THR B O 1
ATOM 8833 N N . GLU B 1 393 ? 12.922 -15.844 -1.247 1 70.25 393 GLU B N 1
ATOM 8834 C CA . GLU B 1 393 ? 14.383 -15.906 -1.16 1 70.25 393 GLU B CA 1
ATOM 8835 C C . GLU B 1 393 ? 14.992 -14.508 -1.074 1 70.25 393 GLU B C 1
ATOM 8837 O O . GLU B 1 393 ? 16.094 -14.344 -0.538 1 70.25 393 GLU B O 1
ATOM 8842 N N . LEU B 1 394 ? 14.234 -13.633 -1.718 1 60.28 394 LEU B N 1
ATOM 8843 C CA . LEU B 1 394 ? 14.711 -12.25 -1.754 1 60.28 394 LEU B CA 1
ATOM 8844 C C . LEU B 1 394 ? 15.07 -11.766 -0.355 1 60.28 394 LEU B C 1
ATOM 8846 O O . LEU B 1 394 ? 15.992 -10.961 -0.189 1 60.28 394 LEU B O 1
ATOM 8850 N N . THR B 1 395 ? 14.258 -12.25 0.498 1 55.03 395 THR B N 1
ATOM 8851 C CA . THR B 1 395 ? 14.367 -11.75 1.863 1 55.03 395 THR B CA 1
ATOM 8852 C C . THR B 1 395 ? 15.164 -12.727 2.73 1 55.03 395 THR B C 1
ATOM 8854 O O . THR B 1 395 ? 15.328 -12.508 3.934 1 55.03 395 THR B O 1
ATOM 8857 N N . ALA B 1 396 ? 15.461 -13.867 1.976 1 52.75 396 ALA B N 1
ATOM 8858 C CA . ALA B 1 396 ? 16.156 -14.883 2.768 1 52.75 396 ALA B CA 1
ATOM 8859 C C . ALA B 1 396 ? 17.453 -14.344 3.338 1 52.75 396 ALA B C 1
ATOM 8861 O O . ALA B 1 396 ? 18.438 -14.18 2.607 1 52.75 396 ALA B O 1
ATOM 8862 N N . GLY B 1 397 ? 17.422 -13.219 4.051 1 53.44 397 GLY B N 1
ATOM 8863 C CA . GLY B 1 397 ? 18.188 -12.414 4.992 1 53.44 397 GLY B CA 1
ATOM 8864 C C . GLY B 1 397 ? 19.453 -13.094 5.461 1 53.44 397 GLY B C 1
ATOM 8865 O O . GLY B 1 397 ? 20.219 -12.516 6.238 1 53.44 397 GLY B O 1
ATOM 8866 N N . ALA B 1 398 ? 19.578 -14.367 5.004 1 56.47 398 ALA B N 1
ATOM 8867 C CA . ALA B 1 398 ? 20.672 -15.078 5.66 1 56.47 398 ALA B CA 1
ATOM 8868 C C . ALA B 1 398 ? 22.016 -14.422 5.359 1 56.47 398 ALA B C 1
ATOM 8870 O O . ALA B 1 398 ? 22.844 -14.219 6.258 1 56.47 398 ALA B O 1
ATOM 8871 N N . SER B 1 399 ? 21.938 -13.82 4.145 1 67.75 399 SER B N 1
ATOM 8872 C CA . SER B 1 399 ? 23.25 -13.258 3.826 1 67.75 399 SER B CA 1
ATOM 8873 C C . SER B 1 399 ? 23.406 -11.859 4.426 1 67.75 399 SER B C 1
ATOM 8875 O O . SER B 1 399 ? 24.453 -11.531 4.98 1 67.75 399 SER B O 1
ATOM 8877 N N . GLU B 1 400 ? 22.312 -11.148 4.602 1 75.44 400 GLU B N 1
ATOM 8878 C CA . GLU B 1 400 ? 22.406 -9.789 5.125 1 75.44 400 GLU B CA 1
ATOM 8879 C C . GLU B 1 400 ? 22.781 -9.797 6.605 1 75.44 400 GLU B C 1
ATOM 8881 O O . GLU B 1 400 ? 23.625 -9 7.039 1 75.44 400 GLU B O 1
ATOM 8886 N N . VAL B 1 401 ? 22.188 -10.758 7.277 1 83.31 401 VAL B N 1
ATOM 8887 C CA . VAL B 1 401 ? 22.406 -10.852 8.719 1 83.31 401 VAL B CA 1
ATOM 8888 C C . VAL B 1 401 ? 23.828 -11.336 8.992 1 83.31 401 VAL B C 1
ATOM 8890 O O . VAL B 1 401 ? 24.484 -10.867 9.922 1 83.31 401 VAL B O 1
ATOM 8893 N N . GLU B 1 402 ? 24.281 -12.25 8.148 1 86.44 402 GLU B N 1
ATOM 8894 C CA . GLU B 1 402 ? 25.625 -12.781 8.336 1 86.44 402 GLU B CA 1
ATOM 8895 C C . GLU B 1 402 ? 26.672 -11.711 8.078 1 86.44 402 GLU B C 1
ATOM 8897 O O . GLU B 1 402 ? 27.703 -11.664 8.766 1 86.44 402 GLU B O 1
ATOM 8902 N N . TYR B 1 403 ? 26.422 -10.859 7.16 1 89.75 403 TYR B N 1
ATOM 8903 C CA . TYR B 1 403 ? 27.328 -9.742 6.898 1 89.75 403 TYR B CA 1
ATOM 8904 C C . TYR B 1 403 ? 27.391 -8.797 8.086 1 89.75 403 TYR B C 1
ATOM 8906 O O . TYR B 1 403 ? 28.453 -8.312 8.461 1 89.75 403 TYR B O 1
ATOM 8914 N N . CYS B 1 404 ? 26.266 -8.578 8.68 1 92.44 404 CYS B N 1
ATOM 8915 C CA . CYS B 1 404 ? 26.234 -7.645 9.805 1 92.44 404 CYS B CA 1
ATOM 8916 C C . CYS B 1 404 ? 26.891 -8.258 11.039 1 92.44 404 CYS B C 1
ATOM 8918 O O . CYS B 1 404 ? 27.531 -7.551 11.82 1 92.44 404 CYS B O 1
ATOM 8920 N N . LYS B 1 405 ? 26.766 -9.562 11.203 1 91.44 405 LYS B N 1
ATOM 8921 C CA . LYS B 1 405 ? 27.406 -10.227 12.32 1 91.44 405 LYS B CA 1
ATOM 8922 C C . LYS B 1 405 ? 28.922 -10.156 12.203 1 91.44 405 LYS B C 1
ATOM 8924 O O . LYS B 1 405 ? 29.625 -9.922 13.195 1 91.44 405 LYS B O 1
ATOM 8929 N N . LYS B 1 406 ? 29.375 -10.242 11.023 1 93.44 406 LYS B N 1
ATOM 8930 C CA . LYS B 1 406 ? 30.812 -10.344 10.797 1 93.44 406 LYS B CA 1
ATOM 8931 C C . LYS B 1 406 ? 31.453 -8.969 10.633 1 93.44 406 LYS B C 1
ATOM 8933 O O . LYS B 1 406 ? 32.562 -8.734 11.086 1 93.44 406 LYS B O 1
ATOM 8938 N N . TYR B 1 407 ? 30.703 -7.996 9.977 1 95.25 407 TYR B N 1
ATOM 8939 C CA . TYR B 1 407 ? 31.391 -6.797 9.508 1 95.25 407 TYR B CA 1
ATOM 8940 C C . TYR B 1 407 ? 30.75 -5.543 10.094 1 95.25 407 TYR B C 1
ATOM 8942 O O . TYR B 1 407 ? 31 -4.43 9.625 1 95.25 407 TYR B O 1
ATOM 8950 N N . TRP B 1 408 ? 29.938 -5.637 11.164 1 94.81 408 TRP B N 1
ATOM 8951 C CA . TRP B 1 408 ? 29.25 -4.492 11.758 1 94.81 408 TRP B CA 1
ATOM 8952 C C . TRP B 1 408 ? 30.25 -3.412 12.164 1 94.81 408 TRP B C 1
ATOM 8954 O O . TRP B 1 408 ? 29.922 -2.223 12.148 1 94.81 408 TRP B O 1
ATOM 8964 N N . TRP B 1 409 ? 31.5 -3.74 12.562 1 95.94 409 TRP B N 1
ATOM 8965 C CA . TRP B 1 409 ? 32.5 -2.805 13.062 1 95.94 409 TRP B CA 1
ATOM 8966 C C . TRP B 1 409 ? 32.938 -1.841 11.969 1 95.94 409 TRP B C 1
ATOM 8968 O O . TRP B 1 409 ? 33.344 -0.71 12.25 1 95.94 409 TRP B O 1
ATOM 8978 N N . ARG B 1 410 ? 32.844 -2.264 10.688 1 97.44 410 ARG B N 1
ATOM 8979 C CA . ARG B 1 410 ? 33.156 -1.369 9.578 1 97.44 410 ARG B CA 1
ATOM 8980 C C . ARG B 1 410 ? 32.156 -0.232 9.484 1 97.44 410 ARG B C 1
ATOM 8982 O O . ARG B 1 410 ? 32.5 0.884 9.094 1 97.44 410 ARG B O 1
ATOM 8989 N N . ASN B 1 411 ? 30.891 -0.559 9.812 1 96.88 411 ASN B N 1
ATOM 8990 C CA . ASN B 1 411 ? 29.844 0.457 9.836 1 96.88 411 ASN B CA 1
ATOM 8991 C C . ASN B 1 411 ? 30.078 1.479 10.938 1 96.88 411 ASN B C 1
ATOM 8993 O O . ASN B 1 411 ? 29.891 2.68 10.727 1 96.88 411 ASN B O 1
ATOM 8997 N N . ILE B 1 412 ? 30.5 1.023 12.086 1 96.5 412 ILE B N 1
ATOM 8998 C CA . ILE B 1 412 ? 30.734 1.884 13.242 1 96.5 412 ILE B CA 1
ATOM 8999 C C . ILE B 1 412 ? 31.859 2.857 12.953 1 96.5 412 ILE B C 1
ATOM 9001 O O . ILE B 1 412 ? 31.828 4.016 13.375 1 96.5 412 ILE B O 1
ATOM 9005 N N . LEU B 1 413 ? 32.75 2.43 12.125 1 96.88 413 LEU B N 1
ATOM 9006 C CA . LEU B 1 413 ? 33.906 3.254 11.789 1 96.88 413 LEU B CA 1
ATOM 9007 C C . LEU B 1 413 ? 33.656 4.082 10.531 1 96.88 413 LEU B C 1
ATOM 9009 O O . LEU B 1 413 ? 34.5 4.883 10.125 1 96.88 413 LEU B O 1
ATOM 9013 N N . TYR B 1 414 ? 32.562 3.916 9.914 1 97.19 414 TYR B N 1
ATOM 9014 C CA . TYR B 1 414 ? 32.156 4.621 8.703 1 97.19 414 TYR B CA 1
ATOM 9015 C C . TYR B 1 414 ? 33.125 4.359 7.57 1 97.19 414 TYR B C 1
ATOM 9017 O O . TYR B 1 414 ? 33.562 5.293 6.895 1 97.19 414 TYR B O 1
ATOM 9025 N N . ILE B 1 415 ? 33.5 3.018 7.336 1 97.31 415 ILE B N 1
ATOM 9026 C CA . ILE B 1 415 ? 34.438 2.682 6.266 1 97.31 415 ILE B CA 1
ATOM 9027 C C . ILE B 1 415 ? 33.875 1.518 5.445 1 97.31 415 ILE B C 1
ATOM 9029 O O . ILE B 1 415 ? 34.594 0.919 4.645 1 97.31 415 ILE B O 1
ATOM 9033 N N . ASN B 1 416 ? 32.625 1.132 5.672 1 96.12 416 ASN B N 1
ATOM 9034 C CA . ASN B 1 416 ? 32.062 -0.042 5.023 1 96.12 416 ASN B CA 1
ATOM 9035 C C . ASN B 1 416 ? 31.969 0.133 3.512 1 96.12 416 ASN B C 1
ATOM 9037 O O . ASN B 1 416 ? 31.969 -0.849 2.768 1 96.12 416 ASN B O 1
ATOM 9041 N N . ASN B 1 417 ? 31.953 1.39 2.951 1 96.19 417 ASN B N 1
ATOM 9042 C CA . ASN B 1 417 ? 31.844 1.64 1.518 1 96.19 417 ASN B CA 1
ATOM 9043 C C . ASN B 1 417 ? 33.125 1.284 0.784 1 96.19 417 ASN B C 1
ATOM 9045 O O . ASN B 1 417 ? 33.156 1.217 -0.446 1 96.19 417 ASN B O 1
ATOM 9049 N N . PHE B 1 418 ? 34.219 1.027 1.544 1 96.31 418 PHE B N 1
ATOM 9050 C CA . PHE B 1 418 ? 35.5 0.667 0.942 1 96.31 418 PHE B CA 1
ATOM 9051 C C . PHE B 1 418 ? 35.594 -0.839 0.727 1 96.31 418 PHE B C 1
ATOM 9053 O O . PHE B 1 418 ? 36.594 -1.339 0.224 1 96.31 418 PHE B O 1
ATOM 9060 N N . PHE B 1 419 ? 34.531 -1.54 1.054 1 94.69 419 PHE B N 1
ATOM 9061 C CA . PHE B 1 419 ? 34.5 -2.992 0.934 1 94.69 419 PHE B CA 1
ATOM 9062 C C . PHE B 1 419 ? 33.375 -3.434 0.021 1 94.69 419 PHE B C 1
ATOM 9064 O O . PHE B 1 419 ? 32.438 -2.658 -0.256 1 94.69 419 PHE B O 1
ATOM 9071 N N . PRO B 1 420 ? 33.438 -4.699 -0.446 1 90.31 420 PRO B N 1
ATOM 9072 C CA . PRO B 1 420 ? 32.406 -5.184 -1.372 1 90.31 420 PRO B CA 1
ATOM 9073 C C . PRO B 1 420 ? 31.016 -5.219 -0.745 1 90.31 420 PRO B C 1
ATOM 9075 O O . PRO B 1 420 ? 30.891 -5.375 0.472 1 90.31 420 PRO B O 1
ATOM 9078 N N . LEU B 1 421 ? 30.062 -5.086 -1.616 1 82.56 421 LEU B N 1
ATOM 9079 C CA . LEU B 1 421 ? 28.672 -5.043 -1.2 1 82.56 421 LEU B CA 1
ATOM 9080 C C . LEU B 1 421 ? 28.281 -6.312 -0.441 1 82.56 421 LEU B C 1
ATOM 9082 O O . LEU B 1 421 ? 27.484 -6.262 0.499 1 82.56 421 LEU B O 1
ATOM 9086 N N . ASP B 1 422 ? 28.812 -7.469 -0.842 1 79 422 ASP B N 1
ATOM 9087 C CA . ASP B 1 422 ? 28.469 -8.75 -0.224 1 79 422 ASP B CA 1
ATOM 9088 C C . ASP B 1 422 ? 29.141 -8.898 1.133 1 79 422 ASP B C 1
ATOM 9090 O O . ASP B 1 422 ? 29.094 -9.977 1.737 1 79 422 ASP B O 1
ATOM 9094 N N . GLU B 1 423 ? 29.734 -7.809 1.61 1 85.88 423 GLU B N 1
ATOM 9095 C CA . GLU B 1 423 ? 30.344 -7.781 2.941 1 85.88 423 GLU B CA 1
ATOM 9096 C C . GLU B 1 423 ? 29.891 -6.555 3.727 1 85.88 423 GLU B C 1
ATOM 9098 O O . GLU B 1 423 ? 30.469 -6.219 4.758 1 85.88 423 GLU B O 1
ATOM 9103 N N . MET B 1 424 ? 28.922 -5.988 3.227 1 89.44 424 MET B N 1
ATOM 9104 C CA . MET B 1 424 ? 28.484 -4.762 3.889 1 89.44 424 MET B CA 1
ATOM 9105 C C . MET B 1 424 ? 27.25 -5.016 4.73 1 89.44 424 MET B C 1
ATOM 9107 O O . MET B 1 424 ? 26.297 -5.652 4.27 1 89.44 424 MET B O 1
ATOM 9111 N N . CYS B 1 425 ? 27.375 -4.602 5.965 1 92.88 425 CYS B N 1
ATOM 9112 C CA . CYS B 1 425 ? 26.188 -4.609 6.809 1 92.88 425 CYS B CA 1
ATOM 9113 C C . CYS B 1 425 ? 25.234 -3.486 6.414 1 92.88 425 CYS B C 1
ATOM 9115 O O . CYS B 1 425 ? 25.625 -2.318 6.383 1 92.88 425 CYS B O 1
ATOM 9117 N N . MET B 1 426 ? 23.938 -3.859 6.156 1 92.12 426 MET B N 1
ATOM 9118 C CA . MET B 1 426 ? 22.984 -2.859 5.695 1 92.12 426 MET B CA 1
ATOM 9119 C C . MET B 1 426 ? 23.484 -2.164 4.434 1 92.12 426 MET B C 1
ATOM 9121 O O . MET B 1 426 ? 23.844 -0.989 4.473 1 92.12 426 MET B O 1
ATOM 9125 N N . GLY B 1 427 ? 23.453 -2.822 3.342 1 90.31 427 GLY B N 1
ATOM 9126 C CA . GLY B 1 427 ? 24.031 -2.408 2.072 1 90.31 427 GLY B CA 1
ATOM 9127 C C . GLY B 1 427 ? 23.781 -0.947 1.753 1 90.31 427 GLY B C 1
ATOM 9128 O O . GLY B 1 427 ? 24.641 -0.279 1.176 1 90.31 427 GLY B O 1
ATOM 9129 N N . HIS B 1 428 ? 22.688 -0.325 2.176 1 92.44 428 HIS B N 1
ATOM 9130 C CA . HIS B 1 428 ? 22.359 1.057 1.836 1 92.44 428 HIS B CA 1
ATOM 9131 C C . HIS B 1 428 ? 23.109 2.035 2.732 1 92.44 428 HIS B C 1
ATOM 9133 O O . HIS B 1 428 ? 23.156 3.234 2.451 1 92.44 428 HIS B O 1
ATOM 9139 N N . SER B 1 429 ? 23.828 1.495 3.75 1 95.44 429 SER B N 1
ATOM 9140 C CA . SER B 1 429 ? 24.516 2.359 4.703 1 95.44 429 SER B CA 1
ATOM 9141 C C . SER B 1 429 ? 25.828 2.902 4.121 1 95.44 429 SER B C 1
ATOM 9143 O O . SER B 1 429 ? 26.5 3.723 4.75 1 95.44 429 SER B O 1
ATOM 9145 N N . TRP B 1 430 ? 26.188 2.492 2.912 1 96.06 430 TRP B N 1
ATOM 9146 C CA . TRP B 1 430 ? 27.359 3.068 2.258 1 96.06 430 TRP B CA 1
ATOM 9147 C C . TRP B 1 430 ? 27.281 4.59 2.23 1 96.06 430 TRP B C 1
ATOM 9149 O O . TRP B 1 430 ? 28.297 5.277 2.363 1 96.06 430 TRP B O 1
ATOM 9159 N N . TYR B 1 431 ? 26.094 5.109 2.031 1 96.81 431 TYR B N 1
ATOM 9160 C CA . TYR B 1 431 ? 25.875 6.543 1.909 1 96.81 431 TYR B CA 1
ATOM 9161 C C . TYR B 1 431 ? 26.359 7.277 3.158 1 96.81 431 TYR B C 1
ATOM 9163 O O . TYR B 1 431 ? 26.969 8.352 3.062 1 96.81 431 TYR B O 1
ATOM 9171 N N . LEU B 1 432 ? 26.047 6.738 4.344 1 96.88 432 LEU B N 1
ATOM 9172 C CA . LEU B 1 432 ? 26.453 7.375 5.598 1 96.88 432 LEU B CA 1
ATOM 9173 C C . LEU B 1 432 ? 27.969 7.449 5.707 1 96.88 432 LEU B C 1
ATOM 9175 O O . LEU B 1 432 ? 28.516 8.445 6.188 1 96.88 432 LEU B O 1
ATOM 9179 N N . SER B 1 433 ? 28.609 6.383 5.281 1 97.38 433 SER B N 1
ATOM 9180 C CA . SER B 1 433 ? 30.062 6.375 5.297 1 97.38 433 SER B CA 1
ATOM 9181 C C . SER B 1 433 ? 30.641 7.398 4.32 1 97.38 433 SER B C 1
ATOM 9183 O O . SER B 1 433 ? 31.562 8.141 4.656 1 97.38 433 SER B O 1
ATOM 9185 N N . THR B 1 434 ? 30.078 7.441 3.16 1 97.56 434 THR B N 1
ATOM 9186 C CA . THR B 1 434 ? 30.516 8.414 2.158 1 97.56 434 THR B CA 1
ATOM 9187 C C . THR B 1 434 ? 30.281 9.836 2.65 1 97.56 434 THR B C 1
ATOM 9189 O O . THR B 1 434 ? 31.156 10.688 2.541 1 97.56 434 THR B O 1
ATOM 9192 N N . ASP B 1 435 ? 29.125 10.094 3.166 1 96.81 435 ASP B N 1
ATOM 9193 C CA . ASP B 1 435 ? 28.766 11.414 3.68 1 96.81 435 ASP B CA 1
ATOM 9194 C C . ASP B 1 435 ? 29.719 11.836 4.801 1 96.81 435 ASP B C 1
ATOM 9196 O O . ASP B 1 435 ? 30.172 12.984 4.836 1 96.81 435 ASP B O 1
ATOM 9200 N N . MET B 1 436 ? 29.984 10.914 5.711 1 97 436 MET B N 1
ATOM 9201 C CA . MET B 1 436 ? 30.906 11.188 6.82 1 97 436 MET B CA 1
ATOM 9202 C C . MET B 1 436 ? 32.312 11.484 6.312 1 97 436 MET B C 1
ATOM 9204 O O . MET B 1 436 ? 32.969 12.406 6.793 1 97 436 MET B O 1
ATOM 9208 N N . GLN B 1 437 ? 32.75 10.766 5.383 1 97.5 437 GLN B N 1
ATOM 9209 C CA . GLN B 1 437 ? 34.094 10.938 4.828 1 97.5 437 GLN B CA 1
ATOM 9210 C C . GLN B 1 437 ? 34.219 12.273 4.105 1 97.5 437 GLN B C 1
ATOM 9212 O O . GLN B 1 437 ? 35.219 12.977 4.262 1 97.5 437 GLN B O 1
ATOM 9217 N N . VAL B 1 438 ? 33.219 12.625 3.344 1 97.44 438 VAL B N 1
ATOM 9218 C CA . VAL B 1 438 ? 33.25 13.922 2.67 1 97.44 438 VAL B CA 1
ATOM 9219 C C . VAL B 1 438 ? 33.188 15.039 3.705 1 97.44 438 VAL B C 1
ATOM 9221 O O . VAL B 1 438 ? 33.875 16.062 3.555 1 97.44 438 VAL B O 1
ATOM 9224 N N . HIS B 1 439 ? 32.438 14.859 4.746 1 96.88 439 HIS B N 1
ATOM 9225 C CA . HIS B 1 439 ? 32.344 15.836 5.824 1 96.88 439 HIS B CA 1
ATOM 9226 C C . HIS B 1 439 ? 33.688 16.047 6.496 1 96.88 439 HIS B C 1
ATOM 9228 O O . HIS B 1 439 ? 34.062 17.172 6.812 1 96.88 439 HIS B O 1
ATOM 9234 N N . ILE B 1 440 ? 34.375 14.984 6.723 1 96.5 440 ILE B N 1
ATOM 9235 C CA . ILE B 1 440 ? 35.688 15.031 7.383 1 96.5 440 ILE B CA 1
ATOM 9236 C C . ILE B 1 440 ? 36.656 15.914 6.59 1 96.5 440 ILE B C 1
ATOM 9238 O O . ILE B 1 440 ? 37.438 16.656 7.168 1 96.5 440 ILE B O 1
ATOM 9242 N N . PHE B 1 441 ? 36.5 15.984 5.324 1 95.56 441 PHE B N 1
ATOM 9243 C CA . PHE B 1 441 ? 37.406 16.734 4.492 1 95.56 441 PHE B CA 1
ATOM 9244 C C . PHE B 1 441 ? 36.812 18.062 4.066 1 95.56 441 PHE B C 1
ATOM 9246 O O . PHE B 1 441 ? 37.438 18.844 3.344 1 95.56 441 PHE B O 1
ATOM 9253 N N . SER B 1 442 ? 35.688 18.391 4.496 1 97.19 442 SER B N 1
ATOM 9254 C CA . SER B 1 442 ? 34.969 19.594 4.086 1 97.19 442 SER B CA 1
ATOM 9255 C C . SER B 1 442 ? 35.719 20.859 4.504 1 97.19 442 SER B C 1
ATOM 9257 O O . SER B 1 442 ? 35.594 21.891 3.852 1 97.19 442 SER B O 1
ATOM 9259 N N . PRO B 1 443 ? 36.531 20.859 5.645 1 96.75 443 PRO B N 1
ATOM 9260 C CA . PRO B 1 443 ? 37.281 22.062 6.023 1 96.75 443 PRO B CA 1
ATOM 9261 C C . PRO B 1 443 ? 38.25 22.516 4.941 1 96.75 443 PRO B C 1
ATOM 9263 O O . PRO B 1 443 ? 38.594 23.703 4.848 1 96.75 443 PRO B O 1
ATOM 9266 N N . LEU B 1 444 ? 38.656 21.594 4.129 1 96.94 444 LEU B N 1
ATOM 9267 C CA . LEU B 1 444 ? 39.594 21.938 3.043 1 96.94 444 LEU B CA 1
ATOM 9268 C C . LEU B 1 444 ? 38.906 22.844 2.025 1 96.94 444 LEU B C 1
ATOM 9270 O O . LEU B 1 444 ? 39.594 23.531 1.255 1 96.94 444 LEU B O 1
ATOM 9274 N N . LEU B 1 445 ? 37.594 22.875 2 1 97.62 445 LEU B N 1
ATOM 9275 C CA . LEU B 1 445 ? 36.844 23.75 1.124 1 97.62 445 LEU B CA 1
ATOM 9276 C C . LEU B 1 445 ? 36.312 24.969 1.887 1 97.62 445 LEU B C 1
ATOM 9278 O O . LEU B 1 445 ? 36.375 26.094 1.387 1 97.62 445 LEU B O 1
ATOM 9282 N N . LEU B 1 446 ? 35.875 24.812 3.127 1 97.56 446 LEU B N 1
ATOM 9283 C CA . LEU B 1 446 ? 35.25 25.844 3.939 1 97.56 446 LEU B CA 1
ATOM 9284 C C . LEU B 1 446 ? 36.25 26.922 4.332 1 97.56 446 LEU B C 1
ATOM 9286 O O . LEU B 1 446 ? 35.938 28.109 4.227 1 97.56 446 LEU B O 1
ATOM 9290 N N . VAL B 1 447 ? 37.469 26.5 4.738 1 96.62 447 VAL B N 1
ATOM 9291 C CA . VAL B 1 447 ? 38.438 27.406 5.316 1 96.62 447 VAL B CA 1
ATOM 9292 C C . VAL B 1 447 ? 38.969 28.344 4.238 1 96.62 447 VAL B C 1
ATOM 9294 O O . VAL B 1 447 ? 38.969 29.562 4.406 1 96.62 447 VAL B O 1
ATOM 9297 N N . PRO B 1 448 ? 39.406 27.781 3.111 1 96.75 448 PRO B N 1
ATOM 9298 C CA . PRO B 1 448 ? 39.875 28.703 2.078 1 96.75 448 PRO B CA 1
ATOM 9299 C C . PRO B 1 448 ? 38.781 29.656 1.592 1 96.75 448 PRO B C 1
ATOM 9301 O O . PRO B 1 448 ? 39.094 30.828 1.309 1 96.75 448 PRO B O 1
ATOM 9304 N N . LEU B 1 449 ? 37.594 29.219 1.462 1 95.12 449 LEU B N 1
ATOM 9305 C CA . LEU B 1 449 ? 36.5 30.062 1.002 1 95.12 449 LEU B CA 1
ATOM 9306 C C . LEU B 1 449 ? 36.188 31.172 2.006 1 95.12 449 LEU B C 1
ATOM 9308 O O . LEU B 1 449 ? 35.719 32.25 1.629 1 95.12 449 LEU B O 1
ATOM 9312 N N . PHE B 1 450 ? 36.438 30.891 3.285 1 93.94 450 PHE B N 1
ATOM 9313 C CA . PHE B 1 450 ? 36.219 31.875 4.34 1 93.94 450 PHE B CA 1
ATOM 9314 C C . PHE B 1 450 ? 37.219 33.031 4.223 1 93.94 450 PHE B C 1
ATOM 9316 O O . PHE B 1 450 ? 36.844 34.188 4.379 1 93.94 450 PHE B O 1
ATOM 9323 N N . TYR B 1 451 ? 38.5 32.719 3.906 1 93.19 451 TYR B N 1
ATOM 9324 C CA . TYR B 1 451 ? 39.562 33.719 3.936 1 93.19 451 TYR B CA 1
ATOM 9325 C C . TYR B 1 451 ? 39.594 34.531 2.646 1 93.19 451 TYR B C 1
ATOM 9327 O O . TYR B 1 451 ? 39.875 35.719 2.664 1 93.19 451 TYR B O 1
ATOM 9335 N N . SER B 1 452 ? 39.438 33.812 1.526 1 94.69 452 SER B N 1
ATOM 9336 C CA . SER B 1 452 ? 39.5 34.531 0.249 1 94.69 452 SER B CA 1
ATOM 9337 C C . SER B 1 452 ? 38.656 33.812 -0.805 1 94.69 452 SER B C 1
ATOM 9339 O O . SER B 1 452 ? 38.656 32.594 -0.878 1 94.69 452 SER B O 1
ATOM 9341 N N . LYS B 1 453 ? 37.938 34.562 -1.618 1 94.12 453 LYS B N 1
ATOM 9342 C CA . LYS B 1 453 ? 37.156 34 -2.719 1 94.12 453 LYS B CA 1
ATOM 9343 C C . LYS B 1 453 ? 38.062 33.281 -3.721 1 94.12 453 LYS B C 1
ATOM 9345 O O . LYS B 1 453 ? 37.688 32.25 -4.266 1 94.12 453 LYS B O 1
ATOM 9350 N N . ILE B 1 454 ? 39.188 33.844 -3.932 1 96.5 454 ILE B N 1
ATOM 9351 C CA . ILE B 1 454 ? 40.125 33.25 -4.902 1 96.5 454 ILE B CA 1
ATOM 9352 C C . ILE B 1 454 ? 40.688 31.953 -4.371 1 96.5 454 ILE B C 1
ATOM 9354 O O . ILE B 1 454 ? 40.75 30.953 -5.094 1 96.5 454 ILE B O 1
ATOM 9358 N N . ALA B 1 455 ? 41.125 31.922 -3.143 1 96.12 455 ALA B N 1
ATOM 9359 C CA . ALA B 1 455 ? 41.625 30.688 -2.525 1 96.12 455 ALA B CA 1
ATOM 9360 C C . ALA B 1 455 ? 40.531 29.609 -2.52 1 96.12 455 ALA B C 1
ATOM 9362 O O . ALA B 1 455 ? 40.844 28.438 -2.748 1 96.12 455 ALA B O 1
ATOM 9363 N N . GLY B 1 456 ? 39.344 30.109 -2.174 1 96.75 456 GLY B N 1
ATOM 9364 C CA . GLY B 1 456 ? 38.219 29.188 -2.211 1 96.75 456 GLY B CA 1
ATOM 9365 C C . GLY B 1 456 ? 37.969 28.609 -3.592 1 96.75 456 GLY B C 1
ATOM 9366 O O . GLY B 1 456 ? 37.75 27.406 -3.74 1 96.75 456 GLY B O 1
ATOM 9367 N N . ALA B 1 457 ? 37.969 29.453 -4.598 1 96.56 457 ALA B N 1
ATOM 9368 C CA . ALA B 1 457 ? 37.75 29.016 -5.973 1 96.56 457 ALA B CA 1
ATOM 9369 C C . ALA B 1 457 ? 38.844 28.031 -6.418 1 96.56 457 ALA B C 1
ATOM 9371 O O . ALA B 1 457 ? 38.531 27.062 -7.133 1 96.56 457 ALA B O 1
ATOM 9372 N N . ILE B 1 458 ? 40.031 28.266 -6.039 1 97.19 458 ILE B N 1
ATOM 9373 C CA . ILE B 1 458 ? 41.156 27.391 -6.383 1 97.19 458 ILE B CA 1
ATOM 9374 C C . ILE B 1 458 ? 40.969 26.031 -5.711 1 97.19 458 ILE B C 1
ATOM 9376 O O . ILE B 1 458 ? 41.156 24.984 -6.336 1 97.19 458 ILE B O 1
ATOM 9380 N N . SER B 1 459 ? 40.594 26.047 -4.449 1 97.44 459 SER B N 1
ATOM 9381 C CA . SER B 1 459 ? 40.375 24.812 -3.727 1 97.44 459 SER B CA 1
ATOM 9382 C C . SER B 1 459 ? 39.219 24 -4.363 1 97.44 459 SER B C 1
ATOM 9384 O O . SER B 1 459 ? 39.375 22.797 -4.574 1 97.44 459 SER B O 1
ATOM 9386 N N . VAL B 1 460 ? 38.125 24.672 -4.656 1 97.38 460 VAL B N 1
ATOM 9387 C CA . VAL B 1 460 ? 36.969 24.031 -5.285 1 97.38 460 VAL B CA 1
ATOM 9388 C C . VAL B 1 460 ? 37.406 23.453 -6.637 1 97.38 460 VAL B C 1
ATOM 9390 O O . VAL B 1 460 ? 37.062 22.297 -6.945 1 97.38 460 VAL B O 1
ATOM 9393 N N . ALA B 1 461 ? 38.062 24.219 -7.434 1 97.06 461 ALA B N 1
ATOM 9394 C CA . ALA B 1 461 ? 38.531 23.75 -8.742 1 97.06 461 ALA B CA 1
ATOM 9395 C C . ALA B 1 461 ? 39.438 22.531 -8.609 1 97.06 461 ALA B C 1
ATOM 9397 O O . ALA B 1 461 ? 39.344 21.594 -9.398 1 97.06 461 ALA B O 1
ATOM 9398 N N . PHE B 1 462 ? 40.281 22.578 -7.648 1 97.12 462 PHE B N 1
ATOM 9399 C CA . PHE B 1 462 ? 41.219 21.484 -7.418 1 97.12 462 PHE B CA 1
ATOM 9400 C C . PHE B 1 462 ? 40.469 20.188 -7.129 1 97.12 462 PHE B C 1
ATOM 9402 O O . PHE B 1 462 ? 40.719 19.172 -7.766 1 97.12 462 PHE B O 1
ATOM 9409 N N . PHE B 1 463 ? 39.594 20.203 -6.199 1 96.69 463 PHE B N 1
ATOM 9410 C CA . PHE B 1 463 ? 38.875 18.984 -5.805 1 96.69 463 PHE B CA 1
ATOM 9411 C C . PHE B 1 463 ? 37.906 18.547 -6.902 1 96.69 463 PHE B C 1
ATOM 9413 O O . PHE B 1 463 ? 37.688 17.344 -7.09 1 96.69 463 PHE B O 1
ATOM 9420 N N . PHE B 1 464 ? 37.312 19.469 -7.703 1 95.81 464 PHE B N 1
ATOM 9421 C CA . PHE B 1 464 ? 36.5 19.109 -8.852 1 95.81 464 PHE B CA 1
ATOM 9422 C C . PHE B 1 464 ? 37.312 18.375 -9.906 1 95.81 464 PHE B C 1
ATOM 9424 O O . PHE B 1 464 ? 36.875 17.344 -10.422 1 95.81 464 PHE B O 1
ATOM 9431 N N . ILE B 1 465 ? 38.469 18.953 -10.172 1 96 465 ILE B N 1
ATOM 9432 C CA . ILE B 1 465 ? 39.312 18.359 -11.195 1 96 465 ILE B CA 1
ATOM 9433 C C . ILE B 1 465 ? 39.781 16.969 -10.742 1 96 465 ILE B C 1
ATOM 9435 O O . ILE B 1 465 ? 39.781 16.031 -11.539 1 96 465 ILE B O 1
ATOM 9439 N N . LEU B 1 466 ? 40.125 16.859 -9.469 1 96.75 466 LEU B N 1
ATOM 9440 C CA . LEU B 1 466 ? 40.531 15.57 -8.93 1 96.75 466 LEU B CA 1
ATOM 9441 C C . LEU B 1 466 ? 39.375 14.555 -9.016 1 96.75 466 LEU B C 1
ATOM 9443 O O . LEU B 1 466 ? 39.594 13.391 -9.352 1 96.75 466 LEU B O 1
ATOM 9447 N N . SER B 1 467 ? 38.219 14.945 -8.672 1 97.31 467 SER B N 1
ATOM 9448 C CA . SER B 1 467 ? 37.031 14.078 -8.734 1 97.31 467 SER B CA 1
ATOM 9449 C C . SER B 1 467 ? 36.719 13.656 -10.164 1 97.31 467 SER B C 1
ATOM 9451 O O . SER B 1 467 ? 36.469 12.477 -10.422 1 97.31 467 SER B O 1
ATOM 9453 N N . ILE B 1 468 ? 36.812 14.594 -11.102 1 96.19 468 ILE B N 1
ATOM 9454 C CA . ILE B 1 468 ? 36.531 14.32 -12.508 1 96.19 468 ILE B CA 1
ATOM 9455 C C . ILE B 1 468 ? 37.594 13.344 -13.047 1 96.19 468 ILE B C 1
ATOM 9457 O O . ILE B 1 468 ? 37.25 12.367 -13.719 1 96.19 468 ILE B O 1
ATOM 9461 N N . ALA B 1 469 ? 38.812 13.625 -12.719 1 96.94 469 ALA B N 1
ATOM 9462 C CA . ALA B 1 469 ? 39.906 12.758 -13.172 1 96.94 469 ALA B CA 1
ATOM 9463 C C . ALA B 1 469 ? 39.75 11.336 -12.625 1 96.94 469 ALA B C 1
ATOM 9465 O O . ALA B 1 469 ? 39.969 10.359 -13.336 1 96.94 469 ALA B O 1
ATOM 9466 N N . SER B 1 470 ? 39.375 11.258 -11.414 1 97.44 470 SER B N 1
ATOM 9467 C CA . SER B 1 470 ? 39.156 9.953 -10.805 1 97.44 470 SER B CA 1
ATOM 9468 C C . SER B 1 470 ? 38 9.227 -11.469 1 97.44 470 SER B C 1
ATOM 9470 O O . SER B 1 470 ? 38.062 8.016 -11.703 1 97.44 470 SER B O 1
ATOM 9472 N N . CYS B 1 471 ? 36.906 9.922 -11.758 1 97.44 471 CYS B N 1
ATOM 9473 C CA . CYS B 1 471 ? 35.75 9.336 -12.406 1 97.44 471 CYS B CA 1
ATOM 9474 C C . CYS B 1 471 ? 36.094 8.781 -13.781 1 97.44 471 CYS B C 1
ATOM 9476 O O . CYS B 1 471 ? 35.781 7.629 -14.086 1 97.44 471 CYS B O 1
ATOM 9478 N N . TYR B 1 472 ? 36.812 9.633 -14.555 1 97.62 472 TYR B N 1
ATOM 9479 C CA . TYR B 1 472 ? 37.219 9.188 -15.875 1 97.62 472 TYR B CA 1
ATOM 9480 C C . TYR B 1 472 ? 38.188 8.031 -15.781 1 97.62 472 TYR B C 1
ATOM 9482 O O . TYR B 1 472 ? 38.094 7.047 -16.516 1 97.62 472 TYR B O 1
ATOM 9490 N N . GLY B 1 473 ? 39.156 8.109 -14.891 1 97.69 473 GLY B N 1
ATOM 9491 C CA . GLY B 1 473 ? 40.125 7.062 -14.711 1 97.69 473 GLY B CA 1
ATOM 9492 C C . GLY B 1 473 ? 39.531 5.711 -14.391 1 97.69 473 GLY B C 1
ATOM 9493 O O . GLY B 1 473 ? 39.906 4.695 -14.977 1 97.69 473 GLY B O 1
ATOM 9494 N N . VAL B 1 474 ? 38.594 5.668 -13.5 1 96.88 474 VAL B N 1
ATOM 9495 C CA . VAL B 1 474 ? 37.969 4.426 -13.07 1 96.88 474 VAL B CA 1
ATOM 9496 C C . VAL B 1 474 ? 37.094 3.863 -14.195 1 96.88 474 VAL B C 1
ATOM 9498 O O . VAL B 1 474 ? 37.062 2.65 -14.406 1 96.88 474 VAL B O 1
ATOM 9501 N N . HIS B 1 475 ? 36.344 4.734 -14.953 1 96.88 475 HIS B N 1
ATOM 9502 C CA . HIS B 1 475 ? 35.531 4.281 -16.078 1 96.88 475 HIS B CA 1
ATOM 9503 C C . HIS B 1 475 ? 36.406 3.611 -17.141 1 96.88 475 HIS B C 1
ATOM 9505 O O . HIS B 1 475 ? 36.062 2.555 -17.672 1 96.88 475 HIS B O 1
ATOM 9511 N N . PHE B 1 476 ? 37.594 4.184 -17.438 1 96.56 476 PHE B N 1
ATOM 9512 C CA . PHE B 1 476 ? 38.469 3.66 -18.484 1 96.56 476 PHE B CA 1
ATOM 9513 C C . PHE B 1 476 ? 39.219 2.416 -18 1 96.56 476 PHE B C 1
ATOM 9515 O O . PHE B 1 476 ? 39.469 1.499 -18.781 1 96.56 476 PHE B O 1
ATOM 9522 N N . LYS B 1 477 ? 39.469 2.316 -16.766 1 96.25 477 LYS B N 1
ATOM 9523 C CA . LYS B 1 477 ? 40.188 1.173 -16.219 1 96.25 477 LYS B CA 1
ATOM 9524 C C . LYS B 1 477 ? 39.281 -0.067 -16.172 1 96.25 477 LYS B C 1
ATOM 9526 O O . LYS B 1 477 ? 39.75 -1.168 -16.5 1 96.25 477 LYS B O 1
ATOM 9531 N N . TYR B 1 478 ? 38.031 0.082 -15.773 1 93.81 478 TYR B N 1
ATOM 9532 C CA . TYR B 1 478 ? 37.188 -1.077 -15.508 1 93.81 478 TYR B CA 1
ATOM 9533 C C . TYR B 1 478 ? 36.094 -1.209 -16.562 1 93.81 478 TYR B C 1
ATOM 9535 O O . TYR B 1 478 ? 35.281 -2.121 -16.5 1 93.81 478 TYR B O 1
ATOM 9543 N N . ASP B 1 479 ? 35.969 -0.306 -17.516 1 92.94 479 ASP B N 1
ATOM 9544 C CA . ASP B 1 479 ? 34.969 -0.313 -18.578 1 92.94 479 ASP B CA 1
ATOM 9545 C C . ASP B 1 479 ? 33.562 -0.282 -17.984 1 92.94 479 ASP B C 1
ATOM 9547 O O . ASP B 1 479 ? 32.719 -1.127 -18.312 1 92.94 479 ASP B O 1
ATOM 9551 N N . PHE B 1 480 ? 33.406 0.626 -17.094 1 94.12 480 PHE B N 1
ATOM 9552 C CA . PHE B 1 480 ? 32.125 0.725 -16.375 1 94.12 480 PHE B CA 1
ATOM 9553 C C . PHE B 1 480 ? 31.062 1.383 -17.25 1 94.12 480 PHE B C 1
ATOM 9555 O O . PHE B 1 480 ? 31.359 2.297 -18.016 1 94.12 480 PHE B O 1
ATOM 9562 N N . PRO B 1 481 ? 29.797 0.835 -17.141 1 94.38 481 PRO B N 1
ATOM 9563 C CA . PRO B 1 481 ? 28.688 1.571 -17.766 1 94.38 481 PRO B CA 1
ATOM 9564 C C . PRO B 1 481 ? 28.375 2.879 -17.047 1 94.38 481 PRO B C 1
ATOM 9566 O O . PRO B 1 481 ? 28.969 3.186 -16.016 1 94.38 481 PRO B O 1
ATOM 9569 N N . ALA B 1 482 ? 27.422 3.604 -17.578 1 94.56 482 ALA B N 1
ATOM 9570 C CA . ALA B 1 482 ? 27.125 4.953 -17.109 1 94.56 482 ALA B CA 1
ATOM 9571 C C . ALA B 1 482 ? 26.484 4.922 -15.727 1 94.56 482 ALA B C 1
ATOM 9573 O O . ALA B 1 482 ? 26.672 5.836 -14.922 1 94.56 482 ALA B O 1
ATOM 9574 N N . THR B 1 483 ? 25.656 3.939 -15.484 1 93 483 THR B N 1
ATOM 9575 C CA . THR B 1 483 ? 24.969 3.873 -14.195 1 93 483 THR B CA 1
ATOM 9576 C C . THR B 1 483 ? 24.984 2.449 -13.648 1 93 483 THR B C 1
ATOM 9578 O O . THR B 1 483 ? 25.25 1.497 -14.383 1 93 483 THR B O 1
ATOM 9581 N N . LEU B 1 484 ? 24.734 2.375 -12.359 1 89.44 484 LEU B N 1
ATOM 9582 C CA . LEU B 1 484 ? 24.656 1.085 -11.68 1 89.44 484 LEU B CA 1
ATOM 9583 C C . LEU B 1 484 ? 23.5 0.253 -12.227 1 89.44 484 LEU B C 1
ATOM 9585 O O . LEU B 1 484 ? 23.594 -0.972 -12.32 1 89.44 484 LEU B O 1
ATOM 9589 N N . PHE B 1 485 ? 22.438 0.853 -12.57 1 86.56 485 PHE B N 1
ATOM 9590 C CA . PHE B 1 485 ? 21.281 0.155 -13.102 1 86.56 485 PHE B CA 1
ATOM 9591 C C . PHE B 1 485 ? 21.625 -0.566 -14.398 1 86.56 485 PHE B C 1
ATOM 9593 O O . PHE B 1 485 ? 21.25 -1.726 -14.594 1 86.56 485 PHE B O 1
ATOM 9600 N N . ILE B 1 486 ? 22.328 0.088 -15.25 1 86.75 486 ILE B N 1
ATOM 9601 C CA . ILE B 1 486 ? 22.734 -0.498 -16.531 1 86.75 486 ILE B CA 1
ATOM 9602 C C . ILE B 1 486 ? 23.656 -1.68 -16.281 1 86.75 486 ILE B C 1
ATOM 9604 O O . ILE B 1 486 ? 23.578 -2.699 -16.969 1 86.75 486 ILE B O 1
ATOM 9608 N N . TYR B 1 487 ? 24.453 -1.507 -15.25 1 86.81 487 TYR B N 1
ATOM 9609 C CA . TYR B 1 487 ? 25.312 -2.625 -14.883 1 86.81 487 TYR B CA 1
ATOM 9610 C C . TYR B 1 487 ? 24.484 -3.812 -14.398 1 86.81 487 TYR B C 1
ATOM 9612 O O . TYR B 1 487 ? 24.797 -4.961 -14.727 1 86.81 487 TYR B O 1
ATOM 9620 N N . MET B 1 488 ? 23.5 -3.586 -13.695 1 82.62 488 MET B N 1
ATOM 9621 C CA . MET B 1 488 ? 22.672 -4.645 -13.117 1 82.62 488 MET B CA 1
ATOM 9622 C C . MET B 1 488 ? 21.891 -5.383 -14.195 1 82.62 488 MET B C 1
ATOM 9624 O O . MET B 1 488 ? 21.672 -6.594 -14.094 1 82.62 488 MET B O 1
ATOM 9628 N N . ILE B 1 489 ? 21.531 -4.695 -15.234 1 81.25 489 ILE B N 1
ATOM 9629 C CA . ILE B 1 489 ? 20.688 -5.297 -16.266 1 81.25 489 ILE B CA 1
ATOM 9630 C C . ILE B 1 489 ? 21.547 -5.973 -17.312 1 81.25 489 ILE B C 1
ATOM 9632 O O . ILE B 1 489 ? 21.203 -7.043 -17.828 1 81.25 489 ILE B O 1
ATOM 9636 N N . TYR B 1 490 ? 22.719 -5.363 -17.547 1 76.31 490 TYR B N 1
ATOM 9637 C CA . TYR B 1 490 ? 23.484 -5.859 -18.688 1 76.31 490 TYR B CA 1
ATOM 9638 C C . TYR B 1 490 ? 24.828 -6.418 -18.234 1 76.31 490 TYR B C 1
ATOM 9640 O O . TYR B 1 490 ? 25.562 -7.012 -19.031 1 76.31 490 TYR B O 1
ATOM 9648 N N . GLY B 1 491 ? 25.031 -6.203 -16.938 1 71.12 491 GLY B N 1
ATOM 9649 C CA . GLY B 1 491 ? 26.328 -6.625 -16.469 1 71.12 491 GLY B CA 1
ATOM 9650 C C . GLY B 1 491 ? 26.484 -8.133 -16.422 1 71.12 491 GLY B C 1
ATOM 9651 O O . GLY B 1 491 ? 25.5 -8.859 -16.297 1 71.12 491 GLY B O 1
ATOM 9652 N N . LYS B 1 492 ? 27.672 -8.562 -16.594 1 61.81 492 LYS B N 1
ATOM 9653 C CA . LYS B 1 492 ? 27.984 -9.977 -16.781 1 61.81 492 LYS B CA 1
ATOM 9654 C C . LYS B 1 492 ? 28.234 -10.656 -15.43 1 61.81 492 LYS B C 1
ATOM 9656 O O . LYS B 1 492 ? 27.953 -11.852 -15.273 1 61.81 492 LYS B O 1
ATOM 9661 N N . ASP B 1 493 ? 28.844 -9.945 -14.5 1 67.38 493 ASP B N 1
ATOM 9662 C CA . ASP B 1 493 ? 29.281 -10.648 -13.297 1 67.38 493 ASP B CA 1
ATOM 9663 C C . ASP B 1 493 ? 29.016 -9.812 -12.047 1 67.38 493 ASP B C 1
ATOM 9665 O O . ASP B 1 493 ? 28.922 -8.586 -12.125 1 67.38 493 ASP B O 1
ATOM 9669 N N . GLN B 1 494 ? 28.812 -10.477 -10.992 1 70.25 494 GLN B N 1
ATOM 9670 C CA . GLN B 1 494 ? 28.578 -9.852 -9.688 1 70.25 494 GLN B CA 1
ATOM 9671 C C . GLN B 1 494 ? 29.812 -9.102 -9.211 1 70.25 494 GLN B C 1
ATOM 9673 O O . GLN B 1 494 ? 29.703 -8.039 -8.602 1 70.25 494 GLN B O 1
ATOM 9678 N N . SER B 1 495 ? 30.938 -9.578 -9.531 1 77.19 495 SER B N 1
ATOM 9679 C CA . SER B 1 495 ? 32.188 -8.953 -9.109 1 77.19 495 SER B CA 1
ATOM 9680 C C . SER B 1 495 ? 32.344 -7.555 -9.695 1 77.19 495 SER B C 1
ATOM 9682 O O . SER B 1 495 ? 32.844 -6.645 -9.039 1 77.19 495 SER B O 1
ATOM 9684 N N . GLY B 1 496 ? 31.766 -7.422 -10.781 1 85.5 496 GLY B N 1
ATOM 9685 C CA . GLY B 1 496 ? 31.828 -6.109 -11.406 1 85.5 496 GLY B CA 1
ATOM 9686 C C . GLY B 1 496 ? 30.938 -5.086 -10.719 1 85.5 496 GLY B C 1
ATOM 9687 O O . GLY B 1 496 ? 31.281 -3.906 -10.648 1 85.5 496 GLY B O 1
ATOM 9688 N N . ILE B 1 497 ? 29.938 -5.531 -10.141 1 86.81 497 ILE B N 1
ATOM 9689 C CA . ILE B 1 497 ? 29.031 -4.645 -9.406 1 86.81 497 ILE B CA 1
ATOM 9690 C C . ILE B 1 497 ? 29.719 -4.148 -8.133 1 86.81 497 ILE B C 1
ATOM 9692 O O . ILE B 1 497 ? 29.594 -2.977 -7.773 1 86.81 497 ILE B O 1
ATOM 9696 N N . ASP B 1 498 ? 30.453 -4.988 -7.492 1 89.69 498 ASP B N 1
ATOM 9697 C CA . ASP B 1 498 ? 31.188 -4.617 -6.293 1 89.69 498 ASP B CA 1
ATOM 9698 C C . ASP B 1 498 ? 32.219 -3.535 -6.598 1 89.69 498 ASP B C 1
ATOM 9700 O O . ASP B 1 498 ? 32.344 -2.553 -5.859 1 89.69 498 ASP B O 1
ATOM 9704 N N . ASP B 1 499 ? 32.906 -3.73 -7.672 1 92.31 499 ASP B N 1
ATOM 9705 C CA . ASP B 1 499 ? 33.906 -2.732 -8.078 1 92.31 499 ASP B CA 1
ATOM 9706 C C . ASP B 1 499 ? 33.25 -1.401 -8.406 1 92.31 499 ASP B C 1
ATOM 9708 O O . ASP B 1 499 ? 33.719 -0.338 -8.031 1 92.31 499 ASP B O 1
ATOM 9712 N N . TYR B 1 500 ? 32.188 -1.546 -9.102 1 94.12 500 TYR B N 1
ATOM 9713 C CA . TYR B 1 500 ? 31.438 -0.341 -9.445 1 94.12 500 TYR B CA 1
ATOM 9714 C C . TYR B 1 500 ? 31.016 0.417 -8.195 1 94.12 500 TYR B C 1
ATOM 9716 O O . TYR B 1 500 ? 31.125 1.645 -8.141 1 94.12 500 TYR B O 1
ATOM 9724 N N . MET B 1 501 ? 30.578 -0.296 -7.215 1 93.56 501 MET B N 1
ATOM 9725 C CA . MET B 1 501 ? 30.125 0.304 -5.961 1 93.56 501 MET B CA 1
ATOM 9726 C C . MET B 1 501 ? 31.297 0.928 -5.203 1 93.56 501 MET B C 1
ATOM 9728 O O . MET B 1 501 ? 31.219 2.08 -4.777 1 93.56 501 MET B O 1
ATOM 9732 N N . MET B 1 502 ? 32.406 0.322 -5.133 1 94.31 502 MET B N 1
ATOM 9733 C CA . MET B 1 502 ? 33.562 0.725 -4.301 1 94.31 502 MET B CA 1
ATOM 9734 C C . MET B 1 502 ? 34.312 1.896 -4.93 1 94.31 502 MET B C 1
ATOM 9736 O O . MET B 1 502 ? 34.719 2.818 -4.23 1 94.31 502 MET B O 1
ATOM 9740 N N . PHE B 1 503 ? 34.344 1.847 -6.254 1 95.31 503 PHE B N 1
ATOM 9741 C CA . PHE B 1 503 ? 35.281 2.775 -6.867 1 95.31 503 PHE B CA 1
ATOM 9742 C C . PHE B 1 503 ? 34.562 3.918 -7.555 1 95.31 503 PHE B C 1
ATOM 9744 O O . PHE B 1 503 ? 35.156 4.922 -7.934 1 95.31 503 PHE B O 1
ATOM 9751 N N . LEU B 1 504 ? 33.25 3.742 -7.621 1 95.44 504 LEU B N 1
ATOM 9752 C CA . LEU B 1 504 ? 32.531 4.781 -8.359 1 95.44 504 LEU B CA 1
ATOM 9753 C C . LEU B 1 504 ? 31.312 5.258 -7.578 1 95.44 504 LEU B C 1
ATOM 9755 O O . LEU B 1 504 ? 31.312 6.371 -7.051 1 95.44 504 LEU B O 1
ATOM 9759 N N . TYR B 1 505 ? 30.391 4.406 -7.336 1 95.12 505 TYR B N 1
ATOM 9760 C CA . TYR B 1 505 ? 29.078 4.82 -6.828 1 95.12 505 TYR B CA 1
ATOM 9761 C C . TYR B 1 505 ? 29.172 5.207 -5.355 1 95.12 505 TYR B C 1
ATOM 9763 O O . TYR B 1 505 ? 28.484 6.125 -4.91 1 95.12 505 TYR B O 1
ATOM 9771 N N . ALA B 1 506 ? 29.984 4.547 -4.559 1 96.12 506 ALA B N 1
ATOM 9772 C CA . ALA B 1 506 ? 30.062 4.832 -3.129 1 96.12 506 ALA B CA 1
ATOM 9773 C C . ALA B 1 506 ? 31.391 5.508 -2.771 1 96.12 506 ALA B C 1
ATOM 9775 O O . ALA B 1 506 ? 31.688 5.723 -1.594 1 96.12 506 ALA B O 1
ATOM 9776 N N . ALA B 1 507 ? 32.188 5.867 -3.793 1 97 507 ALA B N 1
ATOM 9777 C CA . ALA B 1 507 ? 33.5 6.453 -3.564 1 97 507 ALA B CA 1
ATOM 9778 C C . ALA B 1 507 ? 33.375 7.938 -3.225 1 97 507 ALA B C 1
ATOM 9780 O O . ALA B 1 507 ? 32.906 8.734 -4.043 1 97 507 ALA B O 1
ATOM 9781 N N . PRO B 1 508 ? 33.844 8.32 -2.045 1 97.12 508 PRO B N 1
ATOM 9782 C CA . PRO B 1 508 ? 33.688 9.719 -1.643 1 97.12 508 PRO B CA 1
ATOM 9783 C C . PRO B 1 508 ? 34.438 10.688 -2.57 1 97.12 508 PRO B C 1
ATOM 9785 O O . PRO B 1 508 ? 33.969 11.82 -2.775 1 97.12 508 PRO B O 1
ATOM 9788 N N . TRP B 1 509 ? 35.531 10.258 -3.207 1 96.25 509 TRP B N 1
ATOM 9789 C CA . TRP B 1 509 ? 36.344 11.141 -4.059 1 96.25 509 TRP B CA 1
ATOM 9790 C C . TRP B 1 509 ? 35.656 11.352 -5.406 1 96.25 509 TRP B C 1
ATOM 9792 O O . TRP B 1 509 ? 35.969 12.297 -6.125 1 96.25 509 TRP B O 1
ATOM 9802 N N . VAL B 1 510 ? 34.719 10.531 -5.73 1 95.94 510 VAL B N 1
ATOM 9803 C CA . VAL B 1 510 ? 33.969 10.703 -6.965 1 95.94 510 VAL B CA 1
ATOM 9804 C C . VAL B 1 510 ? 32.625 11.352 -6.652 1 95.94 510 VAL B C 1
ATOM 9806 O O . VAL B 1 510 ? 32.156 12.227 -7.391 1 95.94 510 VAL B O 1
ATOM 9809 N N . ARG B 1 511 ? 32.031 11.008 -5.512 1 95.69 511 ARG B N 1
ATOM 9810 C CA . ARG B 1 511 ? 30.672 11.383 -5.18 1 95.69 511 ARG B CA 1
ATOM 9811 C C . ARG B 1 511 ? 30.625 12.742 -4.496 1 95.69 511 ARG B C 1
ATOM 9813 O O . ARG B 1 511 ? 29.547 13.266 -4.207 1 95.69 511 ARG B O 1
ATOM 9820 N N . CYS B 1 512 ? 31.734 13.43 -4.34 1 97.25 512 CYS B N 1
ATOM 9821 C CA . CYS B 1 512 ? 31.781 14.641 -3.527 1 97.25 512 CYS B CA 1
ATOM 9822 C C . CYS B 1 512 ? 31.312 15.852 -4.32 1 97.25 512 CYS B C 1
ATOM 9824 O O . CYS B 1 512 ? 31.062 16.922 -3.752 1 97.25 512 CYS B O 1
ATOM 9826 N N . THR B 1 513 ? 31.094 15.758 -5.625 1 97.19 513 THR B N 1
ATOM 9827 C CA . THR B 1 513 ? 30.797 16.906 -6.473 1 97.19 513 THR B CA 1
ATOM 9828 C C . THR B 1 513 ? 29.484 17.562 -6.07 1 97.19 513 THR B C 1
ATOM 9830 O O . THR B 1 513 ? 29.391 18.781 -5.961 1 97.19 513 THR B O 1
ATOM 9833 N N . PRO B 1 514 ? 28.391 16.734 -5.855 1 97.94 514 PRO B N 1
ATOM 9834 C CA . PRO B 1 514 ? 27.156 17.406 -5.391 1 97.94 514 PRO B CA 1
ATOM 9835 C C . PRO B 1 514 ? 27.344 18.078 -4.035 1 97.94 514 PRO B C 1
ATOM 9837 O O . PRO B 1 514 ? 26.75 19.141 -3.785 1 97.94 514 PRO B O 1
ATOM 9840 N N . TYR B 1 515 ? 28.109 17.531 -3.172 1 98.25 515 TYR B N 1
ATOM 9841 C CA . TYR B 1 515 ? 28.422 18.109 -1.867 1 98.25 515 TYR B CA 1
ATOM 9842 C C . TYR B 1 515 ? 29.141 19.438 -2.014 1 98.25 515 TYR B C 1
ATOM 9844 O O . TYR B 1 515 ? 28.812 20.406 -1.321 1 98.25 515 TYR B O 1
ATOM 9852 N N . ILE B 1 516 ? 30.109 19.5 -2.91 1 98.06 516 ILE B N 1
ATOM 9853 C CA . ILE B 1 516 ? 30.875 20.719 -3.176 1 98.06 516 ILE B CA 1
ATOM 9854 C C . ILE B 1 516 ? 29.938 21.812 -3.717 1 98.06 516 ILE B C 1
ATOM 9856 O O . ILE B 1 516 ? 30 22.969 -3.291 1 98.06 516 ILE B O 1
ATOM 9860 N N . MET B 1 517 ? 29.062 21.406 -4.629 1 98.06 517 MET B N 1
ATOM 9861 C CA . MET B 1 517 ? 28.078 22.344 -5.133 1 98.06 517 MET B CA 1
ATOM 9862 C C . MET B 1 517 ? 27.172 22.844 -4.008 1 98.06 517 MET B C 1
ATOM 9864 O O . MET B 1 517 ? 26.75 24 -4.016 1 98.06 517 MET B O 1
ATOM 9868 N N . GLY B 1 518 ? 26.844 21.984 -3.076 1 98.5 518 GLY B N 1
ATOM 9869 C CA . GLY B 1 518 ? 26.094 22.375 -1.896 1 98.5 518 GLY B CA 1
ATOM 9870 C C . GLY B 1 518 ? 26.812 23.422 -1.05 1 98.5 518 GLY B C 1
ATOM 9871 O O . GLY B 1 518 ? 26.219 24.422 -0.646 1 98.5 518 GLY B O 1
ATOM 9872 N N . ILE B 1 519 ? 28.094 23.203 -0.826 1 98.12 519 ILE B N 1
ATOM 9873 C CA . ILE B 1 519 ? 28.906 24.156 -0.051 1 98.12 519 ILE B CA 1
ATOM 9874 C C . ILE B 1 519 ? 28.906 25.516 -0.734 1 98.12 519 ILE B C 1
ATOM 9876 O O . ILE B 1 519 ? 28.703 26.547 -0.082 1 98.12 519 ILE B O 1
ATOM 9880 N N . LEU B 1 520 ? 29.062 25.5 -2.039 1 97.94 520 LEU B N 1
ATOM 9881 C CA . LEU B 1 520 ? 29.062 26.75 -2.797 1 97.94 520 LEU B CA 1
ATOM 9882 C C . LEU B 1 520 ? 27.703 27.453 -2.689 1 97.94 520 LEU B C 1
ATOM 9884 O O . LEU B 1 520 ? 27.656 28.672 -2.561 1 97.94 520 LEU B O 1
ATOM 9888 N N . THR B 1 521 ? 26.656 26.703 -2.76 1 97.88 521 THR B N 1
ATOM 9889 C CA . THR B 1 521 ? 25.312 27.266 -2.645 1 97.88 521 THR B CA 1
ATOM 9890 C C . THR B 1 521 ? 25.094 27.844 -1.252 1 97.88 521 THR B C 1
ATOM 9892 O O . THR B 1 521 ? 24.547 28.938 -1.113 1 97.88 521 THR B O 1
ATOM 9895 N N . GLY B 1 522 ? 25.516 27.078 -0.205 1 97.25 522 GLY B N 1
ATOM 9896 C CA . GLY B 1 522 ? 25.422 27.594 1.152 1 97.25 522 GLY B CA 1
ATOM 9897 C C . GLY B 1 522 ? 26.203 28.859 1.371 1 97.25 522 GLY B C 1
ATOM 9898 O O . GLY B 1 522 ? 25.734 29.781 2.039 1 97.25 522 GLY B O 1
ATOM 9899 N N . TYR B 1 523 ? 27.375 28.891 0.799 1 96.69 523 TYR B N 1
ATOM 9900 C CA . TYR B 1 523 ? 28.219 30.094 0.855 1 96.69 523 TYR B CA 1
ATOM 9901 C C . TYR B 1 523 ? 27.531 31.266 0.177 1 96.69 523 TYR B C 1
ATOM 9903 O O . TYR B 1 523 ? 27.5 32.375 0.72 1 96.69 523 TYR B O 1
ATOM 9911 N N . PHE B 1 524 ? 27 31 -0.955 1 95.5 524 PHE B N 1
ATOM 9912 C CA . PHE B 1 524 ? 26.312 32.031 -1.712 1 95.5 524 PHE B CA 1
ATOM 9913 C C . PHE B 1 524 ? 25.125 32.562 -0.929 1 95.5 524 PHE B C 1
ATOM 9915 O O . PHE B 1 524 ? 24.906 33.781 -0.86 1 95.5 524 PHE B O 1
ATOM 9922 N N . LEU B 1 525 ? 24.312 31.75 -0.347 1 94.75 525 LEU B N 1
ATOM 9923 C CA . LEU B 1 525 ? 23.141 32.156 0.425 1 94.75 525 LEU B CA 1
ATOM 9924 C C . LEU B 1 525 ? 23.547 32.969 1.639 1 94.75 525 LEU B C 1
ATOM 9926 O O . LEU B 1 525 ? 22.859 33.938 1.992 1 94.75 525 LEU B O 1
ATOM 9930 N N . HIS B 1 526 ? 24.625 32.531 2.23 1 93.44 526 HIS B N 1
ATOM 9931 C CA . HIS B 1 526 ? 25.109 33.281 3.385 1 93.44 526 HIS B CA 1
ATOM 9932 C C . HIS B 1 526 ? 25.562 34.688 2.988 1 93.44 526 HIS B C 1
ATOM 9934 O O . HIS B 1 526 ? 25.234 35.656 3.654 1 93.44 526 HIS B O 1
ATOM 9940 N N . LYS B 1 527 ? 26.281 34.812 1.925 1 91.44 527 LYS B N 1
ATOM 9941 C CA . LYS B 1 527 ? 26.828 36.094 1.479 1 91.44 527 LYS B CA 1
ATOM 9942 C C . LYS B 1 527 ? 25.734 37 0.98 1 91.44 527 LYS B C 1
ATOM 9944 O O . LYS B 1 527 ? 25.875 38.25 1.049 1 91.44 527 LYS B O 1
ATOM 9949 N N . THR B 1 528 ? 24.703 36.469 0.528 1 89.94 528 THR B N 1
ATOM 9950 C CA . THR B 1 528 ? 23.641 37.281 -0.036 1 89.94 528 THR B CA 1
ATOM 9951 C C . THR B 1 528 ? 22.5 37.469 0.971 1 89.94 528 THR B C 1
ATOM 9953 O O . THR B 1 528 ? 21.453 38.031 0.645 1 89.94 528 THR B O 1
ATOM 9956 N N . LYS B 1 529 ? 22.766 36.938 2.09 1 85 529 LYS B N 1
ATOM 9957 C CA . LYS B 1 529 ? 21.734 37.062 3.119 1 85 529 LYS B CA 1
ATOM 9958 C C . LYS B 1 529 ? 21.438 38.531 3.416 1 85 529 LYS B C 1
ATOM 9960 O O . LYS B 1 529 ? 22.359 39.312 3.646 1 85 529 LYS B O 1
ATOM 9965 N N . GLY B 1 530 ? 20.234 38.969 3.4 1 77.5 530 GLY B N 1
ATOM 9966 C CA . GLY B 1 530 ? 19.859 40.344 3.705 1 77.5 530 GLY B CA 1
ATOM 9967 C C . GLY B 1 530 ? 19.891 41.25 2.494 1 77.5 530 GLY B C 1
ATOM 9968 O O . GLY B 1 530 ? 19.391 42.375 2.547 1 77.5 530 GLY B O 1
ATOM 9969 N N . LYS B 1 531 ? 20.609 40.781 1.468 1 79.94 531 LYS B N 1
ATOM 9970 C CA . LYS B 1 531 ? 20.625 41.562 0.24 1 79.94 531 LYS B CA 1
ATOM 9971 C C . LYS B 1 531 ? 19.5 41.125 -0.699 1 79.94 531 LYS B C 1
ATOM 9973 O O . LYS B 1 531 ? 19.219 39.938 -0.847 1 79.94 531 LYS B O 1
ATOM 9978 N N . LYS B 1 532 ? 18.641 42 -0.984 1 74.06 532 LYS B N 1
ATOM 9979 C CA . LYS B 1 532 ? 17.562 41.688 -1.913 1 74.06 532 LYS B CA 1
ATOM 9980 C C . LYS B 1 532 ? 18.094 41.406 -3.316 1 74.06 532 LYS B C 1
ATOM 9982 O O . LYS B 1 532 ? 18.609 42.344 -3.969 1 74.06 532 LYS B O 1
ATOM 9987 N N . LEU B 1 533 ? 18.297 40.156 -3.666 1 79.94 533 LEU B N 1
ATOM 9988 C CA . LEU B 1 533 ? 18.656 39.844 -5.035 1 79.94 533 LEU B CA 1
ATOM 9989 C C . LEU B 1 533 ? 17.5 40.062 -5.988 1 79.94 533 LEU B C 1
ATOM 9991 O O . LEU B 1 533 ? 16.453 39.406 -5.875 1 79.94 533 LEU B O 1
ATOM 9995 N N . THR B 1 534 ? 17.484 41.219 -6.68 1 84.94 534 THR B N 1
ATOM 9996 C CA . THR B 1 534 ? 16.438 41.5 -7.66 1 84.94 534 THR B CA 1
ATOM 9997 C C . THR B 1 534 ? 16.797 40.875 -9.016 1 84.94 534 THR B C 1
ATOM 9999 O O . THR B 1 534 ? 17.812 41.25 -9.617 1 84.94 534 THR B O 1
ATOM 10002 N N . ILE B 1 535 ? 16.156 39.844 -9.32 1 89.5 535 ILE B N 1
ATOM 10003 C CA . ILE B 1 535 ? 16.359 39.188 -10.602 1 89.5 535 ILE B CA 1
ATOM 10004 C C . ILE B 1 535 ? 15.25 39.562 -11.57 1 89.5 535 ILE B C 1
ATOM 10006 O O . ILE B 1 535 ? 14.062 39.469 -11.227 1 89.5 535 ILE B O 1
ATOM 10010 N N . HIS B 1 536 ? 15.625 40.031 -12.781 1 92 536 HIS B N 1
ATOM 10011 C CA . HIS B 1 536 ? 14.641 40.344 -13.812 1 92 536 HIS B CA 1
ATOM 10012 C C . HIS B 1 536 ? 13.789 39.125 -14.141 1 92 536 HIS B C 1
ATOM 10014 O O . HIS B 1 536 ? 14.297 38 -14.211 1 92 536 HIS B O 1
ATOM 10020 N N . PRO B 1 537 ? 12.531 39.312 -14.289 1 89.62 537 PRO B N 1
ATOM 10021 C CA . PRO B 1 537 ? 11.641 38.188 -14.516 1 89.62 537 PRO B CA 1
ATOM 10022 C C . PRO B 1 537 ? 12.055 37.312 -15.711 1 89.62 537 PRO B C 1
ATOM 10024 O O . PRO B 1 537 ? 11.906 36.094 -15.68 1 89.62 537 PRO B O 1
ATOM 10027 N N . LEU B 1 538 ? 12.539 37.938 -16.75 1 94.12 538 LEU B N 1
ATOM 10028 C CA . LEU B 1 538 ? 12.969 37.188 -17.922 1 94.12 538 LEU B CA 1
ATOM 10029 C C . LEU B 1 538 ? 14.164 36.281 -17.594 1 94.12 538 LEU B C 1
ATOM 10031 O O . LEU B 1 538 ? 14.266 35.156 -18.078 1 94.12 538 LEU B O 1
ATOM 10035 N N . VAL B 1 539 ? 15.07 36.875 -16.844 1 94.56 539 VAL B N 1
ATOM 10036 C CA . VAL B 1 539 ? 16.234 36.094 -16.422 1 94.56 539 VAL B CA 1
ATOM 10037 C C . VAL B 1 539 ? 15.805 34.938 -15.547 1 94.56 539 VAL B C 1
ATOM 10039 O O . VAL B 1 539 ? 16.328 33.812 -15.664 1 94.56 539 VAL B O 1
ATOM 10042 N N . ALA B 1 540 ? 14.891 35.219 -14.695 1 94.44 540 ALA B N 1
ATOM 10043 C CA . ALA B 1 540 ? 14.367 34.156 -13.828 1 94.44 540 ALA B CA 1
ATOM 10044 C C . ALA B 1 540 ? 13.75 33.031 -14.656 1 94.44 540 ALA B C 1
ATOM 10046 O O . ALA B 1 540 ? 13.969 31.844 -14.375 1 94.44 540 ALA B O 1
ATOM 10047 N N . ILE B 1 541 ? 12.977 33.375 -15.648 1 95.19 541 ILE B N 1
ATOM 10048 C CA . ILE B 1 541 ? 12.328 32.375 -16.516 1 95.19 541 ILE B CA 1
ATOM 10049 C C . ILE B 1 541 ? 13.391 31.562 -17.234 1 95.19 541 ILE B C 1
ATOM 10051 O O . ILE B 1 541 ? 13.266 30.344 -17.344 1 95.19 541 ILE B O 1
ATOM 10055 N N . ILE B 1 542 ? 14.398 32.219 -17.703 1 96.88 542 ILE B N 1
ATOM 10056 C CA . ILE B 1 542 ? 15.477 31.547 -18.422 1 96.88 542 ILE B CA 1
ATOM 10057 C C . ILE B 1 542 ? 16.188 30.578 -17.484 1 96.88 542 ILE B C 1
ATOM 10059 O O . ILE B 1 542 ? 16.484 29.438 -17.859 1 96.88 542 ILE B O 1
ATOM 10063 N N . LEU B 1 543 ? 16.438 31 -16.297 1 96.69 543 LEU B N 1
ATOM 10064 C CA . LEU B 1 543 ? 17.125 30.156 -15.328 1 96.69 543 LEU B CA 1
ATOM 10065 C C . LEU B 1 543 ? 16.25 28.969 -14.938 1 96.69 543 LEU B C 1
ATOM 10067 O O . LEU B 1 543 ? 16.766 27.859 -14.734 1 96.69 543 LEU B O 1
ATOM 10071 N N . TRP B 1 544 ? 14.984 29.188 -14.836 1 96.94 544 TRP B N 1
ATOM 10072 C CA . TRP B 1 544 ? 14.078 28.078 -14.539 1 96.94 544 TRP B CA 1
ATOM 10073 C C . TRP B 1 544 ? 14.047 27.078 -15.695 1 96.94 544 TRP B C 1
ATOM 10075 O O . TRP B 1 544 ? 14.141 25.875 -15.477 1 96.94 544 TRP B O 1
ATOM 10085 N N . CYS B 1 545 ? 13.906 27.578 -16.906 1 97.69 545 CYS B N 1
ATOM 10086 C CA . CYS B 1 545 ? 13.891 26.703 -18.078 1 97.69 545 CYS B CA 1
ATOM 10087 C C . CYS B 1 545 ? 15.195 25.922 -18.188 1 97.69 545 CYS B C 1
ATOM 10089 O O . CYS B 1 545 ? 15.18 24.719 -18.469 1 97.69 545 CYS B O 1
ATOM 10091 N N . ALA B 1 546 ? 16.297 26.609 -17.953 1 97.81 546 ALA B N 1
ATOM 10092 C CA . ALA B 1 546 ? 17.594 25.969 -18.016 1 97.81 546 ALA B CA 1
ATOM 10093 C C . ALA B 1 546 ? 17.719 24.891 -16.938 1 97.81 546 ALA B C 1
ATOM 10095 O O . ALA B 1 546 ? 18.219 23.797 -17.188 1 97.81 546 ALA B O 1
ATOM 10096 N N . SER B 1 547 ? 17.328 25.219 -15.758 1 97.69 547 SER B N 1
ATOM 10097 C CA . SER B 1 547 ? 17.391 24.281 -14.648 1 97.69 547 SER B CA 1
ATOM 10098 C C . SER B 1 547 ? 16.547 23.047 -14.914 1 97.69 547 SER B C 1
ATOM 10100 O O . SER B 1 547 ? 16.969 21.922 -14.656 1 97.69 547 SER B O 1
ATOM 10102 N N . VAL B 1 548 ? 15.344 23.234 -15.422 1 97.44 548 VAL B N 1
ATOM 10103 C CA . VAL B 1 548 ? 14.453 22.109 -15.734 1 97.44 548 VAL B CA 1
ATOM 10104 C C . VAL B 1 548 ? 15.055 21.281 -16.859 1 97.44 548 VAL B C 1
ATOM 10106 O O . VAL B 1 548 ? 15.016 20.047 -16.812 1 97.44 548 VAL B O 1
ATOM 10109 N N . ALA B 1 549 ? 15.555 21.953 -17.844 1 98 549 ALA B N 1
ATOM 10110 C CA . ALA B 1 549 ? 16.172 21.25 -18.969 1 98 549 ALA B CA 1
ATOM 10111 C C . ALA B 1 549 ? 17.359 20.406 -18.5 1 98 549 ALA B C 1
ATOM 10113 O O . ALA B 1 549 ? 17.516 19.266 -18.938 1 98 549 ALA B O 1
ATOM 10114 N N . ILE B 1 550 ? 18.141 20.938 -17.641 1 98.06 550 ILE B N 1
ATOM 10115 C CA . ILE B 1 550 ? 19.297 20.234 -17.109 1 98.06 550 ILE B CA 1
ATOM 10116 C C . ILE B 1 550 ? 18.828 19.031 -16.281 1 98.06 550 ILE B C 1
ATOM 10118 O O . ILE B 1 550 ? 19.359 17.922 -16.438 1 98.06 550 ILE B O 1
ATOM 10122 N N . ALA B 1 551 ? 17.891 19.266 -15.445 1 97.69 551 ALA B N 1
ATOM 10123 C CA . ALA B 1 551 ? 17.359 18.172 -14.609 1 97.69 551 ALA B CA 1
ATOM 10124 C C . ALA B 1 551 ? 16.781 17.062 -15.469 1 97.69 551 ALA B C 1
ATOM 10126 O O . ALA B 1 551 ? 17.016 15.875 -15.203 1 97.69 551 ALA B O 1
ATOM 10127 N N . LEU B 1 552 ? 16.031 17.391 -16.516 1 97.44 552 LEU B N 1
ATOM 10128 C CA . LEU B 1 552 ? 15.453 16.391 -17.406 1 97.44 552 LEU B CA 1
ATOM 10129 C C . LEU B 1 552 ? 16.531 15.648 -18.172 1 97.44 552 LEU B C 1
ATOM 10131 O O . LEU B 1 552 ? 16.422 14.438 -18.391 1 97.44 552 LEU B O 1
ATOM 10135 N N . ALA B 1 553 ? 17.516 16.391 -18.547 1 97.06 553 ALA B N 1
ATOM 10136 C CA . ALA B 1 553 ? 18.625 15.742 -19.234 1 97.06 553 ALA B CA 1
ATOM 10137 C C . ALA B 1 553 ? 19.328 14.742 -18.328 1 97.06 553 ALA B C 1
ATOM 10139 O O . ALA B 1 553 ? 19.781 13.688 -18.781 1 97.06 553 ALA B O 1
ATOM 10140 N N . CYS B 1 554 ? 19.469 15.086 -17.078 1 97.12 554 CYS B N 1
ATOM 10141 C CA . CYS B 1 554 ? 20.094 14.188 -16.109 1 97.12 554 CYS B CA 1
ATOM 10142 C C . CYS B 1 554 ? 19.266 12.914 -15.961 1 97.12 554 CYS B C 1
ATOM 10144 O O . CYS B 1 554 ? 19.812 11.805 -16 1 97.12 554 CYS B O 1
ATOM 10146 N N . VAL B 1 555 ? 17.969 12.984 -15.898 1 96.31 555 VAL B N 1
ATOM 10147 C CA . VAL B 1 555 ? 17.109 11.859 -15.578 1 96.31 555 VAL B CA 1
ATOM 10148 C C . VAL B 1 555 ? 16.828 11.047 -16.844 1 96.31 555 VAL B C 1
ATOM 10150 O O . VAL B 1 555 ? 16.812 9.812 -16.812 1 96.31 555 VAL B O 1
ATOM 10153 N N . LEU B 1 556 ? 16.672 11.719 -18.047 1 96.12 556 LEU B N 1
ATOM 10154 C CA . LEU B 1 556 ? 16.203 11.055 -19.25 1 96.12 556 LEU B CA 1
ATOM 10155 C C . LEU B 1 556 ? 17.359 10.891 -20.25 1 96.12 556 LEU B C 1
ATOM 10157 O O . LEU B 1 556 ? 17.172 10.266 -21.297 1 96.12 556 LEU B O 1
ATOM 10161 N N . GLY B 1 557 ? 18.469 11.391 -19.953 1 94.31 557 GLY B N 1
ATOM 10162 C CA . GLY B 1 557 ? 19.578 11.453 -20.906 1 94.31 557 GLY B CA 1
ATOM 10163 C C . GLY B 1 557 ? 20.062 10.086 -21.328 1 94.31 557 GLY B C 1
ATOM 10164 O O . GLY B 1 557 ? 20.641 9.938 -22.406 1 94.31 557 GLY B O 1
ATOM 10165 N N . LEU B 1 558 ? 19.828 9.055 -20.547 1 94.56 558 LEU B N 1
ATOM 10166 C CA . LEU B 1 558 ? 20.344 7.723 -20.844 1 94.56 558 LEU B CA 1
ATOM 10167 C C . LEU B 1 558 ? 19.25 6.824 -21.422 1 94.56 558 LEU B C 1
ATOM 10169 O O . LEU B 1 558 ? 19.359 5.598 -21.375 1 94.56 558 LEU B O 1
ATOM 10173 N N . TYR B 1 559 ? 18.219 7.414 -21.938 1 93.94 559 TYR B N 1
ATOM 10174 C CA . TYR B 1 559 ? 17.078 6.648 -22.422 1 93.94 559 TYR B CA 1
ATOM 10175 C C . TYR B 1 559 ? 17.516 5.59 -23.422 1 93.94 559 TYR B C 1
ATOM 10177 O O . TYR B 1 559 ? 17.188 4.41 -23.281 1 93.94 559 TYR B O 1
ATOM 10185 N N . ASN B 1 560 ? 18.391 5.961 -24.359 1 92.62 560 ASN B N 1
ATOM 10186 C CA . ASN B 1 560 ? 18.844 5.031 -25.391 1 92.62 560 ASN B CA 1
ATOM 10187 C C . ASN B 1 560 ? 19.797 3.98 -24.812 1 92.62 560 ASN B C 1
ATOM 10189 O O . ASN B 1 560 ? 19.734 2.811 -25.188 1 92.62 560 ASN B O 1
ATOM 10193 N N . ASN B 1 561 ? 20.609 4.383 -23.938 1 92.75 561 ASN B N 1
ATOM 10194 C CA . ASN B 1 561 ? 21.531 3.445 -23.297 1 92.75 561 ASN B CA 1
ATOM 10195 C C . ASN B 1 561 ? 20.797 2.438 -22.422 1 92.75 561 ASN B C 1
ATOM 10197 O O . ASN B 1 561 ? 21.156 1.263 -22.375 1 92.75 561 ASN B O 1
ATOM 10201 N N . ILE B 1 562 ? 19.781 2.873 -21.75 1 90.19 562 ILE B N 1
ATOM 10202 C CA . ILE B 1 562 ? 19 2 -20.891 1 90.19 562 ILE B CA 1
ATOM 10203 C C . ILE B 1 562 ? 18.219 0.998 -21.734 1 90.19 562 ILE B C 1
ATOM 10205 O O . ILE B 1 562 ? 18.031 -0.155 -21.344 1 90.19 562 ILE B O 1
ATOM 10209 N N . LYS B 1 563 ? 17.875 1.395 -22.984 1 87.75 563 LYS B N 1
ATOM 10210 C CA . LYS B 1 563 ? 17.156 0.516 -23.891 1 87.75 563 LYS B CA 1
ATOM 10211 C C . LYS B 1 563 ? 18.094 -0.525 -24.5 1 87.75 563 LYS B C 1
ATOM 10213 O O . LYS B 1 563 ? 17.641 -1.496 -25.109 1 87.75 563 LYS B O 1
ATOM 10218 N N . GLY B 1 564 ? 19.438 -0.311 -24.359 1 87.06 564 GLY B N 1
ATOM 10219 C CA . GLY B 1 564 ? 20.375 -1.339 -24.797 1 87.06 564 GLY B CA 1
ATOM 10220 C C . GLY B 1 564 ? 21.344 -0.852 -25.859 1 87.06 564 GLY B C 1
ATOM 10221 O O . GLY B 1 564 ? 22.188 -1.615 -26.328 1 87.06 564 GLY B O 1
ATOM 10222 N N . ILE B 1 565 ? 21.266 0.409 -26.172 1 91.56 565 ILE B N 1
ATOM 10223 C CA . ILE B 1 565 ? 22.188 0.956 -27.156 1 91.56 565 ILE B CA 1
ATOM 10224 C C . ILE B 1 565 ? 23.5 1.347 -26.484 1 91.56 565 ILE B C 1
ATOM 10226 O O . ILE B 1 565 ? 23.516 2.213 -25.609 1 91.56 565 ILE B O 1
ATOM 10230 N N . PRO B 1 566 ? 24.547 0.693 -26.859 1 92.25 566 PRO B N 1
ATOM 10231 C CA . PRO B 1 566 ? 25.812 0.957 -26.188 1 92.25 566 PRO B CA 1
ATOM 10232 C C . PRO B 1 566 ? 26.328 2.369 -26.453 1 92.25 566 PRO B C 1
ATOM 10234 O O . PRO B 1 566 ? 26.047 2.957 -27.5 1 92.25 566 PRO B O 1
ATOM 10237 N N . ILE B 1 567 ? 27.016 2.889 -25.516 1 95.62 567 ILE B N 1
ATOM 10238 C CA . ILE B 1 567 ? 27.688 4.18 -25.641 1 95.62 567 ILE B CA 1
ATOM 10239 C C . ILE B 1 567 ? 29.172 4.02 -25.359 1 95.62 567 ILE B C 1
ATOM 10241 O O . ILE B 1 567 ? 29.594 3.008 -24.797 1 95.62 567 ILE B O 1
ATOM 10245 N N . SER B 1 568 ? 29.969 5.035 -25.734 1 96.56 568 SER B N 1
ATOM 10246 C CA . SER B 1 568 ? 31.406 4.984 -25.484 1 96.56 568 SER B CA 1
ATOM 10247 C C . SER B 1 568 ? 31.719 5.152 -24 1 96.56 568 SER B C 1
ATOM 10249 O O . SER B 1 568 ? 30.922 5.699 -23.25 1 96.56 568 SER B O 1
ATOM 10251 N N . ILE B 1 569 ? 32.906 4.695 -23.625 1 96.75 569 ILE B N 1
ATOM 10252 C CA . ILE B 1 569 ? 33.344 4.797 -22.234 1 96.75 569 ILE B CA 1
ATOM 10253 C C . ILE B 1 569 ? 33.469 6.266 -21.844 1 96.75 569 ILE B C 1
ATOM 10255 O O . ILE B 1 569 ? 33.125 6.645 -20.719 1 96.75 569 ILE B O 1
ATOM 10259 N N . ALA B 1 570 ? 33.938 7.09 -22.719 1 97.06 570 ALA B N 1
ATOM 10260 C CA . ALA B 1 570 ? 34.062 8.523 -22.469 1 97.06 570 ALA B CA 1
ATOM 10261 C C . ALA B 1 570 ? 32.688 9.164 -22.219 1 97.06 570 ALA B C 1
ATOM 10263 O O . ALA B 1 570 ? 32.562 10.031 -21.344 1 97.06 570 ALA B O 1
ATOM 10264 N N . THR B 1 571 ? 31.75 8.695 -23.031 1 97.19 571 THR B N 1
ATOM 10265 C CA . THR B 1 571 ? 30.391 9.219 -22.875 1 97.19 571 THR B CA 1
ATOM 10266 C C . THR B 1 571 ? 29.797 8.758 -21.547 1 97.19 571 THR B C 1
ATOM 10268 O O . THR B 1 571 ? 29.109 9.523 -20.859 1 97.19 571 THR B O 1
ATOM 10271 N N . ALA B 1 572 ? 30.016 7.516 -21.234 1 97.19 572 ALA B N 1
ATOM 10272 C CA . ALA B 1 572 ? 29.547 6.984 -19.953 1 97.19 572 ALA B CA 1
ATOM 10273 C C . ALA B 1 572 ? 30.156 7.742 -18.781 1 97.19 572 ALA B C 1
ATOM 10275 O O . ALA B 1 572 ? 29.453 8.125 -17.844 1 97.19 572 ALA B O 1
ATOM 10276 N N . ALA B 1 573 ? 31.469 7.977 -18.844 1 97.62 573 ALA B N 1
ATOM 10277 C CA . ALA B 1 573 ? 32.156 8.711 -17.797 1 97.62 573 ALA B CA 1
ATOM 10278 C C . ALA B 1 573 ? 31.656 10.148 -17.703 1 97.62 573 ALA B C 1
ATOM 10280 O O . ALA B 1 573 ? 31.484 10.688 -16.609 1 97.62 573 ALA B O 1
ATOM 10281 N N . SER B 1 574 ? 31.453 10.781 -18.828 1 97.62 574 SER B N 1
ATOM 10282 C CA . SER B 1 574 ? 30.969 12.148 -18.859 1 97.62 574 SER B CA 1
ATOM 10283 C C . SER B 1 574 ? 29.578 12.266 -18.25 1 97.62 574 SER B C 1
ATOM 10285 O O . SER B 1 574 ? 29.297 13.18 -17.469 1 97.62 574 SER B O 1
ATOM 10287 N N . TYR B 1 575 ? 28.75 11.312 -18.672 1 97.25 575 TYR B N 1
ATOM 10288 C CA . TYR B 1 575 ? 27.406 11.344 -18.094 1 97.25 575 TYR B CA 1
ATOM 10289 C C . TYR B 1 575 ? 27.453 11.148 -16.578 1 97.25 575 TYR B C 1
ATOM 10291 O O . TYR B 1 575 ? 26.812 11.891 -15.836 1 97.25 575 TYR B O 1
ATOM 10299 N N . ASN B 1 576 ? 28.172 10.125 -16.141 1 96.56 576 ASN B N 1
ATOM 10300 C CA . ASN B 1 576 ? 28.234 9.82 -14.719 1 96.56 576 ASN B CA 1
ATOM 10301 C C . ASN B 1 576 ? 28.703 11.031 -13.914 1 96.56 576 ASN B C 1
ATOM 10303 O O . ASN B 1 576 ? 28.156 11.32 -12.844 1 96.56 576 ASN B O 1
ATOM 10307 N N . ASN B 1 577 ? 29.672 11.742 -14.414 1 95.88 577 ASN B N 1
ATOM 10308 C CA . ASN B 1 577 ? 30.25 12.875 -13.703 1 95.88 577 ASN B CA 1
ATOM 10309 C C . ASN B 1 577 ? 29.359 14.117 -13.828 1 95.88 577 ASN B C 1
ATOM 10311 O O . ASN B 1 577 ? 28.938 14.688 -12.82 1 95.88 577 ASN B O 1
ATOM 10315 N N . PHE B 1 578 ? 29.031 14.484 -14.953 1 96.81 578 PHE B N 1
ATOM 10316 C CA . PHE B 1 578 ? 28.438 15.797 -15.188 1 96.81 578 PHE B CA 1
ATOM 10317 C C . PHE B 1 578 ? 26.938 15.781 -14.922 1 96.81 578 PHE B C 1
ATOM 10319 O O . PHE B 1 578 ? 26.344 16.828 -14.688 1 96.81 578 PHE B O 1
ATOM 10326 N N . SER B 1 579 ? 26.312 14.648 -15.008 1 97.19 579 SER B N 1
ATOM 10327 C CA . SER B 1 579 ? 24.906 14.609 -14.602 1 97.19 579 SER B CA 1
ATOM 10328 C C . SER B 1 579 ? 24.75 14.922 -13.117 1 97.19 579 SER B C 1
ATOM 10330 O O . SER B 1 579 ? 23.797 15.594 -12.719 1 97.19 579 SER B O 1
ATOM 10332 N N . ARG B 1 580 ? 25.672 14.5 -12.297 1 96.88 580 ARG B N 1
ATOM 10333 C CA . ARG B 1 580 ? 25.625 14.758 -10.867 1 96.88 580 ARG B CA 1
ATOM 10334 C C . ARG B 1 580 ? 25.859 16.234 -10.57 1 96.88 580 ARG B C 1
ATOM 10336 O O . ARG B 1 580 ? 25.203 16.812 -9.703 1 96.88 580 ARG B O 1
ATOM 10343 N N . VAL B 1 581 ? 26.781 16.812 -11.289 1 97.25 581 VAL B N 1
ATOM 10344 C CA . VAL B 1 581 ? 27.047 18.234 -11.164 1 97.25 581 VAL B CA 1
ATOM 10345 C C . VAL B 1 581 ? 25.828 19.031 -11.656 1 97.25 581 VAL B C 1
ATOM 10347 O O . VAL B 1 581 ? 25.406 19.984 -11.008 1 97.25 581 VAL B O 1
ATOM 10350 N N . GLY B 1 582 ? 25.344 18.562 -12.82 1 98.12 582 GLY B N 1
ATOM 10351 C CA . GLY B 1 582 ? 24.172 19.219 -13.375 1 98.12 582 GLY B CA 1
ATOM 10352 C C . GLY B 1 582 ? 22.953 19.156 -12.461 1 98.12 582 GLY B C 1
ATOM 10353 O O . GLY B 1 582 ? 22.25 20.156 -12.281 1 98.12 582 GLY B O 1
ATOM 10354 N N . TRP B 1 583 ? 22.688 18.016 -11.883 1 98.31 583 TRP B N 1
ATOM 10355 C CA . TRP B 1 583 ? 21.562 17.859 -10.945 1 98.31 583 TRP B CA 1
ATOM 10356 C C . TRP B 1 583 ? 21.719 18.797 -9.758 1 98.31 583 TRP B C 1
ATOM 10358 O O . TRP B 1 583 ? 20.766 19.469 -9.367 1 98.31 583 TRP B O 1
ATOM 10368 N N . ALA B 1 584 ? 22.922 18.844 -9.203 1 98.5 584 ALA B N 1
ATOM 10369 C CA . ALA B 1 584 ? 23.188 19.734 -8.078 1 98.5 584 ALA B CA 1
ATOM 10370 C C . ALA B 1 584 ? 23 21.203 -8.469 1 98.5 584 ALA B C 1
ATOM 10372 O O . ALA B 1 584 ? 22.516 22.016 -7.672 1 98.5 584 ALA B O 1
ATOM 10373 N N . LEU B 1 585 ? 23.375 21.531 -9.664 1 98.19 585 LEU B N 1
ATOM 10374 C CA . LEU B 1 585 ? 23.203 22.891 -10.18 1 98.19 585 LEU B CA 1
ATOM 10375 C C . LEU B 1 585 ? 21.719 23.25 -10.281 1 98.19 585 LEU B C 1
ATOM 10377 O O . LEU B 1 585 ? 21.328 24.359 -9.93 1 98.19 585 LEU B O 1
ATOM 10381 N N . ALA B 1 586 ? 20.984 22.344 -10.789 1 98.44 586 ALA B N 1
ATOM 10382 C CA . ALA B 1 586 ? 19.531 22.547 -10.867 1 98.44 586 ALA B CA 1
ATOM 10383 C C . ALA B 1 586 ? 18.938 22.75 -9.477 1 98.44 586 ALA B C 1
ATOM 10385 O O . ALA B 1 586 ? 18.109 23.641 -9.273 1 98.44 586 ALA B O 1
ATOM 10386 N N . LEU B 1 587 ? 19.359 21.969 -8.516 1 98.25 587 LEU B N 1
ATOM 10387 C CA . LEU B 1 587 ? 18.875 22.109 -7.145 1 98.25 587 LEU B CA 1
ATOM 10388 C C . LEU B 1 587 ? 19.312 23.438 -6.547 1 98.25 587 LEU B C 1
ATOM 10390 O O . LEU B 1 587 ? 18.562 24.062 -5.785 1 98.25 587 LEU B O 1
ATOM 10394 N N . ALA B 1 588 ? 20.547 23.844 -6.895 1 98.44 588 ALA B N 1
ATOM 10395 C CA . ALA B 1 588 ? 21.047 25.125 -6.402 1 98.44 588 ALA B CA 1
ATOM 10396 C C . ALA B 1 588 ? 20.125 26.266 -6.816 1 98.44 588 ALA B C 1
ATOM 10398 O O . ALA B 1 588 ? 19.797 27.141 -6.004 1 98.44 588 ALA B O 1
ATOM 10399 N N . TRP B 1 589 ? 19.688 26.203 -8.023 1 97.56 589 TRP B N 1
ATOM 10400 C CA . TRP B 1 589 ? 18.781 27.25 -8.492 1 97.56 589 TRP B CA 1
ATOM 10401 C C . TRP B 1 589 ? 17.469 27.203 -7.734 1 97.56 589 TRP B C 1
ATOM 10403 O O . TRP B 1 589 ? 16.938 28.234 -7.336 1 97.56 589 TRP B O 1
ATOM 10413 N N . VAL B 1 590 ? 16.922 26.031 -7.52 1 97.25 590 VAL B N 1
ATOM 10414 C CA . VAL B 1 590 ? 15.664 25.875 -6.805 1 97.25 590 VAL B CA 1
ATOM 10415 C C . VAL B 1 590 ? 15.781 26.5 -5.418 1 97.25 590 VAL B C 1
ATOM 10417 O O . VAL B 1 590 ? 14.914 27.266 -5.004 1 97.25 590 VAL B O 1
ATOM 10420 N N . VAL B 1 591 ? 16.859 26.234 -4.723 1 97.19 591 VAL B N 1
ATOM 10421 C CA . VAL B 1 591 ? 17.047 26.703 -3.354 1 97.19 591 VAL B CA 1
ATOM 10422 C C . VAL B 1 591 ? 17.25 28.219 -3.354 1 97.19 591 VAL B C 1
ATOM 10424 O O . VAL B 1 591 ? 16.641 28.938 -2.547 1 97.19 591 VAL B O 1
ATOM 10427 N N . ILE B 1 592 ? 18.047 28.75 -4.312 1 95.81 592 ILE B N 1
ATOM 10428 C CA . ILE B 1 592 ? 18.312 30.188 -4.406 1 95.81 592 ILE B CA 1
ATOM 10429 C C . ILE B 1 592 ? 17.047 30.938 -4.773 1 95.81 592 ILE B C 1
ATOM 10431 O O . ILE B 1 592 ? 16.734 31.969 -4.184 1 95.81 592 ILE B O 1
ATOM 10435 N N . ALA B 1 593 ? 16.281 30.344 -5.711 1 95.12 593 ALA B N 1
ATOM 10436 C CA . ALA B 1 593 ? 15.031 30.969 -6.145 1 95.12 593 ALA B CA 1
ATOM 10437 C C . ALA B 1 593 ? 14.023 31.016 -5.004 1 95.12 593 ALA B C 1
ATOM 10439 O O . ALA B 1 593 ? 13.305 32 -4.844 1 95.12 593 ALA B O 1
ATOM 10440 N N . CYS B 1 594 ? 13.953 30.031 -4.215 1 93.69 594 CYS B N 1
ATOM 10441 C CA . CYS B 1 594 ? 13.039 29.969 -3.078 1 93.69 594 CYS B CA 1
ATOM 10442 C C . CYS B 1 594 ? 13.438 31 -2.016 1 93.69 594 CYS B C 1
ATOM 10444 O O . CYS B 1 594 ? 12.586 31.734 -1.507 1 93.69 594 CYS B O 1
ATOM 10446 N N . GLN B 1 595 ? 14.727 31.031 -1.719 1 91.5 595 GLN B N 1
ATOM 10447 C CA . GLN B 1 595 ? 15.211 31.906 -0.653 1 91.5 595 GLN B CA 1
ATOM 10448 C C . GLN B 1 595 ? 15.078 33.375 -1.046 1 91.5 595 GLN B C 1
ATOM 10450 O O . GLN B 1 595 ? 14.93 34.25 -0.183 1 91.5 595 GLN B O 1
ATOM 10455 N N . ASN B 1 596 ? 15.039 33.625 -2.393 1 90.31 596 ASN B N 1
ATOM 10456 C CA . ASN B 1 596 ? 14.977 35 -2.859 1 90.31 596 ASN B CA 1
ATOM 10457 C C . ASN B 1 596 ? 13.578 35.375 -3.373 1 90.31 596 ASN B C 1
ATOM 10459 O O . ASN B 1 596 ? 13.406 36.375 -4.059 1 90.31 596 ASN B O 1
ATOM 10463 N N . ASN B 1 597 ? 12.57 34.531 -3.184 1 88.25 597 ASN B N 1
ATOM 10464 C CA . ASN B 1 597 ? 11.156 34.75 -3.477 1 88.25 597 ASN B CA 1
ATOM 10465 C C . ASN B 1 597 ? 10.922 34.969 -4.969 1 88.25 597 ASN B C 1
ATOM 10467 O O . ASN B 1 597 ? 10.148 35.844 -5.363 1 88.25 597 ASN B O 1
ATOM 10471 N N . VAL B 1 598 ? 11.672 34.312 -5.766 1 89.56 598 VAL B N 1
ATOM 10472 C CA . VAL B 1 598 ? 11.508 34.375 -7.215 1 89.56 598 VAL B CA 1
ATOM 10473 C C . VAL B 1 598 ? 10.898 33.094 -7.734 1 89.56 598 VAL B C 1
ATOM 10475 O O . VAL B 1 598 ? 10.695 32.938 -8.945 1 89.56 598 VAL B O 1
ATOM 10478 N N . ALA B 1 599 ? 10.516 32.188 -6.883 1 91.38 599 ALA B N 1
ATOM 10479 C CA . ALA B 1 599 ? 10.031 30.875 -7.289 1 91.38 599 ALA B CA 1
ATOM 10480 C C . ALA B 1 599 ? 8.516 30.859 -7.41 1 91.38 599 ALA B C 1
ATOM 10482 O O . ALA B 1 599 ? 7.938 29.906 -7.941 1 91.38 599 ALA B O 1
ATOM 10483 N N . GLY B 1 600 ? 7.785 31.859 -7.02 1 87.5 600 GLY B N 1
ATOM 10484 C CA . GLY B 1 600 ? 6.344 31.953 -7.172 1 87.5 600 GLY B CA 1
ATOM 10485 C C . GLY B 1 600 ? 5.602 30.781 -6.578 1 87.5 600 GLY B C 1
ATOM 10486 O O . GLY B 1 600 ? 5.777 30.453 -5.402 1 87.5 600 GLY B O 1
ATOM 10487 N N . PRO B 1 601 ? 4.797 30.016 -7.461 1 85.56 601 PRO B N 1
ATOM 10488 C CA . PRO B 1 601 ? 4.008 28.875 -6.977 1 85.56 601 PRO B CA 1
ATOM 10489 C C . PRO B 1 601 ? 4.875 27.703 -6.508 1 85.56 601 PRO B C 1
ATOM 10491 O O . PRO B 1 601 ? 4.465 26.938 -5.637 1 85.56 601 PRO B O 1
ATOM 10494 N N . VAL B 1 602 ? 6.02 27.641 -7.059 1 92 602 VAL B N 1
ATOM 10495 C CA . VAL B 1 602 ? 6.926 26.578 -6.656 1 92 602 VAL B CA 1
ATOM 10496 C C . VAL B 1 602 ? 7.324 26.75 -5.191 1 92 602 VAL B C 1
ATOM 10498 O O . VAL B 1 602 ? 7.355 25.781 -4.426 1 92 602 VAL B O 1
ATOM 10501 N N . LYS B 1 603 ? 7.609 27.953 -4.832 1 93.25 603 LYS B N 1
ATOM 10502 C CA . LYS B 1 603 ? 7.957 28.25 -3.449 1 93.25 603 LYS B CA 1
ATOM 10503 C C . LYS B 1 603 ? 6.805 27.922 -2.506 1 93.25 603 LYS B C 1
ATOM 10505 O O . LYS B 1 603 ? 7.016 27.312 -1.448 1 93.25 603 LYS B O 1
ATOM 10510 N N . ASN B 1 604 ? 5.605 28.344 -2.971 1 88 604 ASN B N 1
ATOM 10511 C CA . ASN B 1 604 ? 4.43 28.094 -2.141 1 88 604 ASN B CA 1
ATOM 10512 C C . ASN B 1 604 ? 4.238 26.594 -1.872 1 88 604 ASN B C 1
ATOM 10514 O O . ASN B 1 604 ? 3.877 26.203 -0.762 1 88 604 ASN B O 1
ATOM 10518 N N . PHE B 1 605 ? 4.477 25.859 -2.779 1 91.25 605 PHE B N 1
ATOM 10519 C CA . PHE B 1 605 ? 4.336 24.422 -2.633 1 91.25 605 PHE B CA 1
ATOM 10520 C C . PHE B 1 605 ? 5.457 23.844 -1.773 1 91.25 605 PHE B C 1
ATOM 10522 O O . PHE B 1 605 ? 5.207 23.047 -0.868 1 91.25 605 PHE B O 1
ATOM 10529 N N . MET B 1 606 ? 6.652 24.172 -2.029 1 95.62 606 MET B N 1
ATOM 10530 C CA . MET B 1 606 ? 7.828 23.578 -1.402 1 95.62 606 MET B CA 1
ATOM 10531 C C . MET B 1 606 ? 7.957 24.016 0.049 1 95.62 606 MET B C 1
ATOM 10533 O O . MET B 1 606 ? 8.672 23.391 0.834 1 95.62 606 MET B O 1
ATOM 10537 N N . GLU B 1 607 ? 7.266 25.094 0.426 1 93.44 607 GLU B N 1
ATOM 10538 C CA . GLU B 1 607 ? 7.371 25.578 1.794 1 93.44 607 GLU B CA 1
ATOM 10539 C C . GLU B 1 607 ? 6.133 25.219 2.609 1 93.44 607 GLU B C 1
ATOM 10541 O O . GLU B 1 607 ? 5.895 25.797 3.672 1 93.44 607 GLU B O 1
ATOM 10546 N N . LEU B 1 608 ? 5.34 24.328 2.033 1 88.31 608 LEU B N 1
ATOM 10547 C CA . LEU B 1 608 ? 4.219 23.828 2.816 1 88.31 608 LEU B CA 1
ATOM 10548 C C . LEU B 1 608 ? 4.703 23.203 4.117 1 88.31 608 LEU B C 1
ATOM 10550 O O . LEU B 1 608 ? 5.734 22.516 4.137 1 88.31 608 LEU B O 1
ATOM 10554 N N . GLY B 1 609 ? 3.953 23.469 5.164 1 88.5 609 GLY B N 1
ATOM 10555 C CA . GLY B 1 609 ? 4.336 22.984 6.488 1 88.5 609 GLY B CA 1
ATOM 10556 C C . GLY B 1 609 ? 4.383 21.484 6.594 1 88.5 609 GLY B C 1
ATOM 10557 O O . GLY B 1 609 ? 5.148 20.938 7.391 1 88.5 609 GLY B O 1
ATOM 10558 N N . MET B 1 610 ? 3.697 20.75 5.766 1 87.94 610 MET B N 1
ATOM 10559 C CA . MET B 1 610 ? 3.59 19.297 5.863 1 87.94 610 MET B CA 1
ATOM 10560 C C . MET B 1 610 ? 4.922 18.625 5.539 1 87.94 610 MET B C 1
ATOM 10562 O O . MET B 1 610 ? 5.156 17.484 5.926 1 87.94 610 MET B O 1
ATOM 10566 N N . TRP B 1 611 ? 5.812 19.344 4.879 1 94.56 611 TRP B N 1
ATOM 10567 C CA . TRP B 1 611 ? 7.078 18.734 4.477 1 94.56 611 TRP B CA 1
ATOM 10568 C C . TRP B 1 611 ? 8.055 18.672 5.648 1 94.56 611 TRP B C 1
ATOM 10570 O O . TRP B 1 611 ? 8.938 17.828 5.684 1 94.56 611 TRP B O 1
ATOM 10580 N N . ALA B 1 612 ? 7.879 19.547 6.637 1 94.88 612 ALA B N 1
ATOM 10581 C CA . ALA B 1 612 ? 8.836 19.688 7.73 1 94.88 612 ALA B CA 1
ATOM 10582 C C . ALA B 1 612 ? 8.898 18.406 8.562 1 94.88 612 ALA B C 1
ATOM 10584 O O . ALA B 1 612 ? 9.977 17.844 8.781 1 94.88 612 ALA B O 1
ATOM 10585 N N . PRO B 1 613 ? 7.723 17.891 8.977 1 94.5 613 PRO B N 1
ATOM 10586 C CA . PRO B 1 613 ? 7.793 16.625 9.719 1 94.5 613 PRO B CA 1
ATOM 10587 C C . PRO B 1 613 ? 8.406 15.492 8.906 1 94.5 613 PRO B C 1
ATOM 10589 O O . PRO B 1 613 ? 9.18 14.695 9.445 1 94.5 613 PRO B O 1
ATOM 10592 N N . LEU B 1 614 ? 8.133 15.367 7.664 1 96.69 614 LEU B N 1
ATOM 10593 C CA . LEU B 1 614 ? 8.703 14.336 6.809 1 96.69 614 LEU B CA 1
ATOM 10594 C C . LEU B 1 614 ? 10.211 14.5 6.676 1 96.69 614 LEU B C 1
ATOM 10596 O O . LEU B 1 614 ? 10.953 13.523 6.699 1 96.69 614 LEU B O 1
ATOM 10600 N N . SER B 1 615 ? 10.547 15.711 6.586 1 97 615 SER B N 1
ATOM 10601 C CA . SER B 1 615 ? 11.969 16.016 6.461 1 97 615 SER B CA 1
ATOM 10602 C C . SER B 1 615 ? 12.734 15.641 7.723 1 97 615 SER B C 1
ATOM 10604 O O . SER B 1 615 ? 13.812 15.047 7.648 1 97 615 SER B O 1
ATOM 10606 N N . ARG B 1 616 ? 12.164 15.906 8.859 1 96.31 616 ARG B N 1
ATOM 10607 C CA . ARG B 1 616 ? 12.828 15.656 10.133 1 96.31 616 ARG B CA 1
ATOM 10608 C C . ARG B 1 616 ? 12.984 14.156 10.383 1 96.31 616 ARG B C 1
ATOM 10610 O O . ARG B 1 616 ? 13.875 13.734 11.117 1 96.31 616 ARG B O 1
ATOM 10617 N N . LEU B 1 617 ? 12.172 13.398 9.703 1 97.94 617 LEU B N 1
ATOM 10618 C CA . LEU B 1 617 ? 12.195 11.961 9.914 1 97.94 617 LEU B CA 1
ATOM 10619 C C . LEU B 1 617 ? 13.008 11.258 8.828 1 97.94 617 LEU B C 1
ATOM 10621 O O . LEU B 1 617 ? 13.188 10.039 8.867 1 97.94 617 LEU B O 1
ATOM 10625 N N . THR B 1 618 ? 13.555 12 7.914 1 97.62 618 THR B N 1
ATOM 10626 C CA . THR B 1 618 ? 14.18 11.43 6.723 1 97.62 618 THR B CA 1
ATOM 10627 C C . THR B 1 618 ? 15.367 10.555 7.102 1 97.62 618 THR B C 1
ATOM 10629 O O . THR B 1 618 ? 15.586 9.5 6.5 1 97.62 618 THR B O 1
ATOM 10632 N N . PHE B 1 619 ? 16.188 10.977 8.094 1 97.06 619 PHE B N 1
ATOM 10633 C CA . PHE B 1 619 ? 17.359 10.203 8.461 1 97.06 619 PHE B CA 1
ATOM 10634 C C . PHE B 1 619 ? 16.953 8.836 9.008 1 97.06 619 PHE B C 1
ATOM 10636 O O . PHE B 1 619 ? 17.453 7.809 8.547 1 97.06 619 PHE B O 1
ATOM 10643 N N . CYS B 1 620 ? 16.047 8.812 9.961 1 98.38 620 CYS B N 1
ATOM 10644 C CA . CYS B 1 620 ? 15.602 7.543 10.516 1 98.38 620 CYS B CA 1
ATOM 10645 C C . CYS B 1 620 ? 14.859 6.727 9.461 1 98.38 620 CYS B C 1
ATOM 10647 O O . CYS B 1 620 ? 14.953 5.496 9.445 1 98.38 620 CYS B O 1
ATOM 10649 N N . ALA B 1 621 ? 14.102 7.395 8.641 1 98.56 621 ALA B N 1
ATOM 10650 C CA . ALA B 1 621 ? 13.422 6.691 7.555 1 98.56 621 ALA B CA 1
ATOM 10651 C C . ALA B 1 621 ? 14.438 6.047 6.609 1 98.56 621 ALA B C 1
ATOM 10653 O O . ALA B 1 621 ? 14.211 4.938 6.117 1 98.56 621 ALA B O 1
ATOM 10654 N N . TYR B 1 622 ? 15.508 6.758 6.367 1 97.56 622 TYR B N 1
ATOM 10655 C CA . TYR B 1 622 ? 16.578 6.215 5.547 1 97.56 622 TYR B CA 1
ATOM 10656 C C . TYR B 1 622 ? 17.172 4.961 6.18 1 97.56 622 TYR B C 1
ATOM 10658 O O . TYR B 1 622 ? 17.375 3.951 5.5 1 97.56 622 TYR B O 1
ATOM 10666 N N . LEU B 1 623 ? 17.359 4.98 7.441 1 97.94 623 LEU B N 1
ATOM 10667 C CA . LEU B 1 623 ? 17.953 3.848 8.148 1 97.94 623 LEU B CA 1
ATOM 10668 C C . LEU B 1 623 ? 17.016 2.637 8.094 1 97.94 623 LEU B C 1
ATOM 10670 O O . LEU B 1 623 ? 17.469 1.512 7.871 1 97.94 623 LEU B O 1
ATOM 10674 N N . ILE B 1 624 ? 15.766 2.891 8.164 1 97.81 624 ILE B N 1
ATOM 10675 C CA . ILE B 1 624 ? 14.805 1.835 8.469 1 97.81 624 ILE B CA 1
ATOM 10676 C C . ILE B 1 624 ? 14.203 1.298 7.172 1 97.81 624 ILE B C 1
ATOM 10678 O O . ILE B 1 624 ? 13.711 0.168 7.133 1 97.81 624 ILE B O 1
ATOM 10682 N N . HIS B 1 625 ? 14.203 2.021 6.094 1 97.44 625 HIS B N 1
ATOM 10683 C CA . HIS B 1 625 ? 13.352 1.753 4.941 1 97.44 625 HIS B CA 1
ATOM 10684 C C . HIS B 1 625 ? 13.664 0.393 4.328 1 97.44 625 HIS B C 1
ATOM 10686 O O . HIS B 1 625 ? 12.758 -0.34 3.934 1 97.44 625 HIS B O 1
ATOM 10692 N N . PHE B 1 626 ? 14.891 0.024 4.254 1 94.31 626 PHE B N 1
ATOM 10693 C CA . PHE B 1 626 ? 15.203 -1.232 3.584 1 94.31 626 PHE B CA 1
ATOM 10694 C C . PHE B 1 626 ? 14.766 -2.422 4.43 1 94.31 626 PHE B C 1
ATOM 10696 O O . PHE B 1 626 ? 14.375 -3.461 3.896 1 94.31 626 PHE B O 1
ATOM 10703 N N . PHE B 1 627 ? 14.859 -2.295 5.789 1 94.31 627 PHE B N 1
ATOM 10704 C CA . PHE B 1 627 ? 14.305 -3.307 6.68 1 94.31 627 PHE B CA 1
ATOM 10705 C C . PHE B 1 627 ? 12.812 -3.496 6.422 1 94.31 627 PHE B C 1
ATOM 10707 O O . PHE B 1 627 ? 12.336 -4.629 6.316 1 94.31 627 PHE B O 1
ATOM 10714 N N . VAL B 1 628 ? 12.086 -2.375 6.258 1 95.94 628 VAL B N 1
ATOM 10715 C CA . VAL B 1 628 ? 10.648 -2.408 6.027 1 95.94 628 VAL B CA 1
ATOM 10716 C C . VAL B 1 628 ? 10.359 -3.023 4.66 1 95.94 628 VAL B C 1
ATOM 10718 O O . VAL B 1 628 ? 9.398 -3.781 4.5 1 95.94 628 VAL B O 1
ATOM 10721 N N . VAL B 1 629 ? 11.18 -2.709 3.664 1 94.94 629 VAL B N 1
ATOM 10722 C CA . VAL B 1 629 ? 11.008 -3.281 2.332 1 94.94 629 VAL B CA 1
ATOM 10723 C C . VAL B 1 629 ? 11.078 -4.805 2.412 1 94.94 629 VAL B C 1
ATOM 10725 O O . VAL B 1 629 ? 10.203 -5.5 1.887 1 94.94 629 VAL B O 1
ATOM 10728 N N . PHE B 1 630 ? 12.031 -5.352 3.146 1 92.19 630 PHE B N 1
ATOM 10729 C CA . PHE B 1 630 ? 12.227 -6.793 3.223 1 92.19 630 PHE B CA 1
ATOM 10730 C C . PHE B 1 630 ? 11.102 -7.449 4.023 1 92.19 630 PHE B C 1
ATOM 10732 O O . PHE B 1 630 ? 10.625 -8.523 3.66 1 92.19 630 PHE B O 1
ATOM 10739 N N . VAL B 1 631 ? 10.734 -6.789 5.078 1 92.06 631 VAL B N 1
ATOM 10740 C CA . VAL B 1 631 ? 9.633 -7.324 5.875 1 92.06 631 VAL B CA 1
ATOM 10741 C C . VAL B 1 631 ? 8.352 -7.328 5.051 1 92.06 631 VAL B C 1
ATOM 10743 O O . VAL B 1 631 ? 7.586 -8.297 5.082 1 92.06 631 VAL B O 1
ATOM 10746 N N . PHE B 1 632 ? 8.133 -6.246 4.316 1 93.5 632 PHE B N 1
ATOM 10747 C CA . PHE B 1 632 ? 6.965 -6.117 3.455 1 93.5 632 PHE B CA 1
ATOM 10748 C C . PHE B 1 632 ? 6.957 -7.211 2.393 1 93.5 632 PHE B C 1
ATOM 10750 O O . PHE B 1 632 ? 5.93 -7.855 2.168 1 93.5 632 PHE B O 1
ATOM 10757 N N . MET B 1 633 ? 8.062 -7.488 1.784 1 91.25 633 MET B N 1
ATOM 10758 C CA . MET B 1 633 ? 8.164 -8.492 0.729 1 91.25 633 MET B CA 1
ATOM 10759 C C . MET B 1 633 ? 7.996 -9.898 1.295 1 91.25 633 MET B C 1
ATOM 10761 O O . MET B 1 633 ? 7.406 -10.766 0.647 1 91.25 633 MET B O 1
ATOM 10765 N N . ALA B 1 634 ? 8.508 -10.102 2.479 1 88.94 634 ALA B N 1
ATOM 10766 C CA . ALA B 1 634 ? 8.375 -11.406 3.119 1 88.94 634 ALA B CA 1
ATOM 10767 C C . ALA B 1 634 ? 6.914 -11.727 3.418 1 88.94 634 ALA B C 1
ATOM 10769 O O . ALA B 1 634 ? 6.516 -12.891 3.424 1 88.94 634 ALA B O 1
ATOM 10770 N N . GLN B 1 635 ? 6.109 -10.711 3.541 1 90 635 GLN B N 1
ATOM 10771 C CA . GLN B 1 635 ? 4.715 -10.906 3.928 1 90 635 GLN B CA 1
ATOM 10772 C C . GLN B 1 635 ? 3.826 -11.102 2.703 1 90 635 GLN B C 1
ATOM 10774 O O . GLN B 1 635 ? 2.658 -11.469 2.832 1 90 635 GLN B O 1
ATOM 10779 N N . ILE B 1 636 ? 4.285 -10.969 1.565 1 88 636 ILE B N 1
ATOM 10780 C CA . ILE B 1 636 ? 3.5 -11.18 0.355 1 88 636 ILE B CA 1
ATOM 10781 C C . ILE B 1 636 ? 3.312 -12.672 0.119 1 88 636 ILE B C 1
ATOM 10783 O O . ILE B 1 636 ? 2.242 -13.117 -0.311 1 88 636 ILE B O 1
ATOM 10787 N N . ARG B 1 637 ? 4.238 -13.57 0.449 1 90.56 637 ARG B N 1
ATOM 10788 C CA . ARG B 1 637 ? 4.199 -15.031 0.401 1 90.56 637 ARG B CA 1
ATOM 10789 C C . ARG B 1 637 ? 4 -15.523 -1.028 1 90.56 637 ARG B C 1
ATOM 10791 O O . ARG B 1 637 ? 3.59 -16.672 -1.244 1 90.56 637 ARG B O 1
ATOM 10798 N N . GLN B 1 638 ? 4.094 -14.641 -2.057 1 91.44 638 GLN B N 1
ATOM 10799 C CA . GLN B 1 638 ? 4.039 -14.953 -3.48 1 91.44 638 GLN B CA 1
ATOM 10800 C C . GLN B 1 638 ? 5.152 -14.242 -4.242 1 91.44 638 GLN B C 1
ATOM 10802 O O . GLN B 1 638 ? 5.699 -13.242 -3.764 1 91.44 638 GLN B O 1
ATOM 10807 N N . PRO B 1 639 ? 5.5 -14.859 -5.402 1 92.31 639 PRO B N 1
ATOM 10808 C CA . PRO B 1 639 ? 6.473 -14.117 -6.211 1 92.31 639 PRO B CA 1
ATOM 10809 C C . PRO B 1 639 ? 5.953 -12.75 -6.652 1 92.31 639 PRO B C 1
ATOM 10811 O O . PRO B 1 639 ? 4.77 -12.609 -6.973 1 92.31 639 PRO B O 1
ATOM 10814 N N . ILE B 1 640 ? 6.762 -11.789 -6.59 1 91.88 640 ILE B N 1
ATOM 10815 C CA . ILE B 1 640 ? 6.336 -10.453 -7.008 1 91.88 640 ILE B CA 1
ATOM 10816 C C . ILE B 1 640 ? 6.238 -10.398 -8.531 1 91.88 640 ILE B C 1
ATOM 10818 O O . ILE B 1 640 ? 7.051 -11.008 -9.234 1 91.88 640 ILE B O 1
ATOM 10822 N N . HIS B 1 641 ? 5.234 -9.758 -9.055 1 93.69 641 HIS B N 1
ATOM 10823 C CA . HIS B 1 641 ? 4.891 -9.672 -10.469 1 93.69 641 HIS B CA 1
ATOM 10824 C C . HIS B 1 641 ? 4.855 -8.227 -10.945 1 93.69 641 HIS B C 1
ATOM 10826 O O . HIS B 1 641 ? 4.113 -7.406 -10.398 1 93.69 641 HIS B O 1
ATOM 10832 N N . PHE B 1 642 ? 5.684 -7.914 -11.945 1 94.69 642 PHE B N 1
ATOM 10833 C CA . PHE B 1 642 ? 5.758 -6.551 -12.461 1 94.69 642 PHE B CA 1
ATOM 10834 C C . PHE B 1 642 ? 4.664 -6.305 -13.5 1 94.69 642 PHE B C 1
ATOM 10836 O O . PHE B 1 642 ? 4.582 -7.02 -14.5 1 94.69 642 PHE B O 1
ATOM 10843 N N . VAL B 1 643 ? 3.844 -5.336 -13.281 1 93.25 643 VAL B N 1
ATOM 10844 C CA . VAL B 1 643 ? 2.795 -4.957 -14.227 1 93.25 643 VAL B CA 1
ATOM 10845 C C . VAL B 1 643 ? 3.162 -3.643 -14.906 1 93.25 643 VAL B C 1
ATOM 10847 O O . VAL B 1 643 ? 3.252 -3.576 -16.141 1 93.25 643 VAL B O 1
ATOM 10850 N N . ALA B 1 644 ? 3.369 -2.646 -14.148 1 93.62 644 ALA B N 1
ATOM 10851 C CA . ALA B 1 644 ? 3.768 -1.31 -14.586 1 93.62 644 ALA B CA 1
ATOM 10852 C C . ALA B 1 644 ? 4.418 -0.533 -13.445 1 93.62 644 ALA B C 1
ATOM 10854 O O . ALA B 1 644 ? 4.227 -0.862 -12.273 1 93.62 644 ALA B O 1
ATOM 10855 N N . THR B 1 645 ? 5.215 0.473 -13.844 1 94.62 645 THR B N 1
ATOM 10856 C CA . THR B 1 645 ? 5.906 1.257 -12.828 1 94.62 645 THR B CA 1
ATOM 10857 C C . THR B 1 645 ? 4.902 1.969 -11.922 1 94.62 645 THR B C 1
ATOM 10859 O O . THR B 1 645 ? 5.133 2.102 -10.719 1 94.62 645 THR B O 1
ATOM 10862 N N . ILE B 1 646 ? 3.82 2.393 -12.469 1 93.75 646 ILE B N 1
ATOM 10863 C CA . ILE B 1 646 ? 2.811 3.082 -11.672 1 93.75 646 ILE B CA 1
ATOM 10864 C C . ILE B 1 646 ? 2.193 2.113 -10.664 1 93.75 646 ILE B C 1
ATOM 10866 O O . ILE B 1 646 ? 1.84 2.506 -9.555 1 93.75 646 ILE B O 1
ATOM 10870 N N . SER B 1 647 ? 2.023 0.814 -11.039 1 94.12 647 SER B N 1
ATOM 10871 C CA . SER B 1 647 ? 1.51 -0.194 -10.117 1 94.12 647 SER B CA 1
ATOM 10872 C C . SER B 1 647 ? 2.479 -0.433 -8.969 1 94.12 647 SER B C 1
ATOM 10874 O O . SER B 1 647 ? 2.057 -0.585 -7.816 1 94.12 647 SER B O 1
ATOM 10876 N N . VAL B 1 648 ? 3.789 -0.434 -9.297 1 95.81 648 VAL B N 1
ATOM 10877 C CA . VAL B 1 648 ? 4.805 -0.605 -8.266 1 95.81 648 VAL B CA 1
ATOM 10878 C C . VAL B 1 648 ? 4.75 0.565 -7.281 1 95.81 648 VAL B C 1
ATOM 10880 O O . VAL B 1 648 ? 4.848 0.372 -6.07 1 95.81 648 VAL B O 1
ATOM 10883 N N . PHE B 1 649 ? 4.531 1.738 -7.828 1 95.81 649 PHE B N 1
ATOM 10884 C CA . PHE B 1 649 ? 4.461 2.934 -6.996 1 95.81 649 PHE B CA 1
ATOM 10885 C C . PHE B 1 649 ? 3.264 2.867 -6.055 1 95.81 649 PHE B C 1
ATOM 10887 O O . PHE B 1 649 ? 3.406 3.064 -4.848 1 95.81 649 PHE B O 1
ATOM 10894 N N . LEU B 1 650 ? 2.129 2.502 -6.543 1 94.88 650 LEU B N 1
ATOM 10895 C CA . LEU B 1 650 ? 0.876 2.564 -5.801 1 94.88 650 LEU B CA 1
ATOM 10896 C C . LEU B 1 650 ? 0.755 1.39 -4.836 1 94.88 650 LEU B C 1
ATOM 10898 O O . LEU B 1 650 ? 0.285 1.553 -3.707 1 94.88 650 LEU B O 1
ATOM 10902 N N . GLN B 1 651 ? 1.229 0.257 -5.215 1 95.12 651 GLN B N 1
ATOM 10903 C CA . GLN B 1 651 ? 0.949 -0.957 -4.453 1 95.12 651 GLN B CA 1
ATOM 10904 C C . GLN B 1 651 ? 2.07 -1.253 -3.461 1 95.12 651 GLN B C 1
ATOM 10906 O O . GLN B 1 651 ? 1.844 -1.904 -2.439 1 95.12 651 GLN B O 1
ATOM 10911 N N . TYR B 1 652 ? 3.283 -0.775 -3.754 1 96.38 652 TYR B N 1
ATOM 10912 C CA . TYR B 1 652 ? 4.418 -1.154 -2.918 1 96.38 652 TYR B CA 1
ATOM 10913 C C . TYR B 1 652 ? 5.098 0.077 -2.328 1 96.38 652 TYR B C 1
ATOM 10915 O O . TYR B 1 652 ? 5.184 0.22 -1.106 1 96.38 652 TYR B O 1
ATOM 10923 N N . ALA B 1 653 ? 5.414 1.059 -3.17 1 97 653 ALA B N 1
ATOM 10924 C CA . ALA B 1 653 ? 6.211 2.195 -2.717 1 97 653 ALA B CA 1
ATOM 10925 C C . ALA B 1 653 ? 5.445 3.031 -1.696 1 97 653 ALA B C 1
ATOM 10927 O O . ALA B 1 653 ? 6 3.43 -0.669 1 97 653 ALA B O 1
ATOM 10928 N N . ILE B 1 654 ? 4.156 3.211 -1.896 1 95.38 654 ILE B N 1
ATOM 10929 C CA . ILE B 1 654 ? 3.359 4.07 -1.025 1 95.38 654 ILE B CA 1
ATOM 10930 C C . ILE B 1 654 ? 3.227 3.426 0.353 1 95.38 654 ILE B C 1
ATOM 10932 O O . ILE B 1 654 ? 3.57 4.039 1.367 1 95.38 654 ILE B O 1
ATOM 10936 N N . PRO B 1 655 ? 2.76 2.221 0.394 1 96.44 655 PRO B N 1
ATOM 10937 C CA . PRO B 1 655 ? 2.631 1.647 1.735 1 96.44 655 PRO B CA 1
ATOM 10938 C C . PRO B 1 655 ? 3.973 1.516 2.451 1 96.44 655 PRO B C 1
ATOM 10940 O O . PRO B 1 655 ? 4.055 1.741 3.662 1 96.44 655 PRO B O 1
ATOM 10943 N N . ILE B 1 656 ? 5.027 1.175 1.761 1 97.81 656 ILE B N 1
ATOM 10944 C CA . ILE B 1 656 ? 6.348 1.055 2.371 1 97.81 656 ILE B CA 1
ATOM 10945 C C . ILE B 1 656 ? 6.797 2.414 2.9 1 97.81 656 ILE B C 1
ATOM 10947 O O . ILE B 1 656 ? 7.367 2.506 3.99 1 97.81 656 ILE B O 1
ATOM 10951 N N . PHE B 1 657 ? 6.52 3.457 2.076 1 97.38 657 PHE B N 1
ATOM 10952 C CA . PHE B 1 657 ? 6.836 4.816 2.502 1 97.38 657 PHE B CA 1
ATOM 10953 C C . PHE B 1 657 ? 6.105 5.164 3.793 1 97.38 657 PHE B C 1
ATOM 10955 O O . PHE B 1 657 ? 6.711 5.66 4.742 1 97.38 657 PHE B O 1
ATOM 10962 N N . ILE B 1 658 ? 4.863 4.82 3.918 1 96.06 658 ILE B N 1
ATOM 10963 C CA . ILE B 1 658 ? 4.035 5.164 5.066 1 96.06 658 ILE B CA 1
ATOM 10964 C C . ILE B 1 658 ? 4.48 4.363 6.289 1 96.06 658 ILE B C 1
ATOM 10966 O O . ILE B 1 658 ? 4.656 4.918 7.375 1 96.06 658 ILE B O 1
ATOM 10970 N N . ILE B 1 659 ? 4.75 3.105 6.121 1 97.25 659 ILE B N 1
ATOM 10971 C CA . ILE B 1 659 ? 5.168 2.252 7.23 1 97.25 659 ILE B CA 1
ATOM 10972 C C . ILE B 1 659 ? 6.543 2.693 7.73 1 97.25 659 ILE B C 1
ATOM 10974 O O . ILE B 1 659 ? 6.77 2.777 8.938 1 97.25 659 ILE B O 1
ATOM 10978 N N . THR B 1 660 ? 7.391 3.049 6.77 1 98.44 660 THR B N 1
ATOM 10979 C CA . THR B 1 660 ? 8.742 3.482 7.113 1 98.44 660 THR B CA 1
ATOM 10980 C C . THR B 1 660 ? 8.703 4.75 7.961 1 98.44 660 THR B C 1
ATOM 10982 O O . THR B 1 660 ? 9.344 4.824 9.008 1 98.44 660 THR B O 1
ATOM 10985 N N . TYR B 1 661 ? 7.93 5.699 7.551 1 97.81 661 TYR B N 1
ATOM 10986 C CA . TYR B 1 661 ? 7.867 6.961 8.281 1 97.81 661 TYR B CA 1
ATOM 10987 C C . TYR B 1 661 ? 7.172 6.781 9.625 1 97.81 661 TYR B C 1
ATOM 10989 O O . TYR B 1 661 ? 7.527 7.43 10.609 1 97.81 661 TYR B O 1
ATOM 10997 N N . PHE B 1 662 ? 6.238 5.875 9.734 1 96.25 662 PHE B N 1
ATOM 10998 C CA . PHE B 1 662 ? 5.559 5.602 10.992 1 96.25 662 PHE B CA 1
ATOM 10999 C C . PHE B 1 662 ? 6.527 5.016 12.016 1 96.25 662 PHE B C 1
ATOM 11001 O O . PHE B 1 662 ? 6.598 5.484 13.148 1 96.25 662 PHE B O 1
ATOM 11008 N N . VAL B 1 663 ? 7.297 4.051 11.555 1 97.62 663 VAL B N 1
ATOM 11009 C CA . VAL B 1 663 ? 8.258 3.408 12.445 1 97.62 663 VAL B CA 1
ATOM 11010 C C . VAL B 1 663 ? 9.391 4.383 12.773 1 97.62 663 VAL B C 1
ATOM 11012 O O . VAL B 1 663 ? 9.898 4.398 13.898 1 97.62 663 VAL B O 1
ATOM 11015 N N . SER B 1 664 ? 9.727 5.207 11.805 1 98.38 664 SER B N 1
ATOM 11016 C CA . SER B 1 664 ? 10.797 6.176 11.984 1 98.38 664 SER B CA 1
ATOM 11017 C C . SER B 1 664 ? 10.438 7.211 13.047 1 98.38 664 SER B C 1
ATOM 11019 O O . SER B 1 664 ? 11.305 7.715 13.75 1 98.38 664 SER B O 1
ATOM 11021 N N . PHE B 1 665 ? 9.148 7.535 13.203 1 97.38 665 PHE B N 1
ATOM 11022 C CA . PHE B 1 665 ? 8.695 8.484 14.211 1 97.38 665 PHE B CA 1
ATOM 11023 C C . PHE B 1 665 ? 9.078 8.016 15.609 1 97.38 665 PHE B C 1
ATOM 11025 O O . PHE B 1 665 ? 9.664 8.781 16.391 1 97.38 665 PHE B O 1
ATOM 11032 N N . PHE B 1 666 ? 8.883 6.789 15.883 1 97.31 666 PHE B N 1
ATOM 11033 C CA . PHE B 1 666 ? 9.18 6.254 17.203 1 97.31 666 PHE B CA 1
ATOM 11034 C C . PHE B 1 666 ? 10.68 6.059 17.391 1 97.31 666 PHE B C 1
ATOM 11036 O O . PHE B 1 666 ? 11.219 6.293 18.469 1 97.31 666 PHE B O 1
ATOM 11043 N N . TRP B 1 667 ? 11.305 5.586 16.312 1 98.25 667 TRP B N 1
ATOM 11044 C CA . TRP B 1 667 ? 12.75 5.406 16.391 1 98.25 667 TRP B CA 1
ATOM 11045 C C . TRP B 1 667 ? 13.453 6.742 16.609 1 98.25 667 TRP B C 1
ATOM 11047 O O . TRP B 1 667 ? 14.438 6.816 17.359 1 98.25 667 TRP B O 1
ATOM 11057 N N . SER B 1 668 ? 12.945 7.777 15.961 1 98 668 SER B N 1
ATOM 11058 C CA . SER B 1 668 ? 13.516 9.109 16.125 1 98 668 SER B CA 1
ATOM 11059 C C . SER B 1 668 ? 13.305 9.633 17.547 1 98 668 SER B C 1
ATOM 11061 O O . SER B 1 668 ? 14.219 10.195 18.156 1 98 668 SER B O 1
ATOM 11063 N N . CYS B 1 669 ? 12.172 9.414 18.109 1 97.25 669 CYS B N 1
ATOM 11064 C CA . CYS B 1 669 ? 11.891 9.836 19.469 1 97.25 669 CYS B CA 1
ATOM 11065 C C . CYS B 1 669 ? 12.773 9.094 20.469 1 97.25 669 CYS B C 1
ATOM 11067 O O . CYS B 1 669 ? 13.242 9.68 21.453 1 97.25 669 CYS B O 1
ATOM 11069 N N . GLY B 1 670 ? 12.992 7.883 20.219 1 96.88 670 GLY B N 1
ATOM 11070 C CA . GLY B 1 670 ? 13.68 7.035 21.188 1 96.88 670 GLY B CA 1
ATOM 11071 C C . GLY B 1 670 ? 15.195 7.125 21.078 1 96.88 670 GLY B C 1
ATOM 11072 O O . GLY B 1 670 ? 15.891 6.977 22.094 1 96.88 670 GLY B O 1
ATOM 11073 N N . PHE B 1 671 ? 15.727 7.387 19.844 1 97.06 671 PHE B N 1
ATOM 11074 C CA . PHE B 1 671 ? 17.172 7.203 19.703 1 97.06 671 PHE B CA 1
ATOM 11075 C C . PHE B 1 671 ? 17.812 8.422 19.047 1 97.06 671 PHE B C 1
ATOM 11077 O O . PHE B 1 671 ? 19.031 8.609 19.125 1 97.06 671 PHE B O 1
ATOM 11084 N N . GLU B 1 672 ? 17.078 9.219 18.344 1 96.94 672 GLU B N 1
ATOM 11085 C CA . GLU B 1 672 ? 17.672 10.344 17.625 1 96.94 672 GLU B CA 1
ATOM 11086 C C . GLU B 1 672 ? 17.531 11.633 18.422 1 96.94 672 GLU B C 1
ATOM 11088 O O . GLU B 1 672 ? 18.531 12.156 18.953 1 96.94 672 GLU B O 1
ATOM 11093 N N . VAL B 1 673 ? 16.312 12.039 18.672 1 96.25 673 VAL B N 1
ATOM 11094 C CA . VAL B 1 673 ? 16.062 13.289 19.359 1 96.25 673 VAL B CA 1
ATOM 11095 C C . VAL B 1 673 ? 16.484 13.164 20.828 1 96.25 673 VAL B C 1
ATOM 11097 O O . VAL B 1 673 ? 17.125 14.07 21.375 1 96.25 673 VAL B O 1
ATOM 11100 N N . SER B 1 674 ? 16.156 12.078 21.453 1 95.88 674 SER B N 1
ATOM 11101 C CA . SER B 1 674 ? 16.5 11.852 22.859 1 95.88 674 SER B CA 1
ATOM 11102 C C . SER B 1 674 ? 18 11.914 23.062 1 95.88 674 SER B C 1
ATOM 11104 O O . SER B 1 674 ? 18.484 12.648 23.938 1 95.88 674 SER B O 1
ATOM 11106 N N . PHE B 1 675 ? 18.766 11.234 22.281 1 94.38 675 PHE B N 1
ATOM 11107 C CA . PHE B 1 675 ? 20.219 11.195 22.453 1 94.38 675 PHE B CA 1
ATOM 11108 C C . PHE B 1 675 ? 20.844 12.523 22.031 1 94.38 675 PHE B C 1
ATOM 11110 O O . PHE B 1 675 ? 21.922 12.891 22.531 1 94.38 675 PHE B O 1
ATOM 11117 N N . GLY B 1 676 ? 20.203 13.188 21.031 1 93 676 GLY B N 1
ATOM 11118 C CA . GLY B 1 676 ? 20.656 14.531 20.719 1 93 676 GLY B CA 1
ATOM 11119 C C . GLY B 1 676 ? 20.562 15.484 21.891 1 93 676 GLY B C 1
ATOM 11120 O O . GLY B 1 676 ? 21.484 16.266 22.141 1 93 676 GLY B O 1
ATOM 11121 N N . ARG B 1 677 ? 19.516 15.359 22.625 1 93.31 677 ARG B N 1
ATOM 11122 C CA . ARG B 1 677 ? 19.312 16.203 23.797 1 93.31 677 ARG B CA 1
ATOM 11123 C C . ARG B 1 677 ? 20.25 15.805 24.922 1 93.31 677 ARG B C 1
ATOM 11125 O O . ARG B 1 677 ? 20.781 16.656 25.641 1 93.31 677 ARG B O 1
ATOM 11132 N N . LEU B 1 678 ? 20.422 14.57 25.109 1 92.56 678 LEU B N 1
ATOM 11133 C CA . LEU B 1 678 ? 21.344 14.086 26.125 1 92.56 678 LEU B CA 1
ATOM 11134 C C . LEU B 1 678 ? 22.766 14.555 25.844 1 92.56 678 LEU B C 1
ATOM 11136 O O . LEU B 1 678 ? 23.5 14.891 26.766 1 92.56 678 LEU B O 1
ATOM 11140 N N . GLU B 1 679 ? 23.094 14.516 24.562 1 89.75 679 GLU B N 1
ATOM 11141 C CA . GLU B 1 679 ? 24.422 14.992 24.172 1 89.75 679 GLU B CA 1
ATOM 11142 C C . GLU B 1 679 ? 24.609 16.453 24.531 1 89.75 679 GLU B C 1
ATOM 11144 O O . GLU B 1 679 ? 25.656 16.844 25.062 1 89.75 679 GLU B O 1
ATOM 11149 N N . LYS B 1 680 ? 23.656 17.203 24.219 1 87.56 680 LYS B N 1
ATOM 11150 C CA . LYS B 1 680 ? 23.734 18.625 24.562 1 87.56 680 LYS B CA 1
ATOM 11151 C C . LYS B 1 680 ? 23.875 18.828 26.062 1 87.56 680 LYS B C 1
ATOM 11153 O O . LYS B 1 680 ? 24.656 19.672 26.516 1 87.56 680 LYS B O 1
ATOM 11158 N N . MET B 1 681 ? 23.172 18.047 26.812 1 88.94 681 MET B N 1
ATOM 11159 C CA . MET B 1 681 ? 23.25 18.109 28.266 1 88.94 681 MET B CA 1
ATOM 11160 C C . MET B 1 681 ? 24.625 17.672 28.766 1 88.94 681 MET B C 1
ATOM 11162 O O . MET B 1 681 ? 25.188 18.281 29.672 1 88.94 681 MET B O 1
ATOM 11166 N N . GLY B 1 682 ? 25.125 16.656 28.156 1 86.75 682 GLY B N 1
ATOM 11167 C CA . GLY B 1 682 ? 26.438 16.156 28.547 1 86.75 682 GLY B CA 1
ATOM 11168 C C . GLY B 1 682 ? 27.562 17.141 28.25 1 86.75 682 GLY B C 1
ATOM 11169 O O . GLY B 1 682 ? 28.453 17.344 29.078 1 86.75 682 GLY B O 1
ATOM 11170 N N . ILE B 1 683 ? 27.547 17.75 27.109 1 83.69 683 ILE B N 1
ATOM 11171 C CA . ILE B 1 683 ? 28.562 18.703 26.703 1 83.69 683 ILE B CA 1
ATOM 11172 C C . ILE B 1 683 ? 28.484 19.938 27.594 1 83.69 683 ILE B C 1
ATOM 11174 O O . ILE B 1 683 ? 29.516 20.484 28 1 83.69 683 ILE B O 1
ATOM 11178 N N . ALA B 1 684 ? 27.266 20.328 27.875 1 83.06 684 ALA B N 1
ATOM 11179 C CA . ALA B 1 684 ? 27.094 21.484 28.766 1 83.06 684 ALA B CA 1
ATOM 11180 C C . ALA B 1 684 ? 27.656 21.172 30.156 1 83.06 684 ALA B C 1
ATOM 11182 O O . ALA B 1 684 ? 28.25 22.047 30.797 1 83.06 684 ALA B O 1
ATOM 11183 N N . ALA B 1 685 ? 27.5 20.031 30.562 1 82.88 685 ALA B N 1
ATOM 11184 C CA . ALA B 1 685 ? 28 19.609 31.875 1 82.88 685 ALA B CA 1
ATOM 11185 C C . ALA B 1 685 ? 29.531 19.562 31.875 1 82.88 685 ALA B C 1
ATOM 11187 O O . ALA B 1 685 ? 30.156 19.875 32.875 1 82.88 685 ALA B O 1
ATOM 11188 N N . LEU B 1 686 ? 30.078 19.234 30.766 1 80.38 686 LEU B N 1
ATOM 11189 C CA . LEU B 1 686 ? 31.516 19.078 30.672 1 80.38 686 LEU B CA 1
ATOM 11190 C C . LEU B 1 686 ? 32.188 20.438 30.469 1 80.38 686 LEU B C 1
ATOM 11192 O O . LEU B 1 686 ? 33.312 20.656 30.938 1 80.38 686 LEU B O 1
ATOM 11196 N N . THR B 1 687 ? 31.594 21.344 29.672 1 72.94 687 THR B N 1
ATOM 11197 C CA . THR B 1 687 ? 32.219 22.625 29.359 1 72.94 687 THR B CA 1
ATOM 11198 C C . THR B 1 687 ? 31.844 23.672 30.406 1 72.94 687 THR B C 1
ATOM 11200 O O . THR B 1 687 ? 32.344 24.812 30.359 1 72.94 687 THR B O 1
ATOM 11203 N N . GLY B 1 688 ? 31.266 23.484 31.625 1 62.81 688 GLY B N 1
ATOM 11204 C CA . GLY B 1 688 ? 30.984 24.375 32.719 1 62.81 688 GLY B CA 1
ATOM 11205 C C . GLY B 1 688 ? 29.828 25.312 32.469 1 62.81 688 GLY B C 1
ATOM 11206 O O . GLY B 1 688 ? 29.578 26.25 33.219 1 62.81 688 GLY B O 1
ATOM 11207 N N . GLY B 1 689 ? 29.281 25.406 31.438 1 52.84 689 GLY B N 1
ATOM 11208 C CA . GLY B 1 689 ? 28.328 26.438 31.047 1 52.84 689 GLY B CA 1
ATOM 11209 C C . GLY B 1 689 ? 26.969 26.266 31.734 1 52.84 689 GLY B C 1
ATOM 11210 O O . GLY B 1 689 ? 26.016 26.969 31.391 1 52.84 689 GLY B O 1
ATOM 11211 N N . GLY B 1 690 ? 26.797 25.344 32.5 1 47.31 690 GLY B N 1
ATOM 11212 C CA . GLY B 1 690 ? 25.484 25.203 33.094 1 47.31 690 GLY B CA 1
ATOM 11213 C C . GLY B 1 690 ? 25.203 26.25 34.156 1 47.31 690 GLY B C 1
ATOM 11214 O O . GLY B 1 690 ? 24.172 26.203 34.812 1 47.31 690 GLY B O 1
ATOM 11215 N N . ARG B 1 691 ? 26.266 26.984 34.844 1 42.78 691 ARG B N 1
ATOM 11216 C CA . ARG B 1 691 ? 25.938 27.844 35.969 1 42.78 691 ARG B CA 1
ATOM 11217 C C . ARG B 1 691 ? 25.406 29.203 35.5 1 42.78 691 ARG B C 1
ATOM 11219 O O . ARG B 1 691 ? 26.172 30.047 35.062 1 42.78 691 ARG B O 1
ATOM 11226 N N . ARG B 1 692 ? 24.266 29.266 34.906 1 42.69 692 ARG B N 1
ATOM 11227 C CA . ARG B 1 692 ? 23.641 30.578 34.906 1 42.69 692 ARG B CA 1
ATOM 11228 C C . ARG B 1 692 ? 23.703 31.234 36.281 1 42.69 692 ARG B C 1
ATOM 11230 O O . ARG B 1 692 ? 23.25 30.656 37.25 1 42.69 692 ARG B O 1
ATOM 11237 N N . LYS B 1 693 ? 24.641 32.188 36.531 1 35.78 693 LYS B N 1
ATOM 11238 C CA . LYS B 1 693 ? 24.562 33.094 37.719 1 35.78 693 LYS B CA 1
ATOM 11239 C C . LYS B 1 693 ? 23.141 33.594 37.938 1 35.78 693 LYS B C 1
ATOM 11241 O O . LYS B 1 693 ? 22.453 33.938 36.969 1 35.78 693 LYS B O 1
ATOM 11246 N N . PRO B 1 694 ? 22.562 33.344 39.062 1 34.22 694 PRO B N 1
ATOM 11247 C CA . PRO B 1 694 ? 21.297 34 39.406 1 34.22 694 PRO B CA 1
ATOM 11248 C C . PRO B 1 694 ? 21.344 35.5 39.188 1 34.22 694 PRO B C 1
ATOM 11250 O O . PRO B 1 694 ? 22.297 36.156 39.625 1 34.22 694 PRO B O 1
ATOM 11253 N N . HIS B 1 695 ? 20.953 36.031 38.062 1 31.67 695 HIS B N 1
ATOM 11254 C CA . HIS B 1 695 ? 20.797 37.469 37.969 1 31.67 695 HIS B CA 1
ATOM 11255 C C . HIS B 1 695 ? 20.172 38.031 39.25 1 31.67 695 HIS B C 1
ATOM 11257 O O . HIS B 1 695 ? 19.109 37.594 39.656 1 31.67 695 HIS B O 1
ATOM 11263 N N . ASN B 1 696 ? 20.953 38.594 40.156 1 29.09 696 ASN B N 1
ATOM 11264 C CA . ASN B 1 696 ? 20.438 39.469 41.219 1 29.09 696 ASN B CA 1
ATOM 11265 C C . ASN B 1 696 ? 19.484 40.5 40.656 1 29.09 696 ASN B C 1
ATOM 11267 O O . ASN B 1 696 ? 19.828 41.219 39.688 1 29.09 696 ASN B O 1
ATOM 11271 N N . GLU B 1 697 ? 18.188 40.438 40.781 1 32.09 697 GLU B N 1
ATOM 11272 C CA . GLU B 1 697 ? 17.047 41.281 40.469 1 32.09 697 GLU B CA 1
ATOM 11273 C C . GLU B 1 697 ? 17.281 42.719 40.938 1 32.09 697 GLU B C 1
ATOM 11275 O O . GLU B 1 697 ? 16.375 43.562 40.844 1 32.09 697 GLU B O 1
ATOM 11280 N N . GLY B 1 698 ? 18.359 43.062 41.719 1 29.73 698 GLY B N 1
ATOM 11281 C CA . GLY B 1 698 ? 18.188 44.375 42.312 1 29.73 698 GLY B CA 1
ATOM 11282 C C . GLY B 1 698 ? 18.141 45.5 41.281 1 29.73 698 GLY B C 1
ATOM 11283 O O . GLY B 1 698 ? 17.328 46.406 41.375 1 29.73 698 GLY B O 1
ATOM 11284 N N . ASP B 1 699 ? 19.266 45.812 40.594 1 28.81 699 ASP B N 1
ATOM 11285 C CA . ASP B 1 699 ? 19.406 47.188 40.156 1 28.81 699 ASP B CA 1
ATOM 11286 C C . ASP B 1 699 ? 18.578 47.469 38.906 1 28.81 699 ASP B C 1
ATOM 11288 O O . ASP B 1 699 ? 18.516 48.594 38.438 1 28.81 699 ASP B O 1
ATOM 11292 N N . ASP B 1 700 ? 18.469 46.469 37.906 1 28.77 700 ASP B N 1
ATOM 11293 C CA . ASP B 1 700 ? 18 46.969 36.625 1 28.77 700 ASP B CA 1
ATOM 11294 C C . ASP B 1 700 ? 16.5 47.219 36.656 1 28.77 700 ASP B C 1
ATOM 11296 O O . ASP B 1 700 ? 15.695 46.344 36.406 1 28.77 700 ASP B O 1
ATOM 11300 N N . GLN B 1 701 ? 15.906 47.75 37.719 1 28.39 701 GLN B N 1
ATOM 11301 C CA . GLN B 1 701 ? 14.523 48.219 37.688 1 28.39 701 GLN B CA 1
ATOM 11302 C C . GLN B 1 701 ? 14.289 49.094 36.438 1 28.39 701 GLN B C 1
ATOM 11304 O O . GLN B 1 701 ? 13.172 49.562 36.219 1 28.39 701 GLN B O 1
ATOM 11309 N N . ARG B 1 702 ? 15.398 49.844 36.062 1 31.39 702 ARG B N 1
ATOM 11310 C CA . ARG B 1 702 ? 14.906 50.938 35.188 1 31.39 702 ARG B CA 1
ATOM 11311 C C . ARG B 1 702 ? 14.242 50.344 33.938 1 31.39 702 ARG B C 1
ATOM 11313 O O . ARG B 1 702 ? 13.133 50.75 33.562 1 31.39 702 ARG B O 1
ATOM 11320 N N . GLN B 1 703 ? 15.078 50.25 32.812 1 27.91 703 GLN B N 1
ATOM 11321 C CA . GLN B 1 703 ? 14.469 50.312 31.484 1 27.91 703 GLN B CA 1
ATOM 11322 C C . GLN B 1 703 ? 13.805 48.969 31.125 1 27.91 703 GLN B C 1
ATOM 11324 O O . GLN B 1 703 ? 14.477 47.938 31.062 1 27.91 703 GLN B O 1
ATOM 11329 N N . GLN B 1 704 ? 12.539 48.688 31.484 1 25.66 704 GLN B N 1
ATOM 11330 C CA . GLN B 1 704 ? 11.531 47.656 31.297 1 25.66 704 GLN B CA 1
ATOM 11331 C C . GLN B 1 704 ? 11.461 47.219 29.828 1 25.66 704 GLN B C 1
ATOM 11333 O O . GLN B 1 704 ? 10.453 46.656 29.391 1 25.66 704 GLN B O 1
ATOM 11338 N N . THR B 1 705 ? 12.289 47.844 28.891 1 28.62 705 THR B N 1
ATOM 11339 C CA . THR B 1 705 ? 11.82 47.312 27.609 1 28.62 705 THR B CA 1
ATOM 11340 C C . THR B 1 705 ? 12.055 45.812 27.5 1 28.62 705 THR B C 1
ATOM 11342 O O . THR B 1 705 ? 13.125 45.312 27.859 1 28.62 705 THR B O 1
ATOM 11345 N N . PRO B 1 706 ? 10.992 45.031 27.453 1 27.08 706 PRO B N 1
ATOM 11346 C CA . PRO B 1 706 ? 11.039 43.562 27.453 1 27.08 706 PRO B CA 1
ATOM 11347 C C . PRO B 1 706 ? 12.133 43 26.547 1 27.08 706 PRO B C 1
ATOM 11349 O O . PRO B 1 706 ? 12.227 43.406 25.375 1 27.08 706 PRO B O 1
ATOM 11352 N N . PRO B 1 707 ? 13.414 42.844 27.109 1 26.83 707 PRO B N 1
ATOM 11353 C CA . PRO B 1 707 ? 14.461 42.312 26.219 1 26.83 707 PRO B CA 1
ATOM 11354 C C . PRO B 1 707 ? 14 41.094 25.422 1 26.83 707 PRO B C 1
ATOM 11356 O O . PRO B 1 707 ? 13.258 40.25 25.953 1 26.83 707 PRO B O 1
ATOM 11359 N N . THR B 1 708 ? 13.742 41.281 24.125 1 27.16 708 THR B N 1
ATOM 11360 C CA . THR B 1 708 ? 13.547 40.219 23.141 1 27.16 708 THR B CA 1
ATOM 11361 C C . THR B 1 708 ? 14.594 39.125 23.312 1 27.16 708 THR B C 1
ATOM 11363 O O . THR B 1 708 ? 15.781 39.344 23.094 1 27.16 708 THR B O 1
ATOM 11366 N N . ASP B 1 709 ? 14.641 38.438 24.484 1 25.09 709 ASP B N 1
ATOM 11367 C CA . ASP B 1 709 ? 15.516 37.312 24.734 1 25.09 709 ASP B CA 1
ATOM 11368 C C . ASP B 1 709 ? 15.656 36.438 23.484 1 25.09 709 ASP B C 1
ATOM 11370 O O . ASP B 1 709 ? 14.656 35.938 22.969 1 25.09 709 ASP B O 1
ATOM 11374 N N . ASP B 1 710 ? 16.641 36.719 22.719 1 25.56 710 ASP B N 1
ATOM 11375 C CA . ASP B 1 710 ? 17.156 35.906 21.625 1 25.56 710 ASP B CA 1
ATOM 11376 C C . ASP B 1 710 ? 17.422 34.469 22.078 1 25.56 710 ASP B C 1
ATOM 11378 O O . ASP B 1 710 ? 18.344 34.219 22.844 1 25.56 710 ASP B O 1
ATOM 11382 N N . LEU B 1 711 ? 16.422 33.719 22.594 1 25.86 711 LEU B N 1
ATOM 11383 C CA . LEU B 1 711 ? 16.656 32.312 22.719 1 25.86 711 LEU B CA 1
ATOM 11384 C C . LEU B 1 711 ? 17.531 31.781 21.578 1 25.86 711 LEU B C 1
ATOM 11386 O O . LEU B 1 711 ? 17.234 32.031 20.406 1 25.86 711 LEU B O 1
ATOM 11390 N N . PRO B 1 712 ? 18.797 31.609 21.953 1 26.77 712 PRO B N 1
ATOM 11391 C CA . PRO B 1 712 ? 19.625 30.984 20.922 1 26.77 712 PRO B CA 1
ATOM 11392 C C . PRO B 1 712 ? 18.922 29.812 20.25 1 26.77 712 PRO B C 1
ATOM 11394 O O . PRO B 1 712 ? 18.422 28.906 20.922 1 26.77 712 PRO B O 1
ATOM 11397 N N . GLN B 1 713 ? 18.172 30.062 19.234 1 25.2 713 GLN B N 1
ATOM 11398 C CA . GLN B 1 713 ? 17.562 29.094 18.328 1 25.2 713 GLN B CA 1
ATOM 11399 C C . GLN B 1 713 ? 18.562 28.016 17.922 1 25.2 713 GLN B C 1
ATOM 11401 O O . GLN B 1 713 ? 19.547 28.312 17.234 1 25.2 713 GLN B O 1
ATOM 11406 N N . THR B 1 714 ? 18.969 27.094 18.859 1 28.98 714 THR B N 1
ATOM 11407 C CA . THR B 1 714 ? 19.641 25.891 18.406 1 28.98 714 THR B CA 1
ATOM 11408 C C . THR B 1 714 ? 19 25.375 17.109 1 28.98 714 THR B C 1
ATOM 11410 O O . THR B 1 714 ? 17.828 25 17.094 1 28.98 714 THR B O 1
ATOM 11413 N N . GLN B 1 715 ? 19.406 25.922 16.094 1 27.7 715 GLN B N 1
ATOM 11414 C CA . GLN B 1 715 ? 19.078 25.578 14.711 1 27.7 715 GLN B CA 1
ATOM 11415 C C . GLN B 1 715 ? 19.375 24.094 14.438 1 27.7 715 GLN B C 1
ATOM 11417 O O . GLN B 1 715 ? 20.531 23.703 14.328 1 27.7 715 GLN B O 1
ATOM 11422 N N . LYS B 1 716 ? 18.656 23.188 14.93 1 31.39 716 LYS B N 1
ATOM 11423 C CA . LYS B 1 716 ? 18.781 21.75 14.68 1 31.39 716 LYS B CA 1
ATOM 11424 C C . LYS B 1 716 ? 18.625 21.438 13.195 1 31.39 716 LYS B C 1
ATOM 11426 O O . LYS B 1 716 ? 18.219 20.328 12.828 1 31.39 716 LYS B O 1
ATOM 11431 N N . ASN B 1 717 ? 19.125 22.219 12.273 1 25.47 717 ASN B N 1
ATOM 11432 C CA . ASN B 1 717 ? 18.594 21.797 10.977 1 25.47 717 ASN B CA 1
ATOM 11433 C C . ASN B 1 717 ? 19.188 20.453 10.539 1 25.47 717 ASN B C 1
ATOM 11435 O O . ASN B 1 717 ? 20.219 20.031 11.062 1 25.47 717 ASN B O 1
ATOM 11439 N N . PRO B 1 718 ? 19.078 20.203 9.109 1 31.05 718 PRO B N 1
ATOM 11440 C CA . PRO B 1 718 ? 18.766 19.188 8.102 1 31.05 718 PRO B CA 1
ATOM 11441 C C . PRO B 1 718 ? 19.906 18.219 7.84 1 31.05 718 PRO B C 1
ATOM 11443 O O . PRO B 1 718 ? 21.016 18.656 7.477 1 31.05 718 PRO B O 1
ATOM 11446 N N . VAL B 1 719 ? 20.25 17.109 8.547 1 28.14 719 VAL B N 1
ATOM 11447 C CA . VAL B 1 719 ? 20.641 15.984 7.695 1 28.14 719 VAL B CA 1
ATOM 11448 C C . VAL B 1 719 ? 19.578 15.742 6.633 1 28.14 719 VAL B C 1
ATOM 11450 O O . VAL B 1 719 ? 18.375 15.766 6.934 1 28.14 719 VAL B O 1
#

Solvent-accessible surface area (backbone atoms only — not comparable to full-atom values): 74407 Å² total; per-residue (Å²): 107,69,64,53,53,47,49,46,40,52,47,45,42,54,58,58,65,28,44,17,39,54,60,51,33,79,86,64,91,40,61,62,75,51,63,41,69,75,55,57,49,50,81,74,38,80,54,59,65,25,27,51,50,50,47,51,41,52,52,31,30,34,49,23,37,44,45,58,51,52,87,59,59,91,82,41,59,68,53,47,50,50,39,52,48,49,35,62,64,19,38,35,36,50,40,27,59,36,11,20,14,24,62,58,38,28,53,92,47,53,33,39,57,16,68,33,28,57,66,47,19,65,61,37,58,39,89,88,38,84,81,56,46,39,23,46,25,38,33,30,35,14,49,40,66,68,18,59,98,46,97,50,56,35,72,72,38,93,66,58,33,39,37,27,39,45,41,49,53,70,39,48,45,67,40,48,40,51,33,56,68,38,37,43,46,70,34,71,74,50,38,40,77,40,62,44,53,62,44,72,83,59,52,75,79,84,45,72,62,44,52,51,50,50,45,54,52,48,49,45,51,49,40,23,53,54,20,24,53,50,51,55,58,38,63,77,42,48,79,83,34,44,72,60,55,66,35,68,70,48,44,60,44,45,41,26,10,44,62,61,45,43,50,58,46,62,37,48,74,84,58,87,92,60,70,53,51,54,21,32,53,48,37,52,24,50,53,37,41,48,39,26,55,58,57,57,55,41,66,75,24,38,27,27,55,51,52,60,56,45,43,70,39,67,78,48,26,59,48,70,44,26,65,56,28,58,42,50,51,36,16,48,40,17,21,45,53,33,33,52,48,50,56,49,37,72,76,42,56,70,50,79,78,34,66,64,49,55,53,48,58,54,48,52,54,49,59,59,55,38,51,44,48,55,55,42,51,53,44,48,45,59,47,45,56,66,56,22,62,58,70,44,65,91,32,51,44,62,61,50,33,51,19,26,72,73,31,42,69,36,56,78,67,40,50,37,27,77,43,46,58,92,50,24,40,59,67,79,50,28,57,58,16,25,52,51,54,44,55,70,53,42,57,68,47,53,51,35,41,70,76,31,67,64,52,18,50,51,40,50,50,49,53,50,51,51,18,51,49,50,44,43,49,49,20,69,72,69,66,42,66,52,44,70,57,52,37,69,74,68,47,88,51,71,68,55,51,30,51,44,37,34,69,43,73,36,16,43,67,47,56,38,54,16,24,52,50,12,30,52,44,12,44,50,52,53,73,42,55,95,53,83,68,82,70,56,67,68,57,50,52,50,49,50,52,50,30,50,50,40,39,47,43,50,42,49,62,49,45,57,47,63,59,65,44,84,74,53,54,66,55,21,30,46,47,50,53,48,31,44,44,38,42,32,50,29,51,43,48,54,53,52,29,43,78,55,70,69,36,60,71,57,34,59,59,33,50,39,38,76,29,41,27,48,22,70,34,41,63,45,22,62,70,42,33,63,62,47,49,36,33,55,53,17,60,55,69,58,80,51,66,64,78,47,72,67,52,47,41,50,54,44,32,44,26,48,51,52,52,24,50,55,53,14,53,55,48,31,30,58,31,35,55,17,47,47,48,50,48,52,51,50,50,34,62,69,72,62,67,69,73,72,74,78,76,75,77,70,78,83,71,65,85,74,69,76,75,80,72,74,65,80,72,78,71,82,74,66,113,107,70,63,55,52,47,48,46,39,52,47,44,42,54,59,59,64,28,31,22,35,49,72,40,52,54,81,64,93,39,63,56,72,46,61,37,68,73,52,57,48,51,81,72,37,80,54,60,67,27,28,51,50,51,47,52,42,51,52,32,30,33,50,22,36,42,44,59,50,51,86,58,60,91,84,39,58,67,53,46,50,51,39,52,47,49,35,62,63,20,40,36,38,51,41,28,58,35,11,21,17,24,61,58,40,28,53,93,47,55,32,39,58,17,67,33,29,56,67,47,20,67,61,37,57,39,89,86,39,83,82,54,46,39,24,47,26,38,33,30,35,15,49,41,66,68,19,59,96,46,98,49,56,35,72,71,40,94,65,57,31,39,38,28,38,45,40,50,54,69,40,50,45,67,40,49,40,50,34,58,66,40,37,44,59,71,41,69,74,49,36,40,79,40,62,44,52,65,43,73,83,58,53,74,79,85,46,72,62,45,53,52,50,50,45,54,53,49,48,44,52,48,42,24,53,52,20,23,54,51,50,56,57,39,63,78,42,47,79,83,34,42,73,60,55,65,35,68,68,48,45,59,45,44,38,26,10,44,61,61,46,44,49,60,45,62,38,48,72,84,58,88,90,60,68,53,51,55,22,33,54,48,37,50,24,50,52,38,41,48,38,27,55,57,57,58,54,41,66,73,24,38,27,28,54,50,52,59,56,45,43,70,40,68,75,47,29,59,48,69,43,27,65,56,28,57,43,49,52,37,16,47,43,17,21,49,52,32,31,53,48,50,56,50,37,70,76,43,57,70,50,79,77,35,66,66,51,57,54,46,59,54,48,52,53,50,60,57,54,39,51,44,50,53,56,42,51,52,44,48,45,58,47,46,54,67,56,23,61,59,70,43,64,91,33,52,43,63,62,51,33,51,18,24,71,74,31,42,66,35,56,77,69,41,51,37,26,79,43,46,58,94,50,25,40,58,65,78,50,27,56,59,17,26,52,49,54,44,55,72,52,40,59,68,46,53,52,36,42,71,79,32,67,66,52,18,51,51,40,49,51,50,55,49,51,51,17,50,52,50,42,44,49,48,22,69,72,67,67,42,65,51,43,70,57,53,35,70,75,69,46,87,52,71,69,55,52,30,48,44,37,32,68,41,72,36,18,41,69,48,55,38,53,17,24,51,49,11,29,53,45,12,44,49,52,54,74,43,55,92,51,84,70,83,69,56,67,68,58,50,50,50,52,50,53,50,29,50,50,40,38,47,43,50,41,47,63,49,46,58,48,62,59,64,46,85,74,54,53,68,54,21,29,48,47,50,53,48,31,45,45,38,41,33,50,27,49,43,48,54,52,52,28,42,76,56,70,68,37,61,71,58,35,60,59,32,50,39,39,77,28,41,29,48,20,71,34,41,60,44,22,61,71,42,34,63,60,47,49,36,34,56,54,17,60,54,68,59,78,51,68,65,78,45,73,68,52,46,41,50,55,44,30,45,29,47,52,51,53,22,50,56,53,15,52,54,49,32,30,57,31,33,55,17,46,47,49,49,47,53,52,49,52,34,64,70,69,62,68,69,71,72,73,77,76,76,77,70,77,82,70,66,84,72,68,77,73,79,73,74,67,79,71,80,74,78,74,70,113

InterPro domains:
  IPR002656 Acyltransferase 3 domain [PF01757] (277-663)
  IPR006621 Nose resistant-to-fluoxetine protein, N-terminal [PF20146] (80-179)
  IPR006621 Nose resistant-to-fluoxetine protein, N-terminal [SM00703] (47-196)
  IPR052728 Oxygen and lipid transport regulator [PTHR11161] (74-688)

Organism: Parascaris univalens (NCBI:txid6257)